Protein 4XZ7 (pdb70)

Radius of gyration: 31.75 Å; Cα contacts (8 Å, |Δi|>4): 1494; chains: 2; bounding box: 95×76×74 Å

Sequence (760 aa):
NKIEVLNWEAFSKKLKDYSSDQRQFHVLKLGFENRLGTLSTREELEEFGKNNNFLVINGKVTQNIHDFPHILVMNKGDVIAHNEEDYHNQMRELRFSGNGDLHNSMEPKRIHALFKIELDSNKRQLLNAAGLGTAENSLKNINGMTIYSHGLTVDNKYYEDYSKYTHNSVKNINVTKERFIANDDLIHKLIESSEAMKQSSERDKVKAFVQYVANHTTYDWEAANKAVQNYADINYYLGSDLFAVTERQKAMCVGFSTTAARAFNMLGLPAYVVVGKNAEGVPHATARVYYDKKWHTIDGTGFITKYSEKHFSTIGEDSYDVVEAGQEPKAERNYMIIDSNYESWAMKQKTADLLLFNKEKSLVGLDYIAYVEPTYITTNKIEVLNWEAFSKKLKDYSSDQRQFHVLKLGFENRLGTLSTREELEEFGKNNNFLVINGKVTQNIHDFPHILVMNKGDVIAHNEEDYHNQMRELRFSGNGDLHNSMEPKRIHALFKIELDSNKRQLLNAAGLGTAENSLKNINGMTIYSHGLTVDNKYYEDYSKYTHNSVKNINVTKERFIANDDLIHKLIESSEAMKQSSERDKVKAFVQYVANHTTYDWEAANKAVQNYADINYYLGSDLFAVTERQKAMCVGFSTTAARAFNMLGLPAYVVVGKNAEGVPHATARVYYDKKWHTIDGTGFITGNKHQRSAKYSEKHFSTIGEDSYDVVEAGQEPKAERNYMIIDSNYESWAMKQKTADLLLFNKEKSLVGLDYIAYVE

Secondary structure (DSSP, 8-state):
--EEEE-HHHHHHHHHHH-TT---EEEEETT-SSEEEEEE-HHHHHHHTTTEEEEEETTBS-EESSSSEEEEEEETT-EE--SHHHHHHHHSS-EEGGG---SS--SPPEEEESS-----HHHHHHHHHTTEE-PPPEEEESSS-EEEEEE-EEEETTHHHHHHHHHHHHTTSS--HHHHHHHHHHHHHHHHHHTGGGSSSHHHHHHHHHHHHHHSSEE-HHHHHHHHTT---HHHHHTTSTTIIIII-EE-HHHHHHHHHHHHHHTT--EEEEEEE-TTSSEEEEEEEEETTEEEEE----------HHHIIIIIBT-SEEEETTSPPSSSSSEEEE-HHHHHHHTTS-GGGGG-S-GGG-TT-S---TT----S--/---EEEE-HHHHHHHHHHH-TT---EEEEETT-SS-SEEEE-HHHHHHHTTTEEEEEETTBS-EEETTEEEEEEEETT-EE-SSHHHHHHHTSS-EEGGG-S-TT--SPPEEEESS-----HHHHHHHHHTTEE-PPPEEEE-SS-EEEEEE-EEEETTHHHHHHHHHHHHTTSS--HHHHHHHHHHHHHHHHHHTGGG-SSHHHHHHHHHHHHHHHSEE-HHHHHHHHTT---HHHHHHHSTTIIIIISEE-HHHHHHHHHHHHHHTT--EEEEEEE-TTS-EEEEEEEEETTEEEEE-TTTTS--S------SS-S-S--SS-TT-SEEEETTSPPSSSSSEEEE-HHHHHHHTTSBTTGGG-S-GGG-SS-SS-BS---

InterPro domains:
  IPR002931 Transglutaminase-like [PF01841] (247-348)
  IPR038765 Papain-like cysteine peptidase superfamily [SSF54001] (219-362)

Nearest PDB structures (foldseek):
  4xz7-assembly1_A  TM=1.003E+00  e=1.101E-82  Streptococcus suis
  4xz7-assembly1_B  TM=8.998E-01  e=6.182E-72  Streptococcus suis
  4pg8-assembly1_B  TM=2.009E-01  e=3.263E+00  Staphylococcus aureus M1064
  4pg5-assembly1_B  TM=2.021E-01  e=4.954E+00  Staphylococcus aureus M1064
  4xz7-assembly1_B  TM=1.003E+00  e=8.033E-81  Streptococcus suis

Solvent-accessible surface area: 36039 Å² total; per-residue (Å²): 133,61,41,96,59,16,79,25,118,39,0,26,125,75,0,141,99,149,10,62,144,69,137,77,0,27,0,19,18,2,12,82,128,125,116,70,7,87,92,3,35,49,123,71,0,101,126,40,10,76,70,7,28,0,4,4,8,86,51,105,5,26,10,86,44,154,130,53,20,7,0,5,0,6,3,74,50,13,32,30,2,140,76,113,122,36,37,83,79,51,39,157,110,27,89,4,8,16,59,37,109,44,104,89,32,50,48,26,28,26,0,1,0,50,50,133,8,80,12,67,82,35,58,46,40,7,5,35,3,5,0,3,23,21,14,122,60,11,69,19,88,12,101,76,25,25,1,49,1,0,1,7,12,6,7,1,62,21,35,109,37,0,28,127,21,32,111,41,0,58,80,7,12,44,0,42,73,94,64,3,59,53,4,1,50,56,3,19,110,32,2,124,60,10,96,0,83,155,52,107,52,54,87,40,31,0,26,9,1,2,31,52,5,0,50,112,4,46,53,6,132,71,1,19,70,13,35,83,97,142,16,82,11,4,27,61,43,6,0,1,3,6,2,0,3,10,74,77,113,83,0,13,14,10,0,4,3,2,2,7,0,9,0,0,2,0,3,0,3,0,2,3,8,6,84,10,48,20,74,136,20,42,101,26,0,0,0,17,0,7,4,87,83,121,29,8,1,2,10,7,9,0,107,50,138,108,2,50,103,160,39,1,59,86,74,0,24,64,29,24,76,74,14,65,54,82,116,149,22,199,47,75,141,42,20,0,70,10,44,47,128,6,9,50,83,1,29,97,43,105,0,1,55,3,1,36,22,16,72,151,55,13,60,31,36,108,113,79,63,15,106,100,51,121,81,210,163,140,182,58,60,39,70,64,33,73,35,121,31,0,13,123,59,0,131,110,136,21,92,140,56,168,58,0,32,0,16,22,1,10,79,139,122,129,65,9,73,88,4,43,56,144,86,0,97,95,44,10,137,102,7,25,0,3,1,2,79,46,88,7,25,4,88,42,182,126,50,30,13,0,3,0,7,13,99,31,12,38,29,5,158,72,94,124,33,17,101,73,42,37,172,104,18,87,4,3,16,64,35,111,69,84,109,37,41,53,30,25,31,0,1,1,54,46,141,9,88,13,74,84,35,42,42,40,5,3,34,2,6,2,4,24,15,12,117,60,24,89,30,104,18,51,81,29,28,2,41,2,0,0,6,10,4,5,2,63,23,33,106,44,0,31,135,25,34,108,46,0,56,86,10,11,41,2,42,81,99,62,4,70,55,4,2,51,59,4,33,115,31,2,106,58,11,82,0,93,158,57,108,44,43,67,47,36,0,48,21,1,12,78,52,7,25,102,107,14,74,15,6,134,96,0,18,78,6,27,92,82,143,16,66,11,9,35,66,45,13,0,0,1,6,2,0,4,14,75,77,110,80,0,8,14,10,0,7,4,3,4,11,0,9,0,0,2,0,2,0,2,0,0,2,8,6,82,8,54,15,33,86,26,48,95,11,1,0,2,16,0,17,2,78,189,118,24,8,2,3,21,13,3,70,91,56,57,82,108,105,66,101,102,100,88,102,67,50,95,191,131,143,30,72,15,36,42,56,65,24,92,76,19,70,50,84,103,69,44,169,52,93,120,35,10,0,61,10,27,43,119,1,10,53,79,0,31,108,44,86,0,1,45,3,2,31,21,24,80,126,48,13,46,44,35,95,114,81,70,16,88,79,139

Structure (mmCIF, N/CA/C/O backbone):
data_4XZ7
#
_entry.id   4XZ7
#
_cell.length_a   89.133
_cell.length_b   91.935
_cell.length_c   102.172
_cell.angle_alpha   90.00
_cell.angle_beta   90.00
_cell.angle_gamma   90.00
#
_symmetry.space_group_name_H-M   'P 21 21 21'
#
loop_
_entity.id
_entity.type
_entity.pdbx_description
1 polymer 'Putative uncharacterized protein'
2 water water
#
loop_
_atom_site.group_PDB
_atom_site.id
_atom_site.type_symbol
_atom_site.label_atom_id
_atom_site.label_alt_id
_atom_site.label_comp_id
_atom_site.label_asym_id
_atom_site.label_entity_id
_atom_site.label_seq_id
_atom_site.pdbx_PDB_ins_code
_atom_site.Cartn_x
_atom_site.Cartn_y
_atom_site.Cartn_z
_atom_site.occupancy
_atom_site.B_iso_or_equiv
_atom_site.auth_seq_id
_atom_site.auth_comp_id
_atom_site.auth_asym_id
_atom_site.auth_atom_id
_atom_site.pdbx_PDB_model_num
ATOM 1 N N . ASN A 1 12 ? 30.769 -24.478 61.368 1.00 76.23 50 ASN A N 1
ATOM 2 C CA . ASN A 1 12 ? 29.519 -24.063 60.736 1.00 72.66 50 ASN A CA 1
ATOM 3 C C . ASN A 1 12 ? 28.880 -25.161 59.902 1.00 70.32 50 ASN A C 1
ATOM 4 O O . ASN A 1 12 ? 29.580 -25.932 59.247 1.00 74.95 50 ASN A O 1
ATOM 9 N N . LYS A 1 13 ? 27.549 -25.215 59.910 1.00 62.63 51 LYS A N 1
ATOM 10 C CA . LYS A 1 13 ? 26.819 -26.204 59.122 1.00 60.63 51 LYS A CA 1
ATOM 11 C C . LYS A 1 13 ? 26.026 -25.542 58.000 1.00 70.14 51 LYS A C 1
ATOM 12 O O . LYS A 1 13 ? 25.282 -24.583 58.218 1.00 77.80 51 LYS A O 1
ATOM 14 N N . ILE A 1 14 ? 26.198 -26.057 56.792 1.00 65.49 52 ILE A N 1
ATOM 15 C CA . ILE A 1 14 ? 25.406 -25.615 55.661 1.00 57.21 52 ILE A CA 1
ATOM 16 C C . ILE A 1 14 ? 24.734 -26.824 55.040 1.00 57.41 52 ILE A C 1
ATOM 17 O O . ILE A 1 14 ? 25.398 -27.808 54.712 1.00 66.00 52 ILE A O 1
ATOM 22 N N . GLU A 1 15 ? 23.416 -26.750 54.894 1.00 47.53 53 GLU A N 1
ATOM 23 C CA . GLU A 1 15 ? 22.655 -27.833 54.298 1.00 52.12 53 GLU A CA 1
ATOM 24 C C . GLU A 1 15 ? 21.881 -27.330 53.085 1.00 52.85 53 GLU A C 1
ATOM 25 O O . GLU A 1 15 ? 21.310 -26.243 53.107 1.00 52.49 53 GLU A O 1
ATOM 31 N N . VAL A 1 16 ? 21.863 -28.133 52.029 1.00 50.92 54 VAL A N 1
ATOM 32 C CA . VAL A 1 16 ? 21.226 -27.752 50.782 1.00 49.76 54 VAL A CA 1
ATOM 33 C C . VAL A 1 16 ? 19.912 -28.511 50.569 1.00 53.41 54 VAL A C 1
ATOM 34 O O . VAL A 1 16 ? 19.902 -29.740 50.511 1.00 61.55 54 VAL A O 1
ATOM 38 N N . LEU A 1 17 ? 18.811 -27.775 50.439 1.00 45.74 55 LEU A N 1
ATOM 39 C CA . LEU A 1 17 ? 17.478 -28.370 50.369 1.00 41.10 55 LEU A CA 1
ATOM 40 C C . LEU A 1 17 ? 16.733 -27.922 49.128 1.00 46.78 55 LEU A C 1
ATOM 41 O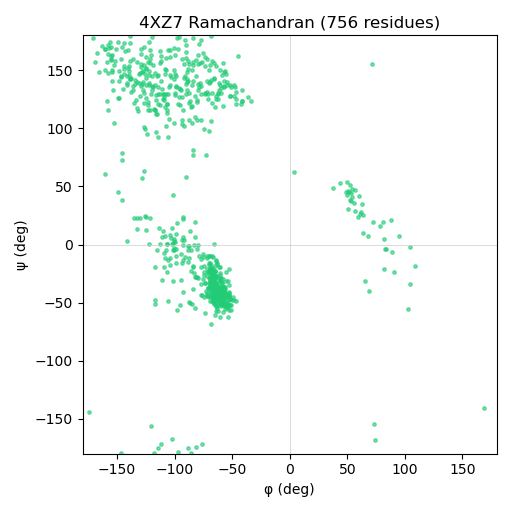 O . LEU A 1 17 ? 16.849 -26.779 48.729 1.00 50.09 55 LEU A O 1
ATOM 46 N N . ASN A 1 18 ? 15.947 -28.795 48.516 1.00 41.72 56 ASN A N 1
ATOM 47 C CA . ASN A 1 18 ? 15.077 -28.323 47.439 1.00 34.60 56 ASN A CA 1
ATOM 48 C C . ASN A 1 18 ? 13.875 -27.600 48.038 1.00 35.05 56 ASN A C 1
ATOM 49 O O . ASN A 1 18 ? 13.713 -27.566 49.254 1.00 36.37 56 ASN A O 1
ATOM 54 N N . TRP A 1 19 ? 13.030 -27.030 47.188 1.00 38.61 57 TRP A N 1
ATOM 55 C CA . TRP A 1 19 ? 11.923 -26.215 47.679 1.00 44.55 57 TRP A CA 1
ATOM 56 C C . TRP A 1 19 ? 10.969 -26.962 48.608 1.00 56.42 57 TRP A C 1
ATOM 57 O O . TRP A 1 19 ? 10.424 -26.363 49.526 1.00 67.18 57 TRP A O 1
ATOM 68 N N . GLU A 1 20 ? 10.767 -28.258 48.390 1.00 56.38 58 GLU A N 1
ATOM 69 C CA . GLU A 1 20 ? 9.803 -29.007 49.202 1.00 52.84 58 GLU A CA 1
ATOM 70 C C . GLU A 1 20 ? 10.199 -28.987 50.674 1.00 52.01 58 GLU A C 1
ATOM 71 O O . GLU A 1 20 ? 9.480 -28.444 51.539 1.00 57.96 58 GLU A O 1
ATOM 77 N N . ALA A 1 21 ? 11.365 -29.565 50.951 1.00 51.25 59 ALA A N 1
ATOM 78 C CA . ALA A 1 21 ? 11.884 -29.656 52.311 1.00 50.78 59 ALA A CA 1
ATOM 79 C C . ALA A 1 21 ? 12.039 -28.271 52.957 1.00 55.93 59 ALA A C 1
ATOM 80 O O . ALA A 1 21 ? 11.678 -28.048 54.135 1.00 54.73 59 ALA A O 1
ATOM 82 N N . PHE A 1 22 ? 12.569 -27.336 52.172 1.00 55.59 60 PHE A N 1
ATOM 83 C CA . PHE A 1 22 ? 12.797 -25.996 52.680 1.00 50.31 60 PHE A CA 1
ATOM 84 C C . PHE A 1 22 ? 11.471 -25.357 53.047 1.00 46.25 60 PHE A C 1
ATOM 85 O O . PHE A 1 22 ? 11.397 -24.647 54.034 1.00 43.26 60 PHE A O 1
ATOM 93 N N . SER A 1 23 ? 10.431 -25.609 52.254 1.00 41.27 61 SER A N 1
ATOM 94 C CA . SER A 1 23 ? 9.105 -25.076 52.551 1.00 50.33 61 SER A CA 1
ATOM 95 C C . SER A 1 23 ? 8.597 -25.652 53.865 1.00 54.11 61 SER A C 1
ATOM 96 O O . SER A 1 23 ? 7.990 -24.923 54.660 1.00 52.54 61 SER A O 1
ATOM 99 N N . LYS A 1 24 ? 8.857 -26.942 54.101 1.00 57.34 62 LYS A N 1
ATOM 100 C CA . LYS A 1 24 ? 8.544 -27.527 55.417 1.00 63.40 62 LYS A CA 1
ATOM 101 C C . LYS A 1 24 ? 9.148 -26.667 56.526 1.00 60.46 62 LYS A C 1
ATOM 102 O O . LYS A 1 24 ? 8.441 -26.175 57.426 1.00 63.56 62 LYS A O 1
ATOM 108 N N . LYS A 1 25 ? 10.461 -26.472 56.446 1.00 52.57 63 LYS A N 1
ATOM 109 C CA . LYS A 1 25 ? 11.160 -25.775 57.523 1.00 50.67 63 LYS A CA 1
ATOM 110 C C . LYS A 1 25 ? 10.793 -24.279 57.619 1.00 46.91 63 LYS A C 1
ATOM 111 O O . LYS A 1 25 ? 10.766 -23.701 58.708 1.00 47.54 63 LYS A O 1
ATOM 117 N N . LEU A 1 26 ? 10.465 -23.669 56.488 1.00 49.96 64 LEU A N 1
ATOM 118 C CA . LEU A 1 26 ? 10.033 -22.275 56.460 1.00 53.49 64 LEU A CA 1
ATOM 119 C C . LEU A 1 26 ? 8.695 -22.131 57.175 1.00 58.77 64 LEU A C 1
ATOM 120 O O . LEU A 1 26 ? 8.482 -21.181 57.936 1.00 56.40 64 LEU A O 1
ATOM 125 N N . LYS A 1 27 ? 7.794 -23.073 56.903 1.00 56.88 65 LYS A N 1
ATOM 126 C CA . LYS A 1 27 ? 6.527 -23.150 57.616 1.00 56.73 65 LYS A CA 1
ATOM 127 C C . LYS A 1 27 ? 6.783 -23.270 59.110 1.00 59.59 65 LYS A C 1
ATOM 128 O O . LYS A 1 27 ? 6.120 -22.601 59.906 1.00 66.31 65 LYS A O 1
ATOM 134 N N . ASP A 1 28 ? 7.753 -24.104 59.493 1.00 56.44 66 ASP A N 1
ATOM 135 C CA . ASP A 1 28 ? 8.082 -24.249 60.916 1.00 61.40 66 ASP A CA 1
ATOM 136 C C . ASP A 1 28 ? 8.542 -22.947 61.578 1.00 61.08 66 ASP A C 1
ATOM 137 O O . ASP A 1 28 ? 8.052 -22.594 62.651 1.00 56.54 66 ASP A O 1
ATOM 142 N N . TYR A 1 29 ? 9.488 -22.238 60.963 1.00 63.89 67 TYR A N 1
ATOM 143 C CA . TYR A 1 29 ? 10.158 -21.155 61.691 1.00 66.93 67 TYR A CA 1
ATOM 144 C C . TYR A 1 29 ? 9.796 -19.726 61.269 1.00 63.51 67 TYR A C 1
ATOM 145 O O . TYR A 1 29 ? 10.252 -18.771 61.892 1.00 67.34 67 TYR A O 1
ATOM 154 N N . SER A 1 30 ? 8.994 -19.563 60.226 1.00 57.98 68 SER A N 1
ATOM 155 C CA . SER A 1 30 ? 8.760 -18.216 59.697 1.00 65.69 68 SER A CA 1
ATOM 156 C C . SER A 1 30 ? 7.348 -18.010 59.152 1.00 61.83 68 SER A C 1
ATOM 157 O O . SER A 1 30 ? 7.168 -17.321 58.141 1.00 51.38 68 SER A O 1
ATOM 160 N N . SER A 1 31 ? 6.357 -18.591 59.828 1.00 61.97 69 SER A N 1
ATOM 161 C CA 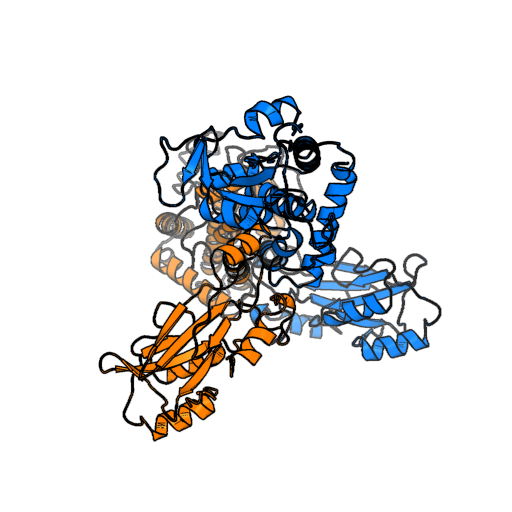. SER A 1 31 ? 4.973 -18.548 59.359 1.00 59.62 69 SER A CA 1
ATOM 162 C C . SER A 1 31 ? 4.454 -17.117 59.278 1.00 59.39 69 SER A C 1
ATOM 163 O O . SER A 1 31 ? 3.693 -16.771 58.369 1.00 54.26 69 SER A O 1
ATOM 166 N N . ASP A 1 32 ? 4.882 -16.295 60.233 1.00 66.06 70 ASP A N 1
ATOM 167 C CA . ASP A 1 32 ? 4.440 -14.910 60.327 1.00 69.33 70 ASP A CA 1
ATOM 168 C C . ASP A 1 32 ? 4.972 -14.035 59.198 1.00 74.88 70 ASP A C 1
ATOM 169 O O . ASP A 1 32 ? 4.344 -13.043 58.826 1.00 78.20 70 ASP A O 1
ATOM 174 N N . GLN A 1 33 ? 6.128 -14.406 58.655 1.00 71.50 71 GLN A N 1
ATOM 175 C CA . GLN A 1 33 ? 6.760 -13.619 57.603 1.00 69.20 71 GLN A CA 1
ATOM 176 C C . GLN A 1 33 ? 6.235 -13.977 56.212 1.00 68.13 71 GLN A C 1
ATOM 177 O O . GLN A 1 33 ? 6.381 -15.107 55.738 1.00 70.58 71 GLN A O 1
ATOM 183 N N . ARG A 1 34 ? 5.638 -12.989 55.559 1.00 62.48 72 ARG A N 1
ATOM 184 C CA . ARG A 1 34 ? 4.959 -13.202 54.290 1.00 58.84 72 ARG A CA 1
ATOM 185 C C . ARG A 1 34 ? 5.746 -12.641 53.108 1.00 55.06 72 ARG A C 1
ATOM 186 O O . ARG A 1 34 ? 5.321 -12.739 51.956 1.00 46.39 72 ARG A O 1
ATOM 194 N N . GLN A 1 35 ? 6.901 -12.061 53.407 1.00 57.45 73 GLN A N 1
ATOM 195 C CA . GLN A 1 35 ? 7.779 -11.519 52.381 1.00 53.46 73 GLN A CA 1
ATOM 196 C C . GLN A 1 35 ? 9.228 -11.726 52.772 1.00 50.50 73 GLN A C 1
ATOM 197 O O . GLN A 1 35 ? 9.611 -11.476 53.909 1.00 48.84 73 GLN A O 1
ATOM 203 N N . PHE A 1 36 ? 10.036 -12.199 51.833 1.00 53.50 74 PHE A N 1
ATOM 204 C CA . PHE A 1 36 ? 11.461 -12.328 52.096 1.00 49.58 74 PHE A CA 1
ATOM 205 C C . PHE A 1 36 ? 12.240 -11.654 50.989 1.00 48.98 74 PHE A C 1
ATOM 206 O O . PHE A 1 36 ? 11.790 -11.614 49.841 1.00 44.62 74 PHE A O 1
ATOM 214 N N . HIS A 1 37 ? 13.398 -11.104 51.331 1.00 51.62 75 HIS A N 1
ATOM 215 C CA . HIS A 1 37 ? 14.371 -10.765 50.307 1.00 56.71 75 HIS A CA 1
ATOM 216 C C . HIS A 1 37 ? 15.141 -12.040 50.043 1.00 57.76 75 HIS A C 1
ATOM 217 O O . HIS A 1 37 ? 15.206 -12.913 50.910 1.00 58.33 75 HIS A O 1
ATOM 224 N N . VAL A 1 38 ? 15.695 -12.167 48.841 1.00 51.69 76 VAL A N 1
ATOM 225 C CA . VAL A 1 38 ? 16.377 -13.395 48.463 1.00 40.80 76 VAL A CA 1
ATOM 226 C C . VAL A 1 38 ? 17.740 -13.114 47.832 1.00 40.10 76 VAL A C 1
ATOM 227 O O . VAL A 1 38 ? 17.839 -12.477 46.785 1.00 46.71 76 VAL A O 1
ATOM 231 N N . LEU A 1 39 ? 18.788 -13.591 48.487 1.00 37.57 77 LEU A N 1
ATOM 232 C CA . LEU A 1 39 ? 20.142 -13.483 47.959 1.00 38.41 77 LEU A CA 1
ATOM 233 C C . LEU A 1 39 ? 20.536 -14.794 47.303 1.00 39.92 77 LEU A C 1
ATOM 234 O O . LEU A 1 39 ? 20.289 -15.874 47.841 1.00 43.04 77 LEU A O 1
ATOM 239 N N . LYS A 1 40 ? 21.161 -14.696 46.146 1.00 40.01 78 LYS A N 1
ATOM 240 C CA . LYS A 1 40 ? 21.691 -15.859 45.468 1.00 31.66 78 LYS A CA 1
ATOM 241 C C . LYS A 1 40 ? 23.216 -15.792 45.533 1.00 38.85 78 LYS A C 1
ATOM 242 O O . LYS A 1 40 ? 23.805 -14.754 45.236 1.00 43.58 78 LYS A O 1
ATOM 248 N N . LEU A 1 41 ? 23.848 -16.878 45.969 1.00 37.82 79 LEU A N 1
ATOM 249 C CA . LEU A 1 41 ? 25.296 -16.906 46.131 1.00 31.70 79 LEU A CA 1
ATOM 250 C C . LEU A 1 41 ? 25.934 -16.678 44.788 1.00 36.67 79 LEU A C 1
ATOM 251 O O . LEU A 1 41 ? 25.458 -17.211 43.786 1.00 32.70 79 LEU A O 1
ATOM 256 N N . GLY A 1 42 ? 27.000 -15.884 44.764 1.00 37.58 80 GLY A N 1
ATOM 257 C CA . GLY A 1 42 ? 27.691 -15.585 43.522 1.00 36.18 80 GLY A CA 1
ATOM 258 C C . GLY A 1 42 ? 27.132 -14.383 42.795 1.00 40.41 80 GLY A C 1
ATOM 259 O O . GLY A 1 42 ? 27.682 -13.956 41.780 1.00 42.41 80 GLY A O 1
ATOM 260 N N . PHE A 1 43 ? 26.027 -13.846 43.302 1.00 36.53 81 PHE A N 1
ATOM 261 C CA . PHE A 1 43 ? 25.401 -12.673 42.700 1.00 38.83 81 PHE A CA 1
ATOM 262 C C . PHE A 1 43 ? 25.361 -11.530 43.696 1.00 47.44 81 PHE A C 1
ATOM 263 O O . PHE A 1 43 ? 25.028 -11.723 44.865 1.00 51.97 81 PHE A O 1
ATOM 271 N N . GLU A 1 44 ? 25.690 -10.329 43.241 1.00 49.24 82 GLU A N 1
ATOM 272 C CA . GLU A 1 44 ? 25.809 -9.226 44.178 1.00 52.95 82 GLU A CA 1
ATOM 273 C C . GLU A 1 44 ? 24.443 -8.602 44.459 1.00 51.65 82 GLU A C 1
ATOM 274 O O . GLU A 1 44 ? 24.148 -8.244 45.598 1.00 58.27 82 GLU A O 1
ATOM 280 N N . ASN A 1 45 ? 23.603 -8.501 43.436 1.00 52.43 83 ASN A N 1
ATOM 281 C CA . ASN A 1 45 ? 22.237 -8.033 43.636 1.00 58.74 83 ASN A CA 1
ATOM 282 C C . ASN A 1 45 ? 21.382 -9.098 44.307 1.00 62.13 83 ASN A C 1
ATOM 283 O O . ASN A 1 45 ? 21.729 -10.276 44.305 1.00 66.93 83 ASN A O 1
ATOM 288 N N . ARG A 1 46 ? 20.259 -8.680 44.877 1.00 59.17 84 ARG A N 1
ATOM 289 C CA . ARG A 1 46 ? 19.275 -9.629 45.369 1.00 52.46 84 ARG A CA 1
ATOM 290 C C . ARG A 1 46 ? 18.666 -10.342 44.180 1.00 54.44 84 ARG A C 1
ATOM 291 O O . ARG A 1 46 ? 18.710 -9.836 43.059 1.00 60.33 84 ARG A O 1
ATOM 299 N N . LEU A 1 47 ? 18.112 -11.523 44.420 1.00 48.59 85 LEU A N 1
ATOM 300 C CA . LEU A 1 47 ? 17.422 -12.255 43.373 1.00 44.84 85 LEU A CA 1
ATOM 301 C C . LEU A 1 47 ? 15.947 -11.897 43.416 1.00 49.46 85 LEU A C 1
ATOM 302 O O . LEU A 1 47 ? 15.302 -11.719 42.378 1.00 46.72 85 LEU A O 1
ATOM 307 N N . GLY A 1 48 ? 15.421 -11.794 44.636 1.00 49.02 86 GLY A N 1
ATOM 308 C CA . GLY A 1 48 ? 14.041 -11.404 44.848 1.00 49.27 86 GLY A CA 1
ATOM 309 C C . GLY A 1 48 ? 13.924 -10.239 45.813 1.00 54.42 86 GLY A C 1
ATOM 310 O O . GLY A 1 48 ? 14.748 -10.081 46.717 1.00 57.86 86 GLY A O 1
ATOM 311 N N . THR A 1 49 ? 12.895 -9.421 45.618 1.00 57.76 87 THR A N 1
ATOM 312 C CA . THR A 1 49 ? 12.638 -8.284 46.500 1.00 62.10 87 THR A CA 1
ATOM 313 C C . THR A 1 49 ? 11.233 -8.374 47.079 1.00 65.94 87 THR A C 1
ATOM 314 O O . THR A 1 49 ? 10.251 -8.300 46.338 1.00 71.41 87 THR A O 1
ATOM 318 N N . LEU A 1 50 ? 11.142 -8.532 48.399 1.00 65.86 88 LEU A N 1
ATOM 319 C CA . LEU A 1 50 ? 9.863 -8.767 49.069 1.00 66.66 88 LEU A CA 1
ATOM 320 C C . LEU A 1 50 ? 9.126 -9.944 48.429 1.00 68.76 88 LEU A C 1
ATOM 321 O O . LEU A 1 50 ? 7.925 -9.872 48.173 1.00 73.32 88 LEU A O 1
ATOM 326 N N . SER A 1 51 ? 9.860 -11.020 48.163 1.00 60.01 89 SER A N 1
ATOM 327 C CA . SER A 1 51 ? 9.301 -12.194 47.504 1.00 56.21 89 SER A CA 1
ATOM 328 C C . SER A 1 51 ? 8.296 -12.944 48.383 1.00 54.83 89 SER A C 1
ATOM 329 O O . SER A 1 51 ? 8.486 -13.073 49.595 1.00 47.37 89 SER A O 1
ATOM 332 N N . THR A 1 52 ? 7.231 -13.438 47.754 1.00 57.84 90 THR A N 1
ATOM 333 C CA . THR A 1 52 ? 6.255 -14.306 48.411 1.00 54.89 90 THR A CA 1
ATOM 334 C C . THR A 1 52 ? 6.663 -15.768 48.265 1.00 53.15 90 THR A C 1
ATOM 335 O O . THR A 1 52 ? 7.592 -16.086 47.524 1.00 51.89 90 THR A O 1
ATOM 339 N N . ARG A 1 53 ? 5.957 -16.656 48.962 1.00 55.51 91 ARG A N 1
ATOM 340 C CA . ARG A 1 53 ? 6.256 -18.088 48.913 1.00 53.58 91 ARG A CA 1
ATOM 341 C C . ARG A 1 53 ? 5.955 -18.653 47.526 1.00 61.46 91 ARG A C 1
ATOM 342 O O . ARG A 1 53 ? 6.561 -19.632 47.086 1.00 63.83 91 ARG A O 1
ATOM 350 N N . GLU A 1 54 ? 5.015 -18.018 46.837 1.00 64.22 92 GLU A N 1
ATOM 351 C CA . GLU A 1 54 ? 4.754 -18.308 45.435 1.00 64.80 92 GLU A CA 1
ATOM 352 C C . GLU A 1 54 ? 6.036 -18.119 44.624 1.00 61.36 92 GLU A C 1
ATOM 353 O O . GLU A 1 54 ? 6.511 -19.040 43.925 1.00 60.46 92 GLU A O 1
ATOM 359 N N . GLU A 1 55 ? 6.604 -16.922 44.753 1.00 58.06 93 GLU A N 1
ATOM 360 C CA . GLU A 1 55 ? 7.775 -16.529 43.983 1.00 55.22 93 GLU A CA 1
ATOM 361 C C . GLU A 1 55 ? 9.002 -17.315 44.430 1.00 51.38 93 GLU A C 1
ATOM 362 O O . GLU A 1 55 ? 9.907 -17.590 43.632 1.00 47.12 93 GLU A O 1
ATOM 368 N N . LEU A 1 56 ? 9.013 -17.705 45.702 1.00 52.01 94 LEU A N 1
ATOM 369 C CA . LEU A 1 56 ? 10.067 -18.571 46.221 1.00 45.29 94 LEU A CA 1
ATOM 370 C C . LEU A 1 56 ? 9.999 -19.930 45.536 1.00 51.21 94 LEU A C 1
ATOM 371 O O . LEU A 1 56 ? 11.024 -20.499 45.144 1.00 52.63 94 LEU A O 1
ATOM 376 N N . GLU A 1 57 ? 8.779 -20.440 45.388 1.00 55.46 95 GLU A N 1
ATOM 377 C CA . GLU A 1 57 ? 8.564 -21.722 44.733 1.00 59.23 95 GLU A CA 1
ATOM 378 C C . GLU A 1 57 ? 9.038 -21.676 43.289 1.00 55.87 95 GLU A C 1
ATOM 379 O O . GLU A 1 57 ? 9.648 -22.631 42.796 1.00 52.87 95 GLU A O 1
ATOM 385 N N . GLU A 1 58 ? 8.755 -20.566 42.614 1.00 48.54 96 GLU A N 1
ATOM 386 C CA . GLU A 1 58 ? 9.296 -20.374 41.272 1.00 46.68 96 GLU A CA 1
ATOM 387 C C . GLU A 1 58 ? 10.821 -20.406 41.304 1.00 45.94 96 GLU A C 1
ATOM 388 O O . GLU A 1 58 ? 11.447 -21.027 40.440 1.00 43.72 96 GLU A O 1
ATOM 394 N N . PHE A 1 59 ? 11.412 -19.751 42.308 1.00 41.98 97 PHE A N 1
ATOM 395 C CA . PHE A 1 59 ? 12.870 -19.713 42.442 1.00 38.00 97 PHE A CA 1
ATOM 396 C C . PHE A 1 59 ? 13.413 -21.126 42.583 1.00 40.38 97 PHE A C 1
ATOM 397 O O . PHE A 1 59 ? 14.528 -21.426 42.144 1.00 41.47 97 PHE A O 1
ATOM 405 N N . GLY A 1 60 ? 12.607 -21.988 43.196 1.00 40.29 98 GLY A N 1
ATOM 406 C CA . GLY A 1 60 ? 12.969 -23.377 43.430 1.00 37.93 98 GLY A CA 1
ATOM 407 C C . GLY A 1 60 ? 13.110 -24.248 42.190 1.00 31.19 98 GLY A C 1
ATOM 408 O O . GLY A 1 60 ? 13.611 -25.366 42.275 1.00 38.62 98 GLY A O 1
ATOM 409 N N . LYS A 1 61 ? 12.680 -23.742 41.040 1.00 27.36 99 LYS A N 1
ATOM 410 C CA . LYS A 1 61 ? 12.890 -24.454 39.771 1.00 42.82 99 LYS A CA 1
ATOM 411 C C . LYS A 1 61 ? 14.381 -24.577 39.434 1.00 50.16 99 LYS A C 1
ATOM 412 O O . LYS A 1 61 ? 14.841 -25.649 39.040 1.00 56.45 99 LYS A O 1
ATOM 414 N N . ASN A 1 62 ? 15.141 -23.498 39.600 1.00 48.13 100 ASN A N 1
ATOM 415 C CA . ASN A 1 62 ? 16.554 -23.532 39.241 1.00 41.09 100 ASN A CA 1
ATOM 416 C C . ASN A 1 62 ? 17.526 -23.372 40.404 1.00 37.04 100 ASN A C 1
ATOM 417 O O . ASN A 1 62 ? 18.739 -23.493 40.223 1.00 36.45 100 ASN A O 1
ATOM 422 N N . ASN A 1 63 ? 16.997 -23.131 41.600 1.00 34.45 101 ASN A N 1
ATOM 423 C CA . ASN A 1 63 ? 17.847 -22.976 42.773 1.00 36.25 101 ASN A CA 1
ATOM 424 C C . ASN A 1 63 ? 17.487 -23.912 43.909 1.00 42.54 101 ASN A C 1
ATOM 425 O O . ASN A 1 63 ? 16.336 -24.328 44.038 1.00 39.11 101 ASN A O 1
ATOM 430 N N . ASN A 1 64 ? 18.495 -24.251 44.708 1.00 35.07 102 ASN A N 1
ATOM 431 C CA . ASN A 1 64 ? 18.293 -24.909 45.982 1.00 39.85 102 ASN A CA 1
ATOM 432 C C . ASN A 1 64 ? 18.415 -23.872 47.088 1.00 40.88 102 ASN A C 1
ATOM 433 O O . ASN A 1 64 ? 18.877 -22.750 46.860 1.00 32.67 102 ASN A O 1
ATOM 438 N N . PHE A 1 65 ? 18.033 -24.263 48.293 1.00 36.17 103 PHE A N 1
ATOM 439 C CA . PHE A 1 65 ? 17.906 -23.344 49.400 1.00 35.44 103 PHE A CA 1
ATOM 440 C C . PHE A 1 65 ? 18.887 -23.732 50.490 1.00 40.74 103 PHE A C 1
ATOM 441 O O . PHE A 1 65 ? 19.054 -24.915 50.801 1.00 49.62 103 PHE A O 1
ATOM 449 N N . LEU A 1 66 ? 19.545 -22.730 51.061 1.00 41.48 104 LEU A N 1
ATOM 450 C CA . LEU A 1 66 ? 20.562 -22.966 52.072 1.00 38.45 104 LEU A CA 1
ATOM 451 C C . LEU A 1 66 ? 19.974 -22.854 53.457 1.00 40.02 104 LEU A C 1
ATOM 452 O O . LEU A 1 66 ? 19.213 -21.931 53.756 1.00 40.18 104 LEU A O 1
ATOM 457 N N . VAL A 1 67 ? 20.320 -23.823 54.289 1.00 43.75 105 VAL A N 1
ATOM 458 C CA . VAL A 1 67 ? 19.971 -23.796 55.689 1.00 42.95 105 VAL A CA 1
ATOM 459 C C . VAL A 1 67 ? 21.269 -23.752 56.465 1.00 51.19 105 VAL A C 1
ATOM 460 O O . VAL A 1 67 ? 22.082 -24.675 56.403 1.00 48.96 105 VAL A O 1
ATOM 464 N N . ILE A 1 68 ? 21.469 -22.653 57.178 1.00 51.48 106 ILE A N 1
ATOM 465 C CA . ILE A 1 68 ? 22.738 -22.396 57.821 1.00 53.29 106 ILE A CA 1
ATOM 466 C C . ILE A 1 68 ? 22.582 -22.449 59.327 1.00 58.26 106 ILE A C 1
ATOM 467 O O . ILE A 1 68 ? 21.820 -21.671 59.904 1.00 60.24 106 ILE A O 1
ATOM 472 N N . ASN A 1 69 ? 23.316 -23.367 59.948 1.00 54.36 107 ASN A N 1
ATOM 473 C CA . ASN A 1 69 ? 23.222 -23.593 61.376 1.00 55.12 107 ASN A CA 1
ATOM 474 C C . ASN A 1 69 ? 21.755 -23.731 61.786 1.00 60.28 107 ASN A C 1
ATOM 475 O O . ASN A 1 69 ? 21.305 -23.118 62.752 1.00 64.14 107 ASN A O 1
ATOM 480 N N . GLY A 1 70 ? 21.008 -24.511 61.011 1.00 58.14 108 GLY A N 1
ATOM 481 C CA . GLY A 1 70 ? 19.613 -24.783 61.312 1.00 51.74 108 GLY A CA 1
ATOM 482 C C . GLY A 1 70 ? 18.646 -23.704 60.865 1.00 53.75 108 GLY A C 1
ATOM 483 O O . GLY A 1 70 ? 17.456 -23.973 60.698 1.00 56.84 108 GLY A O 1
ATOM 484 N N . LYS A 1 71 ? 19.147 -22.486 60.658 1.00 53.19 109 LYS A N 1
ATOM 485 C CA . LYS A 1 71 ? 18.284 -21.351 60.324 1.00 48.59 109 LYS A CA 1
ATOM 486 C C . LYS A 1 71 ? 17.846 -21.346 58.859 1.00 50.35 109 LYS A C 1
ATOM 487 O O . LYS A 1 71 ? 18.639 -21.640 57.969 1.00 54.11 109 LYS A O 1
ATOM 493 N N . VAL A 1 72 ? 16.579 -21.008 58.630 1.00 50.90 110 VAL A N 1
ATOM 494 C CA . VAL A 1 72 ? 16.005 -20.974 57.296 1.00 52.13 110 VAL A CA 1
ATOM 495 C C . VAL A 1 72 ? 15.986 -19.564 56.759 1.00 60.21 110 VAL A C 1
ATOM 496 O O . VAL A 1 72 ? 15.817 -19.345 55.562 1.00 59.03 110 VAL A O 1
ATOM 500 N N . THR A 1 73 ? 16.154 -18.604 57.655 1.00 61.99 111 THR A N 1
ATOM 501 C CA . THR A 1 73 ? 16.051 -17.214 57.264 1.00 64.32 111 THR A CA 1
ATOM 502 C C . THR A 1 73 ? 17.150 -16.407 57.954 1.00 64.70 111 THR A C 1
ATOM 503 O O . THR A 1 73 ? 17.702 -16.835 58.970 1.00 65.75 111 THR A O 1
ATOM 507 N N . GLN A 1 74 ? 17.486 -15.257 57.379 1.00 59.78 112 GLN A N 1
ATOM 508 C CA . GLN A 1 74 ? 18.567 -14.424 57.900 1.00 57.90 112 GLN A CA 1
ATOM 509 C C . GLN A 1 74 ? 18.116 -12.984 58.098 1.00 58.58 112 GLN A C 1
ATOM 510 O O . GLN A 1 74 ? 17.419 -12.427 57.255 1.00 56.19 112 GLN A O 1
ATOM 516 N N . ASN A 1 75 ? 18.517 -12.378 59.210 1.00 64.17 113 ASN A N 1
ATOM 517 C CA . ASN A 1 75 ? 18.311 -10.947 59.391 1.00 63.00 113 ASN A CA 1
ATOM 518 C C . ASN A 1 75 ? 19.517 -10.165 58.897 1.00 56.26 113 ASN A C 1
ATOM 519 O O . ASN A 1 75 ? 20.526 -10.091 59.588 1.00 55.20 113 ASN A O 1
ATOM 524 N N . ILE A 1 76 ? 19.417 -9.578 57.707 1.00 56.63 114 ILE A N 1
ATOM 525 C CA . ILE A 1 76 ? 20.581 -8.946 57.091 1.00 67.28 114 ILE A CA 1
ATOM 526 C C . ILE A 1 76 ? 20.614 -7.440 57.324 1.00 72.65 114 ILE A C 1
ATOM 527 O O . ILE A 1 76 ? 21.594 -6.895 57.849 1.00 74.53 114 ILE A O 1
ATOM 532 N N . HIS A 1 77 ? 19.549 -6.762 56.918 1.00 69.60 115 HIS A N 1
ATOM 533 C CA . HIS A 1 77 ? 19.409 -5.352 57.237 1.00 67.74 115 HIS A CA 1
ATOM 534 C C . HIS A 1 77 ? 18.070 -5.155 57.902 1.00 65.15 115 HIS A C 1
ATOM 535 O O . HIS A 1 77 ? 17.190 -4.471 57.379 1.00 64.67 115 HIS A O 1
ATOM 542 N N . ASP A 1 78 ? 17.938 -5.795 59.062 1.00 65.09 116 ASP A N 1
ATOM 543 C CA . ASP A 1 78 ? 16.689 -5.871 59.810 1.00 69.57 116 ASP A CA 1
ATOM 544 C C . ASP A 1 78 ? 15.493 -6.320 58.965 1.00 67.96 116 ASP A C 1
ATOM 545 O O . ASP A 1 78 ? 14.357 -5.930 59.240 1.00 68.43 116 ASP A O 1
ATOM 550 N N . PHE A 1 79 ? 15.756 -7.140 57.948 1.00 65.64 117 PHE A N 1
ATOM 551 C CA . PHE A 1 79 ? 14.691 -7.801 57.189 1.00 64.36 117 PHE A CA 1
ATOM 552 C C . PHE A 1 79 ? 15.094 -9.232 56.832 1.00 66.74 117 PHE A C 1
ATOM 553 O O . PHE A 1 79 ? 16.249 -9.472 56.480 1.00 69.64 117 PHE A O 1
ATOM 561 N N . PRO A 1 80 ? 14.146 -10.188 56.929 1.00 65.02 118 PRO A N 1
ATOM 562 C CA . PRO A 1 80 ? 14.434 -11.605 56.652 1.00 63.14 118 PRO A CA 1
ATOM 563 C C . PRO A 1 80 ? 14.883 -11.892 55.212 1.00 55.06 118 PRO A C 1
ATOM 564 O O . PRO A 1 80 ? 14.202 -11.542 54.240 1.00 51.34 118 PRO A O 1
ATOM 568 N N . HIS A 1 81 ? 16.041 -12.533 55.092 1.00 48.43 119 HIS A N 1
ATOM 569 C CA . HIS A 1 81 ? 16.590 -12.919 53.798 1.00 47.60 119 HIS A CA 1
ATOM 570 C C . HIS A 1 81 ? 16.695 -14.440 53.677 1.00 53.02 119 HIS A C 1
ATOM 571 O O . HIS A 1 81 ? 16.932 -15.137 54.663 1.00 56.82 119 HIS A O 1
ATOM 578 N N . ILE A 1 82 ? 16.521 -14.950 52.464 1.00 48.91 120 ILE A N 1
ATOM 579 C CA . ILE A 1 82 ? 16.756 -16.362 52.189 1.00 42.90 120 ILE A CA 1
ATOM 580 C C . ILE A 1 82 ? 17.935 -16.514 51.229 1.00 36.64 120 ILE A C 1
ATOM 581 O O . ILE A 1 82 ? 18.043 -15.782 50.241 1.00 35.50 120 ILE A O 1
ATOM 586 N N . LEU A 1 83 ? 18.817 -17.456 51.543 1.00 37.03 121 LEU A N 1
ATOM 587 C CA . LEU A 1 83 ? 19.972 -17.768 50.714 1.00 36.12 121 LEU A CA 1
ATOM 588 C C . LEU A 1 83 ? 19.682 -18.897 49.749 1.00 38.26 121 LEU A C 1
ATOM 589 O O . LEU A 1 83 ? 19.245 -19.971 50.152 1.00 38.47 121 LEU A O 1
ATOM 594 N N . VAL A 1 84 ? 19.937 -18.663 48.473 1.00 33.77 122 VAL A N 1
ATOM 595 C CA . VAL A 1 84 ? 19.819 -19.726 47.487 1.00 32.85 122 VAL A CA 1
ATOM 596 C C . VAL A 1 84 ? 21.106 -19.842 46.682 1.00 41.66 122 VAL A C 1
ATOM 597 O O . VAL A 1 84 ? 22.012 -19.004 46.800 1.00 32.20 122 VAL A O 1
ATOM 601 N N . MET A 1 85 ? 21.193 -20.912 45.897 1.00 35.02 123 MET A N 1
ATOM 602 C CA . MET A 1 85 ? 22.297 -21.110 44.969 1.00 39.08 123 MET A CA 1
ATOM 603 C C . MET A 1 85 ? 21.816 -22.000 43.836 1.00 42.26 123 MET A C 1
ATOM 604 O O . MET A 1 85 ? 21.042 -22.936 44.067 1.00 32.00 123 MET A O 1
ATOM 609 N N . ASN A 1 86 ? 22.250 -21.677 42.620 1.00 28.70 124 ASN A N 1
ATOM 610 C CA . ASN A 1 86 ? 21.984 -22.493 41.436 1.00 42.00 124 ASN A CA 1
ATOM 611 C C . ASN A 1 86 ? 22.122 -23.983 41.679 1.00 28.37 124 ASN A C 1
ATOM 612 O O . ASN A 1 86 ? 23.104 -24.429 42.264 1.00 33.21 124 ASN A O 1
ATOM 617 N N . LYS A 1 87 ? 21.141 -24.749 41.216 1.00 36.43 125 LYS A N 1
ATOM 618 C CA . LYS A 1 87 ? 21.280 -26.194 41.170 1.00 36.76 125 LYS A CA 1
ATOM 619 C C . LYS A 1 87 ? 22.503 -26.519 40.338 1.00 31.97 125 LYS A C 1
ATOM 620 O O . LYS A 1 87 ? 22.725 -25.919 39.290 1.00 35.78 125 LYS A O 1
ATOM 626 N N . GLY A 1 88 ? 23.308 -27.452 40.817 1.00 33.91 126 GLY A N 1
ATOM 627 C CA . GLY A 1 88 ? 24.563 -27.752 40.162 1.00 29.94 126 GLY A CA 1
ATOM 628 C C . GLY A 1 88 ? 25.755 -27.185 40.908 1.00 35.31 126 GLY A C 1
ATOM 629 O O . GLY A 1 88 ? 26.824 -27.796 40.900 1.00 47.81 126 GLY A O 1
ATOM 630 N N . ASP A 1 89 ? 25.584 -26.025 41.547 1.00 31.75 127 ASP A N 1
ATOM 631 C CA . ASP A 1 89 ? 26.681 -25.406 42.304 1.00 32.76 127 ASP A CA 1
ATOM 632 C C . ASP A 1 89 ? 27.227 -26.383 43.335 1.00 37.32 127 ASP A C 1
ATOM 633 O O . ASP A 1 89 ? 26.475 -27.190 43.870 1.00 39.42 127 ASP A O 1
ATOM 638 N N . VAL A 1 90 ? 28.523 -26.329 43.626 1.00 38.22 128 VAL A N 1
ATOM 639 C CA . VAL A 1 90 ? 29.062 -27.268 44.601 1.00 35.03 128 VAL A CA 1
ATOM 640 C C . VAL A 1 90 ? 29.648 -26.564 45.817 1.00 41.32 128 VAL A C 1
ATOM 641 O O . VAL A 1 90 ? 30.040 -25.395 45.751 1.00 42.70 128 VAL A O 1
ATOM 645 N N . ILE A 1 91 ? 29.675 -27.281 46.938 1.00 41.29 129 ILE A N 1
ATOM 646 C CA . ILE A 1 91 ? 30.253 -26.755 48.164 1.00 39.90 129 ILE A CA 1
ATOM 647 C C . ILE A 1 91 ? 31.542 -27.475 48.486 1.00 44.98 129 ILE A C 1
ATOM 648 O O . ILE A 1 91 ? 31.567 -28.704 48.572 1.00 45.84 129 ILE A O 1
ATOM 653 N N . ALA A 1 92 ? 32.616 -26.712 48.654 1.00 38.39 130 ALA A N 1
ATOM 654 C CA . ALA A 1 92 ? 33.865 -27.267 49.141 1.00 52.48 130 ALA A CA 1
ATOM 655 C C . ALA A 1 92 ? 33.790 -27.307 50.657 1.00 57.28 130 ALA A C 1
ATOM 656 O O . ALA A 1 92 ? 33.260 -26.387 51.275 1.00 66.86 130 ALA A O 1
ATOM 658 N N . HIS A 1 93 ? 34.307 -28.370 51.261 1.00 59.60 131 HIS A N 1
ATOM 659 C CA . HIS A 1 93 ? 34.185 -28.532 52.708 1.00 57.34 131 HIS A CA 1
ATOM 660 C C . HIS A 1 93 ? 35.525 -28.270 53.384 1.00 53.36 131 HIS A C 1
ATOM 661 O O . HIS A 1 93 ? 35.583 -27.910 54.561 1.00 53.88 131 HIS A O 1
ATOM 668 N N . ASN A 1 94 ? 36.597 -28.434 52.616 1.00 44.85 132 ASN A N 1
ATOM 669 C CA . ASN A 1 94 ? 37.950 -28.172 53.093 1.00 58.80 132 ASN A CA 1
ATOM 670 C C . ASN A 1 94 ? 38.887 -27.886 51.928 1.00 56.25 132 ASN A C 1
ATOM 671 O O . ASN A 1 94 ? 38.529 -28.096 50.769 1.00 52.83 132 ASN A O 1
ATOM 676 N N . GLU A 1 95 ? 40.086 -27.413 52.253 1.00 58.36 133 GLU A N 1
ATOM 677 C CA . GLU A 1 95 ? 41.092 -27.036 51.261 1.00 63.75 133 GLU A CA 1
ATOM 678 C C . GLU A 1 95 ? 41.375 -28.140 50.244 1.00 65.55 133 GLU A C 1
ATOM 679 O O . GLU A 1 95 ? 41.480 -27.885 49.042 1.00 65.88 133 GLU A O 1
ATOM 685 N N . GLU A 1 96 ? 41.506 -29.366 50.734 1.00 63.67 134 GLU A N 1
ATOM 686 C CA . GLU A 1 96 ? 41.832 -30.486 49.869 1.00 59.46 134 GLU A CA 1
ATOM 687 C C . GLU A 1 96 ? 40.691 -30.780 48.911 1.00 49.59 134 GLU A C 1
ATOM 688 O O . GLU A 1 96 ? 40.910 -30.908 47.703 1.00 51.69 134 GLU A O 1
ATOM 694 N N . ASP A 1 97 ? 39.483 -30.881 49.464 1.00 48.40 135 ASP A N 1
ATOM 695 C CA . ASP A 1 97 ? 38.262 -31.085 48.689 1.00 46.58 135 ASP A CA 1
ATOM 696 C C . ASP A 1 97 ? 38.146 -30.032 47.588 1.00 49.57 135 ASP A C 1
ATOM 697 O O . ASP A 1 97 ? 37.796 -30.343 46.440 1.00 45.08 135 ASP A O 1
ATOM 702 N N . TYR A 1 98 ? 38.449 -28.789 47.957 1.00 43.18 136 TYR A N 1
ATOM 703 C CA . TYR A 1 98 ? 38.420 -27.671 47.034 1.00 46.05 136 TYR A CA 1
ATOM 704 C C . TYR A 1 98 ? 39.427 -27.909 45.919 1.00 52.76 136 TYR A C 1
ATOM 705 O O . TYR A 1 98 ? 39.108 -27.698 44.744 1.00 52.92 136 TYR A O 1
ATOM 714 N N . HIS A 1 99 ? 40.630 -28.360 46.282 1.00 46.26 137 HIS A N 1
ATOM 715 C CA . HIS A 1 99 ? 41.672 -28.622 45.284 1.00 49.56 137 HIS A CA 1
ATOM 716 C C . HIS A 1 99 ? 41.245 -29.695 44.291 1.00 51.44 137 HIS A C 1
ATOM 717 O O . HIS A 1 99 ? 41.568 -29.608 43.100 1.00 53.82 137 HIS A O 1
ATOM 724 N N . ASN A 1 100 ? 40.535 -30.711 44.782 1.00 45.45 138 ASN A N 1
ATOM 725 C CA . ASN A 1 100 ? 40.100 -31.808 43.918 1.00 48.22 138 ASN A CA 1
ATOM 726 C C . ASN A 1 100 ? 39.073 -31.369 42.881 1.00 46.29 138 ASN A C 1
ATOM 727 O O . ASN A 1 100 ? 39.102 -31.814 41.736 1.00 49.95 138 ASN A O 1
ATOM 732 N N . GLN A 1 101 ? 38.158 -30.507 43.305 1.00 43.82 139 GLN A N 1
ATOM 733 C CA . GLN A 1 101 ? 37.148 -29.945 42.426 1.00 42.74 139 GLN A CA 1
ATOM 734 C C . GLN A 1 101 ? 37.781 -29.094 41.333 1.00 35.11 139 GLN A C 1
ATOM 735 O O . GLN A 1 101 ? 37.332 -29.098 40.195 1.00 39.19 139 GLN A O 1
ATOM 741 N N . MET A 1 102 ? 38.838 -28.380 41.695 1.00 35.62 140 MET A N 1
ATOM 742 C CA . MET A 1 102 ? 39.494 -27.445 40.790 1.00 37.30 140 MET A CA 1
ATOM 743 C C . MET A 1 102 ? 40.627 -28.064 39.978 1.00 46.75 140 MET A C 1
ATOM 744 O O . MET A 1 102 ? 41.130 -27.429 39.050 1.00 47.37 140 MET A O 1
ATOM 749 N N . ARG A 1 103 ? 41.025 -29.289 40.333 1.00 50.71 141 ARG A N 1
ATOM 750 C CA . ARG A 1 103 ? 42.208 -29.941 39.755 1.00 48.65 141 ARG A CA 1
ATOM 751 C C . ARG A 1 103 ? 42.223 -29.980 38.221 1.00 44.50 141 ARG A C 1
ATOM 752 O O . ARG A 1 103 ? 43.277 -29.872 37.601 1.00 47.24 141 ARG A O 1
ATOM 760 N N . GLU A 1 104 ? 41.056 -30.132 37.605 1.00 43.99 142 GLU A N 1
ATOM 761 C CA . GLU A 1 104 ? 40.979 -30.169 36.152 1.00 43.67 142 GLU A CA 1
ATOM 762 C C . GLU A 1 104 ? 39.808 -29.318 35.661 1.00 37.08 142 GLU A C 1
ATOM 763 O O . GLU A 1 104 ? 38.720 -29.348 36.240 1.00 43.92 142 GLU A O 1
ATOM 769 N N . LEU A 1 105 ? 40.061 -28.543 34.610 1.00 37.61 143 LEU A N 1
ATOM 770 C CA . LEU A 1 105 ? 39.058 -27.667 34.017 1.00 38.81 143 LEU A CA 1
ATOM 771 C C . LEU A 1 105 ? 37.736 -28.416 33.835 1.00 37.49 143 LEU A C 1
ATOM 772 O O . LEU A 1 105 ? 37.711 -29.545 33.340 1.00 38.78 143 LEU A O 1
ATOM 777 N N . ARG A 1 106 ? 36.645 -27.806 34.283 1.00 37.38 144 ARG A N 1
ATOM 778 C CA . ARG A 1 106 ? 35.331 -28.394 34.075 1.00 36.16 144 ARG A CA 1
ATOM 779 C C . ARG A 1 106 ? 34.563 -27.625 33.001 1.00 33.34 144 ARG A C 1
ATOM 780 O O . ARG A 1 106 ? 34.249 -26.441 33.156 1.00 33.72 144 ARG A O 1
ATOM 788 N N . PHE A 1 107 ? 34.260 -28.280 31.895 1.00 30.21 145 PHE A N 1
ATOM 789 C CA . PHE A 1 107 ? 33.600 -27.553 30.830 1.00 25.51 145 PHE A CA 1
ATOM 790 C C . PHE A 1 107 ? 32.102 -27.606 30.995 1.00 27.19 145 PHE A C 1
ATOM 791 O O . PHE A 1 107 ? 31.553 -28.603 31.441 1.00 29.57 145 PHE A O 1
ATOM 799 N N . SER A 1 108 ? 31.468 -26.487 30.677 1.00 40.86 146 SER A N 1
ATOM 800 C CA . SER A 1 108 ? 30.028 -26.318 30.798 1.00 46.10 146 SER A CA 1
ATOM 801 C C . SER A 1 108 ? 29.253 -27.441 30.117 1.00 45.87 146 SER A C 1
ATOM 802 O O . SER A 1 108 ? 28.393 -28.071 30.729 1.00 52.02 146 SER A O 1
ATOM 805 N N . GLY A 1 109 ? 29.573 -27.700 28.856 1.00 38.60 147 GLY A N 1
ATOM 806 C CA . GLY A 1 109 ? 28.874 -28.711 28.088 1.00 41.96 147 GLY A CA 1
ATOM 807 C C . GLY A 1 109 ? 29.009 -30.169 28.511 1.00 48.21 147 GLY A C 1
ATOM 808 O O . GLY A 1 109 ? 28.421 -31.039 27.875 1.00 54.72 147 GLY A O 1
ATOM 809 N N . ASN A 1 110 ? 29.761 -30.457 29.568 1.00 48.19 148 ASN A N 1
ATOM 810 C CA . ASN A 1 110 ? 29.967 -31.853 29.965 1.00 55.07 148 ASN A CA 1
ATOM 811 C C . ASN A 1 110 ? 29.128 -32.289 31.176 1.00 64.10 148 ASN A C 1
ATOM 812 O O . ASN A 1 110 ? 29.287 -33.407 31.683 1.00 65.68 148 ASN A O 1
ATOM 817 N N . GLY A 1 111 ? 28.239 -31.411 31.638 1.00 66.57 149 GLY A N 1
ATOM 818 C CA . GLY A 1 111 ? 27.236 -31.798 32.616 1.00 66.80 149 GLY A CA 1
ATOM 819 C C . GLY A 1 111 ? 26.169 -32.573 31.873 1.00 69.72 149 GLY A C 1
ATOM 820 O O . GLY A 1 111 ? 26.044 -32.422 30.658 1.00 70.29 149 GLY A O 1
ATOM 821 N N . ASP A 1 112 ? 25.409 -33.411 32.575 1.00 78.42 150 ASP A N 1
ATOM 822 C CA . ASP A 1 112 ? 24.389 -34.223 31.902 1.00 79.01 150 ASP A CA 1
ATOM 823 C C . ASP A 1 112 ? 23.312 -33.375 31.186 1.00 83.70 150 ASP A C 1
ATOM 824 O O . ASP A 1 112 ? 23.058 -33.616 30.005 1.00 85.42 150 ASP A O 1
ATOM 826 N N . LEU A 1 113 ? 22.670 -32.394 31.827 1.00 80.95 151 LEU A N 1
ATOM 827 C CA . LEU A 1 113 ? 22.748 -32.060 33.247 1.00 80.72 151 LEU A CA 1
ATOM 828 C C . LEU A 1 113 ? 21.568 -32.552 34.128 1.00 85.18 151 LEU A C 1
ATOM 829 O O . LEU A 1 113 ? 21.800 -32.841 35.299 1.00 82.07 151 LEU A O 1
ATOM 831 N N . HIS A 1 114 ? 20.319 -32.662 33.642 1.00 88.60 152 HIS A N 1
ATOM 832 C CA . HIS A 1 114 ? 19.855 -32.433 32.257 1.00 88.70 152 HIS A CA 1
ATOM 833 C C . HIS A 1 114 ? 19.633 -30.946 31.962 1.00 92.61 152 HIS A C 1
ATOM 834 O O . HIS A 1 114 ? 19.752 -30.509 30.820 1.00 94.02 152 HIS A O 1
ATOM 836 N N . ASN A 1 115 ? 19.313 -30.187 33.011 1.00 94.73 153 ASN A N 1
ATOM 837 C CA . ASN A 1 115 ? 19.165 -28.730 32.950 1.00 91.64 153 ASN A CA 1
ATOM 838 C C . ASN A 1 115 ? 19.696 -28.148 34.264 1.00 89.19 153 ASN A C 1
ATOM 839 O O . ASN A 1 115 ? 19.542 -28.789 35.297 1.00 91.69 153 ASN A O 1
ATOM 841 N N . SER A 1 116 ? 20.297 -26.953 34.262 1.00 83.10 154 SER A N 1
ATOM 842 C CA . SER A 1 116 ? 20.542 -26.118 33.096 1.00 73.74 154 SER A CA 1
ATOM 843 C C . SER A 1 116 ? 22.006 -26.246 32.701 1.00 72.32 154 SER A C 1
ATOM 844 O O . SER A 1 116 ? 22.702 -27.138 33.187 1.00 75.33 154 SER A O 1
ATOM 846 N N . MET A 1 117 ? 22.476 -25.360 31.828 1.00 67.34 155 MET A N 1
ATOM 847 C CA . MET A 1 117 ? 23.872 -25.396 31.382 1.00 66.80 155 MET A CA 1
ATOM 848 C C . MET A 1 117 ? 24.549 -24.036 31.622 1.00 61.18 155 MET A C 1
ATOM 849 O O . MET A 1 117 ? 25.640 -23.756 31.119 1.00 60.90 155 MET A O 1
ATOM 854 N N . GLU A 1 118 ? 23.872 -23.199 32.400 1.00 53.36 156 GLU A N 1
ATOM 855 C CA . GLU A 1 118 ? 24.418 -21.940 32.899 1.00 50.82 156 GLU A CA 1
ATOM 856 C C . GLU A 1 118 ? 25.691 -22.178 33.710 1.00 43.72 156 GLU A C 1
ATOM 857 O O . GLU A 1 118 ? 25.887 -23.277 34.243 1.00 40.20 156 GLU A O 1
ATOM 863 N N . PRO A 1 119 ? 26.561 -21.157 33.810 1.00 38.97 157 PRO A N 1
ATOM 864 C CA . PRO A 1 119 ? 27.790 -21.318 34.587 1.00 38.93 157 PRO A CA 1
ATOM 865 C C . PRO A 1 119 ? 27.517 -21.838 36.006 1.00 39.00 157 PRO A C 1
ATOM 866 O O . PRO A 1 119 ? 26.672 -21.293 36.718 1.00 44.79 157 PRO A O 1
ATOM 870 N N . LYS A 1 120 ? 28.200 -22.912 36.386 1.00 38.04 158 LYS A N 1
ATOM 871 C CA . LYS A 1 120 ? 28.148 -23.399 37.759 1.00 41.12 158 LYS A CA 1
ATOM 872 C C . LYS A 1 120 ? 29.223 -22.721 38.586 1.00 34.57 158 LYS A C 1
ATOM 873 O O . LYS A 1 120 ? 30.270 -22.332 38.057 1.00 30.36 158 LYS A O 1
ATOM 879 N N . ARG A 1 121 ? 28.950 -22.573 39.879 1.00 28.01 159 ARG A N 1
ATOM 880 C CA . ARG A 1 121 ? 29.873 -21.960 40.821 1.00 31.12 159 ARG A CA 1
ATOM 881 C C . ARG A 1 121 ? 30.226 -22.915 41.970 1.00 43.99 159 ARG A C 1
ATOM 882 O O . ARG A 1 121 ? 29.466 -23.835 42.299 1.00 35.75 159 ARG A O 1
ATOM 890 N N . ILE A 1 122 ? 31.378 -22.674 42.583 1.00 31.01 160 ILE A N 1
ATOM 891 C CA . ILE A 1 122 ? 31.797 -23.399 43.765 1.00 32.38 160 ILE A CA 1
ATOM 892 C C . ILE A 1 122 ? 31.859 -22.408 44.923 1.00 40.98 160 ILE A C 1
ATOM 893 O O . ILE A 1 122 ? 32.198 -21.220 44.747 1.00 32.80 160 ILE A O 1
ATOM 898 N N . HIS A 1 123 ? 31.502 -22.900 46.103 1.00 35.53 161 HIS A N 1
ATOM 899 C CA . HIS A 1 123 ? 31.361 -22.068 47.277 1.00 35.12 161 HIS A CA 1
ATOM 900 C C . HIS A 1 123 ? 32.154 -22.672 48.429 1.00 43.24 161 HIS A C 1
ATOM 901 O O . HIS A 1 123 ? 32.548 -23.833 48.370 1.00 45.46 161 HIS A O 1
ATOM 908 N N . ALA A 1 124 ? 32.398 -21.879 49.464 1.00 41.27 162 ALA A N 1
ATOM 909 C CA . ALA A 1 124 ? 33.112 -22.356 50.638 1.00 40.94 162 ALA A CA 1
ATOM 910 C C . ALA A 1 124 ? 32.962 -21.349 51.754 1.00 48.87 162 ALA A C 1
ATOM 911 O O . ALA A 1 124 ? 32.567 -20.206 51.519 1.00 47.87 162 ALA A O 1
ATOM 913 N N . LEU A 1 125 ? 33.276 -21.773 52.972 1.00 48.79 163 LEU A N 1
ATOM 914 C CA . LEU A 1 125 ? 33.136 -20.897 54.123 1.00 52.47 163 LEU A CA 1
ATOM 915 C C . LEU A 1 125 ? 34.495 -20.352 54.486 1.00 61.31 163 LEU A C 1
ATOM 916 O O . LEU A 1 125 ? 34.641 -19.554 55.413 1.00 67.15 163 LEU A O 1
ATOM 921 N N . PHE A 1 126 ? 35.497 -20.818 53.754 1.00 62.03 164 PHE A N 1
ATOM 922 C CA . PHE A 1 126 ? 36.833 -20.251 53.822 1.00 54.91 164 PHE A CA 1
ATOM 923 C C . PHE A 1 126 ? 37.149 -19.574 52.502 1.00 50.97 164 PHE A C 1
ATOM 924 O O . PHE A 1 126 ? 36.457 -19.774 51.502 1.00 51.23 164 PHE A O 1
ATOM 932 N N . LYS A 1 127 ? 38.209 -18.782 52.503 1.00 47.10 165 LYS A N 1
ATOM 933 C CA . LYS A 1 127 ? 38.572 -17.987 51.346 1.00 51.04 165 LYS A CA 1
ATOM 934 C C . LYS A 1 127 ? 38.962 -18.866 50.164 1.00 55.05 165 LYS A C 1
ATOM 935 O O . LYS A 1 127 ? 39.911 -19.652 50.233 1.00 60.57 165 LYS A O 1
ATOM 941 N N . ILE A 1 128 ? 38.193 -18.745 49.090 1.00 49.34 166 ILE A N 1
ATOM 942 C CA . ILE A 1 128 ? 38.543 -19.351 47.816 1.00 49.14 166 ILE A CA 1
ATOM 943 C C . ILE A 1 128 ? 38.412 -18.297 46.740 1.00 41.79 166 ILE A C 1
ATOM 944 O O . ILE A 1 128 ? 37.482 -17.492 46.751 1.00 46.47 166 ILE A O 1
ATOM 949 N N . GLU A 1 129 ? 39.356 -18.286 45.812 1.00 39.44 167 GLU A N 1
ATOM 950 C CA . GLU A 1 129 ? 39.272 -17.347 44.709 1.00 41.71 167 GLU A CA 1
ATOM 951 C C . GLU A 1 129 ? 40.013 -17.872 43.503 1.00 42.01 167 GLU A C 1
ATOM 952 O O . GLU A 1 129 ? 40.978 -18.628 43.629 1.00 52.20 167 GLU A O 1
ATOM 958 N N . LEU A 1 130 ? 39.531 -17.478 42.334 1.00 38.74 168 LEU A N 1
ATOM 959 C CA . LEU A 1 130 ? 40.285 -17.609 41.110 1.00 40.65 168 LEU A CA 1
ATOM 960 C C . LEU A 1 130 ? 41.028 -16.292 40.898 1.00 41.76 168 LEU A C 1
ATOM 961 O O . LEU A 1 130 ? 40.415 -15.301 40.504 1.00 47.03 168 LEU A O 1
ATOM 966 N N . ASP A 1 131 ? 42.333 -16.262 41.170 1.00 41.23 169 ASP A N 1
ATOM 967 C CA . ASP A 1 131 ? 43.077 -14.996 41.131 1.00 37.59 169 ASP A CA 1
ATOM 968 C C . ASP A 1 131 ? 43.224 -14.429 39.713 1.00 39.48 169 ASP A C 1
ATOM 969 O O . ASP A 1 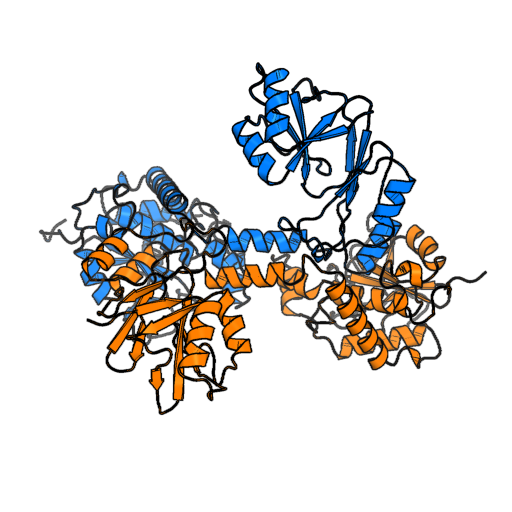131 ? 42.757 -15.023 38.737 1.00 37.15 169 ASP A O 1
ATOM 974 N N . SER A 1 132 ? 43.884 -13.279 39.614 1.00 40.58 170 SER A N 1
ATOM 975 C CA . SER A 1 132 ? 43.961 -12.565 38.353 1.00 39.81 170 SER A CA 1
ATOM 976 C C . SER A 1 132 ? 44.829 -13.323 37.357 1.00 38.01 170 SER A C 1
ATOM 977 O O . SER A 1 132 ? 44.577 -13.278 36.160 1.00 38.58 170 SER A O 1
ATOM 980 N N . ASN A 1 133 ? 45.846 -14.029 37.850 1.00 42.22 171 ASN A N 1
ATOM 981 C CA . ASN A 1 133 ? 46.684 -14.834 36.962 1.00 40.04 171 ASN A CA 1
ATOM 982 C C . ASN A 1 133 ? 45.867 -15.883 36.243 1.00 31.70 171 ASN A C 1
ATOM 983 O O . ASN A 1 133 ? 45.903 -15.981 35.013 1.00 38.38 171 ASN A O 1
ATOM 988 N N . LYS A 1 134 ? 45.123 -16.661 37.015 1.00 31.89 172 LYS A N 1
ATOM 989 C CA . LYS A 1 134 ? 44.334 -17.741 36.452 1.00 39.59 172 LYS A CA 1
ATOM 990 C C . LYS A 1 134 ? 43.284 -17.242 35.434 1.00 33.89 172 LYS A C 1
ATOM 991 O O . LYS A 1 134 ? 43.019 -17.890 34.412 1.00 29.31 172 LYS A O 1
ATOM 997 N N . ARG A 1 135 ? 42.695 -16.086 35.714 1.00 29.51 173 ARG A N 1
ATOM 998 C CA . ARG A 1 135 ? 41.680 -15.538 34.828 1.00 30.78 173 ARG A CA 1
ATOM 999 C C . ARG A 1 135 ? 42.334 -14.951 33.576 1.00 31.03 173 ARG A C 1
ATOM 1000 O O . ARG A 1 135 ? 41.747 -14.952 32.496 1.00 26.92 173 ARG A O 1
ATOM 1008 N N . GLN A 1 136 ? 43.568 -14.477 33.724 1.00 29.34 174 GLN A N 1
ATOM 1009 C CA . GLN A 1 136 ? 44.332 -14.060 32.557 1.00 31.60 174 GLN A CA 1
ATOM 1010 C C . GLN A 1 136 ? 44.597 -15.283 31.648 1.00 30.33 174 GLN A C 1
ATOM 1011 O O . GLN A 1 136 ? 44.421 -15.198 30.427 1.00 27.49 174 GLN A O 1
ATOM 1017 N N . LEU A 1 137 ? 44.967 -16.428 32.226 1.00 28.97 175 LEU A N 1
ATOM 1018 C CA . LEU A 1 137 ? 45.200 -17.625 31.395 1.00 28.98 175 LEU A CA 1
ATOM 1019 C C . LEU A 1 137 ? 43.919 -18.157 30.728 1.00 31.55 175 LEU A C 1
ATOM 1020 O O . LEU A 1 137 ? 43.909 -18.537 29.530 1.00 36.38 175 LEU A O 1
ATOM 1025 N N . LEU A 1 138 ? 42.831 -18.170 31.492 1.00 29.74 176 LEU A N 1
ATOM 1026 C CA . LEU A 1 138 ? 41.523 -18.517 30.915 1.00 28.99 176 LEU A CA 1
ATOM 1027 C C . LEU A 1 138 ? 41.223 -17.590 29.733 1.00 25.75 176 LEU A C 1
ATOM 1028 O O . LEU A 1 138 ? 40.878 -18.043 28.638 1.00 32.10 176 LEU A O 1
ATOM 1033 N N . ASN A 1 139 ? 41.384 -16.293 29.952 1.00 27.72 177 ASN A N 1
ATOM 1034 C CA . ASN A 1 139 ? 41.180 -15.321 28.875 1.00 32.27 177 ASN A CA 1
ATOM 1035 C C . ASN A 1 139 ? 42.065 -15.598 27.663 1.00 28.50 177 ASN A C 1
ATOM 1036 O O . ASN A 1 139 ? 41.621 -15.444 26.532 1.00 24.20 177 ASN A O 1
ATOM 1041 N N . ALA A 1 140 ? 43.295 -16.052 27.906 1.00 28.66 178 ALA A N 1
ATOM 1042 C CA . ALA A 1 140 ? 44.242 -16.375 26.832 1.00 29.29 178 ALA A CA 1
ATOM 1043 C C . ALA A 1 140 ? 43.820 -17.646 26.104 1.00 31.28 178 ALA A C 1
ATOM 1044 O O . ALA A 1 140 ? 44.356 -17.977 25.038 1.00 26.59 178 ALA A O 1
ATOM 1046 N N . ALA A 1 141 ? 42.855 -18.360 26.674 1.00 25.62 179 ALA A N 1
ATOM 1047 C CA . ALA A 1 141 ? 42.275 -19.503 25.962 1.00 26.13 179 ALA A CA 1
ATOM 1048 C C . ALA A 1 141 ? 40.921 -19.194 25.299 1.00 24.16 179 ALA A C 1
ATOM 1049 O O . ALA A 1 141 ? 40.264 -20.091 24.766 1.00 27.80 179 ALA A O 1
ATOM 1051 N N . GLY A 1 142 ? 40.486 -17.943 25.354 1.00 23.62 180 GLY A N 1
ATOM 1052 C CA . GLY A 1 142 ? 39.137 -17.583 24.908 1.00 22.63 180 GLY A CA 1
ATOM 1053 C C . GLY A 1 142 ? 38.053 -18.062 25.873 1.00 36.74 180 GLY A C 1
ATOM 1054 O O . GLY A 1 142 ? 36.876 -18.169 25.505 1.00 21.79 180 GLY A O 1
ATOM 1055 N N . LEU A 1 143 ? 38.449 -18.347 27.115 1.00 23.26 181 LEU A N 1
ATOM 1056 C CA . LEU A 1 143 ? 37.534 -18.914 28.119 1.00 26.15 181 LEU A CA 1
ATOM 1057 C C . LEU A 1 143 ? 37.220 -17.938 29.250 1.00 23.48 181 LEU A C 1
ATOM 1058 O O . LEU A 1 143 ? 37.979 -17.002 29.509 1.00 24.31 181 LEU A O 1
ATOM 1063 N N . GLY A 1 144 ? 36.095 -18.167 29.923 1.00 23.31 182 GLY A N 1
ATOM 1064 C CA . GLY A 1 144 ? 35.713 -17.372 31.078 1.00 30.58 182 GLY A CA 1
ATOM 1065 C C . GLY A 1 144 ? 35.044 -18.228 32.141 1.00 32.66 182 GLY A C 1
ATOM 1066 O O . GLY A 1 144 ? 34.659 -19.363 31.872 1.00 32.73 182 GLY A O 1
ATOM 1067 N N . THR A 1 145 ? 34.907 -17.679 33.345 1.00 28.13 183 THR A N 1
ATOM 1068 C CA . THR A 1 145 ? 34.233 -18.362 34.446 1.00 32.06 183 THR A CA 1
ATOM 1069 C C . THR A 1 145 ? 33.698 -17.308 35.427 1.00 40.36 183 THR A C 1
ATOM 1070 O O . THR A 1 145 ? 34.161 -16.163 35.410 1.00 39.71 183 THR A O 1
ATOM 1074 N N . ALA A 1 146 ? 32.722 -17.670 36.261 1.00 34.68 184 ALA A N 1
ATOM 1075 C CA . ALA A 1 146 ? 32.038 -16.674 37.087 1.00 30.71 184 ALA A CA 1
ATOM 1076 C C . ALA A 1 146 ? 33.001 -15.966 38.036 1.00 34.67 184 ALA A C 1
ATOM 1077 O O . ALA A 1 146 ? 34.005 -16.533 38.475 1.00 27.38 184 ALA A O 1
ATOM 1079 N N . GLU A 1 147 ? 32.680 -14.718 38.355 1.00 34.21 185 GLU A N 1
ATOM 1080 C CA . GLU A 1 147 ? 33.573 -13.866 39.131 1.00 34.48 185 GLU A CA 1
ATOM 1081 C C . GLU A 1 147 ? 33.642 -14.296 40.579 1.00 36.47 185 GLU A C 1
ATOM 1082 O O . GLU A 1 147 ? 32.748 -14.988 41.076 1.00 33.38 185 GLU A O 1
ATOM 1088 N N . ASN A 1 148 ? 34.712 -13.882 41.249 1.00 29.46 186 ASN A N 1
ATOM 1089 C CA . ASN A 1 148 ? 34.824 -14.080 42.668 1.00 30.68 186 ASN A CA 1
ATOM 1090 C C . ASN A 1 148 ? 33.751 -13.250 43.346 1.00 43.61 186 ASN A C 1
ATOM 1091 O O . ASN A 1 148 ? 33.408 -12.160 42.899 1.00 42.22 186 ASN A O 1
ATOM 1096 N N . SER A 1 149 ? 33.195 -13.784 44.416 1.00 43.36 187 SER A N 1
ATOM 1097 C CA . SER A 1 149 ? 32.056 -13.154 45.034 1.00 41.32 187 SER A CA 1
ATOM 1098 C C . SER A 1 149 ? 32.023 -13.541 46.481 1.00 46.39 187 SER A C 1
ATOM 1099 O O . SER A 1 149 ? 32.659 -14.510 46.903 1.00 48.58 187 SER A O 1
ATOM 1102 N N . LEU A 1 150 ? 31.252 -12.782 47.239 1.00 48.39 188 LEU A N 1
ATOM 1103 C CA . LEU A 1 150 ? 31.413 -12.776 48.665 1.00 48.49 188 LEU A CA 1
ATOM 1104 C C . LEU A 1 150 ? 30.119 -12.401 49.338 1.00 56.18 188 LEU A C 1
ATOM 1105 O O . LEU A 1 150 ? 29.463 -11.432 48.945 1.00 64.26 188 LEU A O 1
ATOM 1110 N N . LYS A 1 151 ? 29.750 -13.168 50.354 1.00 51.82 189 LYS A N 1
ATOM 1111 C CA . LYS A 1 151 ? 28.593 -12.799 51.157 1.00 53.38 189 LYS A CA 1
ATOM 1112 C C . LYS A 1 151 ? 28.929 -12.979 52.619 1.00 54.98 189 LYS A C 1
ATOM 1113 O O . LYS A 1 151 ? 29.312 -14.066 53.044 1.00 55.64 189 LYS A O 1
ATOM 1119 N N . ASN A 1 152 ? 28.816 -11.901 53.386 1.00 60.48 190 ASN A N 1
ATOM 1120 C CA . ASN A 1 152 ? 29.004 -11.979 54.830 1.00 60.71 190 ASN A CA 1
ATOM 1121 C C . ASN A 1 152 ? 27.669 -12.002 55.536 1.00 62.77 190 ASN A C 1
ATOM 1122 O O . ASN A 1 152 ? 27.013 -10.971 55.655 1.00 64.22 190 ASN A O 1
ATOM 1127 N N . ILE A 1 153 ? 27.276 -13.174 56.016 1.00 66.09 191 ILE A N 1
ATOM 1128 C CA . ILE A 1 153 ? 25.900 -13.381 56.449 1.00 70.14 191 ILE A CA 1
ATOM 1129 C C . ILE A 1 153 ? 25.658 -12.982 57.904 1.00 77.95 191 ILE A C 1
ATOM 1130 O O . ILE A 1 153 ? 24.721 -12.241 58.193 1.00 85.69 191 ILE A O 1
ATOM 1135 N N . ASN A 1 154 ? 26.499 -13.468 58.810 1.00 75.23 192 ASN A N 1
ATOM 1136 C CA . ASN A 1 154 ? 26.412 -13.112 60.224 1.00 75.41 192 ASN A CA 1
ATOM 1137 C C . ASN A 1 154 ? 27.732 -13.406 60.922 1.00 75.37 192 ASN A C 1
ATOM 1138 O O . ASN A 1 154 ? 27.789 -14.222 61.840 1.00 79.54 192 ASN A O 1
ATOM 1143 N N . GLY A 1 155 ? 28.801 -12.754 60.477 1.00 70.69 193 GLY A N 1
ATOM 1144 C CA . GLY A 1 155 ? 30.119 -13.022 61.027 1.00 65.26 193 GLY A CA 1
ATOM 1145 C C . GLY A 1 155 ? 30.840 -14.118 60.263 1.00 70.13 193 GLY A C 1
ATOM 1146 O O . GLY A 1 155 ? 32.068 -14.192 60.284 1.00 70.44 193 GLY A O 1
ATOM 1147 N N . MET A 1 156 ? 30.068 -14.968 59.586 1.00 76.38 194 MET A N 1
ATOM 1148 C CA . MET A 1 156 ? 30.610 -16.046 58.760 1.00 72.81 194 MET A CA 1
ATOM 1149 C C . MET A 1 156 ? 30.584 -15.658 57.286 1.00 65.69 194 MET A C 1
ATOM 1150 O O . MET A 1 156 ? 29.643 -15.014 56.801 1.00 56.67 194 MET A O 1
ATOM 1155 N N . THR A 1 157 ? 31.624 -16.055 56.568 1.00 64.69 195 THR A N 1
ATOM 1156 C CA . THR A 1 157 ? 31.769 -15.580 55.209 1.00 67.15 195 THR A CA 1
ATOM 1157 C C . THR A 1 157 ? 31.691 -16.691 54.171 1.00 61.02 195 THR A C 1
ATOM 1158 O O . THR A 1 157 ? 32.385 -17.710 54.269 1.00 57.87 195 THR A O 1
ATOM 1162 N N . ILE A 1 158 ? 30.832 -16.476 53.179 1.00 52.47 196 ILE A N 1
ATOM 1163 C CA . ILE A 1 158 ? 30.666 -17.414 52.091 1.00 39.02 196 ILE A CA 1
ATOM 1164 C C . ILE A 1 158 ? 31.333 -16.891 50.834 1.00 37.74 196 ILE A C 1
ATOM 1165 O O . ILE A 1 158 ? 30.855 -15.937 50.198 1.00 42.39 196 ILE A O 1
ATOM 1170 N N . TYR A 1 159 ? 32.447 -17.529 50.495 1.00 37.78 197 TYR A N 1
ATOM 1171 C CA . TYR A 1 159 ? 33.197 -17.247 49.276 1.00 42.59 197 TYR A CA 1
ATOM 1172 C C . TYR A 1 159 ? 32.690 -18.069 48.107 1.00 36.75 197 TYR A C 1
ATOM 1173 O O . TYR A 1 159 ? 32.392 -19.244 48.275 1.00 42.99 197 TYR A O 1
ATOM 1182 N N . SER A 1 160 ? 32.626 -17.459 46.928 1.00 34.21 198 SER A N 1
ATOM 1183 C CA . SER A 1 160 ? 32.192 -18.163 45.729 1.00 33.06 198 SER A CA 1
ATOM 1184 C C . SER A 1 160 ? 33.030 -17.769 44.513 1.00 42.35 198 SER A C 1
ATOM 1185 O O . SER A 1 160 ? 33.508 -16.639 44.422 1.00 47.14 198 SER A O 1
ATOM 1188 N N . HIS A 1 161 ? 33.211 -18.689 43.575 1.00 36.93 199 HIS A N 1
ATOM 1189 C CA . HIS A 1 161 ? 33.683 -18.292 42.252 1.00 35.02 199 HIS A CA 1
ATOM 1190 C C . HIS A 1 161 ? 33.264 -19.315 41.216 1.00 36.29 199 HIS A C 1
ATOM 1191 O O . HIS A 1 161 ? 32.685 -20.344 41.556 1.00 33.70 199 HIS A O 1
ATOM 1198 N N . GLY A 1 162 ? 33.521 -19.011 39.948 1.00 37.73 200 GLY A N 1
ATOM 1199 C CA . GLY A 1 162 ? 33.133 -19.889 38.854 1.00 27.96 200 GLY A CA 1
ATOM 1200 C C . GLY A 1 162 ? 33.729 -21.272 39.007 1.00 29.26 200 GLY A C 1
ATOM 1201 O O . GLY A 1 162 ? 34.808 -21.431 39.589 1.00 29.54 200 GLY A O 1
ATOM 1202 N N . LEU A 1 163 ? 33.005 -22.277 38.530 1.00 28.27 201 LEU A N 1
ATOM 1203 C CA . LEU A 1 163 ? 33.471 -23.655 38.585 1.00 28.90 201 LEU A CA 1
ATOM 1204 C C . LEU A 1 163 ? 33.640 -24.206 37.181 1.00 33.45 201 LEU A C 1
ATOM 1205 O O . LEU A 1 163 ? 34.675 -24.791 36.854 1.00 35.94 201 LEU A O 1
ATOM 1210 N N . THR A 1 164 ? 32.602 -24.052 36.369 1.00 27.12 202 THR A N 1
ATOM 1211 C CA . THR A 1 164 ? 32.682 -24.419 34.973 1.00 35.86 202 THR A CA 1
ATOM 1212 C C . THR A 1 164 ? 33.273 -23.280 34.152 1.00 31.10 202 THR A C 1
ATOM 1213 O O . THR A 1 164 ? 33.126 -22.104 34.487 1.00 25.52 202 THR A O 1
ATOM 1217 N N . VAL A 1 165 ? 33.946 -23.651 33.082 1.00 25.48 203 VAL A N 1
ATOM 1218 C CA . VAL A 1 165 ? 34.485 -22.689 32.147 1.00 24.89 203 VAL A CA 1
ATOM 1219 C C . VAL A 1 165 ? 33.702 -22.863 30.862 1.00 29.93 203 VAL A C 1
ATOM 1220 O O . VAL A 1 165 ? 33.129 -23.929 30.628 1.00 28.36 203 VAL A O 1
ATOM 1224 N N . ASP A 1 166 ? 33.670 -21.807 30.052 1.00 26.40 204 ASP A N 1
ATOM 1225 C CA . ASP A 1 166 ? 32.926 -21.775 28.813 1.00 24.03 204 ASP A CA 1
ATOM 1226 C C . ASP A 1 166 ? 33.509 -20.642 27.968 1.00 26.16 204 ASP A C 1
ATOM 1227 O O . ASP A 1 166 ? 34.324 -19.862 28.465 1.00 27.99 204 ASP A O 1
ATOM 1232 N N . ASN A 1 167 ? 33.128 -20.591 26.697 1.00 21.07 205 ASN A N 1
ATOM 1233 C CA . ASN A 1 167 ? 33.313 -19.416 25.853 1.00 20.54 205 ASN A CA 1
ATOM 1234 C C . ASN A 1 167 ? 33.185 -18.139 26.692 1.00 24.25 205 ASN A C 1
ATOM 1235 O O . ASN A 1 167 ? 32.175 -17.949 27.380 1.00 20.43 205 ASN A O 1
ATOM 1240 N N . LYS A 1 168 ? 34.208 -17.283 26.677 1.00 20.84 206 LYS A N 1
ATOM 1241 C CA . LYS A 1 168 ? 34.204 -16.096 27.532 1.00 21.02 206 LYS A CA 1
ATOM 1242 C C . LYS A 1 168 ? 33.061 -15.109 27.189 1.00 21.29 206 LYS A C 1
ATOM 1243 O O . LYS A 1 168 ? 32.713 -14.237 27.984 1.00 20.41 206 LYS A O 1
ATOM 1249 N N . TYR A 1 169 ? 32.468 -15.272 26.017 1.00 19.58 207 TYR A N 1
ATOM 1250 C CA . TYR A 1 169 ? 31.314 -14.466 25.630 1.00 18.92 207 TYR A CA 1
ATOM 1251 C C . TYR A 1 169 ? 29.968 -15.110 25.964 1.00 22.73 207 TYR A C 1
ATOM 1252 O O . TYR A 1 169 ? 28.945 -14.783 25.363 1.00 20.92 207 TYR A O 1
ATOM 1261 N N . TYR A 1 170 ? 29.967 -16.032 26.916 1.00 21.64 208 TYR A N 1
ATOM 1262 C CA . TYR A 1 170 ? 28.740 -16.742 27.281 1.00 19.02 208 TYR A CA 1
ATOM 1263 C C . TYR A 1 170 ? 27.571 -15.798 27.539 1.00 29.80 208 TYR A C 1
ATOM 1264 O O . TYR A 1 170 ? 26.459 -16.024 27.047 1.00 26.31 208 TYR A O 1
ATOM 1273 N N . GLU A 1 171 ? 27.812 -14.756 28.337 1.00 27.65 209 GLU A N 1
ATOM 1274 C CA . GLU A 1 171 ? 26.734 -13.859 28.750 1.00 29.69 209 GLU A CA 1
ATOM 1275 C C . GLU A 1 171 ? 26.210 -13.073 27.554 1.00 28.44 209 GLU A C 1
ATOM 1276 O O . GLU A 1 171 ? 24.989 -12.922 27.377 1.00 21.57 209 GLU A O 1
ATOM 1282 N N . ASP A 1 172 ? 27.148 -12.612 26.724 1.00 18.05 210 ASP A N 1
ATOM 1283 C CA . ASP A 1 172 ? 26.819 -11.850 25.530 1.00 22.97 210 ASP A CA 1
ATOM 1284 C C . ASP A 1 172 ? 25.993 -12.677 24.551 1.00 23.80 210 ASP A C 1
ATOM 1285 O O . ASP A 1 172 ? 25.019 -12.188 23.996 1.00 21.50 210 ASP A O 1
ATOM 1290 N N . TYR A 1 173 ? 26.383 -13.928 24.334 1.00 21.13 211 TYR A N 1
ATOM 1291 C CA . TYR A 1 173 ? 25.605 -14.781 23.446 1.00 23.73 211 TYR A CA 1
ATOM 1292 C C . TYR A 1 173 ? 24.224 -15.035 24.049 1.00 21.95 211 TYR A C 1
ATOM 1293 O O . TYR A 1 173 ? 23.220 -15.043 23.330 1.00 20.17 211 TYR A O 1
ATOM 1302 N N . SER A 1 174 ? 24.182 -15.235 25.371 1.00 16.89 212 SER A N 1
ATOM 1303 C CA . SER A 1 174 ? 22.938 -15.645 26.010 1.00 21.02 212 SER A CA 1
ATOM 1304 C C . SER A 1 174 ? 21.900 -14.538 25.992 1.00 19.69 212 SER A C 1
ATOM 1305 O O . SER A 1 174 ? 20.702 -14.813 26.047 1.00 20.35 212 SER A O 1
ATOM 1308 N N . LYS A 1 175 ? 22.341 -13.289 25.890 1.00 20.87 213 LYS A N 1
ATOM 1309 C CA . LYS A 1 175 ? 21.373 -12.217 25.665 1.00 20.20 213 LYS A CA 1
ATOM 1310 C C . LYS A 1 175 ? 20.675 -12.377 24.302 1.00 25.78 213 LYS A C 1
ATOM 1311 O O . LYS A 1 175 ? 19.488 -12.042 24.143 1.00 22.07 213 LYS A O 1
ATOM 1317 N N . TYR A 1 176 ? 21.411 -12.888 23.321 1.00 15.75 214 TYR A N 1
ATOM 1318 C CA . TYR A 1 176 ? 20.835 -13.166 22.022 1.00 15.54 214 TYR A CA 1
ATOM 1319 C C . TYR A 1 176 ? 19.908 -14.360 22.108 1.00 15.82 214 TYR A C 1
ATOM 1320 O O . TYR A 1 176 ? 18.840 -14.330 21.522 1.00 25.86 214 TYR A O 1
ATOM 1329 N N . THR A 1 177 ? 20.300 -15.402 22.835 1.00 15.24 215 THR A N 1
ATOM 1330 C CA . THR A 1 177 ? 19.392 -16.537 23.028 1.00 17.97 215 THR A CA 1
ATOM 1331 C C . THR A 1 177 ? 18.042 -16.049 23.583 1.00 23.02 215 THR A C 1
ATOM 1332 O O . THR A 1 177 ? 16.958 -16.310 23.008 1.00 17.73 215 THR A O 1
ATOM 1336 N N . HIS A 1 178 ? 18.121 -15.297 24.677 1.00 21.04 216 HIS A N 1
ATOM 1337 C CA . HIS A 1 178 ? 16.924 -14.745 25.305 1.00 19.06 216 HIS A CA 1
ATOM 1338 C C . HIS A 1 178 ? 16.097 -13.867 24.369 1.00 18.71 216 HIS A C 1
ATOM 1339 O O . HIS A 1 178 ? 14.874 -14.028 24.289 1.00 16.65 216 HIS A O 1
ATOM 1346 N N . ASN A 1 179 ? 16.737 -12.921 23.691 1.00 16.22 217 ASN A N 1
ATOM 1347 C CA . ASN A 1 179 ? 15.992 -12.054 22.777 1.00 24.44 217 ASN A CA 1
ATOM 1348 C C . ASN A 1 179 ? 15.406 -12.819 21.598 1.00 25.77 217 ASN A C 1
ATOM 1349 O O . ASN A 1 179 ? 14.428 -12.375 21.003 1.00 23.97 217 ASN A O 1
ATOM 1354 N N . SER A 1 180 ? 15.990 -13.971 21.274 1.00 20.82 218 SER A N 1
ATOM 1355 C CA . SER A 1 180 ? 15.529 -14.765 20.137 1.00 19.39 218 SER A CA 1
ATOM 1356 C C . SER A 1 180 ? 14.320 -15.623 20.509 1.00 24.36 218 SER A C 1
ATOM 1357 O O . SER A 1 180 ? 13.533 -15.966 19.633 1.00 20.72 218 SER A O 1
ATOM 1360 N N . VAL A 1 181 ? 14.189 -16.011 21.783 1.00 14.45 219 VAL A N 1
ATOM 1361 C CA . VAL A 1 181 ? 13.067 -16.865 22.158 1.00 14.62 219 VAL A CA 1
ATOM 1362 C C . VAL A 1 181 ? 11.920 -16.145 22.900 1.00 23.81 219 VAL A C 1
ATOM 1363 O O . VAL A 1 181 ? 10.813 -16.668 22.992 1.00 19.09 219 VAL A O 1
ATOM 1367 N N . LYS A 1 182 ? 12.174 -14.962 23.440 1.00 15.15 220 LYS A N 1
ATOM 1368 C CA . LYS A 1 182 ? 11.185 -14.340 24.321 1.00 25.11 220 LYS A CA 1
ATOM 1369 C C . LYS A 1 182 ? 9.914 -13.920 23.595 1.00 20.63 220 LYS A C 1
ATOM 1370 O O . LYS A 1 182 ? 8.885 -13.767 24.233 1.00 15.86 220 LYS A O 1
ATOM 1376 N N . ASN A 1 183 ? 9.992 -13.734 22.270 1.00 17.92 221 ASN A N 1
ATOM 1377 C CA . ASN A 1 183 ? 8.837 -13.265 21.493 1.00 14.76 221 ASN A CA 1
ATOM 1378 C C . ASN A 1 183 ? 8.228 -14.337 20.596 1.00 20.96 221 ASN A C 1
ATOM 1379 O O . ASN A 1 183 ? 7.353 -14.027 19.786 1.00 14.28 221 ASN A O 1
ATOM 1384 N N . ILE A 1 184 ? 8.700 -15.582 20.719 1.00 20.74 222 ILE A N 1
ATOM 1385 C CA . ILE A 1 184 ? 8.124 -16.700 19.962 1.00 19.27 222 ILE A CA 1
ATOM 1386 C C . ILE A 1 184 ? 7.573 -17.752 20.911 1.00 17.14 222 ILE A C 1
ATOM 1387 O O . ILE A 1 184 ? 7.655 -17.604 22.138 1.00 15.42 222 ILE A O 1
ATOM 1392 N N . ASN A 1 185 ? 6.999 -18.811 20.350 1.00 14.43 223 ASN A N 1
ATOM 1393 C CA . ASN A 1 185 ? 6.160 -19.716 21.141 1.00 14.88 223 ASN A CA 1
ATOM 1394 C C . ASN A 1 185 ? 5.137 -18.899 21.904 1.00 20.27 223 ASN A C 1
ATOM 1395 O O . ASN A 1 185 ? 4.924 -19.083 23.096 1.00 16.41 223 ASN A O 1
ATOM 1400 N N . VAL A 1 186 ? 4.506 -17.967 21.206 1.00 17.09 224 VAL A N 1
ATOM 1401 C CA . VAL A 1 186 ? 3.549 -17.089 21.860 1.00 17.38 224 VAL A CA 1
ATOM 1402 C C . VAL A 1 186 ? 2.391 -17.905 22.431 1.00 18.47 224 VAL A C 1
ATOM 1403 O O . VAL A 1 186 ? 1.865 -18.804 21.753 1.00 16.75 224 VAL A O 1
ATOM 1407 N N . THR A 1 187 ? 2.028 -17.616 23.690 1.00 16.76 225 THR A N 1
ATOM 1408 C CA . THR A 1 187 ? 0.863 -18.225 24.328 1.00 17.37 225 THR A CA 1
ATOM 1409 C C . THR A 1 187 ? -0.394 -17.381 24.089 1.00 19.00 225 THR A C 1
ATOM 1410 O O . THR A 1 187 ? -0.297 -16.193 23.801 1.00 21.88 225 THR A O 1
ATOM 1414 N N . LYS A 1 188 ? -1.578 -17.961 24.253 1.00 27.76 226 LYS A N 1
ATOM 1415 C CA . LYS A 1 188 ? -2.793 -17.166 24.069 1.00 25.76 226 LYS A CA 1
ATOM 1416 C C . LYS A 1 188 ? -2.871 -16.075 25.147 1.00 27.99 226 LYS A C 1
ATOM 1417 O O . LYS A 1 188 ? -3.366 -14.972 24.913 1.00 19.32 226 LYS A O 1
ATOM 1423 N N . GLU A 1 189 ? -2.351 -16.373 26.327 1.00 23.80 227 GLU A N 1
ATOM 1424 C CA . GLU A 1 189 ? -2.311 -15.375 27.390 1.00 24.55 227 GLU A CA 1
ATOM 1425 C C . GLU A 1 189 ? -1.447 -14.159 27.007 1.00 23.64 227 GLU A C 1
ATOM 1426 O O . GLU A 1 189 ? -1.832 -13.004 27.224 1.00 23.89 227 GLU A O 1
ATOM 1432 N N . ARG A 1 190 ? -0.269 -14.423 26.449 1.00 20.99 228 ARG A N 1
ATOM 1433 C CA . ARG A 1 190 ? 0.604 -13.356 25.960 1.00 19.95 228 ARG A CA 1
ATOM 1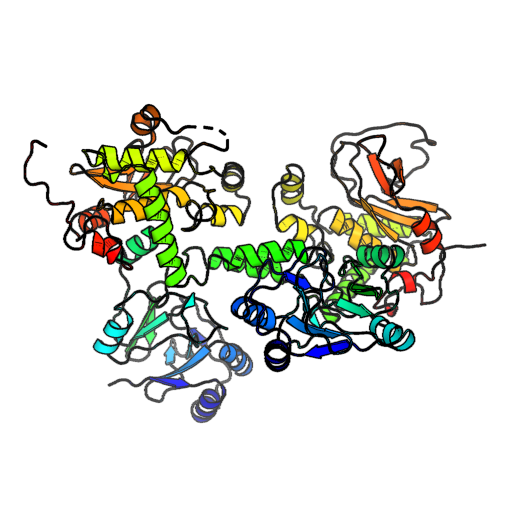434 C C . ARG A 1 190 ? -0.086 -12.533 24.877 1.00 21.03 228 ARG A C 1
ATOM 1435 O O . ARG A 1 190 ? 0.041 -11.296 24.829 1.00 18.59 228 ARG A O 1
ATOM 1443 N N . PHE A 1 191 ? -0.809 -13.219 24.000 1.00 19.65 229 PHE A N 1
ATOM 1444 C CA . PHE A 1 191 ? -1.440 -12.521 22.883 1.00 20.61 229 PHE A CA 1
ATOM 1445 C C . PHE A 1 191 ? -2.536 -11.612 23.440 1.00 19.26 229 PHE A C 1
ATOM 1446 O O . PHE A 1 191 ? -2.641 -10.438 23.069 1.00 20.75 229 PHE A O 1
ATOM 1454 N N . ILE A 1 192 ? -3.326 -12.147 24.363 1.00 20.25 230 ILE A N 1
ATOM 1455 C CA . ILE A 1 192 ? -4.412 -11.373 24.960 1.00 24.61 230 ILE A CA 1
ATOM 1456 C C . ILE A 1 192 ? -3.862 -10.173 25.737 1.00 26.55 230 ILE A C 1
ATOM 1457 O O . ILE A 1 192 ? -4.420 -9.055 25.673 1.00 24.85 230 ILE A O 1
ATOM 1462 N N . ALA A 1 193 ? -2.745 -10.379 26.445 1.00 23.87 231 ALA A N 1
ATOM 1463 C CA . ALA A 1 193 ? -2.141 -9.268 27.180 1.00 24.11 231 ALA A CA 1
ATOM 1464 C C . ALA A 1 193 ? -1.616 -8.216 26.183 1.00 24.48 231 ALA A C 1
ATOM 1465 O O . ALA A 1 193 ? -1.627 -7.004 26.451 1.00 31.28 231 ALA A O 1
ATOM 1467 N N . ASN A 1 194 ? -1.191 -8.667 25.010 1.00 19.91 232 ASN A N 1
ATOM 1468 C CA . ASN A 1 194 ? -0.747 -7.703 24.023 1.00 19.31 232 ASN A CA 1
ATOM 1469 C C . ASN A 1 194 ? -1.916 -6.875 23.504 1.00 23.21 232 ASN A C 1
ATOM 1470 O O . ASN A 1 194 ? -1.790 -5.650 23.341 1.00 26.54 232 ASN A O 1
ATOM 1475 N N . ASP A 1 195 ? -3.054 -7.531 23.274 1.00 19.93 233 ASP A N 1
ATOM 1476 C CA . ASP A 1 195 ? -4.276 -6.810 22.931 1.00 20.53 233 ASP A CA 1
ATOM 1477 C C . ASP A 1 195 ? -4.622 -5.766 24.006 1.00 29.68 233 ASP A C 1
ATOM 1478 O O . ASP A 1 195 ? -5.049 -4.648 23.681 1.00 28.89 233 ASP A O 1
ATOM 1483 N N . ASP A 1 196 ? -4.405 -6.108 25.277 1.00 30.64 234 ASP A N 1
ATOM 1484 C CA . ASP A 1 196 ? -4.648 -5.137 26.357 1.00 33.52 234 ASP A CA 1
ATOM 1485 C C . ASP A 1 196 ? -3.730 -3.914 26.255 1.00 30.02 234 ASP A C 1
ATOM 1486 O O . ASP A 1 196 ? -4.184 -2.770 26.413 1.00 27.04 234 ASP A O 1
ATOM 1491 N N . LEU A 1 197 ? -2.443 -4.156 25.999 1.00 22.60 235 LEU A N 1
ATOM 1492 C CA . LEU A 1 197 ? -1.505 -3.072 25.704 1.00 30.68 235 LEU A CA 1
ATOM 1493 C C . LEU A 1 197 ? -1.995 -2.153 24.570 1.00 35.25 235 LEU A C 1
ATOM 1494 O O . LEU A 1 197 ? -1.856 -0.910 24.627 1.00 32.80 235 LEU A O 1
ATOM 1499 N N . ILE A 1 198 ? -2.559 -2.766 23.533 1.00 21.53 236 ILE A N 1
ATOM 1500 C CA . ILE A 1 198 ? -3.063 -1.980 22.415 1.00 21.55 236 ILE A CA 1
ATOM 1501 C C . ILE A 1 198 ? -4.257 -1.132 22.870 1.00 25.26 236 ILE A C 1
ATOM 1502 O O . ILE A 1 198 ? -4.360 0.056 22.530 1.00 27.99 236 ILE A O 1
ATOM 1507 N N . HIS A 1 199 ? -5.133 -1.723 23.672 1.00 23.29 237 HIS A N 1
ATOM 1508 C CA . HIS A 1 199 ? -6.246 -0.971 24.242 1.00 25.67 237 HIS A CA 1
ATOM 1509 C C . HIS A 1 199 ? -5.797 0.243 25.010 1.00 37.17 237 HIS A C 1
ATOM 1510 O O . HIS A 1 199 ? -6.403 1.301 24.903 1.00 41.40 237 HIS A O 1
ATOM 1517 N N . LYS A 1 200 ? -4.738 0.081 25.798 1.00 35.09 238 LYS A N 1
ATOM 1518 C CA . LYS A 1 200 ? -4.197 1.204 26.544 1.00 33.62 238 LYS A CA 1
ATOM 1519 C C . LYS A 1 200 ? -3.716 2.286 25.594 1.00 39.25 238 LYS A C 1
ATOM 1520 O O . LYS A 1 200 ? -3.917 3.483 25.847 1.00 42.41 238 LYS A O 1
ATOM 1526 N N . LEU A 1 201 ? -3.079 1.875 24.496 1.00 34.07 239 LEU A N 1
ATOM 1527 C CA . LEU A 1 201 ? -2.633 2.875 23.524 1.00 24.26 239 LEU A CA 1
ATOM 1528 C C . LEU A 1 201 ? -3.838 3.613 22.935 1.00 30.23 239 LEU A C 1
ATOM 1529 O O . LEU A 1 201 ? -3.801 4.829 22.718 1.00 33.70 239 LEU A O 1
ATOM 1534 N N . ILE A 1 202 ? -4.919 2.878 22.696 1.00 28.06 240 ILE A N 1
ATOM 1535 C CA . ILE A 1 202 ? -6.112 3.489 22.119 1.00 31.11 240 ILE A CA 1
ATOM 1536 C C . ILE A 1 202 ? -6.725 4.494 23.108 1.00 37.30 240 ILE A C 1
ATOM 1537 O O . ILE A 1 202 ? -6.964 5.648 22.749 1.00 34.84 240 ILE A O 1
ATOM 1542 N N . GLU A 1 203 ? -6.948 4.062 24.351 1.00 44.50 241 GLU A N 1
ATOM 1543 C CA . GLU A 1 203 ? -7.490 4.946 25.396 1.00 46.69 241 GLU A CA 1
ATOM 1544 C C . GLU A 1 203 ? -6.666 6.208 25.489 1.00 36.10 241 GLU A C 1
ATOM 1545 O O . GLU A 1 203 ? -7.183 7.310 25.312 1.00 38.64 241 GLU A O 1
ATOM 1551 N N . SER A 1 204 ? -5.370 6.037 25.718 1.00 34.70 242 SER A N 1
ATOM 1552 C CA . SER A 1 204 ? -4.461 7.175 25.804 1.00 43.15 242 SER A CA 1
ATOM 1553 C C . SER A 1 204 ? -4.487 8.084 24.566 1.00 53.15 242 SER A C 1
ATOM 1554 O O . SER A 1 204 ? -4.276 9.289 24.685 1.00 55.27 242 SER A O 1
ATOM 1557 N N . SER A 1 205 ? -4.740 7.518 23.384 1.00 50.08 243 SER A N 1
ATOM 1558 C CA . SER A 1 205 ? -4.754 8.323 22.160 1.00 40.12 243 SER A CA 1
ATOM 1559 C C . SER A 1 205 ? -6.023 9.172 22.021 1.00 41.28 243 SER A C 1
ATOM 1560 O O . SER A 1 205 ? -6.092 10.044 21.147 1.00 47.71 243 SER A O 1
ATOM 1563 N N . GLU A 1 206 ? -7.013 8.913 22.877 1.00 38.10 244 GLU A N 1
ATOM 1564 C CA . GLU A 1 206 ? -8.323 9.580 22.832 1.00 47.45 244 GLU A CA 1
ATOM 1565 C C . GLU A 1 206 ? -9.047 9.373 21.496 1.00 46.39 244 GLU A C 1
ATOM 1566 O O . GLU A 1 206 ? -9.906 10.173 21.121 1.00 48.48 244 GLU A O 1
ATOM 1572 N N . ALA A 1 207 ? -8.696 8.300 20.792 1.00 43.82 245 ALA A N 1
ATOM 1573 C CA . ALA A 1 207 ? -9.201 8.061 19.440 1.00 37.99 245 ALA A CA 1
ATOM 1574 C C . ALA A 1 207 ? -10.689 7.795 19.425 1.00 42.18 245 ALA A C 1
ATOM 1575 O O . ALA A 1 207 ? -11.384 8.145 18.469 1.00 43.50 245 ALA A O 1
ATOM 1577 N N . MET A 1 208 ? -11.181 7.164 20.482 1.00 36.80 246 MET A N 1
ATOM 1578 C CA . MET A 1 208 ? -12.592 6.842 20.560 1.00 40.18 246 MET A CA 1
ATOM 1579 C C . MET A 1 208 ? -13.438 8.094 20.764 1.00 43.52 246 MET A C 1
ATOM 1580 O O . MET A 1 208 ? -14.613 8.110 20.418 1.00 39.91 246 MET A O 1
ATOM 1585 N N . LYS A 1 209 ? -12.837 9.145 21.313 1.00 44.22 247 LYS A N 1
ATOM 1586 C CA . LYS A 1 209 ? -13.586 10.356 21.613 1.00 46.70 247 LYS A CA 1
ATOM 1587 C C . LYS A 1 209 ? -13.645 11.329 20.426 1.00 55.20 247 LYS A C 1
ATOM 1588 O O . LYS A 1 209 ? -14.279 12.384 20.513 1.00 60.64 247 LYS A O 1
ATOM 1594 N N . GLN A 1 210 ? -13.003 10.968 19.319 1.00 56.44 248 GLN A N 1
ATOM 1595 C CA . GLN A 1 210 ? -13.086 11.758 18.090 1.00 55.19 248 GLN A CA 1
ATOM 1596 C C . GLN A 1 210 ? -14.407 11.506 17.373 1.00 55.34 248 GLN A C 1
ATOM 1597 O O . GLN A 1 210 ? -15.025 10.453 17.540 1.00 56.36 248 GLN A O 1
ATOM 1603 N N . SER A 1 211 ? -14.826 12.468 16.559 1.00 54.32 249 SER A N 1
ATOM 1604 C CA . SER A 1 211 ? -16.093 12.364 15.842 1.00 52.72 249 SER A CA 1
ATOM 1605 C C . SER A 1 211 ? -16.025 11.360 14.688 1.00 55.38 249 SER A C 1
ATOM 1606 O O . SER A 1 211 ? -16.774 10.379 14.657 1.00 63.61 249 SER A O 1
ATOM 1609 N N . SER A 1 212 ? -15.109 11.601 13.757 1.00 43.77 250 SER A N 1
ATOM 1610 C CA . SER A 1 212 ? -15.071 10.864 12.505 1.00 38.78 250 SER A CA 1
ATOM 1611 C C . SER A 1 212 ? -14.028 9.746 12.494 1.00 35.65 250 SER A C 1
ATOM 1612 O O . SER A 1 212 ? -13.112 9.726 13.306 1.00 38.51 250 SER A O 1
ATOM 1615 N N . GLU A 1 213 ? -14.189 8.831 11.546 1.00 32.37 251 GLU A N 1
ATOM 1616 C CA . GLU A 1 213 ? -13.261 7.736 11.322 1.00 37.43 251 GLU A CA 1
ATOM 1617 C C . GLU A 1 213 ? -11.862 8.249 11.055 1.00 37.19 251 GLU A C 1
ATOM 1618 O O . GLU A 1 213 ? -10.889 7.754 11.629 1.00 38.54 251 GLU A O 1
ATOM 1624 N N . ARG A 1 214 ? -11.770 9.239 10.170 1.00 37.67 252 ARG A N 1
ATOM 1625 C CA . ARG A 1 214 ? -10.478 9.785 9.796 1.00 31.91 252 ARG A CA 1
ATOM 1626 C C . ARG A 1 214 ? -9.780 10.295 11.038 1.00 34.69 252 ARG A C 1
ATOM 1627 O O . ARG A 1 214 ? -8.579 10.073 11.215 1.00 28.83 252 ARG A O 1
ATOM 1635 N N . ASP A 1 215 ? -10.545 10.951 11.913 1.00 38.58 253 ASP A N 1
ATOM 1636 C CA . ASP A 1 215 ? -9.985 11.525 13.135 1.00 42.85 253 ASP A CA 1
ATOM 1637 C C . ASP A 1 215 ? -9.574 10.448 14.135 1.00 38.12 253 ASP A C 1
ATOM 1638 O O . ASP A 1 215 ? -8.613 10.623 14.867 1.00 37.82 253 ASP A O 1
ATOM 1643 N N . LYS A 1 216 ? -10.300 9.338 14.170 1.00 38.69 254 LYS A N 1
ATOM 1644 C CA . LYS A 1 216 ? -9.881 8.214 14.998 1.00 35.43 254 LYS A CA 1
ATOM 1645 C C . LYS A 1 216 ? -8.528 7.699 14.512 1.00 28.14 254 LYS A C 1
ATOM 1646 O O . LYS A 1 216 ? -7.595 7.530 15.301 1.00 29.91 254 LYS A O 1
ATOM 1652 N N . VAL A 1 217 ? -8.425 7.483 13.203 1.00 28.43 255 VAL A N 1
ATOM 1653 C CA . VAL A 1 217 ? -7.169 7.025 12.603 1.00 25.25 255 VAL A CA 1
ATOM 1654 C C . VAL A 1 217 ? -6.025 7.992 12.929 1.00 25.35 255 VAL A C 1
ATOM 1655 O O . VAL A 1 217 ? -4.977 7.583 13.430 1.00 30.37 255 VAL A O 1
ATOM 1659 N N . LYS A 1 218 ? -6.239 9.273 12.646 1.00 29.26 256 LYS A N 1
ATOM 1660 C CA . LYS A 1 218 ? -5.226 10.299 12.894 1.00 30.94 256 LYS A CA 1
ATOM 1661 C C . LYS A 1 218 ? -4.801 10.319 14.360 1.00 33.55 256 LYS A C 1
ATOM 1662 O O . LYS A 1 218 ? -3.609 10.269 14.655 1.00 36.44 256 LYS A O 1
ATOM 1668 N N . ALA A 1 219 ? -5.773 10.379 15.272 1.00 27.83 257 ALA A N 1
ATOM 1669 C CA . ALA A 1 219 ? -5.478 10.389 16.707 1.00 32.73 257 ALA A CA 1
ATOM 1670 C C . ALA A 1 219 ? -4.600 9.215 17.121 1.00 35.98 257 ALA A C 1
ATOM 1671 O O . ALA A 1 219 ? -3.573 9.404 17.790 1.00 31.33 257 ALA A O 1
ATOM 1673 N N . PHE A 1 220 ? -4.987 8.005 16.719 1.00 35.93 258 PHE A N 1
ATOM 1674 C CA . PHE A 1 220 ? -4.231 6.835 17.157 1.00 27.81 258 PHE A CA 1
ATOM 1675 C C . PHE A 1 220 ? -2.826 6.829 16.593 1.00 30.79 258 PHE A C 1
ATOM 1676 O O . PHE A 1 220 ? -1.848 6.631 17.334 1.00 36.56 258 PHE A O 1
ATOM 1684 N N . VAL A 1 221 ? -2.728 7.013 15.278 1.00 27.14 259 VAL A N 1
ATOM 1685 C CA . VAL A 1 221 ? -1.435 7.003 14.607 1.00 31.99 259 VAL A CA 1
ATOM 1686 C C . VAL A 1 221 ? -0.495 8.047 15.215 1.00 37.79 259 VAL A C 1
ATOM 1687 O O . VAL A 1 221 ? 0.671 7.773 15.511 1.00 37.08 259 VAL A O 1
ATOM 1691 N N . GLN A 1 222 ? -1.031 9.242 15.405 1.00 37.86 260 GLN A N 1
ATOM 1692 C CA . GLN A 1 222 ? -0.288 10.365 15.969 1.00 37.13 260 GLN A CA 1
ATOM 1693 C C . GLN A 1 222 ? 0.231 10.049 17.355 1.00 36.12 260 GLN A C 1
ATOM 1694 O O . GLN A 1 222 ? 1.419 10.227 17.643 1.00 29.93 260 GLN A O 1
ATOM 1700 N N . TYR A 1 223 ? -0.662 9.569 18.213 1.00 34.44 261 TYR A N 1
ATOM 1701 C CA . TYR A 1 223 ? -0.273 9.292 19.581 1.00 33.62 261 TYR A CA 1
ATOM 1702 C C . TYR A 1 223 ? 0.830 8.245 19.593 1.00 40.31 261 TYR A C 1
ATOM 1703 O O . TYR A 1 223 ? 1.845 8.406 20.281 1.00 43.95 261 TYR A O 1
ATOM 1712 N N . VAL A 1 224 ? 0.641 7.179 18.823 1.00 37.52 262 VAL A N 1
ATOM 1713 C CA . VAL A 1 224 ? 1.597 6.077 18.852 1.00 30.44 262 VAL A CA 1
ATOM 1714 C C . VAL A 1 224 ? 2.948 6.502 18.305 1.00 32.24 262 VAL A C 1
ATOM 1715 O O . VAL A 1 224 ? 3.995 6.115 18.825 1.00 32.25 262 VAL A O 1
ATOM 1719 N N . ALA A 1 225 ? 2.927 7.329 17.269 1.00 35.12 263 ALA A N 1
ATOM 1720 C CA . ALA A 1 225 ? 4.163 7.787 16.667 1.00 38.51 263 ALA A CA 1
ATOM 1721 C C . ALA A 1 225 ? 4.865 8.777 17.583 1.00 45.36 263 ALA A C 1
ATOM 1722 O O . ALA A 1 225 ? 6.071 8.996 17.461 1.00 50.60 263 ALA A O 1
ATOM 1724 N N . ASN A 1 226 ? 4.108 9.383 18.493 1.00 42.79 264 ASN A N 1
ATOM 1725 C CA . ASN A 1 226 ? 4.695 10.365 19.405 1.00 44.65 264 ASN A CA 1
ATOM 1726 C C . ASN A 1 226 ? 5.132 9.754 20.731 1.00 47.21 264 ASN A C 1
ATOM 1727 O O . ASN A 1 226 ? 5.902 10.359 21.479 1.00 47.66 264 ASN A O 1
ATOM 1732 N N . HIS A 1 227 ? 4.653 8.548 21.010 1.00 40.98 265 HIS A N 1
ATOM 1733 C CA . HIS A 1 227 ? 4.963 7.888 22.267 1.00 39.84 265 HIS A CA 1
ATOM 1734 C C . HIS A 1 227 ? 5.658 6.558 22.059 1.00 36.91 265 HIS A C 1
ATOM 1735 O O . HIS A 1 227 ? 5.625 5.689 22.927 1.00 33.91 265 HIS A O 1
ATOM 1742 N N . THR A 1 228 ? 6.289 6.410 20.903 1.00 35.36 266 THR A N 1
ATOM 1743 C CA . THR A 1 228 ? 7.063 5.217 20.599 1.00 35.66 266 THR A CA 1
ATOM 1744 C C . THR A 1 228 ? 8.361 5.631 19.952 1.00 37.75 266 THR A C 1
ATOM 1745 O O . THR A 1 228 ? 8.371 6.459 19.039 1.00 46.05 266 THR A O 1
ATOM 1749 N N . THR A 1 229 ? 9.458 5.055 20.424 1.00 33.19 267 THR A N 1
ATOM 1750 C CA . THR A 1 229 ? 10.761 5.325 19.841 1.00 33.18 267 THR A CA 1
ATOM 1751 C C . THR A 1 229 ? 10.896 4.696 18.457 1.00 33.07 267 THR A C 1
ATOM 1752 O O . THR A 1 229 ? 10.701 3.492 18.289 1.00 36.55 267 THR A O 1
ATOM 1756 N N . TYR A 1 230 ? 11.232 5.509 17.463 1.00 31.88 268 TYR A N 1
ATOM 1757 C CA . TYR A 1 230 ? 11.565 4.978 16.154 1.00 28.24 268 TYR A CA 1
ATOM 1758 C C . TYR A 1 230 ? 12.999 4.467 16.120 1.00 37.45 268 TYR A C 1
ATOM 1759 O O . TYR A 1 230 ? 13.936 5.212 16.402 1.00 46.76 268 TYR A O 1
ATOM 1768 N N . ASP A 1 231 ? 13.173 3.204 15.749 1.00 34.41 269 ASP A N 1
ATOM 1769 C CA . ASP A 1 231 ? 14.479 2.561 15.790 1.00 32.37 269 ASP A CA 1
ATOM 1770 C C . ASP A 1 231 ? 15.272 2.873 14.529 1.00 36.13 269 ASP A C 1
ATOM 1771 O O . ASP A 1 231 ? 15.385 2.026 13.651 1.00 29.34 269 ASP A O 1
ATOM 1776 N N . TRP A 1 232 ? 15.831 4.082 14.450 1.00 41.47 270 TRP A N 1
ATOM 1777 C CA . TRP A 1 232 ? 16.563 4.522 13.259 1.00 44.52 270 TRP A CA 1
ATOM 1778 C C . TRP A 1 232 ? 17.837 3.703 12.991 1.00 44.15 270 TRP A C 1
ATOM 1779 O O . TRP A 1 232 ? 18.246 3.549 11.840 1.00 43.91 270 TRP A O 1
ATOM 1790 N N . GLU A 1 233 ? 18.463 3.186 14.044 1.00 44.13 271 GLU A N 1
ATOM 1791 C CA . GLU A 1 233 ? 19.647 2.334 13.881 1.00 44.55 271 GLU A CA 1
ATOM 1792 C C . GLU A 1 233 ? 19.325 1.044 13.139 1.00 38.15 271 GLU A C 1
ATOM 1793 O O . GLU A 1 233 ? 19.984 0.676 12.162 1.00 39.36 271 GLU A O 1
ATOM 1799 N N . ALA A 1 234 ? 18.316 0.343 13.638 1.00 38.47 272 ALA A N 1
ATOM 1800 C CA . ALA A 1 234 ? 17.875 -0.887 13.013 1.00 36.95 272 ALA A CA 1
ATOM 1801 C C . ALA A 1 234 ? 17.460 -0.607 11.568 1.00 37.80 272 ALA A C 1
ATOM 1802 O O . ALA A 1 234 ? 17.762 -1.387 10.670 1.00 37.56 272 ALA A O 1
ATOM 1804 N N . ALA A 1 235 ? 16.791 0.520 11.344 1.00 35.90 273 ALA A N 1
ATOM 1805 C CA . ALA A 1 235 ? 16.307 0.848 10.004 1.00 40.14 273 ALA A CA 1
ATOM 1806 C C . ALA A 1 235 ? 17.471 1.111 9.048 1.00 43.14 273 ALA A C 1
ATOM 1807 O O . ALA A 1 235 ? 17.506 0.607 7.911 1.00 34.00 273 ALA A O 1
ATOM 1809 N N . ASN A 1 236 ? 18.425 1.898 9.532 1.00 45.64 274 ASN A N 1
ATOM 1810 C CA . ASN A 1 236 ? 19.618 2.240 8.774 1.00 47.15 274 ASN A CA 1
ATOM 1811 C C . ASN A 1 236 ? 20.419 0.998 8.425 1.00 46.17 274 ASN A C 1
ATOM 1812 O O . ASN A 1 236 ? 20.984 0.904 7.344 1.00 46.38 274 ASN A O 1
ATOM 1817 N N . LYS A 1 237 ? 20.464 0.033 9.337 1.00 48.72 275 LYS A N 1
ATOM 1818 C CA . LYS A 1 237 ? 21.231 -1.179 9.070 1.00 51.33 275 LYS A CA 1
ATOM 1819 C C . LYS A 1 237 ? 20.460 -2.138 8.165 1.00 45.42 275 LYS A C 1
ATOM 1820 O O . LYS A 1 237 ? 21.052 -2.907 7.405 1.00 37.13 275 LYS A O 1
ATOM 1826 N N . ALA A 1 238 ? 19.135 -2.080 8.249 1.00 44.62 276 ALA A N 1
ATOM 1827 C CA . ALA A 1 238 ? 18.268 -2.851 7.367 1.00 39.28 276 ALA A CA 1
ATOM 1828 C C . ALA A 1 238 ? 18.416 -2.385 5.919 1.00 40.07 276 ALA A C 1
ATOM 1829 O O . ALA A 1 238 ? 18.449 -3.202 4.994 1.00 40.11 276 ALA A O 1
ATOM 1831 N N . VAL A 1 239 ? 18.504 -1.075 5.712 1.00 49.14 277 VAL A N 1
ATOM 1832 C CA . VAL A 1 239 ? 18.715 -0.581 4.353 1.00 63.18 277 VAL A CA 1
ATOM 1833 C C . VAL A 1 239 ? 20.169 -0.829 3.929 1.00 69.41 277 VAL A C 1
ATOM 1834 O O . VAL A 1 239 ? 20.485 -0.832 2.739 1.00 69.93 277 VAL A O 1
ATOM 1838 N N . GLN A 1 240 ? 21.042 -1.065 4.907 1.00 70.06 278 GLN A N 1
ATOM 1839 C CA . GLN A 1 240 ? 22.408 -1.502 4.628 1.00 68.19 278 GLN A CA 1
ATOM 1840 C C . GLN A 1 240 ? 22.484 -3.028 4.490 1.00 67.03 278 GLN A C 1
ATOM 1841 O O . GLN A 1 240 ? 23.578 -3.592 4.468 1.00 64.99 278 GLN A O 1
ATOM 1847 N N . ASN A 1 241 ? 21.320 -3.675 4.391 1.00 66.68 279 ASN A N 1
ATOM 1848 C CA . ASN A 1 241 ? 21.197 -5.137 4.319 1.00 64.67 279 ASN A CA 1
ATOM 1849 C C . ASN A 1 241 ? 22.199 -5.864 5.211 1.00 62.78 279 ASN A C 1
ATOM 1850 O O . ASN A 1 241 ? 22.895 -6.787 4.788 1.00 59.39 279 ASN A O 1
ATOM 1855 N N . TYR A 1 242 ? 22.268 -5.407 6.452 1.00 62.33 280 TYR A N 1
ATOM 1856 C CA . TYR A 1 242 ? 23.111 -6.012 7.461 1.00 60.46 280 TYR A CA 1
ATOM 1857 C C . TYR A 1 242 ? 22.201 -6.739 8.447 1.00 58.12 280 TYR A C 1
ATOM 1858 O O . TYR A 1 242 ? 21.576 -6.088 9.283 1.00 44.53 280 TYR A O 1
ATOM 1867 N N . ALA A 1 243 ? 22.113 -8.069 8.325 1.00 61.35 281 ALA A N 1
ATOM 1868 C CA . ALA A 1 243 ? 21.195 -8.884 9.136 1.00 58.49 281 ALA A CA 1
ATOM 1869 C C . ALA A 1 243 ? 21.272 -8.516 10.617 1.00 58.91 281 ALA A C 1
ATOM 1870 O O . ALA A 1 243 ? 22.365 -8.330 11.159 1.00 68.45 281 ALA A O 1
ATOM 1872 N N . ASP A 1 244 ? 20.112 -8.400 11.262 1.00 34.90 282 ASP A N 1
ATOM 1873 C CA . ASP A 1 244 ? 20.055 -7.823 12.594 1.00 29.26 282 ASP A CA 1
ATOM 1874 C C . ASP A 1 244 ? 18.787 -8.259 13.330 1.00 30.78 282 ASP A C 1
ATOM 1875 O O . ASP A 1 244 ? 17.680 -8.050 12.857 1.00 30.33 282 ASP A O 1
ATOM 1880 N N . ILE A 1 245 ? 18.953 -8.859 14.499 1.00 25.38 283 ILE A N 1
ATOM 1881 C CA . ILE A 1 245 ? 17.816 -9.317 15.285 1.00 21.42 283 ILE A CA 1
ATOM 1882 C C . ILE A 1 245 ? 16.926 -8.137 15.647 1.00 18.57 283 ILE A C 1
ATOM 1883 O O . ILE A 1 245 ? 15.718 -8.278 15.844 1.00 21.67 283 ILE A O 1
ATOM 1888 N N . ASN A 1 246 ? 17.512 -6.950 15.707 1.00 16.01 284 ASN A N 1
ATOM 1889 C CA . ASN A 1 246 ? 16.746 -5.774 16.077 1.00 23.59 284 ASN A CA 1
ATOM 1890 C C . ASN A 1 246 ? 15.698 -5.399 15.034 1.00 23.21 284 ASN A C 1
ATOM 1891 O O . ASN A 1 246 ? 14.723 -4.733 15.353 1.00 21.31 284 ASN A O 1
ATOM 1896 N N . TYR A 1 247 ? 15.919 -5.813 13.793 1.00 17.94 285 TYR A N 1
ATOM 1897 C CA . TYR A 1 247 ? 14.908 -5.654 12.764 1.00 18.79 285 TYR A CA 1
ATOM 1898 C C . TYR A 1 247 ? 13.656 -6.389 13.219 1.00 26.02 285 TYR A C 1
ATOM 1899 O O . TYR A 1 247 ? 12.570 -5.827 13.217 1.00 25.44 285 TYR A O 1
ATOM 1908 N N . TYR A 1 248 ? 13.817 -7.648 13.629 1.00 22.19 286 TYR A N 1
ATOM 1909 C CA . TYR A 1 248 ? 12.665 -8.430 14.043 1.00 21.14 286 TYR A CA 1
ATOM 1910 C C . TYR A 1 248 ? 12.071 -7.892 15.336 1.00 20.44 286 TYR A C 1
ATOM 1911 O O . TYR A 1 248 ? 10.845 -7.850 15.480 1.00 14.85 286 TYR A O 1
ATOM 1920 N N . LEU A 1 249 ? 12.925 -7.445 16.257 1.00 19.82 287 LEU A N 1
ATOM 1921 C CA . LEU A 1 249 ? 12.433 -6.865 17.504 1.00 22.32 287 LEU A CA 1
ATOM 1922 C C . LEU A 1 249 ? 11.689 -5.543 17.255 1.00 14.37 287 LEU A C 1
ATOM 1923 O O . LEU A 1 249 ? 10.910 -5.090 18.080 1.00 15.66 287 LEU A O 1
ATOM 1928 N N . GLY A 1 250 ? 11.948 -4.911 16.126 1.00 14.23 288 GLY A N 1
ATOM 1929 C CA . GLY A 1 250 ? 11.284 -3.661 15.851 1.00 17.94 288 GLY A CA 1
ATOM 1930 C C . GLY A 1 250 ? 10.137 -3.870 14.884 1.00 20.56 288 GLY A C 1
ATOM 1931 O O . GLY A 1 250 ? 9.466 -2.926 14.505 1.00 16.30 288 GLY A O 1
ATOM 1932 N N . SER A 1 251 ? 9.911 -5.110 14.480 1.00 22.85 289 SER A N 1
ATOM 1933 C CA . SER A 1 251 ? 8.938 -5.367 13.430 1.00 21.46 289 SER A CA 1
ATOM 1934 C C . SER A 1 251 ? 7.762 -6.221 13.883 1.00 20.93 289 SER A C 1
ATOM 1935 O O . SER A 1 251 ? 6.716 -6.218 13.229 1.00 18.40 289 SER A O 1
ATOM 1938 N N . ASP A 1 252 ? 7.915 -6.955 14.984 1.00 17.49 290 ASP A N 1
ATOM 1939 C CA . ASP A 1 252 ? 6.883 -7.929 15.339 1.00 18.05 290 ASP A CA 1
ATOM 1940 C C . ASP A 1 252 ? 5.776 -7.312 16.198 1.00 15.14 290 ASP A C 1
ATOM 1941 O O . ASP A 1 252 ? 5.754 -6.104 16.436 1.00 17.88 290 ASP A O 1
ATOM 1946 N N . LEU A 1 253 ? 4.843 -8.131 16.660 1.00 16.16 291 LEU A N 1
ATOM 1947 C CA . LEU A 1 253 ? 3.648 -7.584 17.314 1.00 17.03 291 LEU A CA 1
ATOM 1948 C C . LEU A 1 253 ? 3.945 -7.014 18.688 1.00 20.26 291 LEU A C 1
ATOM 1949 O O . LEU A 1 253 ? 3.077 -6.364 19.286 1.00 16.41 291 LEU A O 1
ATOM 1954 N N . PHE A 1 254 ? 5.154 -7.256 19.193 1.00 17.56 292 PHE A N 1
ATOM 1955 C CA . PHE A 1 254 ? 5.518 -6.773 20.533 1.00 21.09 292 PHE A CA 1
ATOM 1956 C C . PHE A 1 254 ? 6.395 -5.518 20.482 1.00 25.49 292 PHE A C 1
ATOM 1957 O O . PHE A 1 254 ? 6.783 -4.959 21.517 1.00 23.98 292 PHE A O 1
ATOM 1965 N N . ALA A 1 255 ? 6.685 -5.066 19.270 1.00 19.32 293 ALA A N 1
ATOM 1966 C CA . ALA A 1 255 ? 7.592 -3.943 19.054 1.00 22.15 293 ALA A CA 1
ATOM 1967 C C . ALA A 1 255 ? 7.096 -2.632 19.633 1.00 31.60 293 ALA A C 1
ATOM 1968 O O . ALA A 1 255 ? 7.820 -2.019 20.425 1.00 27.46 293 ALA A O 1
ATOM 1970 N N . VAL A 1 256 ? 5.904 -2.161 19.242 1.00 21.56 294 VAL A N 1
ATOM 1971 C CA . VAL A 1 256 ? 5.476 -0.871 19.783 1.00 17.81 294 VAL A CA 1
ATOM 1972 C C . VAL A 1 256 ? 4.844 -1.065 21.157 1.00 18.43 294 VAL A C 1
ATOM 1973 O O . VAL A 1 256 ? 4.872 -0.152 21.979 1.00 25.52 294 VAL A O 1
ATOM 1977 N N . THR A 1 257 ? 4.327 -2.258 21.439 1.00 18.86 295 THR A N 1
ATOM 1978 C CA . THR A 1 257 ? 3.558 -2.446 22.665 1.00 18.91 295 THR A CA 1
ATOM 1979 C C . THR A 1 257 ? 4.421 -2.755 23.891 1.00 26.51 295 THR A C 1
ATOM 1980 O O . THR A 1 257 ? 4.254 -2.114 24.938 1.00 29.63 295 THR A O 1
ATOM 1984 N N . GLU A 1 258 ? 5.316 -3.738 23.777 1.00 26.00 296 GLU A N 1
ATOM 1985 C CA . GLU A 1 258 ? 6.160 -4.134 24.902 1.00 29.46 296 GLU A CA 1
ATOM 1986 C C . GLU A 1 258 ? 7.511 -3.420 24.833 1.00 30.70 296 GLU A C 1
ATOM 1987 O O . GLU A 1 258 ? 7.943 -2.790 25.788 1.00 29.42 296 GLU A O 1
ATOM 1993 N N . ARG A 1 259 ? 8.169 -3.514 23.686 1.00 27.19 297 ARG A N 1
ATOM 1994 C CA . ARG A 1 259 ? 9.489 -2.921 23.485 1.00 23.20 297 ARG A CA 1
ATOM 1995 C C . ARG A 1 259 ? 9.464 -1.381 23.439 1.00 33.35 297 ARG A C 1
ATOM 1996 O O . ARG A 1 259 ? 10.449 -0.723 23.784 1.00 31.47 297 ARG A O 1
ATOM 2004 N N . GLN A 1 260 ? 8.337 -0.821 22.997 1.00 26.11 298 GLN A N 1
ATOM 2005 C CA . GLN A 1 260 ? 8.169 0.626 22.842 1.00 27.37 298 GLN A CA 1
ATOM 2006 C C . GLN A 1 260 ? 9.239 1.209 21.934 1.00 25.06 298 GLN A C 1
ATOM 2007 O O . GLN A 1 260 ? 9.609 2.376 22.040 1.00 29.34 298 GLN A O 1
ATOM 2013 N N . LYS A 1 261 ? 9.717 0.383 21.014 1.00 20.99 299 LYS A N 1
ATOM 2014 C CA . LYS A 1 261 ? 10.726 0.785 20.052 1.00 25.12 299 LYS A CA 1
ATOM 2015 C C . LYS A 1 261 ? 10.478 -0.003 18.767 1.00 23.82 299 LYS A C 1
ATOM 2016 O O . LYS A 1 261 ? 10.428 -1.229 18.824 1.00 26.06 299 LYS A O 1
ATOM 2022 N N . ALA A 1 262 ? 10.336 0.661 17.619 1.00 22.78 300 ALA A N 1
ATOM 2023 C CA . ALA A 1 262 ? 9.850 -0.063 16.430 1.00 24.33 300 ALA A CA 1
ATOM 2024 C C . ALA A 1 262 ? 10.254 0.541 15.088 1.00 25.73 300 ALA A C 1
ATOM 2025 O O . ALA A 1 262 ? 10.648 1.705 15.018 1.00 26.69 300 ALA A O 1
ATOM 2027 N N . MET A 1 263 ? 10.222 -0.266 14.052 1.00 17.97 301 MET A N 1
ATOM 2028 C CA . MET A 1 263 ? 10.221 0.228 12.723 1.00 17.66 301 MET A CA 1
ATOM 2029 C C . MET A 1 263 ? 8.889 -0.033 11.996 1.00 23.85 301 MET A C 1
ATOM 2030 O O . MET A 1 263 ? 7.949 -0.465 12.595 1.00 20.20 301 MET A O 1
ATOM 2035 N N . CYS A 1 264 ? 8.865 0.246 10.707 1.00 21.15 302 CYS A N 1
ATOM 2036 C CA . CYS A 1 264 ? 7.653 0.335 9.929 1.00 20.37 302 CYS A CA 1
ATOM 2037 C C . CYS A 1 264 ? 6.682 -0.822 10.094 1.00 21.33 302 CYS A C 1
ATOM 2038 O O . CYS A 1 264 ? 5.537 -0.593 10.266 1.00 15.74 302 CYS A O 1
ATOM 2041 N N . VAL A 1 265 ? 7.163 -2.050 10.020 1.00 16.41 303 VAL A N 1
ATOM 2042 C CA . VAL A 1 265 ? 6.286 -3.183 10.111 1.00 15.56 303 VAL A CA 1
ATOM 2043 C C . VAL A 1 265 ? 5.661 -3.229 11.492 1.00 20.44 303 VAL A C 1
ATOM 2044 O O . VAL A 1 265 ? 4.530 -3.514 11.611 1.00 21.12 303 VAL A O 1
ATOM 2048 N N . GLY A 1 266 ? 6.420 -2.854 12.504 1.00 18.65 304 GLY A N 1
ATOM 2049 C CA . GLY A 1 266 ? 5.891 -2.852 13.865 1.00 15.33 304 GLY A CA 1
ATOM 2050 C C . GLY A 1 266 ? 4.744 -1.873 14.029 1.00 20.91 304 GLY A C 1
ATOM 2051 O O . GLY A 1 266 ? 3.635 -2.248 14.459 1.00 19.28 304 GLY A O 1
ATOM 2052 N N . PHE A 1 267 ? 5.004 -0.613 13.665 1.00 17.78 305 PHE A N 1
ATOM 2053 C CA . PHE A 1 267 ? 3.995 0.427 13.699 1.00 24.08 305 PHE A CA 1
ATOM 2054 C C . PHE A 1 267 ? 2.759 0.000 12.914 1.00 17.10 305 PHE A C 1
ATOM 2055 O O . PHE A 1 267 ? 1.636 0.213 13.362 1.00 25.38 305 PHE A O 1
ATOM 2063 N N . SER A 1 268 ? 2.977 -0.578 11.735 1.00 16.59 306 SER A N 1
ATOM 2064 C CA . SER A 1 268 ? 1.855 -0.925 10.868 1.00 20.91 306 SER A CA 1
ATOM 2065 C C . SER A 1 268 ? 1.026 -2.080 11.423 1.00 16.52 306 SER A C 1
ATOM 2066 O O . SER A 1 268 ? -0.180 -2.084 11.275 1.00 18.94 306 SER A O 1
ATOM 2069 N N . THR A 1 269 ? 1.679 -3.050 12.045 1.00 16.04 307 THR A N 1
ATOM 2070 C CA . THR A 1 269 ? 1.031 -4.238 12.578 1.00 15.91 307 THR A CA 1
ATOM 2071 C C . THR A 1 269 ? 0.202 -3.885 13.818 1.00 17.35 307 THR A C 1
ATOM 2072 O O . THR A 1 269 ? -0.960 -4.305 13.956 1.00 16.99 307 THR A O 1
ATOM 2076 N N . THR A 1 270 ? 0.782 -3.075 14.699 1.00 16.86 308 THR A N 1
ATOM 2077 C CA . THR A 1 270 ? 0.036 -2.592 15.861 1.00 17.60 308 THR A CA 1
ATOM 2078 C C . THR A 1 270 ? -1.157 -1.758 15.397 1.00 19.97 308 THR A C 1
ATOM 2079 O O . THR A 1 270 ? -2.286 -1.954 15.860 1.00 18.77 308 THR A O 1
ATOM 2083 N N . ALA A 1 271 ? -0.910 -0.846 14.459 1.00 18.33 309 ALA A N 1
ATOM 2084 C CA . ALA A 1 271 ? -1.999 -0.009 13.976 1.00 19.03 309 ALA A CA 1
ATOM 2085 C C . ALA A 1 271 ? -3.099 -0.866 13.341 1.00 18.95 309 ALA A C 1
ATOM 2086 O O . ALA A 1 271 ? -4.275 -0.671 13.623 1.00 19.63 309 ALA A O 1
ATOM 2088 N N . ALA A 1 272 ? -2.720 -1.824 12.498 1.00 18.19 310 ALA A N 1
ATOM 2089 C CA . ALA A 1 272 ? -3.727 -2.670 11.850 1.00 28.42 310 ALA A CA 1
ATOM 2090 C C . ALA A 1 272 ? -4.573 -3.378 12.904 1.00 25.54 310 ALA A C 1
ATOM 2091 O O . ALA A 1 272 ? -5.795 -3.392 12.804 1.00 18.95 310 ALA A O 1
ATOM 2093 N N . ARG A 1 273 ? -3.920 -3.931 13.927 1.00 18.15 311 ARG A N 1
ATOM 2094 C CA . ARG A 1 273 ? -4.649 -4.614 14.997 1.00 18.48 311 ARG A CA 1
ATOM 2095 C C . ARG A 1 273 ? -5.624 -3.663 15.718 1.00 19.84 311 ARG A C 1
ATOM 2096 O O . ARG A 1 273 ? -6.791 -3.995 15.942 1.00 22.78 311 ARG A O 1
ATOM 2104 N N . ALA A 1 274 ? -5.145 -2.469 16.045 1.00 24.04 312 ALA A N 1
ATOM 2105 C CA . ALA A 1 274 ? -5.952 -1.488 16.738 1.00 20.92 312 ALA A CA 1
ATOM 2106 C C . ALA A 1 274 ? -7.137 -1.069 15.897 1.00 21.46 312 ALA A C 1
ATOM 2107 O O . ALA A 1 274 ? -8.242 -0.888 16.413 1.00 25.75 312 ALA A O 1
ATOM 2109 N N . PHE A 1 275 ? -6.922 -0.912 14.596 1.00 21.85 313 PHE A N 1
ATOM 2110 C CA . PHE A 1 275 ? -7.990 -0.424 13.737 1.00 21.63 313 PHE A CA 1
ATOM 2111 C C . PHE A 1 275 ? -9.076 -1.478 13.621 1.00 21.68 313 PHE A C 1
ATOM 2112 O O . PHE A 1 275 ? -10.257 -1.157 13.656 1.00 22.52 313 PHE A O 1
ATOM 2120 N N . ASN A 1 276 ? -8.688 -2.738 13.515 1.00 20.85 314 ASN A N 1
ATOM 2121 C CA . ASN A 1 276 ? -9.686 -3.790 13.479 1.00 23.21 314 ASN A CA 1
ATOM 2122 C C . ASN A 1 276 ? -10.465 -3.801 14.800 1.00 29.37 314 ASN A C 1
ATOM 2123 O O . ASN A 1 276 ? -11.683 -3.971 14.796 1.00 22.86 314 ASN A O 1
ATOM 2128 N N . MET A 1 277 ? -9.776 -3.568 15.916 1.00 21.77 315 MET A N 1
ATOM 2129 C CA . MET A 1 277 ? -10.478 -3.443 17.186 1.00 22.66 315 MET A CA 1
ATOM 2130 C C . MET A 1 277 ? -11.458 -2.289 17.183 1.00 23.78 315 MET A C 1
ATOM 2131 O O . MET A 1 277 ? -12.563 -2.404 17.720 1.00 26.08 315 MET A O 1
ATOM 2136 N N . LEU A 1 278 ? -11.042 -1.177 16.587 1.00 23.86 316 LEU A N 1
ATOM 2137 C CA . LEU A 1 278 ? -11.838 0.040 16.581 1.00 24.99 316 LEU A CA 1
ATOM 2138 C C . LEU A 1 278 ? -12.941 0.000 15.537 1.00 30.24 316 LEU A C 1
ATOM 2139 O O . LEU A 1 278 ? -13.696 0.947 15.412 1.00 26.32 316 LEU A O 1
ATOM 2144 N N . GLY A 1 279 ? -13.023 -1.095 14.791 1.00 35.32 317 GLY A N 1
ATOM 2145 C CA . GLY A 1 279 ? -14.057 -1.267 13.787 1.00 24.87 317 GLY A CA 1
ATOM 2146 C C . GLY A 1 279 ? -13.701 -0.706 12.427 1.00 27.95 317 GLY A C 1
ATOM 2147 O O . GLY A 1 279 ? -14.580 -0.442 11.607 1.00 25.11 317 GLY A O 1
ATOM 2148 N N . LEU A 1 280 ? -12.401 -0.535 12.192 1.00 25.16 318 LEU A N 1
ATOM 2149 C CA . LEU A 1 280 ? -11.874 0.015 10.951 1.00 26.48 318 LEU A CA 1
ATOM 2150 C C . LEU A 1 280 ? -11.039 -1.057 10.265 1.00 22.29 318 LEU A C 1
ATOM 2151 O O . LEU A 1 280 ? -9.888 -1.263 10.630 1.00 21.59 318 LEU A O 1
ATOM 2156 N N . PRO A 1 281 ? -11.639 -1.771 9.304 1.00 22.13 319 PRO A N 1
ATOM 2157 C CA . PRO A 1 281 ? -10.990 -2.895 8.631 1.00 23.41 319 PRO A CA 1
ATOM 2158 C C . PRO A 1 281 ? -9.589 -2.538 8.176 1.00 21.23 319 PRO A C 1
ATOM 2159 O O . PRO A 1 281 ? -9.414 -1.507 7.514 1.00 20.79 319 PRO A O 1
ATOM 2163 N N . ALA A 1 282 ? -8.612 -3.361 8.547 1.00 19.64 320 ALA A N 1
ATOM 2164 C CA . ALA A 1 282 ? -7.213 -3.038 8.288 1.00 19.05 320 ALA A CA 1
ATOM 2165 C C . ALA A 1 282 ? -6.336 -4.262 8.054 1.00 18.11 320 ALA A C 1
ATOM 2166 O O . ALA A 1 282 ? -6.574 -5.340 8.606 1.00 17.87 320 ALA A O 1
ATOM 2168 N N . TYR A 1 283 ? -5.304 -4.084 7.235 1.00 17.66 321 TYR A N 1
ATOM 2169 C CA . TYR A 1 283 ? -4.288 -5.128 7.108 1.00 16.84 321 TYR A CA 1
ATOM 2170 C C . TYR A 1 283 ? -2.949 -4.485 6.798 1.00 16.54 321 TYR A C 1
ATOM 2171 O O . TYR A 1 283 ? -2.878 -3.276 6.644 1.00 20.23 321 TYR A O 1
ATOM 2180 N N . VAL A 1 284 ? -1.888 -5.283 6.758 1.00 15.87 322 VAL A N 1
ATOM 2181 C CA . VAL A 1 284 ? -0.534 -4.757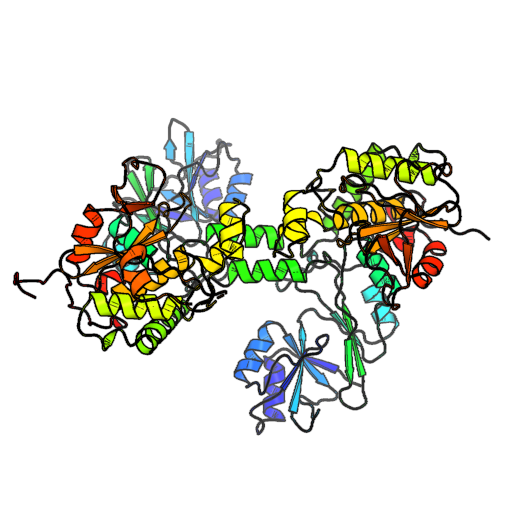 6.623 1.00 15.60 322 VAL A CA 1
ATOM 2182 C C . VAL A 1 284 ? 0.009 -5.041 5.229 1.00 15.32 322 VAL A C 1
ATOM 2183 O O . VAL A 1 284 ? -0.062 -6.180 4.753 1.00 14.99 322 VAL A O 1
ATOM 2187 N N . VAL A 1 285 ? 0.530 -3.998 4.581 1.00 15.54 323 VAL A N 1
ATOM 2188 C CA . VAL A 1 285 ? 1.079 -4.106 3.228 1.00 18.76 323 VAL A CA 1
ATOM 2189 C C . VAL A 1 285 ? 2.507 -3.570 3.133 1.00 20.05 323 VAL A C 1
ATOM 2190 O O . VAL A 1 285 ? 2.899 -2.706 3.919 1.00 16.87 323 VAL A O 1
ATOM 2194 N N . VAL A 1 286 ? 3.271 -4.065 2.159 1.00 18.43 324 VAL A N 1
ATOM 2195 C CA . VAL A 1 286 ? 4.659 -3.631 1.995 1.00 17.68 324 VAL A CA 1
ATOM 2196 C C . VAL A 1 286 ? 4.888 -3.028 0.601 1.00 26.92 324 VAL A C 1
ATOM 2197 O O . VAL A 1 286 ? 4.026 -3.113 -0.284 1.00 22.68 324 VAL A O 1
ATOM 2201 N N . GLY A 1 287 ? 6.035 -2.372 0.436 1.00 27.08 325 GLY A N 1
ATOM 2202 C CA . GLY A 1 287 ? 6.377 -1.683 -0.801 1.00 24.41 325 GLY A CA 1
ATOM 2203 C C . GLY A 1 287 ? 7.604 -0.808 -0.571 1.00 28.41 325 GLY A C 1
ATOM 2204 O O . GLY A 1 287 ? 8.522 -1.222 0.139 1.00 26.62 325 GLY A O 1
ATOM 2205 N N . LYS A 1 288 ? 7.622 0.393 -1.149 1.00 34.10 326 LYS A N 1
ATOM 2206 C CA . LYS A 1 288 ? 8.757 1.317 -0.998 1.00 32.73 326 LYS A CA 1
ATOM 2207 C C . LYS A 1 288 ? 8.298 2.726 -0.691 1.00 28.88 326 LYS A C 1
ATOM 2208 O O . LYS A 1 288 ? 7.358 3.224 -1.313 1.00 35.66 326 LYS A O 1
ATOM 2214 N N . ASN A 1 289 ? 8.970 3.401 0.232 1.00 27.27 327 ASN A N 1
ATOM 2215 C CA . ASN A 1 289 ? 8.576 4.769 0.529 1.00 25.80 327 ASN A CA 1
ATOM 2216 C C . ASN A 1 289 ? 9.050 5.745 -0.545 1.00 37.85 327 ASN A C 1
ATOM 2217 O O . ASN A 1 289 ? 9.562 5.342 -1.601 1.00 32.13 327 ASN A O 1
ATOM 2222 N N . ALA A 1 290 ? 8.880 7.030 -0.255 1.00 43.09 328 ALA A N 1
ATOM 2223 C CA . ALA A 1 290 ? 9.186 8.082 -1.214 1.00 54.71 328 ALA A CA 1
ATOM 2224 C C . ALA A 1 290 ? 10.680 8.140 -1.581 1.00 61.10 328 ALA A C 1
ATOM 2225 O O . ALA A 1 290 ? 11.057 8.783 -2.559 1.00 62.82 328 ALA A O 1
ATOM 2227 N N . GLU A 1 291 ? 11.522 7.456 -0.808 1.00 63.79 329 GLU A N 1
ATOM 2228 C CA . GLU A 1 291 ? 12.962 7.424 -1.071 1.00 61.62 329 GLU A CA 1
ATOM 2229 C C . GLU A 1 291 ? 13.365 6.237 -1.943 1.00 57.73 329 GLU A C 1
ATOM 2230 O O . GLU A 1 291 ? 14.491 6.179 -2.442 1.00 55.73 329 GLU A O 1
ATOM 2236 N N . GLY A 1 292 ? 12.460 5.277 -2.103 1.00 50.80 330 GLY A N 1
ATOM 2237 C CA . GLY A 1 292 ? 12.765 4.081 -2.867 1.00 44.09 330 GLY A CA 1
ATOM 2238 C C . GLY A 1 292 ? 13.247 2.909 -2.027 1.00 44.29 330 GLY A C 1
ATOM 2239 O O . GLY A 1 292 ? 13.661 1.878 -2.571 1.00 48.49 330 GLY A O 1
ATOM 2240 N N . VAL A 1 293 ? 13.190 3.055 -0.703 1.00 39.57 331 VAL A N 1
ATOM 2241 C CA . VAL A 1 293 ? 13.573 1.967 0.198 1.00 38.46 331 VAL A CA 1
ATOM 2242 C C . VAL A 1 293 ? 12.364 1.197 0.756 1.00 36.12 331 VAL A C 1
ATOM 2243 O O . VAL A 1 293 ? 11.296 1.780 0.981 1.00 36.07 331 VAL A O 1
ATOM 2247 N N . PRO A 1 294 ? 12.538 -0.122 0.973 1.00 32.34 332 PRO A N 1
ATOM 2248 C CA . PRO A 1 294 ? 11.538 -1.009 1.575 1.00 27.98 332 PRO A CA 1
ATOM 2249 C C . PRO A 1 294 ? 10.823 -0.381 2.757 1.00 27.05 332 PRO A C 1
ATOM 2250 O O . PRO A 1 294 ? 11.457 0.072 3.709 1.00 28.02 332 PRO A O 1
ATOM 2254 N N . HIS A 1 295 ? 9.498 -0.333 2.670 1.00 26.58 333 HIS A N 1
ATOM 2255 C CA . HIS A 1 295 ? 8.663 0.266 3.693 1.00 23.68 333 HIS A CA 1
ATOM 2256 C C . HIS A 1 295 ? 7.398 -0.602 3.881 1.00 15.28 333 HIS A C 1
ATOM 2257 O O . HIS A 1 295 ? 7.098 -1.483 3.059 1.00 18.49 333 HIS A O 1
ATOM 2264 N N . ALA A 1 296 ? 6.659 -0.340 4.949 1.00 25.27 334 ALA A N 1
ATOM 2265 C CA . ALA A 1 296 ? 5.412 -1.038 5.200 1.00 23.73 334 ALA A CA 1
ATOM 2266 C C . ALA A 1 296 ? 4.431 -0.037 5.725 1.00 16.13 334 ALA A C 1
ATOM 2267 O O . ALA A 1 296 ? 4.813 0.914 6.408 1.00 22.95 334 ALA A O 1
ATOM 2269 N N . THR A 1 297 ? 3.160 -0.223 5.383 1.00 18.56 335 THR A N 1
ATOM 2270 C CA . THR A 1 297 ? 2.110 0.619 5.902 1.00 16.92 335 THR A CA 1
ATOM 2271 C C . THR A 1 297 ? 0.907 -0.255 6.238 1.00 19.84 335 THR A C 1
ATOM 2272 O O . THR A 1 297 ? 0.932 -1.478 6.028 1.00 18.38 335 THR A O 1
ATOM 2276 N N . ALA A 1 298 ? -0.153 0.369 6.739 1.00 17.54 336 ALA A N 1
ATOM 2277 C CA . ALA A 1 298 ? -1.402 -0.345 6.920 1.00 17.66 336 ALA A CA 1
ATOM 2278 C C . ALA A 1 298 ? -2.458 0.155 5.936 1.00 24.34 336 ALA A C 1
ATOM 2279 O O . ALA A 1 298 ? -2.622 1.348 5.749 1.00 22.38 336 ALA A O 1
ATOM 2281 N N . ARG A 1 299 ? -3.168 -0.753 5.289 1.00 18.12 337 ARG A N 1
ATOM 2282 C CA . ARG A 1 299 ? -4.341 -0.332 4.536 1.00 21.01 337 ARG A CA 1
ATOM 2283 C C . ARG A 1 299 ? -5.526 -0.381 5.471 1.00 20.25 337 ARG A C 1
ATOM 2284 O O . ARG A 1 299 ? -5.700 -1.370 6.185 1.00 20.78 337 ARG A O 1
ATOM 2292 N N . VAL A 1 300 ? -6.325 0.683 5.475 1.00 20.19 338 VAL A N 1
ATOM 2293 C CA . VAL A 1 300 ? -7.383 0.842 6.457 1.00 20.83 338 VAL A CA 1
ATOM 2294 C C . VAL A 1 300 ? -8.644 1.363 5.794 1.00 26.24 338 VAL A C 1
ATOM 2295 O O . VAL A 1 300 ? -8.593 2.357 5.069 1.00 22.93 338 VAL A O 1
ATOM 2299 N N . TYR A 1 301 ? -9.780 0.729 6.064 1.00 22.01 339 TYR A N 1
ATOM 2300 C CA . TYR A 1 301 ? -11.044 1.173 5.469 1.00 22.94 339 TYR A CA 1
ATOM 2301 C C . TYR A 1 301 ? -11.791 2.217 6.324 1.00 24.03 339 TYR A C 1
ATOM 2302 O O . TYR A 1 301 ? -11.997 2.027 7.529 1.00 24.15 339 TYR A O 1
ATOM 2311 N N . TYR A 1 302 ? -12.191 3.315 5.682 1.00 24.89 340 TYR A N 1
ATOM 2312 C CA . TYR A 1 302 ? -13.110 4.278 6.287 1.00 26.11 340 TYR A CA 1
ATOM 2313 C C . TYR A 1 302 ? -13.603 5.291 5.259 1.00 29.82 340 TYR A C 1
ATOM 2314 O O . TYR A 1 302 ? -12.977 5.495 4.205 1.00 33.42 340 TYR A O 1
ATOM 2323 N N . ASP A 1 303 ? -14.753 5.888 5.560 1.00 34.54 341 ASP A N 1
ATOM 2324 C CA . ASP A 1 303 ? -15.338 6.923 4.724 1.00 32.37 341 ASP A CA 1
ATOM 2325 C C . ASP A 1 303 ? -15.476 6.420 3.286 1.00 32.91 341 ASP A C 1
ATOM 2326 O O . ASP A 1 303 ? -15.073 7.098 2.342 1.00 35.73 341 ASP A O 1
ATOM 2331 N N . LYS A 1 304 ? -16.029 5.213 3.141 1.00 31.73 342 LYS A N 1
ATOM 2332 C CA . LYS A 1 304 ? -16.323 4.603 1.842 1.00 28.39 342 LYS A CA 1
ATOM 2333 C C . LYS A 1 304 ? -15.094 4.224 1.015 1.00 33.80 342 LYS A C 1
ATOM 2334 O O . LYS A 1 304 ? -15.236 3.814 -0.138 1.00 31.12 342 LYS A O 1
ATOM 2340 N N . LYS A 1 305 ? -13.900 4.341 1.588 1.00 38.20 343 LYS A N 1
ATOM 2341 C CA . LYS A 1 305 ? -12.681 4.086 0.807 1.00 37.54 343 LYS A CA 1
ATOM 2342 C C . LYS A 1 305 ? -11.633 3.317 1.592 1.00 28.34 343 LYS A C 1
ATOM 2343 O O . LYS A 1 305 ? -11.572 3.413 2.815 1.00 26.10 343 LYS A O 1
ATOM 2349 N N . TRP A 1 306 ? -10.787 2.583 0.877 1.00 23.67 344 TRP A N 1
ATOM 2350 C CA . TRP A 1 306 ? -9.571 2.047 1.448 1.00 22.65 344 TRP A CA 1
ATOM 2351 C C . TRP A 1 306 ? -8.468 3.093 1.386 1.00 32.99 344 TRP A C 1
ATOM 2352 O O . TRP A 1 306 ? -8.333 3.798 0.394 1.00 31.44 344 TRP A O 1
ATOM 2363 N N . HIS A 1 307 ? -7.704 3.214 2.467 1.00 22.28 345 HIS A N 1
ATOM 2364 C CA . HIS A 1 307 ? -6.660 4.233 2.567 1.00 22.35 345 HIS A CA 1
ATOM 2365 C C . HIS A 1 307 ? -5.307 3.614 2.884 1.00 30.56 345 HIS A C 1
ATOM 2366 O O . HIS A 1 307 ? -5.254 2.560 3.517 1.00 25.86 345 HIS A O 1
ATOM 2373 N N . THR A 1 308 ? -4.224 4.268 2.450 1.00 23.98 346 THR A N 1
ATOM 2374 C CA . THR A 1 308 ? -2.884 3.882 2.878 1.00 20.43 346 THR A CA 1
ATOM 2375 C C . THR A 1 308 ? -2.484 4.745 4.054 1.00 22.56 346 THR A C 1
ATOM 2376 O O . THR A 1 308 ? -2.423 5.970 3.939 1.00 22.84 346 THR A O 1
ATOM 2380 N N . ILE A 1 309 ? -2.216 4.100 5.187 1.00 27.79 347 ILE A N 1
ATOM 2381 C CA . ILE A 1 309 ? -1.855 4.789 6.414 1.00 26.24 347 ILE A CA 1
ATOM 2382 C C . ILE A 1 309 ? -0.448 4.435 6.863 1.00 26.03 347 ILE A C 1
ATOM 2383 O O . ILE A 1 309 ? -0.159 3.280 7.221 1.00 24.34 347 ILE A O 1
ATOM 2388 N N . ASP A 1 310 ? 0.407 5.454 6.860 1.00 25.73 348 ASP A N 1
ATOM 2389 C CA . ASP A 1 310 ? 1.821 5.331 7.217 1.00 24.40 348 ASP A CA 1
ATOM 2390 C C . ASP A 1 310 ? 2.044 5.940 8.589 1.00 27.08 348 ASP A C 1
ATOM 2391 O O . ASP A 1 310 ? 2.262 7.145 8.707 1.00 34.01 348 ASP A O 1
ATOM 2396 N N . GLY A 1 311 ? 1.972 5.119 9.633 1.00 22.85 349 GLY A N 1
ATOM 2397 C CA . GLY A 1 311 ? 2.018 5.641 10.986 1.00 26.85 349 GLY A CA 1
ATOM 2398 C C . GLY A 1 311 ? 3.388 5.552 11.624 1.00 28.41 349 GLY A C 1
ATOM 2399 O O . GLY A 1 311 ? 3.528 5.632 12.839 1.00 33.84 349 GLY A O 1
ATOM 2400 N N . THR A 1 312 ? 4.409 5.384 10.800 1.00 30.01 350 THR A N 1
ATOM 2401 C CA . THR A 1 312 ? 5.754 5.236 11.325 1.00 29.17 350 THR A CA 1
ATOM 2402 C C . THR A 1 312 ? 6.210 6.550 11.960 1.00 29.14 350 THR A C 1
ATOM 2403 O O . THR A 1 312 ? 6.073 7.620 11.368 1.00 34.07 350 THR A O 1
ATOM 2407 N N . GLY A 1 313 ? 6.720 6.457 13.187 1.00 30.47 351 GLY A N 1
ATOM 2408 C CA . GLY A 1 313 ? 7.100 7.632 13.955 1.00 35.94 351 GLY A CA 1
ATOM 2409 C C . GLY A 1 313 ? 8.468 8.188 13.603 1.00 41.44 351 GLY A C 1
ATOM 2410 O O . GLY A 1 313 ? 9.116 7.712 12.669 1.00 40.69 351 GLY A O 1
ATOM 2411 N N . PHE A 1 314 ? 8.917 9.191 14.360 1.00 49.60 352 PHE A N 1
ATOM 2412 C CA . PHE A 1 314 ? 10.190 9.851 14.075 1.00 48.94 352 PHE A CA 1
ATOM 2413 C C . PHE A 1 314 ? 10.996 10.216 15.316 1.00 49.34 352 PHE A C 1
ATOM 2414 O O . PHE A 1 314 ? 12.057 10.826 15.195 1.00 53.70 352 PHE A O 1
ATOM 2422 N N . ILE A 1 315 ? 10.515 9.855 16.503 1.00 44.38 353 ILE A N 1
ATOM 2423 C CA . ILE A 1 315 ? 11.200 10.291 17.712 1.00 47.62 353 ILE A CA 1
ATOM 2424 C C . ILE A 1 315 ? 12.445 9.434 18.016 1.00 51.37 353 ILE A C 1
ATOM 2425 O O . ILE A 1 315 ? 12.419 8.203 17.940 1.00 46.03 353 ILE A O 1
ATOM 2430 N N . THR A 1 316 ? 13.547 10.117 18.319 1.00 56.14 354 THR A N 1
ATOM 2431 C CA . THR A 1 316 ? 14.814 9.470 18.646 1.00 58.73 354 THR A CA 1
ATOM 2432 C C . THR A 1 316 ? 14.908 9.138 20.130 1.00 62.04 354 THR A C 1
ATOM 2433 O O . THR A 1 316 ? 14.895 10.036 20.975 1.00 66.81 354 THR A O 1
ATOM 2437 N N . LYS A 1 325 ? 8.237 14.660 16.312 1.00 52.42 363 LYS A N 1
ATOM 2438 C CA . LYS A 1 325 ? 6.792 14.735 16.530 1.00 51.75 363 LYS A CA 1
ATOM 2439 C C . LYS A 1 325 ? 5.990 14.541 15.232 1.00 55.82 363 LYS A C 1
ATOM 2440 O O . LYS A 1 325 ? 6.125 15.304 14.275 1.00 60.60 363 LYS A O 1
ATOM 2442 N N . TYR A 1 326 ? 5.154 13.510 15.215 1.00 51.69 364 TYR A N 1
ATOM 2443 C CA . TYR A 1 326 ? 4.265 13.225 14.093 1.00 47.94 364 TYR A CA 1
ATOM 2444 C C . TYR A 1 326 ? 3.079 14.187 14.126 1.00 47.85 364 TYR A C 1
ATOM 2445 O O . TYR A 1 326 ? 2.201 14.041 14.969 1.00 50.92 364 TYR A O 1
ATOM 2454 N N . SER A 1 327 ? 3.050 15.159 13.212 1.00 51.05 365 SER A N 1
ATOM 2455 C CA . SER A 1 327 ? 2.078 16.260 13.280 1.00 54.25 365 SER A CA 1
ATOM 2456 C C . SER A 1 327 ? 0.860 16.047 12.389 1.00 55.38 365 SER A C 1
ATOM 2457 O O . SER A 1 327 ? 0.780 15.062 11.656 1.00 58.06 365 SER A O 1
ATOM 2460 N N . GLU A 1 328 ? -0.084 16.981 12.447 1.00 54.24 366 GLU A N 1
ATOM 2461 C CA . GLU A 1 328 ? -1.313 16.870 11.661 1.00 57.30 366 GLU A CA 1
ATOM 2462 C C . GLU A 1 328 ? -1.025 17.090 10.171 1.00 55.29 366 GLU A C 1
ATOM 2463 O O . GLU A 1 328 ? -1.600 16.418 9.281 1.00 50.95 366 GLU A O 1
ATOM 2469 N N . LYS A 1 329 ? -0.115 18.025 9.910 1.00 51.50 367 LYS A N 1
ATOM 2470 C CA . LYS A 1 329 ? 0.335 18.297 8.555 1.00 49.05 367 LYS A CA 1
ATOM 2471 C C . LYS A 1 329 ? 0.964 17.051 7.952 1.00 45.00 367 LYS A C 1
ATOM 2472 O O . LYS A 1 329 ? 0.645 16.656 6.815 1.00 49.96 367 LYS A O 1
ATOM 2478 N N . HIS A 1 330 ? 1.850 16.425 8.722 1.00 41.07 368 HIS A N 1
ATOM 2479 C CA . HIS A 1 330 ? 2.482 15.182 8.283 1.00 41.98 368 HIS A CA 1
ATOM 2480 C C . HIS A 1 330 ? 1.443 14.103 7.959 1.00 40.42 368 HIS A C 1
ATOM 2481 O O . HIS A 1 330 ? 1.591 13.370 6.978 1.00 46.45 368 HIS A O 1
ATOM 2488 N N . PHE A 1 331 ? 0.388 14.013 8.766 1.00 37.48 369 PHE A N 1
ATOM 2489 C CA . PHE A 1 331 ? -0.634 13.003 8.518 1.00 39.10 369 PHE A CA 1
ATOM 2490 C C . PHE A 1 331 ? -1.309 13.242 7.191 1.00 36.98 369 PHE A C 1
ATOM 2491 O O . PHE A 1 331 ? -1.523 12.308 6.409 1.00 35.31 369 PHE A O 1
ATOM 2499 N N . SER A 1 332 ? -1.663 14.499 6.950 1.00 31.54 370 SER A N 1
ATOM 2500 C CA . SER A 1 332 ? -2.369 14.834 5.727 1.00 31.41 370 SER A CA 1
ATOM 2501 C C . SER A 1 332 ? -1.525 14.631 4.471 1.00 30.61 370 SER A C 1
ATOM 2502 O O . SER A 1 332 ? -2.032 14.155 3.453 1.00 37.35 370 SER A O 1
ATOM 2505 N N . THR A 1 333 ? -0.243 14.972 4.532 1.00 34.89 371 THR A N 1
ATOM 2506 C CA . THR A 1 333 ? 0.576 14.949 3.318 1.00 39.51 371 THR A CA 1
ATOM 2507 C C . THR A 1 333 ? 1.348 13.648 3.116 1.00 41.56 371 THR A C 1
ATOM 2508 O O . THR A 1 333 ? 1.589 13.240 1.983 1.00 39.96 371 THR A O 1
ATOM 2512 N N . ILE A 1 334 ? 1.717 12.994 4.213 1.00 47.03 372 ILE A N 1
ATOM 2513 C CA . ILE A 1 334 ? 2.472 11.747 4.140 1.00 44.64 372 ILE A CA 1
ATOM 2514 C C . ILE A 1 334 ? 1.708 10.555 4.725 1.00 38.41 372 ILE A C 1
ATOM 2515 O O . ILE A 1 334 ? 1.651 9.495 4.112 1.00 39.13 372 ILE A O 1
ATOM 2520 N N . GLY A 1 335 ? 1.132 10.730 5.913 1.00 36.88 373 GLY A N 1
ATOM 2521 C CA . GLY A 1 335 ? 0.516 9.628 6.636 1.00 29.77 373 GLY A CA 1
ATOM 2522 C C . GLY A 1 335 ? -0.640 8.973 5.895 1.00 30.70 373 GLY A C 1
ATOM 2523 O O . GLY A 1 335 ? -0.788 7.743 5.906 1.00 30.33 373 GLY A O 1
ATOM 2524 N N . GLU A 1 336 ? -1.446 9.794 5.229 1.00 32.42 374 GLU A N 1
ATOM 2525 C CA . GLU A 1 336 ? -2.677 9.319 4.598 1.00 33.02 374 GLU A CA 1
ATOM 2526 C C . GLU A 1 336 ? -2.652 9.410 3.081 1.00 35.97 374 GLU A C 1
ATOM 2527 O O . GLU A 1 336 ? -2.502 10.495 2.534 1.00 39.31 374 GLU A O 1
ATOM 2533 N N . ASP A 1 337 ? -2.817 8.262 2.419 1.00 33.23 375 ASP A N 1
ATOM 2534 C CA . ASP A 1 337 ? -2.966 8.194 0.971 1.00 30.38 375 ASP A CA 1
ATOM 2535 C C . ASP A 1 337 ? -1.868 8.951 0.227 1.00 35.35 375 ASP A C 1
ATOM 2536 O O . ASP A 1 337 ? -2.152 9.696 -0.703 1.00 29.81 375 ASP A O 1
ATOM 2541 N N . SER A 1 338 ? -0.615 8.783 0.637 1.00 40.19 376 SER A N 1
ATOM 2542 C CA . SER A 1 338 ? 0.469 9.432 -0.099 1.00 40.47 376 SER A CA 1
ATOM 2543 C C . SER A 1 338 ? 1.177 8.478 -1.064 1.00 30.80 376 SER A C 1
ATOM 2544 O O . SER A 1 338 ? 2.119 8.870 -1.737 1.00 35.73 376 SER A O 1
ATOM 2547 N N . TYR A 1 339 ? 0.715 7.234 -1.145 1.00 30.37 377 TYR A N 1
ATOM 2548 C CA . TYR A 1 339 ? 1.385 6.229 -1.966 1.00 33.66 377 TYR A CA 1
ATOM 2549 C C . TYR A 1 339 ? 0.589 5.878 -3.207 1.00 37.12 377 TYR A C 1
ATOM 2550 O O . TYR A 1 339 ? -0.642 5.883 -3.172 1.00 33.28 377 TYR A O 1
ATOM 2559 N N . ASP A 1 340 ? 1.291 5.568 -4.298 1.00 37.60 378 ASP A N 1
ATOM 2560 C CA . ASP A 1 340 ? 0.664 4.907 -5.437 1.00 34.18 378 ASP A CA 1
ATOM 2561 C C . ASP A 1 340 ? 0.387 3.481 -5.007 1.00 34.29 378 ASP A C 1
ATOM 2562 O O . ASP A 1 340 ? 1.201 2.871 -4.317 1.00 32.87 378 ASP A O 1
ATOM 2567 N N . VAL A 1 341 ? -0.747 2.927 -5.400 1.00 31.90 379 VAL A N 1
ATOM 2568 C CA . VAL A 1 341 ? -0.972 1.536 -5.079 1.00 26.23 379 VAL A CA 1
ATOM 2569 C C . VAL A 1 341 ? -0.734 0.688 -6.306 1.00 33.75 379 VAL A C 1
ATOM 2570 O O . VAL A 1 341 ? -1.024 1.099 -7.427 1.00 32.56 379 VAL A O 1
ATOM 2574 N N . VAL A 1 342 ? -0.179 -0.496 -6.090 1.00 33.55 380 VAL A N 1
ATOM 2575 C CA . VAL A 1 342 ? -0.000 -1.434 -7.176 1.00 32.30 380 VAL A CA 1
ATOM 2576 C C . VAL A 1 342 ? -0.575 -2.747 -6.744 1.00 27.97 380 VAL A C 1
ATOM 2577 O O . VAL A 1 342 ? -0.393 -3.193 -5.596 1.00 24.99 380 VAL A O 1
ATOM 2581 N N . GLU A 1 343 ? -1.304 -3.348 -7.673 1.00 31.54 381 GLU A N 1
ATOM 2582 C CA . GLU A 1 343 ? -2.014 -4.570 -7.419 1.00 28.43 381 GLU A CA 1
ATOM 2583 C C . GLU A 1 343 ? -1.023 -5.686 -7.242 1.00 37.59 381 GLU A C 1
ATOM 2584 O O . GLU A 1 343 ? 0.004 -5.739 -7.934 1.00 38.17 381 GLU A O 1
ATOM 2590 N N . ALA A 1 344 ? -1.320 -6.551 -6.281 1.00 40.91 382 ALA A N 1
ATOM 2591 C CA . ALA A 1 344 ? -0.599 -7.794 -6.111 1.00 41.09 382 ALA A CA 1
ATOM 2592 C C . ALA A 1 344 ? -0.450 -8.467 -7.468 1.00 46.83 382 ALA A C 1
ATOM 2593 O O . ALA A 1 344 ? -1.449 -8.737 -8.138 1.00 49.41 382 ALA A O 1
ATOM 2595 N N . GLY A 1 345 ? 0.792 -8.699 -7.884 1.00 46.97 383 GLY A N 1
ATOM 2596 C CA . GLY A 1 345 ? 1.063 -9.348 -9.154 1.00 47.12 383 GLY A CA 1
ATOM 2597 C C . GLY A 1 345 ? 1.632 -8.430 -10.223 1.00 48.42 383 GLY A C 1
ATOM 2598 O O . GLY A 1 345 ? 2.224 -8.894 -11.193 1.00 45.55 383 GLY A O 1
ATOM 2599 N N . GLN A 1 346 ? 1.467 -7.126 -10.037 1.00 46.35 384 GLN A N 1
ATOM 2600 C CA . GLN A 1 346 ? 1.814 -6.155 -11.063 1.00 43.22 384 GLN A CA 1
ATOM 2601 C C . GLN A 1 346 ? 3.112 -5.433 -10.757 1.00 48.01 384 GLN A C 1
ATOM 2602 O O . GLN A 1 346 ? 3.572 -5.422 -9.621 1.00 49.81 384 GLN A O 1
ATOM 2608 N N . GLU A 1 347 ? 3.698 -4.823 -11.782 1.00 52.26 385 GLU A N 1
ATOM 2609 C CA . GLU A 1 347 ? 4.939 -4.084 -11.606 1.00 61.03 385 GLU A CA 1
ATOM 2610 C C . GLU A 1 347 ? 4.663 -2.623 -11.269 1.00 56.22 385 GLU A C 1
ATOM 2611 O O . GLU A 1 347 ? 3.764 -2.002 -11.834 1.00 57.07 385 GLU A O 1
ATOM 2617 N N . PRO A 1 348 ? 5.425 -2.081 -10.313 1.00 49.16 386 PRO A N 1
ATOM 2618 C CA . PRO A 1 348 ? 5.317 -0.665 -9.960 1.00 50.09 386 PRO A CA 1
ATOM 2619 C C . PRO A 1 348 ? 5.859 0.233 -11.067 1.00 58.47 386 PRO A C 1
ATOM 2620 O O . PRO A 1 348 ? 6.763 -0.185 -11.794 1.00 60.21 386 PRO A O 1
ATOM 2624 N N . LYS A 1 349 ? 5.308 1.441 -11.185 1.00 61.39 387 LYS A N 1
ATOM 2625 C CA . LYS A 1 349 ? 5.756 2.427 -12.172 1.00 66.51 387 LYS A CA 1
ATOM 2626 C C . LYS A 1 349 ? 7.261 2.678 -12.057 1.00 72.66 387 LYS A C 1
ATOM 2627 O O . LYS A 1 349 ? 8.022 2.427 -12.994 1.00 75.99 387 LYS A O 1
ATOM 2633 N N . ALA A 1 350 ? 7.676 3.186 -10.901 1.00 68.86 388 ALA A N 1
ATOM 2634 C CA . ALA A 1 350 ? 9.088 3.258 -10.549 1.00 66.63 388 ALA A CA 1
ATOM 2635 C C . ALA A 1 350 ? 9.282 2.503 -9.242 1.00 60.45 388 ALA A C 1
ATOM 2636 O O . ALA A 1 350 ? 8.307 2.051 -8.635 1.00 58.47 388 ALA A O 1
ATOM 2638 N N . GLU A 1 351 ? 10.525 2.357 -8.802 1.00 51.73 389 GLU A N 1
ATOM 2639 C CA . GLU A 1 351 ? 10.762 1.748 -7.501 1.00 51.30 389 GLU A CA 1
ATOM 2640 C C . GLU A 1 351 ? 10.770 2.838 -6.437 1.00 48.80 389 GLU A C 1
ATOM 2641 O O . GLU A 1 351 ? 11.743 3.018 -5.706 1.00 49.22 389 GLU A O 1
ATOM 2647 N N . ARG A 1 352 ? 9.655 3.561 -6.375 1.00 45.06 390 ARG A N 1
ATOM 2648 C CA . ARG A 1 352 ? 9.467 4.679 -5.462 1.00 44.66 390 ARG A CA 1
ATOM 2649 C C . ARG A 1 352 ? 7.999 4.780 -5.056 1.00 38.51 390 ARG A C 1
ATOM 2650 O O . ARG A 1 352 ? 7.112 4.561 -5.888 1.00 35.95 390 ARG A O 1
ATOM 2658 N N . ASN A 1 353 ? 7.754 5.093 -3.785 1.00 30.97 391 ASN A N 1
ATOM 2659 C CA . ASN A 1 353 ? 6.442 5.565 -3.327 1.00 36.96 391 ASN A CA 1
ATOM 2660 C C . ASN A 1 353 ? 5.262 4.671 -3.723 1.00 35.21 391 ASN A C 1
ATOM 2661 O O . ASN A 1 353 ? 4.286 5.147 -4.299 1.00 37.93 391 ASN A O 1
ATOM 2666 N N . TYR A 1 354 ? 5.357 3.377 -3.442 1.00 34.36 392 TYR A N 1
ATOM 2667 C CA . TYR A 1 354 ? 4.252 2.475 -3.752 1.00 32.42 392 TYR A CA 1
ATOM 2668 C C . TYR A 1 354 ? 3.992 1.416 -2.680 1.00 32.48 392 TYR A C 1
ATOM 2669 O O . TYR A 1 354 ? 4.895 0.991 -1.960 1.00 31.02 392 TYR A O 1
ATOM 2678 N N . MET A 1 355 ? 2.741 0.987 -2.598 1.00 28.83 393 MET A N 1
ATOM 2679 C CA . MET A 1 355 ? 2.361 -0.095 -1.707 1.00 25.78 393 MET A CA 1
ATOM 2680 C C . MET A 1 355 ? 1.655 -1.184 -2.502 1.00 28.83 393 MET A C 1
ATOM 2681 O O . MET A 1 355 ? 0.843 -0.892 -3.381 1.00 28.84 393 MET A O 1
ATOM 2686 N N . ILE A 1 356 ? 1.997 -2.437 -2.211 1.00 29.99 394 ILE A N 1
ATOM 2687 C CA . ILE A 1 356 ? 1.386 -3.587 -2.864 1.00 24.42 394 ILE A CA 1
ATOM 2688 C C . ILE A 1 356 ? 0.110 -4.028 -2.144 1.00 27.88 394 ILE A C 1
ATOM 2689 O O . ILE A 1 356 ? 0.162 -4.615 -1.049 1.00 23.08 394 ILE A O 1
ATOM 2694 N N . ILE A 1 357 ? -1.031 -3.760 -2.768 1.00 22.05 395 ILE A N 1
ATOM 2695 C CA . ILE A 1 357 ? -2.311 -4.039 -2.145 1.00 23.02 395 ILE A CA 1
ATOM 2696 C C . ILE A 1 357 ? -3.012 -5.246 -2.732 1.00 25.35 395 ILE A C 1
ATOM 2697 O O . ILE A 1 357 ? -2.633 -5.766 -3.802 1.00 23.93 395 ILE A O 1
ATOM 2702 N N . ASP A 1 358 ? -4.043 -5.692 -2.025 1.00 19.61 396 ASP A N 1
ATOM 2703 C CA . ASP A 1 358 ? -4.876 -6.777 -2.517 1.00 19.96 396 ASP A CA 1
ATOM 2704 C C . ASP A 1 358 ? -6.321 -6.312 -2.549 1.00 26.68 396 ASP A C 1
ATOM 2705 O O . ASP A 1 358 ? -7.033 -6.392 -1.548 1.00 28.55 396 ASP A O 1
ATOM 2710 N N . SER A 1 359 ? -6.737 -5.840 -3.719 1.00 24.34 397 SER A N 1
ATOM 2711 C CA . SER A 1 359 ? -8.055 -5.250 -3.940 1.00 27.77 397 SER A CA 1
ATOM 2712 C C . SER A 1 359 ? -9.197 -6.213 -3.674 1.00 29.77 397 SER A C 1
ATOM 2713 O O . SER A 1 359 ? -10.247 -5.822 -3.152 1.00 28.20 397 SER A O 1
ATOM 2716 N N . ASN A 1 360 ? -9.001 -7.472 -4.044 1.00 31.50 398 ASN A N 1
ATOM 2717 C CA . ASN A 1 360 ? -10.014 -8.482 -3.787 1.00 30.13 398 ASN A CA 1
ATOM 2718 C C . ASN A 1 360 ? -10.138 -8.687 -2.276 1.00 28.09 398 ASN A C 1
ATOM 2719 O O . ASN A 1 360 ? -11.249 -8.843 -1.731 1.00 29.18 398 ASN A O 1
ATOM 2724 N N . TYR A 1 361 ? -9.000 -8.661 -1.587 1.00 27.04 399 TYR A N 1
ATOM 2725 C CA . TYR A 1 361 ? -9.035 -8.810 -0.133 1.00 27.39 399 TYR A CA 1
ATOM 2726 C C . TYR A 1 361 ? -9.761 -7.610 0.486 1.00 18.52 399 TYR A C 1
ATOM 2727 O O . TYR A 1 361 ? -10.601 -7.772 1.369 1.00 18.80 399 TYR A O 1
ATOM 2736 N N . GLU A 1 362 ? -9.423 -6.411 0.031 1.00 18.82 400 GLU A N 1
ATOM 2737 C CA . GLU A 1 362 ? -10.090 -5.205 0.513 1.00 26.70 400 GLU A CA 1
ATOM 2738 C C . GLU A 1 362 ? -11.594 -5.272 0.330 1.00 29.12 400 GLU A C 1
ATOM 2739 O O . GLU A 1 362 ? -12.347 -4.929 1.246 1.00 22.25 400 GLU A O 1
ATOM 2745 N N . SER A 1 363 ? -12.040 -5.753 -0.826 1.00 29.51 401 SER A N 1
ATOM 2746 C CA . SER A 1 363 ? -13.480 -5.866 -1.054 1.00 27.90 401 SER A CA 1
ATOM 2747 C C . SER A 1 363 ? -14.126 -6.840 -0.093 1.00 22.39 401 SER A C 1
ATOM 2748 O O . SER A 1 363 ? -15.252 -6.600 0.370 1.00 22.46 401 SER A O 1
ATOM 2751 N N . TRP A 1 364 ? -13.446 -7.960 0.164 1.00 20.41 402 TRP A N 1
ATOM 2752 C CA . TRP A 1 364 ? -13.971 -8.944 1.112 1.00 20.22 402 TRP A CA 1
ATOM 2753 C C . TRP A 1 364 ? -13.998 -8.439 2.562 1.00 29.52 402 TRP A C 1
ATOM 2754 O O . TRP A 1 364 ? -15.019 -8.568 3.254 1.00 21.53 402 TRP A O 1
ATOM 2765 N N . ALA A 1 365 ? -12.885 -7.873 3.025 1.00 19.89 403 ALA A N 1
ATOM 2766 C CA . ALA A 1 365 ? -12.754 -7.514 4.445 1.00 19.95 403 ALA A CA 1
ATOM 2767 C C . ALA A 1 365 ? -13.699 -6.400 4.892 1.00 20.92 403 ALA A C 1
ATOM 2768 O O . ALA A 1 365 ? -14.208 -6.423 6.024 1.00 21.27 403 ALA A O 1
ATOM 2770 N N . MET A 1 366 ? -13.938 -5.431 4.012 1.00 21.42 404 MET A N 1
ATOM 2771 C CA . MET A 1 366 ? -14.794 -4.290 4.347 1.00 22.44 404 MET A CA 1
ATOM 2772 C C . MET A 1 366 ? -16.248 -4.681 4.610 1.00 23.20 404 MET A C 1
ATOM 2773 O O . MET A 1 366 ? -16.976 -3.920 5.235 1.00 24.06 404 MET A O 1
ATOM 2778 N N . LYS A 1 367 ? -16.655 -5.869 4.158 1.00 22.94 405 LYS A N 1
ATOM 2779 C CA . LYS A 1 367 ? -18.040 -6.333 4.346 1.00 28.56 405 LYS A CA 1
ATOM 2780 C C . LYS A 1 367 ? -18.193 -7.287 5.539 1.00 25.50 405 LYS A C 1
ATOM 2781 O O . LYS A 1 367 ? -19.301 -7.716 5.859 1.00 28.48 405 LYS A O 1
ATOM 2787 N N . GLN A 1 368 ? -17.083 -7.624 6.185 1.00 23.71 406 GLN A N 1
ATOM 2788 C CA . GLN A 1 368 ? -17.094 -8.550 7.327 1.00 22.42 406 GLN A CA 1
ATOM 2789 C C . GLN A 1 368 ? -17.527 -7.880 8.632 1.00 25.48 406 GLN A C 1
ATOM 2790 O O . GLN A 1 368 ? -17.380 -6.664 8.801 1.00 23.54 406 GLN A O 1
ATOM 2796 N N . LYS A 1 369 ? -18.052 -8.663 9.569 1.00 26.37 407 LYS A N 1
ATOM 2797 C CA . LYS A 1 369 ? -18.207 -8.151 10.918 1.00 24.11 407 LYS A CA 1
ATOM 2798 C C . LYS A 1 369 ? -16.784 -7.899 11.409 1.00 23.16 407 LYS A C 1
ATOM 2799 O O . LYS A 1 369 ? -15.929 -8.779 11.308 1.00 22.25 407 LYS A O 1
ATOM 2805 N N . THR A 1 370 ? -16.501 -6.699 11.899 1.00 23.54 408 THR A N 1
ATOM 2806 C CA . THR A 1 370 ? -15.094 -6.355 12.126 1.00 24.61 408 THR A CA 1
ATOM 2807 C C . THR A 1 370 ? -14.484 -7.204 13.238 1.00 28.15 408 THR A C 1
ATOM 2808 O O . THR A 1 370 ? -13.273 -7.448 13.241 1.00 22.10 408 THR A O 1
ATOM 2812 N N . ALA A 1 371 ? -15.316 -7.689 14.156 1.00 22.97 409 ALA A N 1
ATOM 2813 C CA . ALA A 1 371 ? -14.826 -8.584 15.207 1.00 30.94 409 ALA A CA 1
ATOM 2814 C C . ALA A 1 371 ? -14.235 -9.852 14.605 1.00 21.68 409 ALA A C 1
ATOM 2815 O O . ALA A 1 371 ? -13.241 -10.379 15.103 1.00 25.38 409 ALA A O 1
ATOM 2817 N N . ASP A 1 372 ? -14.843 -10.332 13.519 1.00 24.76 410 ASP A N 1
ATOM 2818 C CA . ASP A 1 372 ? -14.340 -11.509 12.820 1.00 20.77 410 ASP A CA 1
ATOM 2819 C C . ASP A 1 372 ? -12.969 -11.252 12.199 1.00 23.18 410 ASP A C 1
ATOM 2820 O O . ASP A 1 372 ? -12.229 -12.193 11.928 1.00 24.33 410 ASP A O 1
ATOM 2825 N N . LEU A 1 373 ? -12.638 -9.990 11.957 1.00 20.00 411 LEU A N 1
ATOM 2826 C CA . LEU A 1 373 ? -11.334 -9.670 11.391 1.00 19.24 411 LEU A CA 1
ATOM 2827 C C . LEU A 1 373 ? -10.241 -9.929 12.435 1.00 18.81 411 LEU A C 1
ATOM 2828 O O . LEU A 1 373 ? -9.073 -10.051 12.081 1.00 18.10 411 LEU A O 1
ATOM 2833 N N . LEU A 1 374 ? -10.624 -10.020 13.711 1.00 19.29 412 LEU A N 1
ATOM 2834 C CA . LEU A 1 374 ? -9.646 -10.183 14.796 1.00 19.03 412 LEU A CA 1
ATOM 2835 C C . LEU A 1 374 ? -9.255 -11.649 14.985 1.00 22.62 412 LEU A C 1
ATOM 2836 O O . LEU A 1 374 ? -8.236 -11.949 15.622 1.00 23.70 412 LEU A O 1
ATOM 2841 N N . LEU A 1 375 ? -10.087 -12.551 14.467 1.00 18.58 413 LEU A N 1
ATOM 2842 C CA . LEU A 1 375 ? -9.864 -14.003 14.513 1.00 18.19 413 LEU A CA 1
ATOM 2843 C C . LEU A 1 375 ? -9.891 -14.603 15.927 1.00 21.30 413 LEU A C 1
ATOM 2844 O O . LEU A 1 375 ? -10.275 -15.747 16.108 1.00 25.32 413 LEU A O 1
ATOM 2849 N N . PHE A 1 376 ? -9.476 -13.831 16.918 1.00 23.89 414 PHE A N 1
ATOM 2850 C CA . PHE A 1 376 ? -9.298 -14.353 18.265 1.00 30.52 414 PHE A CA 1
ATOM 2851 C C . PHE A 1 376 ? -9.370 -13.177 19.221 1.00 25.65 414 PHE A C 1
ATOM 2852 O O . PHE A 1 376 ? -8.974 -12.074 18.859 1.00 22.98 414 PHE A O 1
ATOM 2860 N N . ASN A 1 377 ? -9.877 -13.417 20.427 1.00 26.31 415 ASN A N 1
ATOM 2861 C CA . ASN A 1 377 ? -10.056 -12.374 21.451 1.00 25.32 415 ASN A CA 1
ATOM 2862 C C . ASN A 1 377 ? -11.044 -11.290 20.993 1.00 32.08 415 ASN A C 1
ATOM 2863 O O . ASN A 1 377 ? -10.904 -10.104 21.317 1.00 27.98 415 ASN A O 1
ATOM 2868 N N . LYS A 1 378 ? -12.049 -11.733 20.241 1.00 27.78 416 LYS A N 1
ATOM 2869 C CA . LYS A 1 378 ? -13.083 -10.873 19.677 1.00 30.57 416 LYS A CA 1
ATOM 2870 C C . LYS A 1 378 ? -13.821 -10.021 20.707 1.00 33.44 416 LYS A C 1
ATOM 2871 O O . LYS A 1 378 ? -14.362 -8.973 20.367 1.00 35.32 416 LYS A O 1
ATOM 2877 N N . GLU A 1 379 ? -13.835 -10.447 21.964 1.00 35.38 417 GLU A N 1
ATOM 2878 C CA . GLU A 1 379 ? -14.506 -9.668 23.006 1.00 41.41 417 GLU A CA 1
ATOM 2879 C C . GLU A 1 379 ? -13.748 -8.370 23.295 1.00 41.81 417 GLU A C 1
ATOM 2880 O O . GLU A 1 379 ? -14.244 -7.503 24.023 1.00 40.82 417 GLU A O 1
ATOM 2886 N N . LYS A 1 380 ? -12.546 -8.237 22.738 1.00 31.01 418 LYS A N 1
ATOM 2887 C CA . LYS A 1 380 ? -11.785 -7.001 22.892 1.00 35.44 418 LYS A CA 1
ATOM 2888 C C . LYS A 1 380 ? -12.075 -6.035 21.741 1.00 39.51 418 LYS A C 1
ATOM 2889 O O . LYS A 1 380 ? -11.470 -4.958 21.646 1.00 31.54 418 LYS A O 1
ATOM 2895 N N . SER A 1 381 ? -12.998 -6.423 20.862 1.00 36.40 419 SER A N 1
ATOM 2896 C CA . SER A 1 381 ? -13.526 -5.486 19.882 1.00 34.33 419 SER A CA 1
ATOM 2897 C C . SER A 1 381 ? -14.117 -4.276 20.609 1.00 37.76 419 SER A C 1
ATOM 2898 O O . SER A 1 381 ? -14.796 -4.426 21.623 1.00 36.34 419 SER A O 1
ATOM 2901 N N . LEU A 1 382 ? -13.848 -3.076 20.115 1.00 36.58 420 LEU A N 1
ATOM 2902 C CA . LEU A 1 382 ? -14.377 -1.898 20.777 1.00 35.58 420 LEU A CA 1
ATOM 2903 C C . LEU A 1 382 ? -15.703 -1.473 20.146 1.00 37.04 420 LEU A C 1
ATOM 2904 O O . LEU A 1 382 ? -16.282 -0.459 20.527 1.00 34.57 420 LEU A O 1
ATOM 2909 N N . VAL A 1 383 ? -16.186 -2.265 19.191 1.00 36.10 421 VAL A N 1
ATOM 2910 C CA . VAL A 1 383 ? -17.475 -1.987 18.556 1.00 36.70 421 VAL A CA 1
ATOM 2911 C C . VAL A 1 383 ? -18.347 -3.225 18.556 1.00 35.41 421 VAL A C 1
ATOM 2912 O O . VAL A 1 383 ? -19.260 -3.353 17.741 1.00 30.41 421 VAL A O 1
ATOM 2916 N N . GLY A 1 384 ? -18.053 -4.140 19.473 1.00 36.86 422 GLY A N 1
ATOM 2917 C CA . GLY A 1 384 ? -18.834 -5.352 19.616 1.00 33.76 422 GLY A CA 1
ATOM 2918 C C . GLY A 1 384 ? -18.618 -6.366 18.507 1.00 36.88 422 GLY A C 1
ATOM 2919 O O . GLY A 1 384 ? -17.580 -6.377 17.848 1.00 39.46 422 GLY A O 1
ATOM 2920 N N . LEU A 1 385 ? -19.628 -7.201 18.288 1.00 37.23 423 LEU A N 1
ATOM 2921 C CA . LEU A 1 385 ? -19.531 -8.325 17.369 1.00 39.55 423 LEU A CA 1
ATOM 2922 C C . LEU A 1 385 ? -20.237 -8.136 16.020 1.00 34.13 423 LEU A C 1
ATOM 2923 O O . LEU A 1 385 ? -20.041 -8.940 15.123 1.00 31.16 423 LEU A O 1
ATOM 2928 N N . ASP A 1 386 ? -21.052 -7.095 15.889 1.00 33.22 424 ASP A N 1
ATOM 2929 C CA . ASP A 1 386 ? -21.964 -6.961 14.745 1.00 40.16 424 ASP A CA 1
ATOM 2930 C C . ASP A 1 386 ? -21.625 -5.789 13.834 1.00 35.41 424 ASP A C 1
ATOM 2931 O O . ASP A 1 386 ? -22.449 -5.362 13.031 1.00 41.54 424 ASP A O 1
ATOM 2936 N N . TYR A 1 387 ? -20.437 -5.236 13.988 1.00 27.64 425 TYR A N 1
ATOM 2937 C CA . TYR A 1 387 ? -20.130 -3.959 13.356 1.00 30.39 425 TYR A CA 1
ATOM 2938 C C . TYR A 1 387 ? -19.633 -4.191 11.941 1.00 27.61 425 TYR A C 1
ATOM 2939 O O . TYR A 1 387 ? -18.672 -4.927 11.736 1.00 29.46 425 TYR A O 1
ATOM 2948 N N . ILE A 1 388 ? -20.298 -3.579 10.969 1.00 30.16 426 ILE A N 1
ATOM 2949 C CA . ILE A 1 388 ? -19.877 -3.690 9.577 1.00 27.67 426 ILE A CA 1
ATOM 2950 C C . ILE A 1 388 ? -19.583 -2.299 9.013 1.00 27.19 426 ILE A C 1
ATOM 2951 O O . ILE A 1 388 ? -20.483 -1.454 8.917 1.00 28.32 426 ILE A O 1
ATOM 2956 N N . ALA A 1 389 ? -18.321 -2.068 8.654 1.00 26.31 427 ALA A N 1
ATOM 2957 C CA . ALA A 1 389 ? -17.863 -0.751 8.174 1.00 36.76 427 ALA A CA 1
ATOM 2958 C C . ALA A 1 389 ? -18.484 -0.353 6.834 1.00 27.11 427 ALA A C 1
ATOM 2959 O O . ALA A 1 389 ? -18.594 0.836 6.513 1.00 27.84 427 ALA A O 1
ATOM 2961 N N . TYR A 1 390 ? -18.868 -1.367 6.061 1.00 26.75 428 TYR A N 1
ATOM 2962 C CA . TYR A 1 390 ? -19.420 -1.206 4.721 1.00 27.15 428 TYR A CA 1
ATOM 2963 C C . TYR A 1 390 ? -20.796 -0.567 4.742 1.00 28.55 428 TYR A C 1
ATOM 2964 O O . TYR A 1 390 ? -21.281 -0.092 3.709 1.00 29.15 428 TYR A O 1
ATOM 2973 N N . VAL A 1 391 ? -21.438 -0.580 5.908 1.00 29.15 429 VAL A N 1
ATOM 2974 C CA . VAL A 1 391 ? -22.754 0.042 6.051 1.00 30.60 429 VAL A CA 1
ATOM 2975 C C . VAL A 1 391 ? -22.626 1.559 5.963 1.00 31.42 429 VAL A C 1
ATOM 2976 O O . VAL A 1 391 ? -22.288 2.212 6.942 1.00 33.62 429 VAL A O 1
ATOM 2980 N N . GLU A 1 392 ? -22.880 2.115 4.784 1.00 31.88 430 GLU A N 1
ATOM 2981 C CA . GLU A 1 392 ? -22.688 3.542 4.538 1.00 32.65 430 GLU A CA 1
ATOM 2982 C C . GLU A 1 392 ? -23.768 3.954 3.562 1.00 43.42 430 GLU A C 1
ATOM 2983 O O . GLU A 1 392 ? -23.499 4.188 2.384 1.00 39.32 430 GLU A O 1
ATOM 2989 N N . PRO A 1 393 ? -25.012 4.030 4.058 1.00 44.48 431 PRO A N 1
ATOM 2990 C CA . PRO A 1 393 ? -26.189 3.964 3.185 1.00 38.07 431 PRO A CA 1
ATOM 2991 C C . PRO A 1 393 ? -26.643 5.295 2.565 1.00 45.62 431 PRO A C 1
ATOM 2992 O O . PRO A 1 393 ? -27.563 5.264 1.745 1.00 38.14 431 PRO A O 1
ATOM 2996 N N . THR A 1 394 ? -26.023 6.419 2.925 1.00 42.61 432 THR A N 1
ATOM 2997 C CA . THR A 1 394 ? -26.348 7.700 2.281 1.00 44.26 432 THR A CA 1
ATOM 2998 C C . THR A 1 394 ? -25.112 8.354 1.652 1.00 44.09 432 THR A C 1
ATOM 2999 O O . THR A 1 394 ? -23.982 8.069 2.047 1.00 41.80 432 THR A O 1
ATOM 3003 N N . TYR A 1 395 ? -25.328 9.233 0.676 1.00 48.81 433 TYR A N 1
ATOM 3004 C CA . TYR A 1 395 ? -24.210 9.895 -0.003 1.00 51.11 433 TYR A CA 1
ATOM 3005 C C . TYR A 1 395 ? -23.568 10.974 0.874 1.00 53.83 433 TYR A C 1
ATOM 3006 O O . TYR A 1 395 ? -22.342 11.063 0.968 1.00 52.37 433 TYR A O 1
ATOM 3015 N N . ILE A 1 396 ? -24.412 11.783 1.511 1.00 57.49 434 ILE A N 1
ATOM 3016 C CA . ILE A 1 396 ? -23.962 12.860 2.383 1.00 63.46 434 ILE A CA 1
ATOM 3017 C C . ILE A 1 396 ? -23.681 12.352 3.797 1.00 71.22 434 ILE A C 1
ATOM 3018 O O . ILE A 1 396 ? -24.578 11.840 4.468 1.00 76.46 434 ILE A O 1
ATOM 3023 N N . THR A 1 397 ? -22.438 12.498 4.245 1.00 71.40 435 THR A N 1
ATOM 3024 C CA . THR A 1 397 ? -22.066 12.124 5.609 1.00 71.93 435 THR A CA 1
ATOM 3025 C C . THR A 1 397 ? -21.030 13.081 6.194 1.00 70.09 435 THR A C 1
ATOM 3026 O O . THR A 1 397 ? -21.368 13.973 6.973 1.00 73.79 435 THR A O 1
ATOM 3030 N N . THR B 1 11 ? -13.579 -46.565 5.206 1.00 51.06 49 THR B N 1
ATOM 3031 C CA . THR B 1 11 ? -12.740 -45.899 4.221 1.00 56.50 49 THR B CA 1
ATOM 3032 C C . THR B 1 11 ? -11.263 -46.002 4.641 1.00 59.43 49 THR B C 1
ATOM 3033 O O . THR B 1 11 ? -10.910 -46.873 5.443 1.00 62.05 49 THR B O 1
ATOM 3037 N N . ASN B 1 12 ? -10.409 -45.128 4.106 1.00 55.21 50 ASN B N 1
ATOM 3038 C CA . ASN B 1 12 ? -8.953 -45.212 4.319 1.00 48.76 50 ASN B CA 1
ATOM 3039 C C . ASN B 1 12 ? -8.488 -45.056 5.779 1.00 50.80 50 ASN B C 1
ATOM 3040 O O . ASN B 1 12 ? -8.873 -44.111 6.471 1.00 52.64 50 ASN B O 1
ATOM 3045 N N . LYS B 1 13 ? -7.640 -45.981 6.231 1.00 46.65 51 LYS B N 1
ATOM 3046 C CA . LYS B 1 13 ? -7.074 -45.926 7.580 1.00 40.77 51 LYS B CA 1
ATOM 3047 C C . LYS B 1 13 ? -5.614 -45.445 7.574 1.00 40.53 51 LYS B C 1
ATOM 3048 O O . LYS B 1 13 ? -4.855 -45.716 6.644 1.00 42.00 51 LYS B O 1
ATOM 3050 N N . ILE B 1 14 ? -5.237 -44.720 8.619 1.00 36.67 52 ILE B N 1
ATOM 3051 C CA . ILE B 1 14 ? -3.864 -44.263 8.799 1.00 38.75 52 ILE B CA 1
ATOM 3052 C C . ILE B 1 14 ? -3.365 -44.554 10.214 1.00 41.28 52 ILE B C 1
ATOM 3053 O O . ILE B 1 14 ? -3.881 -44.003 11.190 1.00 42.23 52 ILE B O 1
ATOM 3058 N N . GLU B 1 15 ? -2.370 -45.429 10.324 1.00 33.66 53 GLU B N 1
ATOM 3059 C CA . GLU B 1 15 ? -1.715 -45.675 11.600 1.00 32.55 53 GLU B CA 1
ATOM 3060 C C . GLU B 1 15 ? -0.523 -44.768 11.733 1.00 30.56 53 GLU B C 1
ATOM 3061 O O . GLU B 1 15 ? 0.188 -44.501 10.755 1.00 33.55 53 GLU B O 1
ATOM 3067 N N . VAL B 1 16 ? -0.294 -44.305 12.957 1.00 23.96 54 VAL B N 1
ATOM 3068 C CA . VAL B 1 16 ? 0.854 -43.480 13.272 1.00 28.15 54 VAL B CA 1
ATOM 3069 C C . VAL B 1 16 ? 1.741 -44.260 14.237 1.00 34.71 54 VAL B C 1
ATOM 3070 O O . VAL B 1 16 ? 1.343 -44.519 15.370 1.00 30.66 54 VAL B O 1
ATOM 3074 N N . LEU B 1 17 ? 2.926 -44.660 13.775 1.00 39.41 55 LEU B N 1
ATOM 3075 C CA . LEU B 1 17 ? 3.822 -45.503 14.574 1.00 34.10 55 LEU B CA 1
ATOM 3076 C C . LEU B 1 17 ? 5.153 -44.817 14.816 1.00 33.89 55 LEU B C 1
ATOM 3077 O O . LEU B 1 17 ? 5.498 -43.871 14.124 1.00 39.38 55 LEU B O 1
ATOM 3082 N N . ASN B 1 18 ? 5.918 -45.288 15.796 1.00 32.13 56 ASN B N 1
ATOM 3083 C CA . ASN B 1 18 ? 7.264 -44.754 15.973 1.00 32.74 56 ASN B CA 1
ATOM 3084 C C . ASN B 1 18 ? 8.255 -45.664 15.285 1.00 27.37 56 ASN B C 1
ATOM 3085 O O . ASN B 1 18 ? 7.868 -46.695 14.729 1.00 23.40 56 ASN B O 1
ATOM 3090 N N . TRP B 1 19 ? 9.530 -45.298 15.339 1.00 32.03 57 TRP B N 1
ATOM 3091 C CA . TRP B 1 19 ? 10.533 -46.027 14.584 1.00 34.31 57 TRP B CA 1
ATOM 3092 C C . TRP B 1 19 ? 10.589 -47.510 14.933 1.00 43.21 57 TRP B C 1
ATOM 3093 O O . TRP B 1 19 ? 10.802 -48.333 14.058 1.00 47.82 57 TRP B O 1
ATOM 3104 N N . GLU B 1 20 ? 10.392 -47.859 16.198 1.00 43.62 58 GLU B N 1
ATOM 3105 C CA . GLU B 1 20 ? 10.501 -49.256 16.627 1.00 37.20 58 GLU B CA 1
ATOM 3106 C C . GLU B 1 20 ? 9.453 -50.151 15.943 1.00 37.93 58 GLU B C 1
ATOM 3107 O O . GLU B 1 20 ? 9.779 -51.145 15.242 1.00 43.62 58 GLU B O 1
ATOM 3113 N N . ALA B 1 21 ? 8.190 -49.777 16.134 1.00 34.54 59 ALA B N 1
ATOM 3114 C CA . ALA B 1 21 ? 7.063 -50.478 15.524 1.00 37.81 59 ALA B CA 1
ATOM 3115 C C . ALA B 1 21 ? 7.138 -50.452 13.988 1.00 33.17 59 ALA B C 1
ATOM 3116 O O . ALA B 1 21 ? 6.992 -51.498 13.304 1.00 41.90 59 ALA B O 1
ATOM 3118 N N . PHE B 1 22 ? 7.381 -49.262 13.450 1.00 30.89 60 PHE B N 1
ATOM 3119 C CA . PHE B 1 22 ? 7.451 -49.108 11.999 1.00 28.23 60 PHE B CA 1
ATOM 3120 C C . PHE B 1 22 ? 8.531 -50.007 11.413 1.00 29.02 60 PHE B C 1
ATOM 3121 O O . PHE B 1 22 ? 8.292 -50.709 10.434 1.00 30.89 60 PHE B O 1
ATOM 3129 N N . SER B 1 23 ? 9.708 -49.979 12.032 1.00 30.90 61 SER B N 1
ATOM 3130 C CA . SER B 1 23 ? 10.837 -50.817 11.639 1.00 39.01 61 SER B CA 1
ATOM 3131 C C . SER B 1 23 ? 10.430 -52.279 11.587 1.00 39.20 61 SER B C 1
ATOM 3132 O O . SER B 1 23 ? 10.768 -52.976 10.619 1.00 36.51 61 SER B O 1
ATOM 3135 N N . LYS B 1 24 ? 9.697 -52.742 12.605 1.00 37.49 62 LYS B N 1
ATOM 3136 C CA . LYS B 1 24 ? 9.161 -54.111 12.549 1.00 40.96 62 LYS B CA 1
ATOM 3137 C C . LYS B 1 24 ? 8.368 -54.362 11.262 1.00 40.43 62 LYS B C 1
ATOM 3138 O O . LYS B 1 24 ? 8.601 -55.352 10.526 1.00 44.54 62 LYS B O 1
ATOM 3144 N N . LYS B 1 25 ? 7.421 -53.470 10.989 1.00 37.58 63 LYS B N 1
ATOM 3145 C CA . LYS B 1 25 ? 6.593 -53.642 9.793 1.00 35.16 63 LYS B CA 1
ATOM 3146 C C . LYS B 1 25 ? 7.433 -53.575 8.501 1.00 40.56 63 LYS B C 1
ATOM 3147 O O . LYS B 1 25 ? 7.145 -54.247 7.502 1.00 38.44 63 LYS B O 1
ATOM 3153 N N . LEU B 1 26 ? 8.484 -52.768 8.538 1.00 32.23 64 LEU B N 1
ATOM 3154 C CA . LEU B 1 26 ? 9.329 -52.552 7.385 1.00 35.40 64 LEU B CA 1
ATOM 3155 C C . LEU B 1 26 ? 10.040 -53.846 7.071 1.00 41.03 64 LEU B C 1
ATOM 3156 O O . LEU B 1 26 ? 10.126 -54.263 5.916 1.00 42.49 64 LEU B O 1
ATOM 3161 N N . LYS B 1 27 ? 10.527 -54.494 8.122 1.00 40.38 65 LYS B N 1
ATOM 3162 C CA . LYS B 1 27 ? 11.230 -55.759 7.970 1.00 38.39 65 LYS B CA 1
ATOM 3163 C C . LYS B 1 27 ? 10.281 -56.848 7.505 1.00 45.41 65 LYS B C 1
ATOM 3164 O O . LYS B 1 27 ? 10.699 -57.807 6.854 1.00 47.16 65 LYS B O 1
ATOM 3170 N N . ASP B 1 28 ? 9.000 -56.721 7.824 1.00 47.59 66 ASP B N 1
ATOM 3171 C CA . ASP B 1 28 ? 8.080 -57.721 7.295 1.00 46.72 66 ASP B CA 1
ATOM 3172 C C . ASP B 1 28 ? 7.739 -57.503 5.824 1.00 44.59 66 ASP B C 1
ATOM 3173 O O . ASP B 1 28 ? 7.731 -58.456 5.044 1.00 47.50 66 ASP B O 1
ATOM 3178 N N . TYR B 1 29 ? 7.471 -56.263 5.432 1.00 32.77 67 TYR B N 1
ATOM 3179 C CA . TYR B 1 29 ? 6.902 -56.025 4.115 1.00 39.47 67 TYR B CA 1
ATOM 3180 C C . TYR B 1 29 ? 7.932 -55.597 3.071 1.00 43.84 67 TYR B C 1
ATOM 3181 O O . TYR B 1 29 ? 7.639 -55.540 1.877 1.00 49.13 67 TYR B O 1
ATOM 3190 N N . SER B 1 30 ? 9.145 -55.307 3.521 1.00 43.78 68 SER B N 1
ATOM 3191 C CA . SER B 1 30 ? 10.161 -54.757 2.636 1.00 42.16 68 SER B CA 1
ATOM 3192 C C . SER B 1 30 ? 11.562 -55.180 3.063 1.00 39.31 68 SER B C 1
ATOM 3193 O O . SER B 1 30 ? 12.471 -54.353 3.105 1.00 37.28 68 SER B O 1
ATOM 3196 N N . SER B 1 31 ? 11.734 -56.461 3.374 1.00 32.10 69 SER B N 1
ATOM 3197 C CA . SER B 1 31 ? 12.984 -56.942 3.962 1.00 42.51 69 SER B CA 1
ATOM 3198 C C . SER B 1 31 ? 14.196 -56.773 3.056 1.00 40.11 69 SER B C 1
ATOM 3199 O O . SER B 1 31 ? 15.316 -56.673 3.540 1.00 36.40 69 SER B O 1
ATOM 3202 N N . ASP B 1 32 ? 13.968 -56.762 1.747 1.00 38.64 70 ASP B N 1
ATOM 3203 C CA . ASP B 1 32 ? 15.066 -56.691 0.794 1.00 41.80 70 ASP B CA 1
ATOM 3204 C C . ASP B 1 32 ? 15.434 -55.257 0.494 1.00 40.69 70 ASP B C 1
ATOM 3205 O O . ASP B 1 32 ? 16.502 -54.991 -0.061 1.00 40.01 70 ASP B O 1
ATOM 3210 N N . GLN B 1 33 ? 14.550 -54.334 0.866 1.00 31.38 71 GLN B N 1
ATOM 3211 C CA . GLN B 1 33 ? 14.715 -52.932 0.506 1.00 36.57 71 GLN B CA 1
ATOM 3212 C C . GLN B 1 33 ? 15.657 -52.191 1.445 1.00 41.48 71 GLN B C 1
ATOM 3213 O O . GLN B 1 33 ? 15.468 -52.178 2.666 1.00 29.36 71 GLN B O 1
ATOM 3219 N N . ARG B 1 34 ? 16.642 -51.531 0.840 1.00 29.55 72 ARG B N 1
ATOM 3220 C CA . ARG B 1 34 ? 17.789 -50.980 1.547 1.00 29.35 72 ARG B CA 1
ATOM 3221 C C . ARG B 1 34 ? 17.763 -49.464 1.555 1.00 28.02 72 ARG B C 1
ATOM 3222 O O . ARG B 1 34 ? 18.271 -48.813 2.474 1.00 27.49 72 ARG B O 1
ATOM 3230 N N . GLN B 1 35 ? 17.193 -48.894 0.504 1.00 27.55 73 GLN B N 1
ATOM 3231 C CA . GLN B 1 35 ? 17.072 -47.449 0.428 1.00 26.34 73 GLN B CA 1
ATOM 3232 C C . GLN B 1 35 ? 15.623 -47.035 0.181 1.00 25.58 73 GLN B C 1
ATOM 3233 O O . GLN B 1 35 ? 14.871 -47.731 -0.510 1.00 26.05 73 GLN B O 1
ATOM 3239 N N . PHE B 1 36 ? 15.256 -45.890 0.753 1.00 24.45 74 PHE B N 1
ATOM 3240 C CA . PHE B 1 36 ? 13.884 -45.401 0.735 1.00 23.69 74 PHE B CA 1
ATOM 3241 C C . PHE B 1 36 ? 13.876 -43.900 0.485 1.00 28.80 74 PHE B C 1
ATOM 3242 O O . PHE B 1 36 ? 14.740 -43.195 1.007 1.00 22.32 74 PHE B O 1
ATOM 3250 N N . HIS B 1 37 ? 12.919 -43.380 -0.285 1.00 22.24 75 HIS B N 1
ATOM 3251 C CA . HIS B 1 37 ? 12.742 -41.930 -0.252 1.00 21.24 75 HIS B CA 1
ATOM 3252 C C . HIS B 1 37 ? 11.863 -41.628 0.941 1.00 20.60 75 HIS B C 1
ATOM 3253 O O . HIS B 1 37 ? 11.127 -42.501 1.406 1.00 20.92 75 HIS B O 1
ATOM 3260 N N . VAL B 1 38 ? 11.935 -40.407 1.451 1.00 19.77 76 VAL B N 1
ATOM 3261 C CA . VAL B 1 38 ? 11.123 -40.055 2.607 1.00 20.35 76 VAL B CA 1
ATOM 3262 C C . VAL B 1 38 ? 10.438 -38.715 2.413 1.00 22.79 76 VAL B C 1
ATOM 3263 O O . VAL B 1 38 ? 11.096 -37.708 2.152 1.00 17.99 76 VAL B O 1
ATOM 3267 N N . LEU B 1 39 ? 9.112 -38.725 2.536 1.00 18.19 77 LEU B N 1
ATOM 3268 C CA . LEU B 1 39 ? 8.296 -37.523 2.440 1.00 17.49 77 LEU B CA 1
ATOM 3269 C C . LEU B 1 39 ? 7.841 -37.122 3.818 1.00 17.09 77 LEU B C 1
ATOM 3270 O O . LEU B 1 39 ? 7.420 -37.959 4.599 1.00 22.38 77 LEU B O 1
ATOM 3275 N N . LYS B 1 40 ? 7.923 -35.833 4.113 1.00 19.81 78 LYS B N 1
ATOM 3276 C CA . LYS B 1 40 ? 7.399 -35.316 5.362 1.00 18.58 78 LYS B CA 1
ATOM 3277 C C . LYS B 1 40 ? 6.166 -34.489 5.053 1.00 19.62 78 LYS B C 1
ATOM 3278 O O . LYS B 1 40 ? 6.211 -33.576 4.223 1.00 16.38 78 LYS B O 1
ATOM 3284 N N . LEU B 1 41 ? 5.070 -34.796 5.725 1.00 19.09 79 LEU B N 1
ATOM 3285 C CA . LEU B 1 41 ? 3.811 -34.123 5.438 1.00 16.30 79 LEU B CA 1
ATOM 3286 C C . LEU B 1 41 ? 3.921 -32.653 5.773 1.00 20.61 79 LEU B C 1
ATOM 3287 O O . LEU B 1 41 ? 4.287 -32.289 6.892 1.00 20.65 79 LEU B O 1
ATOM 3292 N N . GLY B 1 42 ? 3.614 -31.816 4.791 1.00 20.64 80 GLY B N 1
ATOM 3293 C CA . GLY B 1 42 ? 3.618 -30.378 4.974 1.00 15.28 80 GLY B CA 1
ATOM 3294 C C . GLY B 1 42 ? 4.829 -29.722 4.349 1.00 22.14 80 GLY B C 1
ATOM 3295 O O . GLY B 1 42 ? 4.947 -28.494 4.364 1.00 20.56 80 GLY B O 1
ATOM 3296 N N . PHE B 1 43 ? 5.717 -30.530 3.777 1.00 21.73 81 PHE B N 1
ATOM 3297 C CA . PHE B 1 43 ? 6.965 -30.021 3.207 1.00 23.65 81 PHE B CA 1
ATOM 3298 C C . PHE B 1 43 ? 7.102 -30.367 1.731 1.00 25.75 81 PHE B C 1
ATOM 3299 O O . PHE B 1 43 ? 6.819 -31.488 1.328 1.00 28.05 81 PHE B O 1
ATOM 3307 N N . GLU B 1 44 ? 7.552 -29.397 0.933 1.00 19.93 82 GLU B N 1
ATOM 3308 C CA . GLU B 1 44 ? 7.659 -29.547 -0.514 1.00 19.22 82 GLU B CA 1
ATOM 3309 C C . GLU B 1 44 ? 8.651 -30.614 -0.969 1.00 22.79 82 GLU B C 1
ATOM 3310 O O . GLU B 1 44 ? 8.336 -31.427 -1.835 1.00 25.95 82 GLU B O 1
ATOM 3316 N N . ASN B 1 45 ? 9.857 -30.575 -0.411 1.00 19.54 83 ASN B N 1
ATOM 3317 C CA . ASN B 1 45 ? 10.943 -31.459 -0.817 1.00 18.50 83 ASN B CA 1
ATOM 3318 C C . ASN B 1 45 ? 10.980 -32.733 0.012 1.00 20.26 83 ASN B C 1
ATOM 3319 O O . ASN B 1 45 ? 10.492 -32.748 1.130 1.00 19.19 83 ASN B O 1
ATOM 3324 N N . ARG B 1 46 ? 11.547 -33.800 -0.544 1.00 23.60 84 ARG B N 1
ATOM 3325 C CA . ARG B 1 46 ? 11.770 -35.025 0.228 1.00 26.80 84 ARG B CA 1
ATOM 3326 C C . ARG B 1 46 ? 12.557 -34.685 1.491 1.00 25.20 84 ARG B C 1
ATOM 3327 O O . ARG B 1 46 ? 13.489 -33.891 1.444 1.00 26.80 84 ARG B O 1
ATOM 3335 N N . LEU B 1 47 ? 12.164 -35.264 2.614 1.00 19.74 85 LEU B N 1
ATOM 3336 C CA . LEU B 1 47 ? 12.986 -35.215 3.818 1.00 26.39 85 LEU B CA 1
ATOM 3337 C C . LEU B 1 47 ? 14.269 -36.030 3.630 1.00 26.61 85 LEU B C 1
ATOM 3338 O O . LEU B 1 47 ? 15.312 -35.667 4.152 1.00 27.54 85 LEU B O 1
ATOM 3343 N N . GLY B 1 48 ? 14.188 -37.122 2.866 1.00 19.01 86 GLY B N 1
ATOM 3344 C CA . GLY B 1 48 ? 15.350 -37.949 2.585 1.00 18.93 86 GLY B CA 1
ATOM 3345 C C . GLY B 1 48 ? 15.282 -38.555 1.200 1.00 24.21 86 GLY B C 1
ATOM 3346 O O . GLY B 1 48 ? 14.200 -38.896 0.715 1.00 23.06 86 GLY B O 1
ATOM 3347 N N . THR B 1 49 ? 16.435 -38.672 0.545 1.00 21.51 87 THR B N 1
ATOM 3348 C CA . THR B 1 49 ? 16.497 -39.342 -0.740 1.00 30.92 87 THR B CA 1
ATOM 3349 C C . THR B 1 49 ? 17.454 -40.512 -0.610 1.00 32.70 87 THR B C 1
ATOM 3350 O O . THR B 1 49 ? 18.576 -40.350 -0.107 1.00 23.48 87 THR B O 1
ATOM 3354 N N . LEU B 1 50 ? 17.006 -41.689 -1.046 1.00 22.48 88 LEU B N 1
ATOM 3355 C CA . LEU B 1 50 ? 17.806 -42.906 -0.934 1.00 26.29 88 LEU B CA 1
ATOM 3356 C C . LEU B 1 50 ? 18.285 -43.139 0.513 1.00 23.93 88 LEU B C 1
ATOM 3357 O O . LEU B 1 50 ? 19.413 -43.570 0.747 1.00 26.32 88 LEU B O 1
ATOM 3362 N N . SER B 1 51 ? 17.426 -42.823 1.474 1.00 24.64 89 SER B N 1
ATOM 3363 C CA . SER B 1 51 ? 17.745 -42.994 2.893 1.00 22.76 89 SER B CA 1
ATOM 3364 C C . SER B 1 51 ? 17.909 -44.451 3.292 1.00 32.83 89 SER B C 1
ATOM 3365 O O . SER B 1 51 ? 17.183 -45.324 2.808 1.00 29.52 89 SER B O 1
ATOM 3368 N N . THR B 1 52 ? 18.865 -44.700 4.190 1.00 33.02 90 THR B N 1
ATOM 3369 C CA . THR B 1 52 ? 19.076 -46.019 4.786 1.00 29.25 90 THR B CA 1
ATOM 3370 C C . THR B 1 52 ? 18.258 -46.174 6.058 1.00 25.26 90 THR B C 1
ATOM 3371 O O . THR B 1 52 ? 17.785 -45.186 6.622 1.00 25.80 90 THR B O 1
ATOM 3375 N N . ARG B 1 53 ? 18.117 -47.407 6.536 1.00 34.37 91 ARG B N 1
ATOM 3376 C CA . ARG B 1 53 ? 17.373 -47.651 7.777 1.00 35.28 91 ARG B CA 1
ATOM 3377 C C . ARG B 1 53 ? 17.970 -46.912 8.986 1.00 34.95 91 ARG B C 1
ATOM 3378 O O . ARG B 1 53 ? 17.236 -46.512 9.893 1.00 30.07 91 ARG B O 1
ATOM 3386 N N . GLU B 1 54 ? 19.281 -46.665 8.964 1.00 35.08 92 GLU B N 1
ATOM 3387 C CA . GLU B 1 54 ? 19.921 -45.893 10.033 1.00 32.25 92 GLU B CA 1
ATOM 3388 C C . GLU B 1 54 ? 19.456 -44.445 10.003 1.00 31.27 92 GLU B C 1
ATOM 3389 O O . GLU B 1 54 ? 19.133 -43.849 11.042 1.00 39.35 92 GLU B O 1
ATOM 3395 N N . GLU B 1 55 ? 19.405 -43.886 8.800 1.00 27.03 93 GLU B N 1
ATOM 3396 C CA . GLU B 1 55 ? 18.905 -42.533 8.612 1.00 26.14 93 GLU B CA 1
ATOM 3397 C C . GLU B 1 55 ? 17.400 -42.441 8.891 1.00 24.93 93 GLU B C 1
ATOM 3398 O O . GLU B 1 55 ? 16.908 -41.421 9.364 1.00 34.13 93 GLU B O 1
ATOM 3404 N N . LEU B 1 56 ? 16.665 -43.505 8.586 1.00 25.42 94 LEU B N 1
ATOM 3405 C CA . LEU B 1 56 ? 15.255 -43.579 8.974 1.00 25.84 94 LEU B CA 1
ATOM 3406 C C . LEU B 1 56 ? 15.141 -43.438 10.484 1.00 28.93 94 LEU B C 1
ATOM 3407 O O . LEU B 1 56 ? 14.401 -42.578 10.992 1.00 29.08 94 LEU B O 1
ATOM 3412 N N . GLU B 1 57 ? 15.911 -44.266 11.190 1.00 25.47 95 GLU B N 1
ATOM 3413 C CA . GLU B 1 57 ? 15.931 -44.242 12.657 1.00 35.21 95 GLU B CA 1
ATOM 3414 C C . GLU B 1 57 ? 16.207 -42.831 13.164 1.00 28.01 95 GLU B C 1
ATOM 3415 O O . GLU B 1 57 ? 15.525 -42.346 14.070 1.00 25.70 95 GLU B O 1
ATOM 3421 N N . GLU B 1 58 ? 17.177 -42.159 12.546 1.00 27.21 96 GLU B N 1
ATOM 3422 C CA . GLU B 1 58 ? 17.468 -40.782 12.922 1.00 33.38 96 GLU B CA 1
ATOM 3423 C C . GLU B 1 58 ? 16.268 -39.860 12.662 1.00 35.40 96 GLU B C 1
ATOM 3424 O O . GLU B 1 58 ? 15.992 -38.953 13.451 1.00 35.91 96 GLU B O 1
ATOM 3430 N N . PHE B 1 59 ? 15.541 -40.094 11.572 1.00 34.10 97 PHE B N 1
ATOM 3431 C CA . PHE B 1 59 ? 14.337 -39.295 11.319 1.00 29.92 97 PHE B CA 1
ATOM 3432 C C . PHE B 1 59 ? 13.297 -39.542 12.416 1.00 29.27 97 PHE B C 1
ATOM 3433 O O . PHE B 1 59 ? 12.479 -38.669 12.718 1.00 31.50 97 PHE B O 1
ATOM 3441 N N . GLY B 1 60 ? 13.350 -40.730 13.017 1.00 28.78 98 GLY B N 1
ATOM 3442 C CA . GLY B 1 60 ? 12.407 -41.127 14.056 1.00 27.36 98 GLY B CA 1
ATOM 3443 C C . GLY B 1 60 ? 12.430 -40.326 15.355 1.00 34.11 98 GLY B C 1
ATOM 3444 O O . GLY B 1 60 ? 11.507 -40.431 16.170 1.00 31.00 98 GLY B O 1
ATOM 3445 N N . LYS B 1 61 ? 13.474 -39.529 15.555 1.00 31.59 99 LYS B N 1
ATOM 3446 C CA . LYS B 1 61 ? 13.599 -38.720 16.762 1.00 35.38 99 LYS B CA 1
ATOM 3447 C C . LYS B 1 61 ? 12.544 -37.632 16.816 1.00 35.25 99 LYS B C 1
ATOM 3448 O O . LYS B 1 61 ? 11.950 -37.383 17.860 1.00 42.14 99 LYS B O 1
ATOM 3454 N N . ASN B 1 62 ? 12.317 -36.988 15.680 1.00 37.47 100 ASN B N 1
ATOM 3455 C CA . ASN B 1 62 ? 11.395 -35.859 15.604 1.00 43.14 100 ASN B CA 1
ATOM 3456 C C . ASN B 1 62 ? 10.102 -36.159 14.844 1.00 42.13 100 ASN B C 1
ATOM 3457 O O . ASN B 1 62 ? 9.190 -35.327 14.827 1.00 40.74 100 ASN B O 1
ATOM 3462 N N . ASN B 1 63 ? 10.022 -37.338 14.221 1.00 38.53 101 ASN B N 1
ATOM 3463 C CA . ASN B 1 63 ? 8.866 -37.692 13.396 1.00 32.11 101 ASN B CA 1
ATOM 3464 C C . ASN B 1 63 ? 8.275 -39.048 13.728 1.00 29.28 101 ASN B C 1
ATOM 3465 O O . ASN B 1 63 ? 8.995 -39.979 14.093 1.00 32.62 101 ASN B O 1
ATOM 3470 N N . ASN B 1 64 ? 6.964 -39.179 13.564 1.00 23.01 102 ASN B N 1
ATOM 3471 C CA . ASN B 1 64 ? 6.361 -40.498 13.512 1.00 25.96 102 ASN B CA 1
ATOM 3472 C C . ASN B 1 64 ? 6.163 -40.942 12.069 1.00 23.40 102 ASN B C 1
ATOM 3473 O O . ASN B 1 64 ? 6.298 -40.151 11.150 1.00 24.13 102 ASN B O 1
ATOM 3478 N N . PHE B 1 65 ? 5.845 -42.213 11.883 1.00 23.96 103 PHE B N 1
ATOM 3479 C CA . PHE B 1 65 ? 5.809 -42.816 10.568 1.00 23.54 103 PHE B CA 1
ATOM 3480 C C . PHE B 1 65 ? 4.370 -43.178 10.293 1.00 32.84 103 PHE B C 1
ATOM 3481 O O . PHE B 1 65 ? 3.645 -43.530 11.220 1.00 27.41 103 PHE B O 1
ATOM 3489 N N . LEU B 1 66 ? 3.951 -43.088 9.035 1.00 23.58 104 LEU B N 1
ATOM 3490 C CA . LEU B 1 66 ? 2.577 -43.432 8.682 1.00 22.42 104 LEU B CA 1
ATOM 3491 C C . LEU B 1 66 ? 2.490 -44.777 8.000 1.00 27.96 104 LEU B C 1
ATOM 3492 O O . LEU B 1 66 ? 3.307 -45.097 7.132 1.00 28.96 104 LEU B O 1
ATOM 3497 N N . VAL B 1 67 ? 1.493 -45.562 8.385 1.00 21.63 105 VAL B N 1
ATOM 3498 C CA . VAL B 1 67 ? 1.148 -46.752 7.636 1.00 23.33 105 VAL B CA 1
ATOM 3499 C C . VAL B 1 67 ? -0.262 -46.538 7.100 1.00 30.99 105 VAL B C 1
ATOM 3500 O O . VAL B 1 67 ? -1.177 -46.254 7.857 1.00 32.23 105 VAL B O 1
ATOM 3504 N N . ILE B 1 68 ? -0.436 -46.647 5.791 1.00 34.34 106 ILE B N 1
ATOM 3505 C CA . ILE B 1 68 ? -1.728 -46.328 5.190 1.00 34.11 106 ILE B CA 1
ATOM 3506 C C . ILE B 1 68 ? -2.345 -47.540 4.513 1.00 34.87 106 ILE B C 1
ATOM 3507 O O . ILE B 1 68 ? -1.786 -48.081 3.547 1.00 33.98 106 ILE B O 1
ATOM 3512 N N . ASN B 1 69 ? -3.500 -47.963 5.027 1.00 23.50 107 ASN B N 1
ATOM 3513 C CA . ASN B 1 69 ? -4.181 -49.164 4.529 1.00 24.41 107 ASN B CA 1
ATOM 3514 C C . ASN B 1 69 ? -3.247 -50.377 4.548 1.00 32.18 107 ASN B C 1
ATOM 3515 O O . ASN B 1 69 ? -3.225 -51.186 3.613 1.00 35.77 107 ASN B O 1
ATOM 3520 N N . GLY B 1 70 ? -2.467 -50.484 5.621 1.00 29.09 108 GLY B N 1
ATOM 3521 C CA . GLY B 1 70 ? -1.571 -51.611 5.800 1.00 29.37 108 GLY B CA 1
ATOM 3522 C C . GLY B 1 70 ? -0.233 -51.465 5.094 1.00 29.29 108 GLY B C 1
ATOM 3523 O O . GLY B 1 70 ? 0.636 -52.323 5.228 1.00 35.55 108 GLY B O 1
ATOM 3524 N N . LYS B 1 71 ? -0.052 -50.388 4.343 1.00 25.07 109 LYS B N 1
ATOM 3525 C CA . LYS B 1 71 ? 1.179 -50.233 3.569 1.00 33.31 109 LYS B CA 1
ATOM 3526 C C . LYS B 1 71 ? 2.212 -49.325 4.228 1.00 25.01 109 LYS B C 1
ATOM 3527 O O . LYS B 1 71 ? 1.915 -48.201 4.625 1.00 26.53 109 LYS B O 1
ATOM 3533 N N . VAL B 1 72 ? 3.444 -49.818 4.309 1.00 24.73 110 VAL B N 1
ATOM 3534 C CA . VAL B 1 72 ? 4.532 -49.064 4.919 1.00 24.20 110 VAL B CA 1
ATOM 3535 C C . VAL B 1 72 ? 5.179 -48.077 3.934 1.00 23.58 110 VAL B C 1
ATOM 3536 O O . VAL B 1 72 ? 5.857 -47.141 4.343 1.00 22.93 110 VAL B O 1
ATOM 3540 N N . THR B 1 73 ? 4.971 -48.293 2.638 1.00 23.86 111 THR B N 1
ATOM 3541 C CA . THR B 1 73 ? 5.486 -47.374 1.631 1.00 23.37 111 THR B CA 1
ATOM 3542 C C . THR B 1 73 ? 4.470 -47.075 0.538 1.00 23.24 111 THR B C 1
ATOM 3543 O O . THR B 1 73 ? 3.533 -47.837 0.318 1.00 23.84 111 THR B O 1
ATOM 3547 N N . GLN B 1 74 ? 4.699 -45.957 -0.142 1.00 22.60 112 GLN B N 1
ATOM 3548 C CA . GLN B 1 74 ? 3.960 -45.521 -1.323 1.00 26.34 112 GLN B CA 1
ATOM 3549 C C . GLN B 1 74 ? 4.849 -45.643 -2.563 1.00 24.29 112 GLN B C 1
ATOM 3550 O O . GLN B 1 74 ? 5.982 -45.159 -2.578 1.00 27.01 112 GLN B O 1
ATOM 3556 N N . ASN B 1 75 ? 4.339 -46.289 -3.599 1.00 23.62 113 ASN B N 1
ATOM 3557 C CA . ASN B 1 75 ? 5.112 -46.504 -4.804 1.00 25.04 113 ASN B CA 1
ATOM 3558 C C . ASN B 1 75 ? 5.033 -45.220 -5.603 1.00 27.90 113 ASN B C 1
ATOM 3559 O O . ASN B 1 75 ? 3.979 -44.882 -6.125 1.00 23.94 113 ASN B O 1
ATOM 3564 N N . ILE B 1 76 ? 6.116 -44.456 -5.653 1.00 24.30 114 ILE B N 1
ATOM 3565 C CA . ILE B 1 76 ? 6.053 -43.227 -6.428 1.00 22.70 114 ILE B CA 1
ATOM 3566 C C . ILE B 1 76 ? 7.213 -43.222 -7.413 1.00 29.79 114 ILE B C 1
ATOM 3567 O O . ILE B 1 76 ? 8.369 -43.336 -7.013 1.00 23.34 114 ILE B O 1
ATOM 3572 N N . HIS B 1 77 ? 6.876 -43.129 -8.698 1.00 25.01 115 HIS B N 1
ATOM 3573 C CA . HIS B 1 77 ? 7.822 -43.323 -9.804 1.00 28.12 115 HIS B CA 1
ATOM 3574 C C . HIS B 1 77 ? 8.702 -44.520 -9.536 1.00 28.91 115 HIS B C 1
ATOM 3575 O O . HIS B 1 77 ? 9.927 -44.431 -9.571 1.00 26.63 115 HIS B O 1
ATOM 3582 N N . ASP B 1 78 ? 8.035 -45.631 -9.260 1.00 32.17 116 ASP B N 1
ATOM 3583 C CA . ASP B 1 78 ? 8.653 -46.922 -9.026 1.00 34.47 116 ASP B CA 1
ATOM 3584 C C . ASP B 1 78 ? 9.750 -46.856 -7.968 1.00 30.34 116 ASP B C 1
ATOM 3585 O O . ASP B 1 78 ? 10.773 -47.516 -8.087 1.00 36.39 116 ASP B O 1
ATOM 3590 N N . PHE B 1 79 ? 9.533 -46.055 -6.931 1.00 28.02 117 PHE B N 1
ATOM 3591 C CA . PHE B 1 79 ? 10.433 -46.112 -5.793 1.00 25.21 117 PHE B CA 1
ATOM 3592 C C . PHE B 1 79 ? 9.661 -45.971 -4.480 1.00 24.48 117 PHE B C 1
ATOM 3593 O O . PHE B 1 79 ? 8.732 -45.163 -4.370 1.00 23.69 117 PHE B O 1
ATOM 3601 N N . PRO B 1 80 ? 10.023 -46.794 -3.491 1.00 24.84 118 PRO B N 1
ATOM 3602 C CA . PRO B 1 80 ? 9.247 -46.770 -2.250 1.00 24.31 118 PRO B CA 1
ATOM 3603 C C . PRO B 1 80 ? 9.484 -45.488 -1.455 1.00 27.09 118 PRO B C 1
ATOM 3604 O O . PRO B 1 80 ? 10.630 -45.049 -1.217 1.00 23.09 118 PRO B O 1
ATOM 3608 N N . HIS B 1 81 ? 8.373 -44.869 -1.077 1.00 22.51 119 HIS B N 1
ATOM 3609 C CA . HIS B 1 81 ? 8.399 -43.646 -0.298 1.00 21.52 119 HIS B CA 1
ATOM 3610 C C . HIS B 1 81 ? 7.802 -43.895 1.083 1.00 23.19 119 HIS B C 1
ATOM 3611 O O . HIS B 1 81 ? 6.706 -44.441 1.205 1.00 21.54 119 HIS B O 1
ATOM 3618 N N . ILE B 1 82 ? 8.524 -43.488 2.119 1.00 21.00 120 ILE B N 1
ATOM 3619 C CA . ILE B 1 82 ? 8.002 -43.532 3.474 1.00 20.79 120 ILE B CA 1
ATOM 3620 C C . ILE B 1 82 ? 7.428 -42.170 3.834 1.00 22.25 120 ILE B C 1
ATOM 3621 O O . ILE B 1 82 ? 8.035 -41.152 3.536 1.00 19.31 120 ILE B O 1
ATOM 3626 N N . LEU B 1 83 ? 6.240 -42.150 4.431 1.00 19.66 121 LEU B N 1
ATOM 3627 C CA . LEU B 1 83 ? 5.616 -40.902 4.854 1.00 18.86 121 LEU B CA 1
ATOM 3628 C C . LEU B 1 83 ? 5.828 -40.683 6.336 1.00 18.69 121 LEU B C 1
ATOM 3629 O O . LEU B 1 83 ? 5.513 -41.559 7.134 1.00 19.17 121 LEU B O 1
ATOM 3634 N N . VAL B 1 84 ? 6.321 -39.508 6.712 1.00 19.36 122 VAL B N 1
ATOM 3635 C CA . VAL B 1 84 ? 6.457 -39.175 8.125 1.00 24.04 122 VAL B CA 1
ATOM 3636 C C . VAL B 1 84 ? 5.820 -37.825 8.422 1.00 27.45 122 VAL B C 1
ATOM 3637 O O . VAL B 1 84 ? 5.503 -37.075 7.509 1.00 17.59 122 VAL B O 1
ATOM 3641 N N . MET B 1 85 ? 5.659 -37.496 9.701 1.00 28.05 123 MET B N 1
ATOM 3642 C CA . MET B 1 85 ? 5.184 -36.163 10.059 1.00 32.08 123 MET B CA 1
ATOM 3643 C C . MET B 1 85 ? 5.706 -35.791 11.436 1.00 34.66 123 MET B C 1
ATOM 3644 O O . MET B 1 85 ? 6.014 -36.679 12.230 1.00 30.09 123 MET B O 1
ATOM 3649 N N . ASN B 1 86 ? 5.830 -34.486 11.696 1.00 36.24 124 ASN B N 1
ATOM 3650 C CA . ASN B 1 86 ? 6.279 -33.984 12.997 1.00 30.46 124 ASN B CA 1
ATOM 3651 C C . ASN B 1 86 ? 5.482 -34.599 14.129 1.00 24.60 124 ASN B C 1
ATOM 3652 O O . ASN B 1 86 ? 4.256 -34.723 14.040 1.00 24.82 124 ASN B O 1
ATOM 3657 N N . LYS B 1 87 ? 6.182 -35.012 15.185 1.00 28.92 125 LYS B N 1
ATOM 3658 C CA . LYS B 1 87 ? 5.552 -35.708 16.306 1.00 33.03 125 LYS B CA 1
ATOM 3659 C C . LYS B 1 87 ? 4.346 -34.977 16.933 1.00 36.45 125 LYS B C 1
ATOM 3660 O O . LYS B 1 87 ? 3.412 -35.626 17.411 1.00 41.27 125 LYS B O 1
ATOM 3666 N N . GLY B 1 88 ? 4.330 -33.649 16.931 1.00 28.17 126 GLY B N 1
ATOM 3667 C CA . GLY B 1 88 ? 3.174 -32.966 17.519 1.00 26.04 126 GLY B CA 1
ATOM 3668 C C . GLY B 1 88 ? 1.996 -32.695 16.580 1.00 32.34 126 GLY B C 1
ATOM 3669 O O . GLY B 1 88 ? 0.979 -32.138 16.994 1.00 29.54 126 GLY B O 1
ATOM 3670 N N . ASP B 1 89 ? 2.128 -33.078 15.309 1.00 25.17 127 ASP B N 1
ATOM 3671 C CA . ASP B 1 89 ? 1.066 -32.855 14.320 1.00 24.03 127 ASP B CA 1
ATOM 3672 C C . ASP B 1 89 ? -0.168 -33.668 14.636 1.00 27.22 127 ASP B C 1
ATOM 3673 O O . ASP B 1 89 ? -0.080 -34.693 15.296 1.00 27.78 127 ASP B O 1
ATOM 3678 N N . VAL B 1 90 ? -1.325 -33.232 14.152 1.00 25.94 128 VAL B N 1
ATOM 3679 C CA . VAL B 1 90 ? -2.500 -34.075 14.294 1.00 29.57 128 VAL B CA 1
ATOM 3680 C C . VAL B 1 90 ? -3.151 -34.418 12.947 1.00 32.24 128 VAL B C 1
ATOM 3681 O O . VAL B 1 90 ? -3.078 -33.671 11.962 1.00 31.49 128 VAL B O 1
ATOM 3685 N N . ILE B 1 91 ? -3.754 -35.597 12.905 1.00 29.39 129 ILE B N 1
ATOM 3686 C CA . ILE B 1 91 ? -4.501 -36.018 11.738 1.00 30.49 129 ILE B CA 1
ATOM 3687 C C . ILE B 1 91 ? -5.996 -36.000 12.044 1.00 32.84 129 ILE B C 1
ATOM 3688 O O . ILE B 1 91 ? -6.446 -36.710 12.930 1.00 35.74 129 ILE B O 1
ATOM 3693 N N . ALA B 1 92 ? -6.754 -35.181 11.320 1.00 31.20 130 ALA B N 1
ATOM 3694 C CA . ALA B 1 92 ? -8.195 -35.114 11.534 1.00 34.86 130 ALA B CA 1
ATOM 3695 C C . ALA B 1 92 ? -8.857 -36.370 11.004 1.00 42.39 130 ALA B C 1
ATOM 3696 O O . ALA B 1 92 ? -8.619 -36.778 9.868 1.00 44.72 130 ALA B O 1
ATOM 3698 N N . HIS B 1 93 ? -9.707 -36.969 11.829 1.00 37.74 131 HIS B N 1
ATOM 3699 C CA . HIS B 1 93 ? -10.324 -38.243 11.498 1.00 43.61 131 HIS B CA 1
ATOM 3700 C C . HIS B 1 93 ? -11.439 -38.058 10.490 1.00 42.54 131 HIS B C 1
ATOM 3701 O O . HIS B 1 93 ? -11.551 -38.825 9.540 1.00 47.89 131 HIS B O 1
ATOM 3708 N N . ASN B 1 94 ? -12.251 -37.026 10.707 1.00 36.58 132 ASN B N 1
ATOM 3709 C CA . ASN B 1 94 ? -13.330 -36.662 9.802 1.00 31.56 132 ASN B CA 1
ATOM 3710 C C . ASN B 1 94 ? -13.511 -35.143 9.795 1.00 26.93 132 ASN B C 1
ATOM 3711 O O . ASN B 1 94 ? -12.780 -34.427 10.478 1.00 31.83 132 ASN B O 1
ATOM 3716 N N . GLU B 1 95 ? -14.473 -34.656 9.021 1.00 25.91 133 GLU B N 1
ATOM 3717 C CA . GLU B 1 95 ? -14.715 -33.218 8.921 1.00 32.27 133 GLU B CA 1
ATOM 3718 C C . GLU B 1 95 ? -15.057 -32.596 10.276 1.00 33.73 133 GLU B C 1
ATOM 3719 O O . GLU B 1 95 ? -14.540 -31.543 10.634 1.00 41.94 133 GLU B O 1
ATOM 3725 N N . GLU B 1 96 ? -15.938 -33.251 11.019 1.00 34.02 134 GLU B N 1
ATOM 3726 C CA . GLU B 1 96 ? -16.396 -32.722 12.291 1.00 33.88 134 GLU B CA 1
ATOM 3727 C C . GLU B 1 96 ? -15.219 -32.485 13.224 1.00 35.58 134 GLU B C 1
ATOM 3728 O O . GLU B 1 96 ? -15.125 -31.438 13.865 1.00 42.55 134 GLU B O 1
ATOM 3734 N N . ASP B 1 97 ? -14.325 -33.469 13.286 1.00 38.26 135 ASP B N 1
ATOM 3735 C CA . ASP B 1 97 ? -13.109 -33.382 14.085 1.00 37.75 135 ASP B CA 1
ATOM 3736 C C . ASP B 1 97 ? -12.251 -32.196 13.631 1.00 38.31 135 ASP B C 1
ATOM 3737 O O . ASP B 1 97 ? -11.739 -31.422 14.450 1.00 35.25 135 ASP B O 1
ATOM 3742 N N . TYR B 1 98 ? -12.095 -32.053 12.321 1.00 31.55 136 TYR B N 1
ATOM 3743 C CA . TYR B 1 98 ? -11.269 -30.980 11.786 1.00 32.52 136 TYR B CA 1
ATOM 3744 C C . TYR B 1 98 ? -11.825 -29.633 12.221 1.00 36.14 136 TYR B C 1
ATOM 3745 O O . TYR B 1 98 ? -11.081 -28.751 12.659 1.00 35.66 136 TYR B O 1
ATOM 3754 N N . HIS B 1 99 ? -13.143 -29.488 12.137 1.00 33.09 137 HIS B N 1
ATOM 3755 C CA . HIS B 1 99 ? -13.740 -28.195 12.441 1.00 40.56 137 HIS B CA 1
ATOM 3756 C C . HIS B 1 99 ? -13.719 -27.930 13.942 1.00 34.77 137 HIS B C 1
ATOM 3757 O O . HIS B 1 99 ? -13.537 -26.791 14.369 1.00 39.94 137 HIS B O 1
ATOM 3764 N N . ASN B 1 100 ? -13.844 -28.974 14.747 1.00 29.10 138 ASN B N 1
ATOM 3765 C CA . ASN B 1 100 ? -13.584 -28.812 16.167 1.00 35.33 138 ASN B CA 1
ATOM 3766 C C . ASN B 1 100 ? -12.193 -28.230 16.385 1.00 40.04 138 ASN B C 1
ATOM 3767 O O . ASN B 1 100 ? -12.001 -27.309 17.177 1.00 48.94 138 ASN B O 1
ATOM 3772 N N . GLN B 1 101 ? -11.228 -28.765 15.653 1.00 35.65 139 GLN B N 1
ATOM 3773 C CA . GLN B 1 101 ? -9.829 -28.429 15.854 1.00 35.49 139 GLN B CA 1
ATOM 3774 C C . GLN B 1 101 ? -9.476 -26.984 15.448 1.00 34.35 139 GLN B C 1
ATOM 3775 O O . GLN B 1 101 ? -8.589 -26.365 16.035 1.00 36.36 139 GLN B O 1
ATOM 3781 N N . MET B 1 102 ? -10.170 -26.461 14.442 1.00 33.16 140 MET B N 1
ATOM 3782 C CA . MET B 1 102 ? -9.906 -25.125 13.913 1.00 24.31 140 MET B CA 1
ATOM 3783 C C . MET B 1 102 ? -10.861 -24.046 14.455 1.00 34.14 140 MET B C 1
ATOM 3784 O O . MET B 1 102 ? -10.864 -22.909 13.964 1.00 32.60 140 MET B O 1
ATOM 3789 N N . ARG B 1 103 ? -11.672 -24.389 15.453 1.00 31.63 141 ARG B N 1
ATOM 3790 C CA . ARG B 1 103 ? -12.674 -23.445 15.959 1.00 33.66 141 ARG B CA 1
ATOM 3791 C C . ARG B 1 103 ? -12.043 -22.191 16.565 1.00 30.86 141 ARG B C 1
ATOM 3792 O O . ARG B 1 103 ? -12.522 -21.072 16.390 1.00 33.53 141 ARG B O 1
ATOM 3800 N N . GLU B 1 104 ? -10.955 -22.402 17.283 1.00 29.09 142 GLU B N 1
ATOM 3801 C CA . GLU B 1 104 ? -10.276 -21.333 17.983 1.00 31.98 142 GLU B CA 1
ATOM 3802 C C . GLU B 1 104 ? -8.821 -21.401 17.562 1.00 27.98 142 GLU B C 1
ATOM 3803 O O . GLU B 1 104 ? -8.280 -22.491 17.404 1.00 29.16 142 GLU B O 1
ATOM 3809 N N . LEU B 1 105 ? -8.201 -20.250 17.339 1.00 29.33 143 LEU B N 1
ATOM 3810 C CA . LEU B 1 105 ? -6.769 -20.223 17.070 1.00 27.92 143 LEU B CA 1
ATOM 3811 C C . LEU B 1 105 ? -6.042 -20.998 18.161 1.00 25.52 143 LEU B C 1
ATOM 3812 O O . LEU B 1 105 ? -6.356 -20.856 19.341 1.00 26.74 143 LEU B O 1
ATOM 3817 N N . ARG B 1 106 ? -5.073 -21.802 17.750 1.00 24.43 144 ARG B N 1
ATOM 3818 C CA . ARG B 1 106 ? -4.238 -22.594 18.654 1.00 26.97 144 ARG B CA 1
ATOM 3819 C C . ARG B 1 106 ? -2.843 -21.986 18.729 1.00 23.88 144 ARG B C 1
ATOM 3820 O O . ARG B 1 106 ? -2.127 -21.970 17.733 1.00 21.48 144 ARG B O 1
ATOM 3828 N N . PHE B 1 107 ? -2.464 -21.458 19.887 1.00 16.44 145 PHE B N 1
ATOM 3829 C CA . PHE B 1 107 ? -1.193 -20.752 20.012 1.00 20.32 145 PHE B CA 1
ATOM 3830 C C . PHE B 1 107 ? -0.067 -21.707 20.392 1.00 26.84 145 PHE B C 1
ATOM 3831 O O . PHE B 1 107 ? -0.255 -22.592 21.225 1.00 24.48 145 PHE B O 1
ATOM 3839 N N . SER B 1 108 ? 1.098 -21.501 19.780 1.00 38.08 146 SER B N 1
ATOM 3840 C CA . SER B 1 108 ? 2.255 -22.380 19.930 1.00 34.70 146 SER B CA 1
ATOM 3841 C C . SER B 1 108 ? 2.632 -22.650 21.389 1.00 29.28 146 SER B C 1
ATOM 3842 O O . SER B 1 108 ? 2.865 -23.790 21.775 1.00 36.18 146 SER B O 1
ATOM 3845 N N . GLY B 1 109 ? 2.694 -21.596 22.190 1.00 28.35 147 GLY B N 1
ATOM 3846 C CA . GLY B 1 109 ? 3.072 -21.726 23.589 1.00 41.53 147 GLY B CA 1
ATOM 3847 C C . GLY B 1 109 ? 2.145 -22.548 24.483 1.00 39.11 147 GLY B C 1
ATOM 3848 O O . GLY B 1 109 ? 2.540 -22.949 25.588 1.00 30.62 147 GLY B O 1
ATOM 3849 N N . ASN B 1 110 ? 0.918 -22.802 24.035 1.00 32.63 148 ASN B N 1
ATOM 3850 C CA . ASN B 1 110 ? -0.009 -23.590 24.859 1.00 38.53 148 ASN B CA 1
ATOM 3851 C C . ASN B 1 110 ? 0.016 -25.098 24.546 1.00 43.25 148 ASN B C 1
ATOM 3852 O O . ASN B 1 110 ? -0.798 -25.859 25.074 1.00 42.35 148 ASN B O 1
ATOM 3857 N N . GLY B 1 111 ? 0.933 -25.530 23.685 1.00 40.87 149 GLY B N 1
ATOM 3858 C CA . GLY B 1 111 ? 1.116 -26.953 23.438 1.00 46.95 149 GLY B CA 1
ATOM 3859 C C . GLY B 1 111 ? 1.465 -27.691 24.724 1.00 56.08 149 GLY B C 1
ATOM 3860 O O . GLY B 1 111 ? 2.136 -27.135 25.602 1.00 59.77 149 GLY B O 1
ATOM 3861 N N . ASP B 1 112 ? 1.004 -28.933 24.848 1.00 57.46 150 ASP B N 1
ATOM 3862 C CA . ASP B 1 112 ? 1.240 -29.717 26.066 1.00 61.26 150 ASP B CA 1
ATOM 3863 C C . ASP B 1 112 ? 2.727 -30.008 26.249 1.00 68.75 150 ASP B C 1
ATOM 3864 O O . ASP B 1 112 ? 3.335 -29.604 27.245 1.00 70.15 150 ASP B O 1
ATOM 3866 N N . LEU B 1 113 ? 3.300 -30.709 25.272 1.00 70.97 151 LEU B N 1
ATOM 3867 C CA . LEU B 1 113 ? 4.703 -31.102 25.307 1.00 70.91 151 LEU B CA 1
ATOM 3868 C C . LEU B 1 113 ? 5.609 -29.881 25.171 1.00 74.68 151 LEU B C 1
ATOM 3869 O O . LEU B 1 113 ? 5.743 -29.305 24.087 1.00 73.04 151 LEU B O 1
ATOM 3871 N N . HIS B 1 114 ? 6.226 -29.497 26.286 1.00 76.57 152 HIS B N 1
ATOM 3872 C CA . HIS B 1 114 ? 7.042 -28.290 26.362 1.00 72.57 152 HIS B CA 1
ATOM 3873 C C . HIS B 1 114 ? 8.234 -28.304 25.400 1.00 72.57 152 HIS B C 1
ATOM 3874 O O . HIS B 1 114 ? 8.654 -27.253 24.912 1.00 74.16 152 HIS B O 1
ATOM 3876 N N . ASN B 1 115 ? 8.765 -29.490 25.116 1.00 74.74 153 ASN B N 1
ATOM 3877 C CA . ASN B 1 115 ? 10.031 -29.613 24.385 1.00 74.47 153 ASN B CA 1
ATOM 3878 C C . ASN B 1 115 ? 9.948 -29.253 22.896 1.00 71.48 153 ASN B C 1
ATOM 3879 O O . ASN B 1 115 ? 10.949 -28.837 22.303 1.00 71.05 153 ASN B O 1
ATOM 3881 N N . SER B 1 116 ? 8.775 -29.414 22.289 1.00 67.83 154 SER B N 1
ATOM 3882 C CA . SER B 1 116 ? 8.640 -29.163 20.854 1.00 63.22 154 SER B CA 1
ATOM 3883 C C . SER B 1 116 ? 7.508 -28.187 20.557 1.00 57.06 154 SER B C 1
ATOM 3884 O O . SER B 1 116 ? 6.328 -28.561 20.544 1.00 51.39 154 SER B O 1
ATOM 3886 N N . MET B 1 117 ? 7.879 -26.934 20.314 1.00 49.60 155 MET B N 1
ATOM 3887 C CA . MET B 1 117 ? 6.898 -25.898 20.026 1.00 51.93 155 MET B CA 1
ATOM 3888 C C . MET B 1 117 ? 7.195 -25.189 18.701 1.00 51.07 155 MET B C 1
ATOM 3889 O O . MET B 1 117 ? 6.788 -24.041 18.494 1.00 52.85 155 MET B O 1
ATOM 3894 N N . GLU B 1 118 ? 7.913 -25.880 17.815 1.00 42.83 156 GLU B N 1
ATOM 3895 C CA . GLU B 1 118 ? 7.980 -25.492 16.406 1.00 41.76 156 GLU B CA 1
ATOM 3896 C C . GLU B 1 118 ? 6.574 -25.634 15.835 1.00 37.09 156 GLU B C 1
ATOM 3897 O O . GLU B 1 118 ? 5.792 -26.431 16.344 1.00 38.85 156 GLU B O 1
ATOM 3903 N N . PRO B 1 119 ? 6.244 -24.870 14.783 1.00 35.23 157 PRO B N 1
ATOM 3904 C CA . PRO B 1 119 ? 4.881 -24.935 14.233 1.00 35.37 157 PRO B CA 1
ATOM 3905 C C . PRO B 1 119 ? 4.342 -26.367 14.026 1.00 33.10 157 PRO B C 1
ATOM 3906 O O . PRO B 1 119 ? 4.995 -27.202 13.409 1.00 33.99 157 PRO B O 1
ATOM 3910 N N . LYS B 1 120 ? 3.180 -26.654 14.605 1.00 23.93 158 LYS B N 1
ATOM 3911 C CA . LYS B 1 120 ? 2.488 -27.911 14.341 1.00 20.57 158 LYS B CA 1
ATOM 3912 C C . LYS B 1 120 ? 1.585 -27.800 13.109 1.00 19.68 158 LYS B C 1
ATOM 3913 O O . LYS B 1 120 ? 1.130 -26.705 12.740 1.00 19.44 158 LYS B O 1
ATOM 3919 N N . ARG B 1 121 ? 1.318 -28.939 12.480 1.00 24.28 159 ARG B N 1
ATOM 3920 C CA . ARG B 1 121 ? 0.428 -28.975 11.326 1.00 20.52 159 ARG B CA 1
ATOM 3921 C C . ARG B 1 121 ? -0.756 -29.912 11.578 1.00 21.56 159 ARG B C 1
ATOM 3922 O O . ARG B 1 121 ? -0.710 -30.766 12.464 1.00 20.45 159 ARG B O 1
ATOM 3930 N N . ILE B 1 122 ? -1.832 -29.720 10.821 1.00 15.38 160 ILE B N 1
ATOM 3931 C CA . ILE B 1 122 ? -2.962 -30.643 10.851 1.00 16.38 160 ILE B CA 1
ATOM 3932 C C . ILE B 1 122 ? -3.103 -31.199 9.438 1.00 17.89 160 ILE B C 1
ATOM 3933 O O . ILE B 1 122 ? -2.823 -30.491 8.454 1.00 15.26 160 ILE B O 1
ATOM 3938 N N . HIS B 1 123 ? -3.497 -32.466 9.339 1.00 18.87 161 HIS B N 1
ATOM 3939 C CA . HIS B 1 123 ? -3.585 -33.146 8.052 1.00 22.81 161 HIS B CA 1
ATOM 3940 C C . HIS B 1 123 ? -4.910 -33.887 7.914 1.00 27.38 161 HIS B C 1
ATOM 3941 O O . HIS B 1 123 ? -5.548 -34.238 8.904 1.00 21.93 161 HIS B O 1
ATOM 3948 N N . ALA B 1 124 ? -5.321 -34.146 6.685 1.00 25.63 162 ALA B N 1
ATOM 3949 C CA . ALA B 1 124 ? -6.594 -34.818 6.487 1.00 24.83 162 ALA B CA 1
ATOM 3950 C C . ALA B 1 124 ? -6.655 -35.429 5.101 1.00 24.91 162 ALA B C 1
ATOM 3951 O O . ALA B 1 124 ? -6.025 -34.924 4.168 1.00 20.08 162 ALA B O 1
ATOM 3953 N N . LEU B 1 125 ? -7.402 -36.525 4.972 1.00 25.52 163 LEU B N 1
ATOM 3954 C CA . LEU B 1 125 ? -7.585 -37.172 3.674 1.00 30.55 163 LEU B CA 1
ATOM 3955 C C . LEU B 1 125 ? -8.651 -36.481 2.830 1.00 29.46 163 LEU B C 1
ATOM 3956 O O . LEU B 1 125 ? -8.886 -36.853 1.675 1.00 25.28 163 LEU B O 1
ATOM 3961 N N . PHE B 1 126 ? -9.299 -35.479 3.409 1.00 34.24 164 PHE B N 1
ATOM 3962 C CA . PHE B 1 126 ? -10.214 -34.627 2.657 1.00 23.43 164 PHE B CA 1
ATOM 3963 C C . PHE B 1 126 ? -9.585 -33.249 2.568 1.00 23.78 164 PHE B C 1
ATOM 3964 O O . PHE B 1 126 ? -8.688 -32.919 3.337 1.00 26.55 164 PHE B O 1
ATOM 3972 N N . LYS B 1 127 ? -10.062 -32.444 1.636 1.00 20.49 165 LYS B N 1
ATOM 3973 C CA . LYS B 1 127 ? -9.422 -31.172 1.340 1.00 25.52 165 LYS B CA 1
ATOM 3974 C C . LYS B 1 127 ? -9.566 -30.203 2.489 1.00 29.16 165 LYS B C 1
ATOM 3975 O O . LYS B 1 127 ? -10.675 -29.883 2.923 1.00 26.43 165 LYS B O 1
ATOM 3981 N N . ILE B 1 128 ? -8.426 -29.747 2.985 1.00 21.37 166 ILE B N 1
ATOM 3982 C CA . ILE B 1 128 ? -8.398 -28.699 3.979 1.00 17.87 166 ILE B CA 1
ATOM 3983 C C . ILE B 1 128 ? -7.345 -27.704 3.551 1.00 21.46 166 ILE B C 1
ATOM 3984 O O . ILE B 1 128 ? -6.291 -28.091 3.017 1.00 18.07 166 ILE B O 1
ATOM 3989 N N . GLU B 1 129 ? -7.643 -26.427 3.764 1.00 15.64 167 GLU B N 1
ATOM 3990 C CA . GLU B 1 129 ? -6.659 -25.363 3.584 1.00 24.13 167 GLU B CA 1
ATOM 3991 C C . GLU B 1 129 ? -7.034 -24.150 4.432 1.00 23.02 167 GLU B C 1
ATOM 3992 O O . GLU B 1 129 ? -8.170 -24.023 4.893 1.00 20.66 167 GLU B O 1
ATOM 3998 N N . LEU B 1 130 ? -6.070 -23.270 4.661 1.00 18.10 168 LEU B N 1
ATOM 3999 C CA . LEU B 1 130 ? -6.376 -21.948 5.214 1.00 21.07 168 LEU B CA 1
ATOM 4000 C C . LEU B 1 130 ? -6.229 -20.928 4.091 1.00 18.34 168 LEU B C 1
ATOM 4001 O O . LEU B 1 130 ? -5.151 -20.826 3.487 1.00 19.12 168 LEU B O 1
ATOM 4006 N N . ASP B 1 131 ? -7.295 -20.192 3.774 1.00 22.58 169 ASP B N 1
ATOM 4007 C CA . ASP B 1 131 ? -7.259 -19.370 2.568 1.00 23.16 169 ASP B CA 1
ATOM 4008 C C . ASP B 1 131 ? -6.486 -18.061 2.769 1.00 20.98 169 ASP B C 1
ATOM 4009 O O . ASP B 1 131 ? -6.055 -17.728 3.877 1.00 19.90 169 ASP B O 1
ATOM 4014 N N . SER B 1 132 ? -6.278 -17.341 1.674 1.00 17.07 170 SER B N 1
ATOM 4015 C CA . SER B 1 132 ? -5.469 -16.133 1.694 1.00 21.22 170 SER B CA 1
ATOM 4016 C C . SER B 1 132 ? -6.092 -15.041 2.574 1.00 24.09 170 SER B C 1
ATOM 4017 O O . SER B 1 132 ? -5.375 -14.213 3.128 1.00 24.92 170 SER B O 1
ATOM 4020 N N . ASN B 1 133 ? -7.419 -15.035 2.718 1.00 17.53 171 ASN B N 1
ATOM 4021 C CA . ASN B 1 133 ? -8.076 -14.028 3.570 1.00 16.72 171 ASN B CA 1
ATOM 4022 C C . ASN B 1 133 ? -7.705 -14.235 5.041 1.00 20.66 171 ASN B C 1
ATOM 4023 O O . ASN B 1 133 ? -7.370 -13.275 5.768 1.00 17.54 171 ASN B O 1
ATOM 4028 N N . LYS B 1 134 ? -7.781 -15.487 5.483 1.00 15.65 172 LYS B N 1
ATOM 4029 C CA . LYS B 1 134 ? -7.468 -15.802 6.868 1.00 24.22 172 LYS B CA 1
ATOM 4030 C C . LYS B 1 134 ? -5.985 -15.548 7.130 1.00 16.15 172 LYS B C 1
ATOM 4031 O O . LYS B 1 134 ? -5.616 -15.044 8.187 1.00 18.36 172 LYS B O 1
ATOM 4037 N N . ARG B 1 135 ? -5.135 -15.904 6.179 1.00 14.63 173 ARG B N 1
ATOM 4038 C CA . ARG B 1 135 ? -3.701 -15.670 6.352 1.00 16.97 173 ARG B CA 1
ATOM 4039 C C . ARG B 1 135 ? -3.382 -14.165 6.372 1.00 17.46 173 ARG B C 1
ATOM 4040 O O . ARG B 1 135 ? -2.483 -13.718 7.073 1.00 16.91 173 ARG B O 1
ATOM 4048 N N . GLN B 1 136 ? -4.139 -13.384 5.609 1.00 14.60 174 GLN B N 1
ATOM 4049 C CA . GLN B 1 136 ? -3.966 -11.946 5.620 1.00 17.61 174 GLN B CA 1
ATOM 4050 C C . GLN B 1 136 ? -4.336 -11.394 7.008 1.00 15.95 174 GLN B C 1
ATOM 4051 O O . GLN B 1 136 ? -3.637 -10.521 7.536 1.00 15.05 174 GLN B O 1
ATOM 4057 N N . LEU B 1 137 ? -5.411 -11.912 7.600 1.00 15.42 175 LEU B N 1
ATOM 4058 C CA . LEU B 1 137 ? -5.796 -11.462 8.931 1.00 17.89 175 LEU B CA 1
ATOM 4059 C C . LEU B 1 137 ? -4.772 -11.893 10.008 1.00 19.79 175 LEU B C 1
ATOM 4060 O O . LEU B 1 137 ? -4.495 -11.147 10.971 1.00 15.61 175 LEU B O 1
ATOM 4065 N N . LEU B 1 138 ? -4.211 -13.090 9.841 1.00 14.97 176 LEU B N 1
ATOM 4066 C CA . LEU B 1 138 ? -3.177 -13.548 10.769 1.00 19.39 176 LEU B CA 1
ATOM 4067 C C . LEU B 1 138 ? -2.002 -12.581 10.701 1.00 17.36 176 LEU B C 1
ATOM 4068 O O . LEU B 1 138 ? -1.523 -12.094 11.740 1.00 14.51 176 LEU B O 1
ATOM 4073 N N . ASN B 1 139 ? -1.573 -12.284 9.474 1.00 14.19 177 ASN B N 1
ATOM 4074 C CA . ASN B 1 139 ? -0.497 -11.314 9.246 1.00 14.02 177 ASN B CA 1
ATOM 4075 C C . ASN B 1 139 ? -0.819 -9.957 9.870 1.00 17.12 177 ASN B C 1
ATOM 4076 O O . ASN B 1 139 ? 0.069 -9.261 10.374 1.00 14.40 177 ASN B O 1
ATOM 4081 N N . ALA B 1 140 ? -2.097 -9.589 9.816 1.00 17.13 178 ALA B N 1
ATOM 4082 C CA . ALA B 1 140 ? -2.568 -8.340 10.388 1.00 16.18 178 ALA B CA 1
ATOM 4083 C C . ALA B 1 140 ? -2.529 -8.378 11.909 1.00 15.71 178 ALA B C 1
ATOM 4084 O O . ALA B 1 140 ? -2.659 -7.344 12.549 1.00 23.63 178 ALA B O 1
ATOM 4086 N N . ALA B 1 141 ? -2.406 -9.568 12.494 1.00 17.90 179 ALA B N 1
ATOM 4087 C CA . ALA B 1 141 ? -2.172 -9.650 13.943 1.00 21.21 179 ALA B CA 1
ATOM 4088 C C . ALA B 1 141 ? -0.718 -9.989 14.257 1.00 23.09 179 ALA B C 1
ATOM 4089 O O . ALA B 1 141 ? -0.368 -10.261 15.404 1.00 15.29 179 ALA B O 1
ATOM 4091 N N . GLY B 1 142 ? 0.126 -9.992 13.228 1.00 19.88 180 GLY B N 1
ATOM 4092 C CA . GLY B 1 142 ? 1.536 -10.315 13.406 1.00 22.86 180 GLY B CA 1
ATOM 4093 C C . GLY B 1 142 ? 1.856 -11.793 13.542 1.00 21.72 180 GLY B C 1
ATOM 4094 O O . GLY B 1 142 ? 2.959 -12.166 13.959 1.00 13.70 180 GLY B O 1
ATOM 4095 N N . LEU B 1 143 ? 0.897 -12.637 13.168 1.00 15.68 181 LEU B N 1
ATOM 4096 C CA . LEU B 1 143 ? 1.036 -14.082 13.319 1.00 13.79 181 LEU B CA 1
ATOM 4097 C C . LEU B 1 143 ? 1.256 -14.765 11.977 1.00 17.05 181 LEU B C 1
ATOM 4098 O O . LEU B 1 143 ? 0.931 -14.205 10.925 1.00 15.46 181 LEU B O 1
ATOM 4103 N N . GLY B 1 144 ? 1.794 -15.981 12.028 1.00 16.15 182 GLY B N 1
ATOM 4104 C CA . GLY B 1 144 ? 1.903 -16.851 10.866 1.00 16.45 182 GLY B CA 1
ATOM 4105 C C . GLY B 1 144 ? 1.554 -18.274 11.252 1.00 17.02 182 GLY B C 1
ATOM 4106 O O . GLY B 1 144 ? 1.360 -18.587 12.431 1.00 17.06 182 GLY B O 1
ATOM 4107 N N . THR B 1 145 ? 1.477 -19.153 10.257 1.00 14.41 183 THR B N 1
ATOM 4108 C CA . THR B 1 145 ? 1.058 -20.539 10.476 1.00 13.12 183 THR B CA 1
ATOM 4109 C C . THR B 1 145 ? 1.451 -21.274 9.215 1.00 20.25 183 THR B C 1
ATOM 4110 O O . THR B 1 145 ? 1.506 -20.671 8.142 1.00 17.93 183 THR B O 1
ATOM 4114 N N . ALA B 1 146 ? 1.784 -22.554 9.339 1.00 19.25 184 ALA B N 1
ATOM 4115 C CA . ALA B 1 146 ? 2.362 -23.265 8.208 1.00 20.03 184 ALA B CA 1
ATOM 4116 C C . ALA B 1 146 ? 1.441 -23.185 6.989 1.00 19.09 184 ALA B C 1
ATOM 4117 O O . ALA B 1 146 ? 0.209 -23.127 7.108 1.00 13.23 184 ALA B O 1
ATOM 4119 N N . GLU B 1 147 ? 2.063 -23.210 5.825 1.00 16.44 185 GLU B N 1
ATOM 4120 C CA . GLU B 1 147 ? 1.372 -23.014 4.562 1.00 21.21 185 GLU B CA 1
ATOM 4121 C C . GLU B 1 147 ? 0.579 -24.237 4.152 1.00 20.82 185 GLU B C 1
ATOM 4122 O O . GLU B 1 147 ? 0.782 -25.331 4.695 1.00 13.43 185 GLU B O 1
ATOM 4128 N N . ASN B 1 148 ? -0.318 -24.040 3.188 1.00 15.79 186 ASN B N 1
ATOM 4129 C CA . ASN B 1 148 ? -1.104 -25.131 2.629 1.00 18.57 186 ASN B CA 1
ATOM 4130 C C . ASN B 1 148 ? -0.230 -26.040 1.798 1.00 20.91 186 ASN B C 1
ATOM 4131 O O . ASN B 1 148 ? 0.611 -25.565 1.054 1.00 15.69 186 ASN B O 1
ATOM 4136 N N . SER B 1 149 ? -0.425 -27.344 1.890 1.00 18.02 187 SER B N 1
ATOM 4137 C CA . SER B 1 149 ? 0.232 -28.214 0.915 1.00 21.20 187 SER B CA 1
ATOM 4138 C C . SER B 1 149 ? -0.443 -29.554 0.871 1.00 20.39 187 SER B C 1
ATOM 4139 O O . SER B 1 149 ? -1.255 -29.870 1.730 1.00 21.03 187 SER B O 1
ATOM 4142 N N . LEU B 1 150 ? -0.103 -30.354 -0.129 1.00 15.15 188 LEU B N 1
ATOM 4143 C CA . LEU B 1 150 ? -0.730 -31.654 -0.270 1.00 22.18 188 LEU B CA 1
ATOM 4144 C C . LEU B 1 150 ? 0.284 -32.626 -0.857 1.00 20.39 188 LEU B C 1
ATOM 4145 O O . LEU B 1 150 ? 1.287 -32.213 -1.446 1.00 15.98 188 LEU B O 1
ATOM 4150 N N . LYS B 1 151 ? 0.033 -33.914 -0.674 1.00 16.38 189 LYS B N 1
ATOM 4151 C CA . LYS B 1 151 ? 0.768 -34.934 -1.398 1.00 18.72 189 LYS B CA 1
ATOM 4152 C C . LYS B 1 151 ? -0.240 -35.886 -1.996 1.00 21.53 189 LYS B C 1
ATOM 4153 O O . LYS B 1 151 ? -1.109 -36.409 -1.272 1.00 18.13 189 LYS B O 1
ATOM 4159 N N . ASN B 1 152 ? -0.116 -36.119 -3.301 1.00 19.36 190 ASN B N 1
ATOM 4160 C CA . ASN B 1 152 ? -0.832 -37.209 -3.961 1.00 27.89 190 ASN B CA 1
ATOM 4161 C C . ASN B 1 152 ? -0.086 -38.509 -3.726 1.00 21.64 190 ASN B C 1
ATOM 4162 O O . ASN B 1 152 ? 1.097 -38.598 -4.038 1.00 20.56 190 ASN B O 1
ATOM 4167 N N . ILE B 1 153 ? -0.750 -39.505 -3.146 1.00 19.38 191 ILE B N 1
ATOM 4168 C CA . ILE B 1 153 ? -0.114 -40.802 -2.994 1.00 19.98 191 ILE B CA 1
ATOM 4169 C C . ILE B 1 153 ? -0.895 -41.916 -3.712 1.00 28.06 191 ILE B C 1
ATOM 4170 O O . ILE B 1 153 ? -1.591 -41.652 -4.694 1.00 23.44 191 ILE B O 1
ATOM 4175 N N . ASN B 1 154 ? -0.731 -43.163 -3.289 1.00 21.40 192 ASN B N 1
ATOM 4176 C CA . ASN B 1 154 ? -1.384 -44.255 -4.000 1.00 26.00 192 ASN B CA 1
ATOM 4177 C C . ASN B 1 154 ? -2.878 -44.285 -3.694 1.00 22.29 192 ASN B C 1
ATOM 4178 O O . ASN B 1 154 ? -3.292 -44.789 -2.652 1.00 31.30 192 ASN B O 1
ATOM 4183 N N . GLY B 1 155 ? -3.681 -43.738 -4.598 1.00 22.27 193 GLY B N 1
ATOM 4184 C CA . GLY B 1 155 ? -5.124 -43.827 -4.487 1.00 22.45 193 GLY B CA 1
ATOM 4185 C C . GLY B 1 155 ? -5.775 -42.813 -3.567 1.00 28.61 193 GLY B C 1
ATOM 4186 O O . GLY B 1 155 ? -6.984 -42.863 -3.371 1.00 27.15 193 GLY B O 1
ATOM 4187 N N . MET B 1 156 ? -4.996 -41.882 -3.021 1.00 26.52 194 MET B N 1
ATOM 4188 C CA . MET B 1 156 ? -5.565 -40.829 -2.195 1.00 20.37 194 MET B CA 1
ATOM 4189 C C . MET B 1 156 ? -4.651 -39.599 -2.119 1.00 23.39 194 MET B C 1
ATOM 4190 O O . MET B 1 156 ? -3.519 -39.633 -2.581 1.00 19.57 194 MET B O 1
ATOM 4195 N N . THR B 1 157 ? -5.172 -38.520 -1.533 1.00 19.09 195 THR B N 1
ATOM 4196 C CA . THR B 1 157 ? -4.457 -37.256 -1.387 1.00 18.87 195 THR B CA 1
ATOM 4197 C C . THR B 1 157 ? -4.483 -36.815 0.068 1.00 19.60 195 THR B C 1
ATOM 4198 O O . THR B 1 157 ? -5.533 -36.854 0.708 1.00 18.95 195 THR B O 1
ATOM 4202 N N . ILE B 1 158 ? -3.329 -36.414 0.590 1.00 21.50 196 ILE B N 1
ATOM 4203 C CA . ILE B 1 158 ? -3.228 -35.943 1.967 1.00 21.33 196 ILE B CA 1
ATOM 4204 C C . ILE B 1 158 ? -2.992 -34.449 1.960 1.00 19.64 196 ILE B C 1
ATOM 4205 O O . ILE B 1 158 ? -2.049 -33.985 1.332 1.00 20.10 196 ILE B O 1
ATOM 4210 N N . TYR B 1 159 ? -3.856 -33.709 2.653 1.00 16.43 197 TYR B N 1
ATOM 4211 C CA . TYR B 1 159 ? -3.804 -32.247 2.682 1.00 21.04 197 TYR B CA 1
ATOM 4212 C C . TYR B 1 159 ? -3.312 -31.794 4.033 1.00 19.11 197 TYR B C 1
ATOM 4213 O O . TYR B 1 159 ? -3.594 -32.440 5.032 1.00 18.71 197 TYR B O 1
ATOM 4222 N N . SER B 1 160 ? -2.633 -30.655 4.069 1.00 19.16 198 SER B N 1
ATOM 4223 C CA . SER B 1 160 ? -1.908 -30.220 5.268 1.00 23.04 198 SER B CA 1
ATOM 4224 C C . SER B 1 160 ? -1.933 -28.715 5.391 1.00 23.23 198 SER B C 1
ATOM 4225 O O . SER B 1 160 ? -1.856 -28.019 4.385 1.00 18.17 198 SER B O 1
ATOM 4228 N N . HIS B 1 161 ? -1.999 -28.203 6.614 1.00 16.22 199 HIS B N 1
ATOM 4229 C CA . HIS B 1 161 ? -1.708 -26.778 6.807 1.00 14.51 199 HIS B CA 1
ATOM 4230 C C . HIS B 1 161 ? -1.425 -26.520 8.282 1.00 14.09 199 HIS B C 1
ATOM 4231 O O . HIS B 1 161 ? -1.605 -27.401 9.115 1.00 16.28 199 HIS B O 1
ATOM 4238 N N . GLY B 1 162 ? -0.968 -25.312 8.590 1.00 19.56 200 GLY B N 1
ATOM 4239 C CA . GLY B 1 162 ? -0.626 -24.951 9.947 1.00 17.53 200 GLY B CA 1
ATOM 4240 C C . GLY B 1 162 ? -1.759 -25.196 10.912 1.00 19.66 200 GLY B C 1
ATOM 4241 O O . GLY B 1 162 ? -2.923 -24.966 10.582 1.00 15.49 200 GLY B O 1
ATOM 4242 N N . LEU B 1 163 ? -1.412 -25.699 12.092 1.00 15.97 201 LEU B N 1
ATOM 4243 C CA . LEU B 1 163 ? -2.365 -25.847 13.175 1.00 22.18 201 LEU B CA 1
ATOM 4244 C C . LEU B 1 163 ? -2.111 -24.773 14.230 1.00 22.01 201 LEU B C 1
ATOM 4245 O O . LEU B 1 163 ? -3.037 -24.099 14.650 1.00 26.51 201 LEU B O 1
ATOM 4250 N N . THR B 1 164 ? -0.856 -24.612 14.650 1.00 21.30 202 THR B N 1
ATOM 4251 C CA . THR B 1 164 ? -0.530 -23.578 15.632 1.00 24.79 202 THR B CA 1
ATOM 4252 C C . THR B 1 164 ? -0.199 -22.254 14.950 1.00 22.18 202 THR B C 1
ATOM 4253 O O . THR B 1 164 ? 0.337 -22.222 13.836 1.00 15.63 202 THR B O 1
ATOM 4257 N N . VAL B 1 165 ? -0.527 -21.167 15.634 1.00 17.30 203 VAL B N 1
ATOM 4258 C CA . VAL B 1 165 ? -0.141 -19.842 15.193 1.00 20.14 203 VAL B CA 1
ATOM 4259 C C . VAL B 1 165 ? 0.949 -19.328 16.130 1.00 18.03 203 VAL B C 1
ATOM 4260 O O . VAL B 1 165 ? 1.021 -19.727 17.298 1.00 14.54 203 VAL B O 1
ATOM 4264 N N . ASP B 1 166 ? 1.818 -18.479 15.601 1.00 21.00 204 ASP B N 1
ATOM 4265 C CA . ASP B 1 166 ? 2.911 -17.929 16.383 1.00 15.44 204 ASP B CA 1
ATOM 4266 C C . ASP B 1 166 ? 3.300 -16.612 15.743 1.00 20.58 204 ASP B C 1
ATOM 4267 O O . ASP B 1 166 ? 2.813 -16.267 14.656 1.00 15.10 204 ASP B O 1
ATOM 4272 N N . ASN B 1 167 ? 4.146 -15.870 16.445 1.00 14.72 205 ASN B N 1
ATOM 4273 C CA . ASN B 1 167 ? 4.906 -14.761 15.877 1.00 13.46 205 ASN B CA 1
ATOM 4274 C C . ASN B 1 167 ? 5.310 -15.086 14.453 1.00 15.98 205 ASN B C 1
ATOM 4275 O O . ASN B 1 167 ? 5.875 -16.151 14.209 1.00 13.23 205 ASN B O 1
ATOM 4280 N N . LYS B 1 168 ? 5.010 -14.216 13.489 1.00 12.96 206 LYS B N 1
ATOM 4281 C CA . LYS B 1 168 ? 5.286 -14.584 12.110 1.00 12.66 206 LYS B CA 1
ATOM 4282 C C . LYS B 1 168 ? 6.803 -14.632 11.828 1.00 15.77 206 LYS B C 1
ATOM 4283 O O . LYS B 1 168 ? 7.239 -15.215 10.836 1.00 14.70 206 LYS B O 1
ATOM 4289 N N . TYR B 1 169 ? 7.611 -14.042 12.706 1.00 12.48 207 TYR B N 1
ATOM 4290 C CA . TYR B 1 169 ? 9.054 -14.095 12.498 1.00 14.18 207 TYR B CA 1
ATOM 4291 C C . TYR B 1 169 ? 9.734 -15.270 13.201 1.00 14.74 207 TYR B C 1
ATOM 4292 O O . TYR B 1 169 ? 10.942 -15.229 13.435 1.00 21.08 207 TYR B O 1
ATOM 4301 N N . TYR B 1 170 ? 8.981 -16.330 13.491 1.00 14.64 208 TYR B N 1
ATOM 4302 C CA . TYR B 1 170 ? 9.513 -17.514 14.203 1.00 12.50 208 TYR B CA 1
ATOM 4303 C C . TYR B 1 170 ? 10.818 -18.070 13.623 1.00 21.73 208 TYR B C 1
ATOM 4304 O O . TYR B 1 170 ? 11.758 -18.407 14.362 1.00 15.36 208 TYR B O 1
ATOM 4313 N N . GLU B 1 171 ? 10.884 -18.197 12.304 1.00 19.03 209 GLU B N 1
ATOM 4314 C CA . GLU B 1 171 ? 12.072 -18.813 11.693 1.00 20.96 209 GLU B CA 1
ATOM 4315 C C . GLU B 1 171 ? 13.293 -17.898 11.733 1.00 19.04 209 GLU B C 1
ATOM 4316 O O . GLU B 1 171 ? 14.437 -18.344 11.979 1.00 22.68 209 GLU B O 1
ATOM 4322 N N . ASP B 1 172 ? 13.033 -16.616 11.491 1.00 12.06 210 ASP B N 1
ATOM 4323 C CA . ASP B 1 172 ? 14.051 -15.588 11.562 1.00 25.95 210 ASP B CA 1
ATOM 4324 C C . ASP B 1 172 ? 14.663 -15.565 12.971 1.00 25.42 210 ASP B C 1
ATOM 4325 O O . ASP B 1 172 ? 15.891 -15.638 13.140 1.00 17.44 210 ASP B O 1
ATOM 4330 N N . TYR B 1 173 ? 13.805 -15.536 13.983 1.00 14.23 211 TYR B N 1
ATOM 4331 C CA . TYR B 1 173 ? 14.271 -15.576 15.367 1.00 17.64 211 TYR B CA 1
ATOM 4332 C C . TYR B 1 173 ? 15.054 -16.849 15.698 1.00 18.79 211 TYR B C 1
ATOM 4333 O O . TYR B 1 173 ? 16.108 -16.801 16.368 1.00 18.29 211 TYR B O 1
ATOM 4342 N N . SER B 1 174 ? 14.547 -17.981 15.219 1.00 19.00 212 SER B N 1
ATOM 4343 C CA . SER B 1 174 ? 15.131 -19.268 15.565 1.00 21.07 212 SER B CA 1
ATOM 4344 C C . SER B 1 174 ? 16.529 -19.458 14.978 1.00 22.81 212 SER B C 1
ATOM 4345 O O . SER B 1 174 ? 17.356 -20.189 15.538 1.00 22.79 212 SER B O 1
ATOM 4348 N N . LYS B 1 175 ? 16.811 -18.780 13.870 1.00 19.83 213 LYS B N 1
ATOM 4349 C CA . LYS B 1 175 ? 18.198 -18.734 13.391 1.00 22.21 213 LYS B CA 1
ATOM 4350 C C . LYS B 1 175 ? 19.126 -18.035 14.392 1.00 24.84 213 LYS B C 1
ATOM 4351 O O . LYS B 1 175 ? 20.282 -18.442 14.592 1.00 26.33 213 LYS B O 1
ATOM 4357 N N . TYR B 1 176 ? 18.631 -16.974 15.014 1.00 19.84 214 TYR B N 1
ATOM 4358 C CA . TYR B 1 176 ? 19.403 -16.343 16.070 1.00 21.40 214 TYR B CA 1
ATOM 4359 C C . TYR B 1 176 ? 19.544 -17.258 17.274 1.00 18.71 214 TYR B C 1
ATOM 4360 O O . TYR B 1 176 ? 20.599 -17.279 17.876 1.00 18.53 214 TYR B O 1
ATOM 4369 N N . THR B 1 177 ? 18.505 -18.017 17.620 1.00 23.25 215 THR B N 1
ATOM 4370 C CA . THR B 1 177 ? 18.641 -18.971 18.729 1.00 23.94 215 THR B CA 1
ATOM 4371 C C . THR B 1 177 ? 19.829 -19.909 18.455 1.00 26.86 215 THR B C 1
ATOM 4372 O O . THR B 1 177 ? 20.764 -20.058 19.289 1.00 22.34 215 THR B O 1
ATOM 4376 N N . HIS B 1 178 ? 19.803 -20.516 17.269 1.00 25.96 216 HIS B N 1
ATOM 4377 C CA . HIS B 1 178 ? 20.884 -21.420 16.883 1.00 26.54 216 HIS B CA 1
ATOM 4378 C C . HIS B 1 178 ? 22.271 -20.774 16.935 1.00 25.20 216 HIS B C 1
ATOM 4379 O O . HIS B 1 178 ? 23.193 -21.326 17.557 1.00 23.74 216 HIS B O 1
ATOM 4386 N N . ASN B 1 179 ? 22.427 -19.619 16.293 1.00 16.59 217 ASN B N 1
ATOM 4387 C CA . ASN B 1 179 ? 23.756 -18.996 16.263 1.00 26.33 217 ASN B CA 1
ATOM 4388 C C . ASN B 1 179 ? 24.195 -18.553 17.659 1.00 24.83 217 ASN B C 1
ATOM 4389 O O . ASN B 1 179 ? 25.385 -18.538 17.974 1.00 24.94 217 ASN B O 1
ATOM 4394 N N . SER B 1 180 ? 23.233 -18.213 18.513 1.00 16.41 218 SER B N 1
ATOM 4395 C CA . SER B 1 180 ? 23.579 -17.790 19.862 1.00 17.02 218 SER B CA 1
ATOM 4396 C C . SER B 1 180 ? 24.011 -18.957 20.752 1.00 17.81 218 SER B C 1
ATOM 4397 O O . SER B 1 180 ? 24.721 -18.736 21.742 1.00 20.32 218 SER B O 1
ATOM 4400 N N . VAL B 1 181 ? 23.596 -20.192 20.43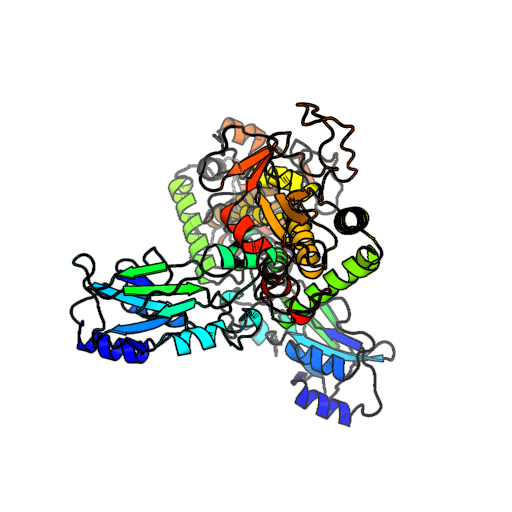5 1.00 16.59 219 VAL B N 1
ATOM 4401 C CA . VAL B 1 181 ? 23.993 -21.312 21.313 1.00 17.89 219 VAL B CA 1
ATOM 4402 C C . VAL B 1 181 ? 25.090 -22.230 20.754 1.00 16.50 219 VAL B C 1
ATOM 4403 O O . VAL B 1 181 ? 25.668 -23.006 21.499 1.00 20.52 219 VAL B O 1
ATOM 4407 N N . LYS B 1 182 ? 25.403 -22.139 19.470 1.00 19.65 220 LYS B N 1
ATOM 4408 C CA . LYS B 1 182 ? 26.295 -23.134 18.862 1.00 22.65 220 LYS B CA 1
ATOM 4409 C C . LYS B 1 182 ? 27.746 -23.040 19.366 1.00 24.90 220 LYS B C 1
ATOM 4410 O O . LYS B 1 182 ? 28.498 -24.015 19.301 1.00 23.06 220 LYS B O 1
ATOM 4416 N N . ASN B 1 183 ? 28.124 -21.886 19.905 1.00 22.32 221 ASN B N 1
ATOM 4417 C CA . ASN B 1 183 ? 29.485 -21.698 20.421 1.00 22.52 221 ASN B CA 1
ATOM 4418 C C . ASN B 1 183 ? 29.593 -21.577 21.941 1.00 22.49 221 ASN B C 1
ATOM 4419 O O . ASN B 1 183 ? 30.668 -21.278 22.478 1.00 18.69 221 ASN B O 1
ATOM 4424 N N . ILE B 1 184 ? 28.486 -21.790 22.647 1.00 18.06 222 ILE B N 1
ATOM 4425 C CA . ILE B 1 184 ? 28.557 -21.792 24.102 1.00 18.59 222 ILE B CA 1
ATOM 4426 C C . ILE B 1 184 ? 28.163 -23.156 24.647 1.00 24.14 222 ILE B C 1
ATOM 4427 O O . ILE B 1 184 ? 27.866 -24.070 23.874 1.00 25.41 222 ILE B O 1
ATOM 4432 N N . ASN B 1 185 ? 28.164 -23.294 25.973 1.00 23.54 223 ASN B N 1
ATOM 4433 C CA . ASN B 1 185 ? 28.104 -24.620 26.592 1.00 27.97 223 ASN B CA 1
ATOM 4434 C C . ASN B 1 185 ? 29.158 -25.505 25.947 1.00 22.44 223 ASN B C 1
ATOM 4435 O O . ASN B 1 185 ? 28.897 -26.647 25.612 1.00 23.29 223 ASN B O 1
ATOM 4440 N N . VAL B 1 186 ? 30.345 -24.943 25.733 1.00 25.10 224 VAL B N 1
ATOM 4441 C CA . VAL B 1 186 ? 31.416 -25.668 25.080 1.00 22.81 224 VAL B CA 1
ATOM 4442 C C . VAL B 1 186 ? 31.790 -26.937 25.870 1.00 22.16 224 VAL B C 1
ATOM 4443 O O . VAL B 1 186 ? 31.897 -26.907 27.099 1.00 31.86 224 VAL B O 1
ATOM 4447 N N . THR B 1 187 ? 31.948 -28.052 25.164 1.00 22.41 225 THR B N 1
ATOM 4448 C CA . THR B 1 187 ? 32.361 -29.310 25.791 1.00 34.29 225 THR B CA 1
ATOM 4449 C C . THR B 1 187 ? 33.891 -29.418 25.820 1.00 34.22 225 THR B C 1
ATOM 4450 O O . THR B 1 187 ? 34.580 -28.764 25.023 1.00 31.27 225 THR B O 1
ATOM 4454 N N . LYS B 1 188 ? 34.432 -30.237 26.718 1.00 31.53 226 LYS B N 1
ATOM 4455 C CA . LYS B 1 188 ? 35.882 -30.459 26.694 1.00 29.51 226 LYS B CA 1
ATOM 4456 C C . LYS B 1 188 ? 36.301 -31.017 25.331 1.00 34.94 226 LYS B C 1
ATOM 4457 O O . LYS B 1 188 ? 37.392 -30.714 24.836 1.00 36.93 226 LYS B O 1
ATOM 4463 N N . GLU B 1 189 ? 35.423 -31.805 24.716 1.00 25.78 227 GLU B N 1
ATOM 4464 C CA . GLU B 1 189 ? 35.709 -32.370 23.406 1.00 30.60 227 GLU B CA 1
ATOM 4465 C C . GLU B 1 189 ? 35.817 -31.264 22.361 1.00 35.70 227 GLU B C 1
ATOM 4466 O O . GLU B 1 189 ? 36.725 -31.269 21.528 1.00 29.86 227 GLU B O 1
ATOM 4472 N N . ARG B 1 190 ? 34.884 -30.320 22.409 1.00 23.99 228 ARG B N 1
ATOM 4473 C CA . ARG B 1 190 ? 34.908 -29.198 21.485 1.00 28.03 228 ARG B CA 1
ATOM 4474 C C . ARG B 1 190 ? 36.211 -28.426 21.638 1.00 34.05 228 ARG B C 1
ATOM 4475 O O . ARG B 1 190 ? 36.834 -28.043 20.635 1.00 33.97 228 ARG B O 1
ATOM 4483 N N . PHE B 1 191 ? 36.627 -28.222 22.888 1.00 24.11 229 PHE B N 1
ATOM 4484 C CA . PHE B 1 191 ? 37.812 -27.420 23.176 1.00 24.52 229 PHE B CA 1
ATOM 4485 C C . PHE B 1 191 ? 39.081 -28.115 22.680 1.00 36.91 229 PHE B C 1
ATOM 4486 O O . PHE B 1 191 ? 39.959 -27.482 22.070 1.00 34.36 229 PHE B O 1
ATOM 4494 N N . ILE B 1 192 ? 39.177 -29.415 22.936 1.00 39.11 230 ILE B N 1
ATOM 4495 C CA . ILE B 1 192 ? 40.292 -30.205 22.434 1.00 35.57 230 ILE B CA 1
ATOM 4496 C C . ILE B 1 192 ? 40.320 -30.220 20.896 1.00 35.43 230 ILE B C 1
ATOM 4497 O O . ILE B 1 192 ? 41.392 -30.114 20.295 1.00 33.67 230 ILE B O 1
ATOM 4502 N N . ALA B 1 193 ? 39.158 -30.315 20.249 1.00 26.26 231 ALA B N 1
ATOM 4503 C CA . ALA B 1 193 ? 39.161 -30.316 18.780 1.00 31.75 231 ALA B CA 1
ATOM 4504 C C . ALA B 1 193 ? 39.625 -28.956 18.234 1.00 37.73 231 ALA B C 1
ATOM 4505 O O . ALA B 1 193 ? 40.360 -28.878 17.243 1.00 42.87 231 ALA B O 1
ATOM 4507 N N . ASN B 1 194 ? 39.217 -27.883 18.901 1.00 34.10 232 ASN B N 1
ATOM 4508 C CA . ASN B 1 194 ? 39.740 -26.567 18.558 1.00 30.19 232 ASN B CA 1
ATOM 4509 C C . ASN B 1 194 ? 41.263 -26.464 18.733 1.00 30.37 232 ASN B C 1
ATOM 4510 O O . ASN B 1 194 ? 41.955 -25.880 17.888 1.00 34.61 232 ASN B O 1
ATOM 4515 N N . ASP B 1 195 ? 41.784 -27.030 19.824 1.00 33.58 233 ASP B N 1
ATOM 4516 C CA . ASP B 1 195 ? 43.226 -27.071 20.050 1.00 31.37 233 ASP B CA 1
ATOM 4517 C C . ASP B 1 195 ? 43.911 -27.833 18.928 1.00 36.90 233 ASP B C 1
ATOM 4518 O O . ASP B 1 195 ? 45.074 -27.555 18.573 1.00 38.08 233 ASP B O 1
ATOM 4523 N N . ASP B 1 196 ? 43.190 -28.793 18.357 1.00 36.29 234 ASP B N 1
ATOM 4524 C CA . ASP B 1 196 ? 43.741 -29.511 17.216 1.00 41.94 234 ASP B CA 1
ATOM 4525 C C . ASP B 1 196 ? 43.796 -28.611 15.991 1.00 35.46 234 ASP B C 1
ATOM 4526 O O . ASP B 1 196 ? 44.805 -28.583 15.288 1.00 36.93 234 ASP B O 1
ATOM 4531 N N . LEU B 1 197 ? 42.711 -27.884 15.736 1.00 31.86 235 LEU B N 1
ATOM 4532 C CA . LEU B 1 197 ? 42.690 -26.887 14.660 1.00 31.21 235 LEU B CA 1
ATOM 4533 C C . LEU B 1 197 ? 43.848 -25.880 14.759 1.00 30.87 235 LEU B C 1
ATOM 4534 O O . LEU B 1 197 ? 44.463 -25.514 13.747 1.00 37.57 235 LEU B O 1
ATOM 4539 N N . ILE B 1 198 ? 44.155 -25.449 15.980 1.00 26.52 236 ILE B N 1
ATOM 4540 C CA . ILE B 1 198 ? 45.262 -24.525 16.206 1.00 26.98 236 ILE B CA 1
ATOM 4541 C C . ILE B 1 198 ? 46.592 -25.185 15.893 1.00 47.68 236 ILE B C 1
ATOM 4542 O O . ILE B 1 198 ? 47.447 -24.585 15.233 1.00 45.17 236 ILE B O 1
ATOM 4547 N N . HIS B 1 199 ? 46.757 -26.419 16.374 1.00 44.89 237 HIS B N 1
ATOM 4548 C CA . HIS B 1 199 ? 47.946 -27.218 16.086 1.00 38.79 237 HIS B CA 1
ATOM 4549 C C . HIS B 1 199 ? 48.175 -27.294 14.578 1.00 34.57 237 HIS B C 1
ATOM 4550 O O . HIS B 1 199 ? 49.295 -27.100 14.094 1.00 33.45 237 HIS B O 1
ATOM 4557 N N . LYS B 1 200 ? 47.109 -27.556 13.833 1.00 38.63 238 LYS B N 1
ATOM 4558 C CA . LYS B 1 200 ? 47.215 -27.616 12.382 1.00 40.49 238 LYS B CA 1
ATOM 4559 C C . LYS B 1 200 ? 47.598 -26.264 11.785 1.00 45.23 238 LYS B C 1
ATOM 4560 O O . LYS B 1 200 ? 48.364 -26.215 10.816 1.00 35.39 238 LYS B O 1
ATOM 4566 N N . LEU B 1 201 ? 47.081 -25.166 12.344 1.00 42.80 239 LEU B N 1
ATOM 4567 C CA . LEU B 1 201 ? 47.533 -23.851 11.863 1.00 40.76 239 LEU B CA 1
ATOM 4568 C C . LEU B 1 201 ? 49.038 -23.698 12.107 1.00 37.98 239 LEU B C 1
ATOM 4569 O O . LEU B 1 201 ? 49.750 -23.140 11.277 1.00 39.80 239 LEU B O 1
ATOM 4574 N N . ILE B 1 202 ? 49.512 -24.209 13.242 1.00 36.00 240 ILE B N 1
ATOM 4575 C CA . ILE B 1 202 ? 50.917 -24.113 13.607 1.00 42.29 240 ILE B CA 1
ATOM 4576 C C . ILE B 1 202 ? 51.774 -24.900 12.625 1.00 44.79 240 ILE B C 1
ATOM 4577 O O . ILE B 1 202 ? 52.811 -24.414 12.163 1.00 43.48 240 ILE B O 1
ATOM 4582 N N . GLU B 1 203 ? 51.324 -26.111 12.313 1.00 45.40 241 GLU B N 1
ATOM 4583 C CA . GLU B 1 203 ? 51.975 -26.953 11.319 1.00 52.64 241 GLU B CA 1
ATOM 4584 C C . GLU B 1 203 ? 52.031 -26.224 9.983 1.00 49.43 241 GLU B C 1
ATOM 4585 O O . GLU B 1 203 ? 53.093 -26.103 9.373 1.00 45.96 241 GLU B O 1
ATOM 4591 N N . SER B 1 204 ? 50.886 -25.726 9.536 1.00 40.64 242 SER B N 1
ATOM 4592 C CA . SER B 1 204 ? 50.804 -25.124 8.210 1.00 34.88 242 SER B CA 1
ATOM 4593 C C . SER B 1 204 ? 51.675 -23.874 8.120 1.00 40.06 242 SER B C 1
ATOM 4594 O O . SER B 1 204 ? 52.291 -23.611 7.087 1.00 46.53 242 SER B O 1
ATOM 4597 N N . SER B 1 205 ? 51.766 -23.135 9.220 1.00 37.59 243 SER B N 1
ATOM 4598 C CA . SER B 1 205 ? 52.589 -21.934 9.266 1.00 35.22 243 SER B CA 1
ATOM 4599 C C . SER B 1 205 ? 54.089 -22.231 9.158 1.00 33.87 243 SER B C 1
ATOM 4600 O O . SER B 1 205 ? 54.868 -21.336 8.845 1.00 40.34 243 SER B O 1
ATOM 4603 N N . GLU B 1 206 ? 54.477 -23.471 9.460 1.00 35.54 244 GLU B N 1
ATOM 4604 C CA . GLU B 1 206 ? 55.877 -23.901 9.515 1.00 44.37 244 GLU B CA 1
ATOM 4605 C C . GLU B 1 206 ? 56.677 -23.145 10.579 1.00 48.90 244 GLU B C 1
ATOM 4606 O O . GLU B 1 206 ? 57.892 -22.990 10.464 1.00 47.89 244 GLU B O 1
ATOM 4612 N N . ALA B 1 207 ? 55.994 -22.693 11.626 1.00 48.80 245 ALA B N 1
ATOM 4613 C CA . ALA B 1 207 ? 56.648 -21.938 12.691 1.00 44.57 245 ALA B CA 1
ATOM 4614 C C . ALA B 1 207 ? 57.753 -22.744 13.371 1.00 45.84 245 ALA B C 1
ATOM 4615 O O . ALA B 1 207 ? 58.780 -22.193 13.753 1.00 44.05 245 ALA B O 1
ATOM 4617 N N . MET B 1 208 ? 57.544 -24.049 13.520 1.00 49.61 246 MET B N 1
ATOM 4618 C CA . MET B 1 208 ? 58.519 -24.889 14.211 1.00 46.44 246 MET B CA 1
ATOM 4619 C C . MET B 1 208 ? 59.796 -25.031 13.393 1.00 49.95 246 MET B C 1
ATOM 4620 O O . MET B 1 208 ? 60.846 -25.345 13.936 1.00 57.57 246 MET B O 1
ATOM 4625 N N . LYS B 1 209 ? 59.705 -24.779 12.089 1.00 51.83 247 LYS B N 1
ATOM 4626 C CA . LYS B 1 209 ? 60.864 -24.857 11.197 1.00 52.56 247 LYS B CA 1
ATOM 4627 C C . LYS B 1 209 ? 61.758 -23.622 11.294 1.00 51.22 247 LYS B C 1
ATOM 4628 O O . LYS B 1 209 ? 62.854 -23.602 10.741 1.00 50.18 247 LYS B O 1
ATOM 4634 N N . GLN B 1 210 ? 61.285 -22.592 11.987 1.00 49.28 248 GLN B N 1
ATOM 4635 C CA . GLN B 1 210 ? 62.053 -21.358 12.138 1.00 53.09 248 GLN B CA 1
ATOM 4636 C C . GLN B 1 210 ? 63.098 -21.471 13.254 1.00 57.90 248 GLN B C 1
ATOM 4637 O O . GLN B 1 210 ? 62.857 -22.118 14.275 1.00 61.69 248 GLN B O 1
ATOM 4643 N N . SER B 1 211 ? 64.251 -20.834 13.071 1.00 54.46 249 SER B N 1
ATOM 4644 C CA . SER B 1 211 ? 65.314 -20.954 14.064 1.00 60.44 249 SER B CA 1
ATOM 4645 C C . SER B 1 211 ? 64.920 -20.257 15.359 1.00 64.07 249 SER B C 1
ATOM 4646 O O . SER B 1 211 ? 64.680 -20.910 16.385 1.00 66.62 249 SER B O 1
ATOM 4649 N N . SER B 1 212 ? 64.832 -18.933 15.293 1.00 57.15 250 SER B N 1
ATOM 4650 C CA . SER B 1 212 ? 64.577 -18.110 16.465 1.00 52.66 250 SER B CA 1
ATOM 4651 C C . SER B 1 212 ? 63.096 -18.087 16.845 1.00 53.44 250 SER B C 1
ATOM 4652 O O . SER B 1 212 ? 62.228 -18.448 16.048 1.00 52.08 250 SER B O 1
ATOM 4655 N N . GLU B 1 213 ? 62.826 -17.664 18.075 1.00 48.82 251 GLU B N 1
ATOM 4656 C CA . GLU B 1 213 ? 61.467 -17.487 18.553 1.00 52.69 251 GLU B CA 1
ATOM 4657 C C . GLU B 1 213 ? 60.760 -16.400 17.740 1.00 50.47 251 GLU B C 1
ATOM 4658 O O . GLU B 1 213 ? 59.587 -16.541 17.354 1.00 52.16 251 GLU B O 1
ATOM 4664 N N . ARG B 1 214 ? 61.496 -15.325 17.472 1.00 38.44 252 ARG B N 1
ATOM 4665 C CA . ARG B 1 214 ? 60.970 -14.207 16.701 1.00 47.85 252 ARG B CA 1
ATOM 4666 C C . ARG B 1 214 ? 60.424 -14.662 15.350 1.00 44.22 252 ARG B C 1
ATOM 4667 O O . ARG B 1 214 ? 59.351 -14.230 14.921 1.00 40.25 252 ARG B O 1
ATOM 4675 N N . ASP B 1 215 ? 61.157 -15.546 14.684 1.00 41.65 253 ASP B N 1
ATOM 4676 C CA . ASP B 1 215 ? 60.729 -15.998 13.370 1.00 43.97 253 ASP B CA 1
ATOM 4677 C C . ASP B 1 215 ? 59.556 -16.963 13.477 1.00 41.45 253 ASP B C 1
ATOM 4678 O O . ASP B 1 215 ? 58.754 -17.069 12.548 1.00 46.21 253 ASP B O 1
ATOM 4683 N N . LYS B 1 216 ? 59.447 -17.654 14.607 1.00 37.02 254 LYS B N 1
ATOM 4684 C CA . LYS B 1 216 ? 58.275 -18.494 14.858 1.00 37.12 254 LYS B CA 1
ATOM 4685 C C . LYS B 1 216 ? 57.041 -17.615 14.894 1.00 36.51 254 LYS B C 1
ATOM 4686 O O . LYS B 1 216 ? 56.066 -17.869 14.170 1.00 36.15 254 LYS B O 1
ATOM 4692 N N . VAL B 1 217 ? 57.099 -16.566 15.720 1.00 36.96 255 VAL B N 1
ATOM 4693 C CA . VAL B 1 217 ? 56.002 -15.593 15.803 1.00 36.44 255 VAL B CA 1
ATOM 4694 C C . VAL B 1 217 ? 55.643 -15.036 14.425 1.00 38.37 255 VAL B C 1
ATOM 4695 O O . VAL B 1 217 ? 54.473 -15.077 14.001 1.00 31.43 255 VAL B O 1
ATOM 4699 N N . LYS B 1 218 ? 56.662 -14.528 13.733 1.00 34.70 256 LYS B N 1
ATOM 4700 C CA . LYS B 1 218 ? 56.494 -13.924 12.414 1.00 40.33 256 LYS B CA 1
ATOM 4701 C C . LYS B 1 218 ? 55.745 -14.889 11.492 1.00 32.69 256 LYS B C 1
ATOM 4702 O O . LYS B 1 218 ? 54.710 -14.547 10.902 1.00 31.69 256 LYS B O 1
ATOM 4708 N N . ALA B 1 219 ? 56.250 -16.114 11.422 1.00 35.34 257 ALA B N 1
ATOM 4709 C CA . ALA B 1 219 ? 55.677 -17.142 10.563 1.00 35.97 257 ALA B CA 1
ATOM 4710 C C . ALA B 1 219 ? 54.211 -17.442 10.894 1.00 32.02 257 ALA B C 1
ATOM 4711 O O . ALA B 1 219 ? 53.359 -17.490 9.994 1.00 35.01 257 ALA B O 1
ATOM 4713 N N . PHE B 1 220 ? 53.907 -17.654 12.174 1.00 31.70 258 PHE B N 1
ATOM 4714 C CA . PHE B 1 220 ? 52.522 -17.990 12.524 1.00 30.53 258 PHE B CA 1
ATOM 4715 C C . PHE B 1 220 ? 51.547 -16.830 12.234 1.00 29.35 258 PHE B C 1
ATOM 4716 O O . PHE B 1 220 ? 50.492 -17.015 11.613 1.00 30.16 258 PHE B O 1
ATOM 4724 N N . VAL B 1 221 ? 51.920 -15.646 12.704 1.00 35.39 259 VAL B N 1
ATOM 4725 C CA . VAL B 1 221 ? 51.140 -14.431 12.531 1.00 31.11 259 VAL B CA 1
ATOM 4726 C C . VAL B 1 221 ? 50.830 -14.186 11.057 1.00 31.49 259 VAL B C 1
ATOM 4727 O O . VAL B 1 221 ? 49.673 -13.950 10.683 1.00 27.20 259 VAL B O 1
ATOM 4731 N N . GLN B 1 222 ? 51.863 -14.277 10.220 1.00 33.70 260 GLN B N 1
ATOM 4732 C CA . GLN B 1 222 ? 51.694 -14.027 8.794 1.00 33.31 260 GLN B CA 1
ATOM 4733 C C . GLN B 1 222 ? 50.813 -15.090 8.153 1.00 30.47 260 GLN B C 1
ATOM 4734 O O . GLN B 1 222 ? 49.946 -14.780 7.323 1.00 32.10 260 GLN B O 1
ATOM 4740 N N . TYR B 1 223 ? 51.014 -16.346 8.539 1.00 32.48 261 TYR B N 1
ATOM 4741 C CA . TYR B 1 223 ? 50.163 -17.401 7.985 1.00 35.22 261 TYR B CA 1
ATOM 4742 C C . TYR B 1 223 ? 48.674 -17.197 8.287 1.00 27.41 261 TYR B C 1
ATOM 4743 O O . TYR B 1 223 ? 47.807 -17.270 7.388 1.00 36.31 261 TYR B O 1
ATOM 4752 N N . VAL B 1 224 ? 48.371 -16.976 9.561 1.00 33.05 262 VAL B N 1
ATOM 4753 C CA . VAL B 1 224 ? 46.978 -16.804 9.950 1.00 26.98 262 VAL B CA 1
ATOM 4754 C C . VAL B 1 224 ? 46.395 -15.598 9.231 1.00 30.16 262 VAL B C 1
ATOM 4755 O O . VAL B 1 224 ? 45.304 -15.685 8.677 1.00 26.97 262 VAL B O 1
ATOM 4759 N N . ALA B 1 225 ? 47.140 -14.491 9.198 1.00 36.18 263 ALA B N 1
ATOM 4760 C CA . ALA B 1 225 ? 46.686 -13.300 8.469 1.00 36.00 263 ALA B CA 1
ATOM 4761 C C . ALA B 1 225 ? 46.425 -13.592 6.993 1.00 32.90 263 ALA B C 1
ATOM 4762 O O . ALA B 1 225 ? 45.580 -12.947 6.372 1.00 25.90 263 ALA B O 1
ATOM 4764 N N . ASN B 1 226 ? 47.160 -14.554 6.430 1.00 31.82 264 ASN B N 1
ATOM 4765 C CA . ASN B 1 226 ? 46.993 -14.920 5.020 1.00 26.12 264 ASN B CA 1
ATOM 4766 C C . ASN B 1 226 ? 45.943 -15.991 4.741 1.00 29.44 264 ASN B C 1
ATOM 4767 O O . ASN B 1 226 ? 45.677 -16.298 3.578 1.00 30.70 264 ASN B O 1
ATOM 4772 N N . HIS B 1 227 ? 45.341 -16.566 5.782 1.00 31.43 265 HIS B N 1
ATOM 4773 C CA . HIS B 1 227 ? 44.316 -17.586 5.533 1.00 32.95 265 HIS B CA 1
ATOM 4774 C C . HIS B 1 227 ? 43.026 -17.411 6.333 1.00 40.62 265 HIS B C 1
ATOM 4775 O O . HIS B 1 227 ? 42.179 -18.310 6.383 1.00 40.18 265 HIS B O 1
ATOM 4782 N N . THR B 1 228 ? 42.877 -16.241 6.936 1.00 36.45 266 THR B N 1
ATOM 4783 C CA . THR B 1 228 ? 41.683 -15.904 7.680 1.00 26.94 266 THR B CA 1
ATOM 4784 C C . THR B 1 228 ? 41.113 -14.591 7.172 1.00 21.46 266 THR B C 1
ATOM 4785 O O . THR B 1 228 ? 41.834 -13.624 7.053 1.00 21.80 266 THR B O 1
ATOM 4789 N N . THR B 1 229 ? 39.820 -14.554 6.875 1.00 20.67 267 THR B N 1
ATOM 4790 C CA . THR B 1 229 ? 39.189 -13.306 6.452 1.00 24.58 267 THR B CA 1
ATOM 4791 C C . THR B 1 229 ? 39.005 -12.350 7.638 1.00 23.98 267 THR B C 1
ATOM 4792 O O . THR B 1 229 ? 38.508 -12.754 8.686 1.00 19.70 267 THR B O 1
ATOM 4796 N N . TYR B 1 230 ? 39.437 -11.101 7.492 1.00 23.97 268 TYR B N 1
ATOM 4797 C CA . TYR B 1 230 ? 39.058 -10.072 8.459 1.00 19.62 268 TYR B CA 1
ATOM 4798 C C . TYR B 1 230 ? 37.606 -9.618 8.213 1.00 18.83 268 TYR B C 1
ATOM 4799 O O . TYR B 1 230 ? 37.230 -9.266 7.092 1.00 19.80 268 TYR B O 1
ATOM 4808 N N . ASP B 1 231 ? 36.796 -9.602 9.257 1.00 18.33 269 ASP B N 1
ATOM 4809 C CA . ASP B 1 231 ? 35.380 -9.316 9.072 1.00 17.63 269 ASP B CA 1
ATOM 4810 C C . ASP B 1 231 ? 35.142 -7.819 9.028 1.00 24.49 269 ASP B C 1
ATOM 4811 O O . ASP B 1 231 ? 34.748 -7.220 10.030 1.00 17.37 269 ASP B O 1
ATOM 4816 N N . TRP B 1 232 ? 35.375 -7.220 7.859 1.00 18.72 270 TRP B N 1
ATOM 4817 C CA . TRP B 1 232 ? 35.215 -5.786 7.684 1.00 19.75 270 TRP B CA 1
ATOM 4818 C C . TRP B 1 232 ? 33.832 -5.248 8.136 1.00 24.39 270 TRP B C 1
ATOM 4819 O O . TRP B 1 232 ? 33.756 -4.220 8.820 1.00 22.21 270 TRP B O 1
ATOM 4830 N N . GLU B 1 233 ? 32.756 -5.944 7.777 1.00 27.99 271 GLU B N 1
ATOM 4831 C CA . GLU B 1 233 ? 31.391 -5.523 8.136 1.00 31.79 271 GLU B CA 1
ATOM 4832 C C . GLU B 1 233 ? 31.160 -5.453 9.644 1.00 28.69 271 GLU B C 1
ATOM 4833 O O . GLU B 1 233 ? 30.646 -4.461 10.178 1.00 34.10 271 GLU B O 1
ATOM 4839 N N . ALA B 1 234 ? 31.536 -6.517 10.335 1.00 24.57 272 ALA B N 1
ATOM 4840 C CA . ALA B 1 234 ? 31.355 -6.556 11.779 1.00 22.00 272 ALA B CA 1
ATOM 4841 C C . ALA B 1 234 ? 32.226 -5.508 12.468 1.00 25.20 272 ALA B C 1
ATOM 4842 O O . ALA B 1 234 ? 31.798 -4.908 13.445 1.00 29.71 272 ALA B O 1
ATOM 4844 N N . ALA B 1 235 ? 33.444 -5.283 11.968 1.00 24.00 273 ALA B N 1
ATOM 4845 C CA . ALA B 1 235 ? 34.326 -4.293 12.592 1.00 17.48 273 ALA B CA 1
ATOM 4846 C C . ALA B 1 235 ? 33.717 -2.895 12.418 1.00 24.36 273 ALA B C 1
ATOM 4847 O O . ALA B 1 235 ? 33.733 -2.059 13.331 1.00 27.53 273 ALA B O 1
ATOM 4849 N N . ASN B 1 236 ? 33.184 -2.673 11.224 1.00 20.25 274 ASN B N 1
ATOM 4850 C CA . ASN B 1 236 ? 32.467 -1.459 10.883 1.00 24.96 274 ASN B CA 1
ATOM 4851 C C . ASN B 1 236 ? 31.334 -1.186 11.876 1.00 34.91 274 ASN B C 1
ATOM 4852 O O . ASN B 1 236 ? 31.268 -0.118 12.487 1.00 38.69 274 ASN B O 1
ATOM 4857 N N . LYS B 1 237 ? 30.453 -2.162 12.055 1.00 31.29 275 LYS B N 1
ATOM 4858 C CA . LYS B 1 237 ? 29.349 -1.985 12.997 1.00 33.36 275 LYS B CA 1
ATOM 4859 C C . LYS B 1 237 ? 29.830 -1.854 14.443 1.00 30.91 275 LYS B C 1
ATOM 4860 O O . LYS B 1 237 ? 29.199 -1.187 15.260 1.00 34.24 275 LYS B O 1
ATOM 4866 N N . ALA B 1 238 ? 30.953 -2.472 14.775 1.00 26.62 276 ALA B N 1
ATOM 4867 C CA . ALA B 1 238 ? 31.431 -2.379 16.153 1.00 34.03 276 ALA B CA 1
ATOM 4868 C C . ALA B 1 238 ? 32.010 -0.995 16.467 1.00 36.33 276 ALA B C 1
ATOM 4869 O O . ALA B 1 238 ? 31.895 -0.537 17.602 1.00 28.91 276 ALA B O 1
ATOM 4871 N N . VAL B 1 239 ? 32.632 -0.325 15.492 1.00 39.82 277 VAL B N 1
ATOM 4872 C CA . VAL B 1 239 ? 33.178 1.011 15.787 1.00 48.63 277 VAL B CA 1
ATOM 4873 C C . VAL B 1 239 ? 32.062 2.023 16.021 1.00 57.01 277 VAL B C 1
ATOM 4874 O O . VAL B 1 239 ? 32.265 3.034 16.691 1.00 62.69 277 VAL B O 1
ATOM 4878 N N . GLN B 1 240 ? 30.885 1.752 15.468 1.00 53.93 278 GLN B N 1
ATOM 4879 C CA . GLN B 1 240 ? 29.733 2.613 15.689 1.00 54.79 278 GLN B CA 1
ATOM 4880 C C . GLN B 1 240 ? 28.839 1.974 16.734 1.00 53.93 278 GLN B C 1
ATOM 4881 O O . GLN B 1 240 ? 27.616 1.988 16.607 1.00 56.62 278 GLN B O 1
ATOM 4887 N N . ASN B 1 241 ? 29.492 1.454 17.775 1.00 51.81 279 ASN B N 1
ATOM 4888 C CA . ASN B 1 241 ? 28.936 0.527 18.766 1.00 53.88 279 ASN B CA 1
ATOM 4889 C C . ASN B 1 241 ? 27.503 0.061 18.528 1.00 54.36 279 ASN B C 1
ATOM 4890 O O . ASN B 1 241 ? 26.595 0.303 19.325 1.00 56.57 279 ASN B O 1
ATOM 4895 N N . TYR B 1 242 ? 27.326 -0.623 17.406 1.00 51.26 280 TYR B N 1
ATOM 4896 C CA . TYR B 1 242 ? 26.049 -1.183 17.009 1.00 49.92 280 TYR B CA 1
ATOM 4897 C C . TYR B 1 242 ? 26.008 -2.641 17.440 1.00 45.91 280 TYR B C 1
ATOM 4898 O O . TYR B 1 242 ? 26.923 -3.395 17.125 1.00 49.52 280 TYR B O 1
ATOM 4907 N N . ALA B 1 243 ? 24.969 -3.030 18.176 1.00 41.24 281 ALA B N 1
ATOM 4908 C CA . ALA B 1 243 ? 24.876 -4.392 18.711 1.00 39.13 281 ALA B CA 1
ATOM 4909 C C . ALA B 1 243 ? 24.874 -5.407 17.577 1.00 39.93 281 ALA B C 1
ATOM 4910 O O . ALA B 1 243 ? 24.102 -5.273 16.619 1.00 37.71 281 ALA B O 1
ATOM 4912 N N . ASP B 1 244 ? 25.737 -6.419 17.693 1.00 38.19 282 ASP B N 1
ATOM 4913 C CA . ASP B 1 244 ? 25.951 -7.369 16.607 1.00 31.61 282 ASP B CA 1
ATOM 4914 C C . ASP B 1 244 ? 26.521 -8.699 17.117 1.00 34.32 282 ASP B C 1
ATOM 4915 O O . ASP B 1 244 ? 27.634 -8.750 17.642 1.00 29.10 282 ASP B O 1
ATOM 4920 N N . ILE B 1 245 ? 25.749 -9.773 16.963 1.00 24.57 283 ILE B N 1
ATOM 4921 C CA . ILE B 1 245 ? 26.182 -11.104 17.364 1.00 19.91 283 ILE B CA 1
ATOM 4922 C C . ILE B 1 245 ? 27.451 -11.498 16.573 1.00 18.99 283 ILE B C 1
ATOM 4923 O O . ILE B 1 245 ? 28.322 -12.234 17.073 1.00 20.62 283 ILE B O 1
ATOM 4928 N N . ASN B 1 246 ? 27.579 -10.960 15.363 1.00 20.20 284 ASN B N 1
ATOM 4929 C CA . ASN B 1 246 ? 28.767 -11.214 14.529 1.00 15.10 284 ASN B CA 1
ATOM 4930 C C . ASN B 1 246 ? 30.074 -10.733 15.178 1.00 15.62 284 ASN B C 1
ATOM 4931 O O . ASN B 1 246 ? 31.152 -11.240 14.866 1.00 15.97 284 ASN B O 1
ATOM 4936 N N . TYR B 1 247 ? 29.984 -9.755 16.076 1.00 18.96 285 TYR B N 1
ATOM 4937 C CA . TYR B 1 247 ? 31.168 -9.339 16.824 1.00 18.03 285 TYR B CA 1
ATOM 4938 C C . TYR B 1 247 ? 31.702 -10.508 17.658 1.00 16.59 285 TYR B C 1
ATOM 4939 O O . TYR B 1 247 ? 32.911 -10.815 17.668 1.00 17.05 285 TYR B O 1
ATOM 4948 N N . TYR B 1 248 ? 30.787 -11.181 18.330 1.00 16.39 286 TYR B N 1
ATOM 4949 C CA . TYR B 1 248 ? 31.158 -12.297 19.178 1.00 20.09 286 TYR B CA 1
ATOM 4950 C C . TYR B 1 248 ? 31.602 -13.483 18.324 1.00 18.31 286 TYR B C 1
ATOM 4951 O O . TYR B 1 248 ? 32.568 -14.174 18.670 1.00 19.64 286 TYR B O 1
ATOM 4960 N N . LEU B 1 249 ? 30.939 -13.689 17.187 1.00 16.32 287 LEU B N 1
ATOM 4961 C CA . LEU B 1 249 ? 31.339 -14.775 16.285 1.00 16.42 287 LEU B CA 1
ATOM 4962 C C . LEU B 1 249 ? 32.719 -14.544 15.659 1.00 18.49 287 LEU B C 1
ATOM 4963 O O . LEU B 1 249 ? 33.390 -15.498 15.222 1.00 17.23 287 LEU B O 1
ATOM 4968 N N . GLY B 1 250 ? 33.139 -13.284 15.585 1.00 16.94 288 GLY B N 1
ATOM 4969 C CA . GLY B 1 250 ? 34.461 -12.987 15.057 1.00 17.44 288 GLY B CA 1
ATOM 4970 C C . GLY B 1 250 ? 35.531 -12.861 16.127 1.00 20.83 288 GLY B C 1
ATOM 4971 O O . GLY B 1 250 ? 36.732 -12.744 15.803 1.00 18.59 288 GLY B O 1
ATOM 4972 N N . SER B 1 251 ? 35.101 -12.860 17.396 1.00 18.03 289 SER B N 1
ATOM 4973 C CA . SER B 1 251 ? 36.013 -12.605 18.515 1.00 18.64 289 SER B CA 1
ATOM 4974 C C . SER B 1 251 ? 36.328 -13.813 19.401 1.00 22.74 289 SER B C 1
ATOM 4975 O O . SER B 1 251 ? 37.322 -13.794 20.139 1.00 19.72 289 SER B O 1
ATOM 4978 N N . ASP B 1 252 ? 35.483 -14.850 19.359 1.00 21.70 290 ASP B N 1
ATOM 4979 C CA . ASP B 1 252 ? 35.675 -15.966 20.276 1.00 19.22 290 ASP B CA 1
ATOM 4980 C C . ASP B 1 252 ? 36.653 -17.005 19.736 1.00 20.29 290 ASP B C 1
ATOM 4981 O O . ASP B 1 252 ? 37.169 -16.884 18.623 1.00 19.91 290 ASP B O 1
ATOM 4986 N N . LEU B 1 253 ? 36.860 -18.047 20.524 1.00 20.25 291 LEU B N 1
ATOM 4987 C CA . LEU B 1 253 ? 37.940 -18.989 20.279 1.00 20.98 291 LEU B CA 1
ATOM 4988 C C . LEU B 1 253 ? 37.755 -19.806 19.008 1.00 21.78 291 LEU B C 1
ATOM 4989 O O . LEU B 1 253 ? 38.677 -20.497 18.587 1.00 21.45 291 LEU B O 1
ATOM 4994 N N . PHE B 1 254 ? 36.576 -19.715 18.395 1.00 22.97 292 PHE B N 1
ATOM 4995 C CA . PHE B 1 254 ? 36.282 -20.507 17.200 1.00 19.89 292 PHE B CA 1
ATOM 4996 C C . PHE B 1 254 ? 36.390 -19.707 15.908 1.00 23.01 292 PHE B C 1
ATOM 4997 O O . PHE B 1 254 ? 36.255 -20.254 14.812 1.00 22.85 292 PHE B O 1
ATOM 5005 N N . ALA B 1 255 ? 36.627 -18.411 16.044 1.00 19.59 293 ALA B N 1
ATOM 5006 C CA . ALA B 1 255 ? 36.533 -17.507 14.916 1.00 19.07 293 ALA B CA 1
ATOM 5007 C C . ALA B 1 255 ? 37.577 -17.794 13.817 1.00 19.62 293 ALA B C 1
ATOM 5008 O O . ALA B 1 255 ? 37.219 -17.923 12.648 1.00 19.40 293 ALA B O 1
ATOM 5010 N N . VAL B 1 256 ? 38.858 -17.871 14.144 1.00 20.39 294 VAL B N 1
ATOM 5011 C CA . VAL B 1 256 ? 39.784 -18.086 13.030 1.00 31.19 294 VAL B CA 1
ATOM 5012 C C . VAL B 1 256 ? 39.913 -19.574 12.713 1.00 31.04 294 VAL B C 1
ATOM 5013 O O . VAL B 1 256 ? 40.207 -19.946 11.580 1.00 31.69 294 VAL B O 1
ATOM 5017 N N . THR B 1 257 ? 39.614 -20.425 13.687 1.00 29.06 295 THR B N 1
ATOM 5018 C CA . THR B 1 257 ? 39.824 -21.856 13.520 1.00 28.94 295 THR B CA 1
ATOM 5019 C C . THR B 1 257 ? 38.687 -22.548 12.765 1.00 28.18 295 THR B C 1
ATOM 5020 O O . THR B 1 257 ? 38.931 -23.231 11.783 1.00 27.38 295 THR B O 1
ATOM 5024 N N . GLU B 1 258 ? 37.455 -22.380 13.241 1.00 24.67 296 GLU B N 1
ATOM 5025 C CA . GLU B 1 258 ? 36.274 -22.961 12.605 1.00 25.31 296 GLU B CA 1
ATOM 5026 C C . GLU B 1 258 ? 35.674 -22.077 11.523 1.00 31.48 296 GLU B C 1
ATOM 5027 O O . GLU B 1 258 ? 35.376 -22.521 10.410 1.00 30.57 296 GLU B O 1
ATOM 5033 N N . ARG B 1 259 ? 35.472 -20.815 11.867 1.00 32.07 297 ARG B N 1
ATOM 5034 C CA . ARG B 1 259 ? 34.760 -19.903 10.984 1.00 28.97 297 ARG B CA 1
ATOM 5035 C C . ARG B 1 259 ? 35.663 -19.362 9.877 1.00 26.06 297 ARG B C 1
ATOM 5036 O O . ARG B 1 259 ? 35.186 -19.010 8.797 1.00 21.72 297 ARG B O 1
ATOM 5044 N N . GLN B 1 260 ? 36.960 -19.280 10.167 1.00 20.89 298 GLN B N 1
ATOM 5045 C CA . GLN B 1 260 ? 37.966 -18.732 9.254 1.00 26.44 298 GLN B CA 1
ATOM 5046 C C . GLN B 1 260 ? 37.686 -17.270 8.903 1.00 26.07 298 GLN B C 1
ATOM 5047 O O . GLN B 1 260 ? 38.095 -16.763 7.857 1.00 27.16 298 GLN B O 1
ATOM 5053 N N . LYS B 1 261 ? 36.994 -16.594 9.808 1.00 25.21 299 LYS B N 1
ATOM 5054 C CA . LYS B 1 261 ? 36.617 -15.212 9.616 1.00 20.29 299 LYS B CA 1
ATOM 5055 C C . LYS B 1 261 ? 36.573 -14.614 11.003 1.00 26.97 299 LYS B C 1
ATOM 5056 O O . LYS B 1 261 ? 35.894 -15.140 11.896 1.00 18.19 299 LYS B O 1
ATOM 5062 N N . ALA B 1 262 ? 37.297 -13.521 11.197 1.00 18.74 300 ALA B N 1
ATOM 5063 C CA . ALA B 1 262 ? 37.540 -13.064 12.556 1.00 23.82 300 ALA B CA 1
ATOM 5064 C C . ALA B 1 262 ? 37.882 -11.583 12.625 1.00 18.89 300 ALA B C 1
ATOM 5065 O O . ALA B 1 262 ? 38.184 -10.948 11.604 1.00 19.01 300 ALA B O 1
ATOM 5067 N N . MET B 1 263 ? 37.787 -11.053 13.812 1.00 18.87 301 MET B N 1
ATOM 5068 C CA . MET B 1 263 ? 38.257 -9.750 14.147 1.00 19.08 301 MET B CA 1
ATOM 5069 C C . MET B 1 263 ? 39.397 -9.833 15.124 1.00 19.76 301 MET B C 1
ATOM 5070 O O . MET B 1 263 ? 39.807 -10.891 15.441 1.00 23.18 301 MET B O 1
ATOM 5075 N N . CYS B 1 264 ? 39.859 -8.692 15.585 1.00 20.04 302 CYS B N 1
ATOM 5076 C CA . CYS B 1 264 ? 41.073 -8.586 16.370 1.00 20.82 302 CYS B CA 1
ATOM 5077 C C . CYS B 1 264 ? 41.184 -9.509 17.591 1.00 21.02 302 CYS B C 1
ATOM 5078 O O . CYS B 1 264 ? 42.182 -10.122 17.771 1.00 21.69 302 CYS B O 1
ATOM 5081 N N . VAL B 1 265 ? 40.145 -9.586 18.394 1.00 20.53 303 VAL B N 1
ATOM 5082 C CA . VAL B 1 265 ? 40.157 -10.439 19.536 1.00 20.81 303 VAL B CA 1
ATOM 5083 C C . VAL B 1 265 ? 40.282 -11.879 19.096 1.00 24.81 303 VAL B C 1
ATOM 5084 O O . VAL B 1 265 ? 41.031 -12.593 19.661 1.00 21.49 303 VAL B O 1
ATOM 5088 N N . GLY B 1 266 ? 39.578 -12.265 18.049 1.00 20.36 304 GLY B N 1
ATOM 5089 C CA . GLY B 1 266 ? 39.733 -13.617 17.534 1.00 20.50 304 GLY B CA 1
ATOM 5090 C C . GLY B 1 266 ? 41.159 -13.946 17.132 1.00 21.32 304 GLY B C 1
ATOM 5091 O O . GLY B 1 266 ? 41.764 -14.889 17.647 1.00 21.90 304 GLY B O 1
ATOM 5092 N N . PHE B 1 267 ? 41.703 -13.161 16.204 1.00 21.45 305 PHE B N 1
ATOM 5093 C CA . PHE B 1 267 ? 43.115 -13.288 15.834 1.00 22.31 305 PHE B CA 1
ATOM 5094 C C . PHE B 1 267 ? 44.049 -13.380 17.042 1.00 23.05 305 PHE B C 1
ATOM 5095 O O . PHE B 1 267 ? 44.903 -14.251 17.099 1.00 25.48 305 PHE B O 1
ATOM 5103 N N . SER B 1 268 ? 43.887 -12.475 18.000 1.00 23.72 306 SER B N 1
ATOM 5104 C CA . SER B 1 268 ? 44.787 -12.396 19.152 1.00 24.49 306 SER B CA 1
ATOM 5105 C C . SER B 1 268 ? 44.627 -13.593 20.095 1.00 30.06 306 SER B C 1
ATOM 5106 O O . SER B 1 268 ? 45.602 -14.051 20.703 1.00 24.78 306 SER B O 1
ATOM 5109 N N . THR B 1 269 ? 43.405 -14.101 20.225 1.00 23.24 307 THR B N 1
ATOM 5110 C CA . THR B 1 269 ? 43.163 -15.251 21.106 1.00 23.47 307 THR B CA 1
ATOM 5111 C C . THR B 1 269 ? 43.734 -16.542 20.515 1.00 23.97 307 THR B C 1
ATOM 5112 O O . THR B 1 269 ? 44.376 -17.335 21.214 1.00 24.73 307 THR B O 1
ATOM 5116 N N . THR B 1 270 ? 43.521 -16.739 19.218 1.00 25.55 308 THR B N 1
ATOM 5117 C CA . THR B 1 270 ? 44.108 -17.888 18.543 1.00 27.24 308 THR B CA 1
ATOM 5118 C C . THR B 1 270 ? 45.638 -17.802 18.576 1.00 28.41 308 THR B C 1
ATOM 5119 O O . THR B 1 270 ? 46.320 -18.804 18.790 1.00 33.44 308 THR B O 1
ATOM 5123 N N . ALA B 1 271 ? 46.167 -16.601 18.378 1.00 25.29 309 ALA B N 1
ATOM 5124 C CA . ALA B 1 271 ? 47.613 -16.420 18.403 1.00 28.84 309 ALA B CA 1
ATOM 5125 C C . ALA B 1 271 ? 48.183 -16.680 19.795 1.00 28.65 309 ALA B C 1
ATOM 5126 O O . ALA B 1 271 ? 49.213 -17.321 19.927 1.00 29.04 309 ALA B O 1
ATOM 5128 N N . ALA B 1 272 ? 47.515 -16.184 20.834 1.00 29.57 310 ALA B N 1
ATOM 5129 C CA . ALA B 1 272 ? 48.023 -16.354 22.190 1.00 27.30 310 ALA B CA 1
ATOM 5130 C C . ALA B 1 272 ? 48.044 -17.831 22.529 1.00 35.02 310 ALA B C 1
ATOM 5131 O O . ALA B 1 272 ? 49.047 -18.337 23.070 1.00 30.23 310 ALA B O 1
ATOM 5133 N N . ARG B 1 273 ? 46.950 -18.524 22.192 1.00 27.07 311 ARG B N 1
ATOM 5134 C CA . ARG B 1 273 ? 46.883 -19.967 22.436 1.00 34.64 311 ARG B CA 1
ATOM 5135 C C . ARG B 1 273 ? 48.027 -20.674 21.713 1.00 34.81 311 ARG B C 1
ATOM 5136 O O . ARG B 1 273 ? 48.773 -21.438 22.328 1.00 34.41 311 ARG B O 1
ATOM 5144 N N . ALA B 1 274 ? 48.174 -20.399 20.419 1.00 28.23 312 ALA B N 1
ATOM 5145 C CA . ALA B 1 274 ? 49.257 -20.982 19.615 1.00 29.14 312 ALA B CA 1
ATOM 5146 C C . ALA B 1 274 ? 50.670 -20.714 20.165 1.00 36.30 312 ALA B C 1
ATOM 5147 O O . ALA B 1 274 ? 51.528 -21.591 20.140 1.00 35.28 312 ALA B O 1
ATOM 5149 N N . PHE B 1 275 ? 50.913 -19.499 20.644 1.00 30.16 313 PHE B N 1
ATOM 5150 C CA . PHE B 1 275 ? 52.225 -19.128 21.155 1.00 36.01 313 PHE B CA 1
ATOM 5151 C C . PHE B 1 275 ? 52.546 -19.843 22.462 1.00 42.30 313 PHE B C 1
ATOM 5152 O O . PHE B 1 275 ? 53.701 -20.181 22.726 1.00 41.55 313 PHE B O 1
ATOM 5160 N N . ASN B 1 276 ? 51.525 -20.048 23.290 1.00 38.80 314 ASN B N 1
ATOM 5161 C CA . ASN B 1 276 ? 51.726 -20.777 24.533 1.00 32.79 314 ASN B CA 1
ATOM 5162 C C . ASN B 1 276 ? 52.076 -22.222 24.202 1.00 40.43 314 ASN B C 1
ATOM 5163 O O . ASN B 1 276 ? 52.965 -22.799 24.826 1.00 47.27 314 ASN B O 1
ATOM 5168 N N . MET B 1 277 ? 51.400 -22.799 23.211 1.00 32.34 315 MET B N 1
ATOM 5169 C CA . MET B 1 277 ? 51.760 -24.131 22.745 1.00 35.97 315 MET B CA 1
ATOM 5170 C C . MET B 1 277 ? 53.227 -24.186 22.301 1.00 48.96 315 MET B C 1
ATOM 5171 O O . MET B 1 277 ? 53.926 -25.166 22.558 1.00 52.02 315 MET B O 1
ATOM 5176 N N . LEU B 1 278 ? 53.688 -23.123 21.647 1.00 45.42 316 LEU B N 1
ATOM 5177 C CA . LEU B 1 278 ? 55.034 -23.075 21.086 1.00 40.17 316 LEU B CA 1
ATOM 5178 C C . LEU B 1 278 ? 56.097 -22.711 22.117 1.00 40.10 316 LEU B C 1
ATOM 5179 O O . LEU B 1 278 ? 57.255 -22.503 21.774 1.00 50.71 316 LEU B O 1
ATOM 5184 N N . GLY B 1 279 ? 55.706 -22.618 23.380 1.00 41.03 317 GLY B N 1
ATOM 5185 C CA . GLY B 1 279 ? 56.647 -22.264 24.426 1.00 43.75 317 GLY B CA 1
ATOM 5186 C C . GLY B 1 279 ? 56.895 -20.770 24.507 1.00 47.71 317 GLY B C 1
ATOM 5187 O O . GLY B 1 279 ? 57.890 -20.334 25.072 1.00 47.14 317 GLY B O 1
ATOM 5188 N N . LEU B 1 280 ? 55.989 -19.976 23.947 1.00 35.50 318 LEU B N 1
ATOM 5189 C CA . LEU B 1 280 ? 56.160 -18.535 23.961 1.00 35.15 318 LEU B CA 1
ATOM 5190 C C . LEU B 1 280 ? 55.068 -17.882 24.817 1.00 38.84 318 LEU B C 1
ATOM 5191 O O . LEU B 1 280 ? 53.973 -17.600 24.314 1.00 32.97 318 LEU B O 1
ATOM 5196 N N . PRO B 1 281 ? 55.352 -17.662 26.118 1.00 40.59 319 PRO B N 1
ATOM 5197 C CA . PRO B 1 281 ? 54.371 -17.090 27.057 1.00 39.01 319 PRO B CA 1
ATOM 5198 C C . PRO B 1 281 ? 53.577 -15.941 26.451 1.00 43.09 319 PRO B C 1
ATOM 5199 O O . PRO B 1 281 ? 54.176 -14.947 26.023 1.00 38.40 319 PRO B O 1
ATOM 5203 N N . ALA B 1 282 ? 52.252 -16.090 26.398 1.00 43.45 320 ALA B N 1
ATOM 5204 C CA . ALA B 1 282 ? 51.409 -15.119 25.715 1.00 38.78 320 ALA B CA 1
ATOM 5205 C C . ALA B 1 282 ? 50.064 -14.895 26.409 1.00 44.09 320 ALA B C 1
ATOM 5206 O O . ALA B 1 282 ? 49.535 -15.778 27.085 1.00 29.74 320 ALA B O 1
ATOM 5208 N N . TYR B 1 283 ? 49.520 -13.697 26.254 1.00 29.01 321 TYR B N 1
ATOM 5209 C CA . TYR B 1 283 ? 48.148 -13.453 26.686 1.00 36.99 321 TYR B CA 1
ATOM 5210 C C . TYR B 1 283 ? 47.559 -12.369 25.802 1.00 35.23 321 TYR B C 1
ATOM 5211 O O . TYR B 1 283 ? 48.279 -11.717 25.032 1.00 28.04 321 TYR B O 1
ATOM 5220 N N . VAL B 1 284 ? 46.248 -12.194 25.901 1.00 28.73 322 VAL B N 1
ATOM 5221 C CA . VAL B 1 284 ? 45.536 -11.235 25.069 1.00 30.70 322 VAL B CA 1
ATOM 5222 C C . VAL B 1 284 ? 45.375 -9.896 25.785 1.00 27.23 322 VAL B C 1
ATOM 5223 O O . VAL B 1 284 ? 44.962 -9.839 26.943 1.00 26.29 322 VAL B O 1
ATOM 5227 N N . VAL B 1 285 ? 45.672 -8.813 25.086 1.00 28.59 323 VAL B N 1
ATOM 5228 C CA . VAL B 1 285 ? 45.471 -7.488 25.650 1.00 25.47 323 VAL B CA 1
ATOM 5229 C C . VAL B 1 285 ? 44.596 -6.611 24.766 1.00 24.65 323 VAL B C 1
ATOM 5230 O O . VAL B 1 285 ? 44.435 -6.871 23.566 1.00 27.65 323 VAL B O 1
ATOM 5234 N N . VAL B 1 286 ? 44.050 -5.556 25.366 1.00 24.57 324 VAL B N 1
ATOM 5235 C CA . VAL B 1 286 ? 43.235 -4.593 24.652 1.00 23.93 324 VAL B CA 1
ATOM 5236 C C . VAL B 1 286 ? 43.711 -3.176 24.920 1.00 27.44 324 VAL B C 1
ATOM 5237 O O . VAL B 1 286 ? 44.311 -2.890 25.958 1.00 30.71 324 VAL B O 1
ATOM 5241 N N . GLY B 1 287 ? 43.408 -2.283 23.987 1.00 24.05 325 GLY B N 1
ATOM 5242 C CA . GLY B 1 287 ? 43.824 -0.905 24.083 1.00 24.51 325 GLY B CA 1
ATOM 5243 C C . GLY B 1 287 ? 43.182 -0.160 22.940 1.00 33.43 325 GLY B C 1
ATOM 5244 O O . GLY B 1 287 ? 42.045 -0.454 22.548 1.00 33.05 325 GLY B O 1
ATOM 5245 N N . LYS B 1 288 ? 43.901 0.799 22.384 1.00 26.71 326 LYS B N 1
ATOM 5246 C CA . LYS B 1 288 ? 43.353 1.536 21.260 1.00 32.04 326 LYS B CA 1
ATOM 5247 C C . LYS B 1 288 ? 44.317 1.640 20.089 1.00 30.25 326 LYS B C 1
ATOM 5248 O O . LYS B 1 288 ? 45.539 1.697 20.275 1.00 32.18 326 LYS B O 1
ATOM 5254 N N . ASN B 1 289 ? 43.726 1.635 18.893 1.00 30.98 327 ASN B N 1
ATOM 5255 C CA . ASN B 1 289 ? 44.396 1.914 17.627 1.00 41.09 327 ASN B CA 1
ATOM 5256 C C . ASN B 1 289 ? 45.300 3.109 17.685 1.00 36.61 327 ASN B C 1
ATOM 5257 O O . ASN B 1 289 ? 45.141 3.964 18.550 1.00 29.13 327 ASN B O 1
ATOM 5262 N N . ALA B 1 290 ? 46.200 3.199 16.709 1.00 41.40 328 ALA B N 1
ATOM 5263 C CA . ALA B 1 290 ? 46.934 4.429 16.477 1.00 46.12 328 ALA B CA 1
ATOM 5264 C C . ALA B 1 290 ? 45.981 5.486 15.904 1.00 47.64 328 ALA B C 1
ATOM 5265 O O . ALA B 1 290 ? 46.335 6.659 15.820 1.00 51.58 328 ALA B O 1
ATOM 5267 N N . GLU B 1 291 ? 44.772 5.065 15.530 1.00 43.86 329 GLU B N 1
ATOM 5268 C CA . GLU B 1 291 ? 43.702 5.989 15.131 1.00 41.43 329 GLU B CA 1
ATOM 5269 C C . GLU B 1 291 ? 42.650 6.194 16.229 1.00 39.34 329 GLU B C 1
ATOM 5270 O O . GLU B 1 291 ? 41.566 6.700 15.965 1.00 43.77 329 GLU B O 1
ATOM 5276 N N . GLY B 1 292 ? 42.948 5.780 17.453 1.00 37.79 330 GLY B N 1
ATOM 5277 C CA . GLY B 1 292 ? 42.005 5.959 18.540 1.00 32.35 330 GLY B CA 1
ATOM 5278 C C . GLY B 1 292 ? 40.895 4.928 18.691 1.00 34.76 330 GLY B C 1
ATOM 5279 O O . GLY B 1 292 ? 40.122 4.992 19.658 1.00 31.78 330 GLY B O 1
ATOM 5280 N N . VAL B 1 293 ? 40.800 3.965 17.776 1.00 34.95 331 VAL B N 1
ATOM 5281 C CA . VAL B 1 293 ? 39.702 2.999 17.881 1.00 37.90 331 VAL B CA 1
ATOM 5282 C C . VAL B 1 293 ? 40.114 1.775 18.713 1.00 33.31 331 VAL B C 1
ATOM 5283 O O . VAL B 1 293 ? 41.274 1.355 18.697 1.00 35.20 331 VAL B O 1
ATOM 5287 N N . PRO B 1 294 ? 39.161 1.213 19.472 1.00 30.38 332 PRO B N 1
ATOM 5288 C CA . PRO B 1 294 ? 39.488 0.109 20.374 1.00 30.92 332 PRO B CA 1
ATOM 5289 C C . PRO B 1 294 ? 40.040 -1.105 19.611 1.00 33.63 332 PRO B C 1
ATOM 5290 O O . PRO B 1 294 ? 39.523 -1.466 18.554 1.00 20.87 332 PRO B O 1
ATOM 5294 N N . HIS B 1 295 ? 41.091 -1.722 20.139 1.00 29.42 333 HIS B N 1
ATOM 5295 C CA . HIS B 1 295 ? 41.767 -2.780 19.421 1.00 21.97 333 HIS B CA 1
ATOM 5296 C C . HIS B 1 295 ? 42.281 -3.828 20.398 1.00 28.24 333 HIS B C 1
ATOM 5297 O O . HIS B 1 295 ? 42.261 -3.627 21.626 1.00 31.09 333 HIS B O 1
ATOM 5304 N N . ALA B 1 296 ? 42.741 -4.949 19.852 1.00 25.97 334 ALA B N 1
ATOM 5305 C CA . ALA B 1 296 ? 43.280 -6.041 20.663 1.00 22.79 334 ALA B CA 1
ATOM 5306 C C . ALA B 1 296 ? 44.484 -6.673 19.993 1.00 23.36 334 ALA B C 1
ATOM 5307 O O . ALA B 1 296 ? 44.548 -6.759 18.763 1.00 23.18 334 ALA B O 1
ATOM 5309 N N . THR B 1 297 ? 45.448 -7.096 20.806 1.00 24.12 335 THR B N 1
ATOM 5310 C CA . THR B 1 297 ? 46.688 -7.679 20.307 1.00 24.83 335 THR B CA 1
ATOM 5311 C C . THR B 1 297 ? 47.127 -8.791 21.261 1.00 32.84 335 THR B C 1
ATOM 5312 O O . THR B 1 297 ? 46.530 -8.952 22.324 1.00 26.56 335 THR B O 1
ATOM 5316 N N . ALA B 1 298 ? 48.169 -9.544 20.907 1.00 26.06 336 ALA B N 1
ATOM 5317 C CA . ALA B 1 298 ? 48.762 -10.451 21.886 1.00 26.77 336 ALA B CA 1
ATOM 5318 C C . ALA B 1 298 ? 50.025 -9.838 22.467 1.00 35.05 336 ALA B C 1
ATOM 5319 O O . ALA B 1 298 ? 50.704 -9.051 21.809 1.00 32.83 336 ALA B O 1
ATOM 5321 N N . ARG B 1 299 ? 50.313 -10.189 23.713 1.00 32.25 337 ARG B N 1
ATOM 5322 C CA . ARG B 1 299 ? 51.620 -9.970 24.301 1.00 29.46 337 ARG B CA 1
ATOM 5323 C C . ARG B 1 299 ? 52.288 -11.317 24.365 1.00 30.17 337 ARG B C 1
ATOM 5324 O O . ARG B 1 299 ? 51.663 -12.286 24.809 1.00 29.95 337 ARG B O 1
ATOM 5332 N N . VAL B 1 300 ? 53.525 -11.386 23.869 1.00 31.05 338 VAL B N 1
ATOM 5333 C CA . VAL B 1 300 ? 54.264 -12.642 23.748 1.00 31.85 338 VAL B CA 1
ATOM 5334 C C . VAL B 1 300 ? 55.666 -12.471 24.296 1.00 35.37 338 VAL B C 1
ATOM 5335 O O . VAL B 1 300 ? 56.297 -11.442 24.069 1.00 34.42 338 VAL B O 1
ATOM 5339 N N . TYR B 1 301 ? 56.165 -13.475 24.999 1.00 34.00 339 TYR B N 1
ATOM 5340 C CA . TYR B 1 301 ? 57.518 -13.392 25.530 1.00 39.76 339 TYR B CA 1
ATOM 5341 C C . TYR B 1 301 ? 58.506 -14.098 24.614 1.00 36.19 339 TYR B C 1
ATOM 5342 O O . TYR B 1 301 ? 58.376 -15.285 24.358 1.00 40.03 339 TYR B O 1
ATOM 5351 N N . TYR B 1 302 ? 59.489 -13.366 24.115 1.00 37.50 340 TYR B N 1
ATOM 5352 C CA . TYR B 1 302 ? 60.594 -14.002 23.403 1.00 40.71 340 TYR B CA 1
ATOM 5353 C C . TYR B 1 302 ? 61.799 -13.087 23.393 1.00 44.94 340 TYR B C 1
ATOM 5354 O O . TYR B 1 302 ? 61.673 -11.863 23.580 1.00 46.52 340 TYR B O 1
ATOM 5363 N N . ASP B 1 303 ? 62.970 -13.694 23.212 1.00 50.40 341 ASP B N 1
ATOM 5364 C CA . ASP B 1 303 ? 64.219 -12.954 23.195 1.00 54.93 341 ASP B CA 1
ATOM 5365 C C . ASP B 1 303 ? 64.317 -12.034 24.400 1.00 50.64 341 ASP B C 1
ATOM 5366 O O . ASP B 1 303 ? 64.492 -10.825 24.248 1.00 41.35 341 ASP B O 1
ATOM 5371 N N . LYS B 1 304 ? 64.145 -12.607 25.590 1.00 49.68 342 LYS B N 1
ATOM 5372 C CA . LYS B 1 304 ? 64.321 -11.872 26.842 1.00 47.21 342 LYS B CA 1
ATOM 5373 C C . LYS B 1 304 ? 63.348 -10.721 27.055 1.00 48.10 342 LYS B C 1
ATOM 5374 O O . LYS B 1 304 ? 63.555 -9.919 27.973 1.00 51.25 342 LYS B O 1
ATOM 5380 N N . LYS B 1 305 ? 62.317 -10.601 26.218 1.00 45.19 343 LYS B N 1
ATOM 5381 C CA . LYS B 1 305 ? 61.409 -9.466 26.369 1.00 45.65 343 LYS B CA 1
ATOM 5382 C C . LYS B 1 305 ? 59.953 -9.794 26.072 1.00 37.09 343 LYS B C 1
ATOM 5383 O O . LYS B 1 305 ? 59.640 -10.718 25.321 1.00 36.73 343 LYS B O 1
ATOM 5389 N N . TRP B 1 306 ? 59.065 -9.023 26.684 1.00 36.92 344 TRP B N 1
ATOM 5390 C CA . TRP B 1 306 ? 57.649 -9.077 26.345 1.00 39.13 344 TRP B CA 1
ATOM 5391 C C . TRP B 1 306 ? 57.403 -8.124 25.189 1.00 34.97 344 TRP B C 1
ATOM 5392 O O . TRP B 1 306 ? 57.832 -6.972 25.232 1.00 34.59 344 TRP B O 1
ATOM 5403 N N . HIS B 1 307 ? 56.725 -8.615 24.160 1.00 33.48 345 HIS B N 1
ATOM 5404 C CA . HIS B 1 307 ? 56.445 -7.840 22.957 1.00 32.88 345 HIS B CA 1
ATOM 5405 C C . HIS B 1 307 ? 54.955 -7.731 22.667 1.00 35.62 345 HIS B C 1
ATOM 5406 O O . HIS B 1 307 ? 54.192 -8.677 22.919 1.00 36.25 345 HIS B O 1
ATOM 5413 N N . THR B 1 308 ? 54.546 -6.591 22.115 1.00 31.01 346 THR B N 1
ATOM 5414 C CA . THR B 1 308 ? 53.205 -6.477 21.551 1.00 29.81 346 THR B CA 1
ATOM 5415 C C . THR B 1 308 ? 53.217 -6.929 20.091 1.00 31.84 346 THR B C 1
ATOM 5416 O O . THR B 1 308 ? 53.984 -6.412 19.266 1.00 32.03 346 THR B O 1
ATOM 5420 N N . ILE B 1 309 ? 52.392 -7.926 19.802 1.00 28.92 347 ILE B N 1
ATOM 5421 C CA . ILE B 1 309 ? 52.204 -8.461 18.466 1.00 28.63 347 ILE B CA 1
ATOM 5422 C C . ILE B 1 309 ? 50.769 -8.234 17.987 1.00 27.43 347 ILE B C 1
ATOM 5423 O O . ILE B 1 309 ? 49.818 -8.791 18.561 1.00 26.82 347 ILE B O 1
ATOM 5428 N N . ASP B 1 310 ? 50.633 -7.372 16.973 1.00 27.19 348 ASP B N 1
ATOM 5429 C CA . ASP B 1 310 ? 49.359 -7.073 16.308 1.00 31.74 348 ASP B CA 1
ATOM 5430 C C . ASP B 1 310 ? 49.192 -7.978 15.088 1.00 31.37 348 ASP B C 1
ATOM 5431 O O . ASP B 1 310 ? 49.876 -7.788 14.078 1.00 29.21 348 ASP B O 1
ATOM 5436 N N . GLY B 1 311 ? 48.303 -8.958 15.182 1.00 25.41 349 GLY B N 1
ATOM 5437 C CA . GLY B 1 311 ? 48.132 -9.933 14.123 1.00 25.32 349 GLY B CA 1
ATOM 5438 C C . GLY B 1 311 ? 47.225 -9.425 13.021 1.00 34.58 349 GLY B C 1
ATOM 5439 O O . GLY B 1 311 ? 46.968 -10.123 12.036 1.00 33.97 349 GLY B O 1
ATOM 5440 N N . THR B 1 312 ? 46.725 -8.206 13.191 1.00 30.90 350 THR B N 1
ATOM 5441 C CA . THR B 1 312 ? 45.858 -7.609 12.189 1.00 28.67 350 THR B CA 1
ATOM 5442 C C . THR B 1 312 ? 46.374 -6.215 11.804 1.00 23.95 350 THR B C 1
ATOM 5443 O O . THR B 1 312 ? 45.651 -5.218 11.891 1.00 29.33 350 THR B O 1
ATOM 5447 N N . GLY B 1 313 ? 47.622 -6.160 11.353 1.00 24.84 351 GLY B N 1
ATOM 5448 C CA . GLY B 1 313 ? 48.281 -4.902 11.076 1.00 25.36 351 GLY B CA 1
ATOM 5449 C C . GLY B 1 313 ? 47.972 -4.280 9.723 1.00 25.27 351 GLY B C 1
ATOM 5450 O O . GLY B 1 313 ? 48.707 -3.402 9.277 1.00 28.40 351 GLY B O 1
ATOM 5451 N N . PHE B 1 314 ? 46.873 -4.703 9.104 1.00 24.53 352 PHE B N 1
ATOM 5452 C CA . PHE B 1 314 ? 46.490 -4.289 7.746 1.00 27.42 352 PHE B CA 1
ATOM 5453 C C . PHE B 1 314 ? 45.225 -3.433 7.708 1.00 27.09 352 PHE B C 1
ATOM 5454 O O . PHE B 1 314 ? 44.758 -3.042 6.638 1.00 31.73 352 PHE B O 1
ATOM 5462 N N . ILE B 1 315 ? 44.654 -3.163 8.871 1.00 28.17 353 ILE B N 1
ATOM 5463 C CA . ILE B 1 315 ? 43.381 -2.448 8.949 1.00 28.54 353 ILE B CA 1
ATOM 5464 C C . ILE B 1 315 ? 43.466 -0.970 8.567 1.00 31.32 353 ILE B C 1
ATOM 5465 O O . ILE B 1 315 ? 42.628 -0.458 7.829 1.00 44.67 353 ILE B O 1
ATOM 5470 N N . THR B 1 316 ? 44.490 -0.293 9.062 1.00 34.13 354 THR B N 1
ATOM 5471 C CA . THR B 1 316 ? 44.529 1.159 8.980 1.00 41.41 354 THR B CA 1
ATOM 5472 C C . THR B 1 316 ? 45.262 1.684 7.747 1.00 39.18 354 THR B C 1
ATOM 5473 O O . THR B 1 316 ? 46.459 1.486 7.607 1.00 35.90 354 THR B O 1
ATOM 5477 N N . GLY B 1 317 ? 44.534 2.361 6.864 1.00 35.93 355 GLY B N 1
ATOM 5478 C CA . GLY B 1 317 ? 45.131 2.987 5.693 1.00 29.68 355 GLY B CA 1
ATOM 5479 C C . GLY B 1 317 ? 46.097 4.127 6.002 1.00 35.84 355 GLY B C 1
ATOM 5480 O O . GLY B 1 317 ? 46.968 4.452 5.193 1.00 37.38 355 GLY B O 1
ATOM 5481 N N . ASN B 1 318 ? 45.955 4.745 7.169 1.00 44.81 356 ASN B N 1
ATOM 5482 C CA . ASN B 1 318 ? 46.757 5.927 7.497 1.00 49.85 356 ASN B CA 1
ATOM 5483 C C . ASN B 1 318 ? 47.963 5.618 8.371 1.00 53.79 356 ASN B C 1
ATOM 5484 O O . ASN B 1 318 ? 47.862 4.883 9.353 1.00 57.54 356 ASN B O 1
ATOM 5489 N N . LYS B 1 319 ? 49.104 6.195 8.009 1.00 57.85 357 LYS B N 1
ATOM 5490 C CA . LYS B 1 319 ? 50.353 5.915 8.701 1.00 59.07 357 LYS B CA 1
ATOM 5491 C C . LYS B 1 319 ? 50.617 6.920 9.811 1.00 66.53 357 LYS B C 1
ATOM 5492 O O . LYS B 1 319 ? 50.034 8.011 9.822 1.00 69.13 357 LYS B O 1
ATOM 5494 N N . HIS B 1 320 ? 51.478 6.540 10.751 1.00 69.42 358 HIS B N 1
ATOM 5495 C CA . HIS B 1 320 ? 51.924 7.450 11.798 1.00 71.01 358 HIS B CA 1
ATOM 5496 C C . HIS B 1 320 ? 53.331 7.040 12.279 1.00 71.93 358 HIS B C 1
ATOM 5497 O O . HIS B 1 320 ? 53.482 6.044 12.992 1.00 67.27 358 HIS B O 1
ATOM 5499 N N . GLN B 1 321 ? 54.348 7.793 11.858 1.00 77.74 359 GLN B N 1
ATOM 5500 C CA . GLN B 1 321 ? 55.729 7.527 12.240 1.00 82.34 359 GLN B CA 1
ATOM 5501 C C . GLN B 1 321 ? 56.043 8.166 13.601 1.00 87.06 359 GLN B C 1
ATOM 5502 O O . GLN B 1 321 ? 55.182 8.850 14.179 1.00 86.80 359 GLN B O 1
ATOM 5504 N N . ARG B 1 322 ? 57.275 7.947 14.086 1.00 88.56 360 ARG B N 1
ATOM 5505 C CA . ARG B 1 322 ? 57.816 8.600 15.288 1.00 79.69 360 ARG B CA 1
ATOM 5506 C C . ARG B 1 322 ? 57.149 8.068 16.572 1.00 80.23 360 ARG B C 1
ATOM 5507 O O . ARG B 1 322 ? 56.040 7.532 16.507 1.00 82.80 360 ARG B O 1
ATOM 5509 N N . SER B 1 323 ? 57.815 8.153 17.729 1.00 76.66 361 SER B N 1
ATOM 5510 C CA . SER B 1 323 ? 59.163 8.710 17.873 1.00 76.65 361 SER B CA 1
ATOM 5511 C C . SER B 1 323 ? 60.240 7.631 17.735 1.00 77.79 361 SER B C 1
ATOM 5512 O O . SER B 1 323 ? 59.935 6.446 17.603 1.00 80.35 361 SER B O 1
ATOM 5514 N N . ALA B 1 324 ? 61.503 8.045 17.776 1.00 76.23 362 ALA B N 1
ATOM 5515 C CA . ALA B 1 324 ? 62.606 7.121 17.524 1.00 76.69 362 ALA B CA 1
ATOM 5516 C C . ALA B 1 324 ? 62.995 6.297 18.751 1.00 78.07 362 ALA B C 1
ATOM 5517 O O . ALA B 1 324 ? 63.550 6.820 19.718 1.00 78.48 362 ALA B O 1
ATOM 5519 N N . LYS B 1 325 ? 62.696 5.002 18.698 1.00 79.91 363 LYS B N 1
ATOM 5520 C CA . LYS B 1 325 ? 63.202 4.042 19.681 1.00 76.35 363 LYS B CA 1
ATOM 5521 C C . LYS B 1 325 ? 63.470 2.681 19.025 1.00 75.89 363 LYS B C 1
ATOM 5522 O O . LYS B 1 325 ? 62.658 1.754 19.142 1.00 76.75 363 LYS B O 1
ATOM 5524 N N . TYR B 1 326 ? 64.597 2.558 18.322 1.00 73.43 364 TYR B N 1
ATOM 5525 C CA . TYR B 1 326 ? 65.543 3.655 18.122 1.00 66.11 364 TYR B CA 1
ATOM 5526 C C . TYR B 1 326 ? 65.489 4.154 16.681 1.00 71.21 364 TYR B C 1
ATOM 5527 O O . TYR B 1 326 ? 66.037 5.209 16.355 1.00 77.36 364 TYR B O 1
ATOM 5529 N N . SER B 1 327 ? 64.819 3.386 15.826 1.00 70.99 365 SER B N 1
ATOM 5530 C CA . SER B 1 327 ? 64.697 3.710 14.410 1.00 67.17 365 SER B CA 1
ATOM 5531 C C . SER B 1 327 ? 63.700 2.774 13.738 1.00 68.58 365 SER B C 1
ATOM 5532 O O . SER B 1 327 ? 63.146 1.867 14.374 1.00 69.72 365 SER B O 1
ATOM 5534 N N . GLU B 1 328 ? 63.469 3.004 12.448 1.00 65.77 366 GLU B N 1
ATOM 5535 C CA . GLU B 1 328 ? 62.789 2.026 11.611 1.00 59.86 366 GLU B CA 1
ATOM 5536 C C . GLU B 1 328 ? 63.786 0.915 11.272 1.00 52.21 366 GLU B C 1
ATOM 5537 O O . GLU B 1 328 ? 63.415 -0.151 10.784 1.00 53.95 366 GLU B O 1
ATOM 5539 N N . LYS B 1 329 ? 65.060 1.173 11.556 1.00 54.19 367 LYS B N 1
ATOM 5540 C CA . LYS B 1 329 ? 66.120 0.214 11.260 1.00 51.63 367 LYS B CA 1
ATOM 5541 C C . LYS B 1 329 ? 66.024 -1.004 12.166 1.00 50.05 367 LYS B C 1
ATOM 5542 O O . LYS B 1 329 ? 66.542 -2.071 11.830 1.00 48.81 367 LYS B O 1
ATOM 5548 N N . HIS B 1 330 ? 65.349 -0.855 13.304 1.00 49.95 368 HIS B N 1
ATOM 5549 C CA . HIS B 1 330 ? 64.963 -2.019 14.095 1.00 50.17 368 HIS B CA 1
ATOM 5550 C C . HIS B 1 330 ? 63.841 -2.701 13.342 1.00 49.57 368 HIS B C 1
ATOM 5551 O O . HIS B 1 330 ? 62.662 -2.572 13.686 1.00 55.29 368 HIS B O 1
ATOM 5558 N N . PHE B 1 331 ? 64.227 -3.424 12.297 1.00 52.43 369 PHE B N 1
ATOM 5559 C CA . PHE B 1 331 ? 63.289 -3.855 11.274 1.00 50.11 369 PHE B CA 1
ATOM 5560 C C . PHE B 1 331 ? 62.380 -4.968 11.754 1.00 45.97 369 PHE B C 1
ATOM 5561 O O . PHE B 1 331 ? 62.840 -5.968 12.310 1.00 44.17 369 PHE B O 1
ATOM 5569 N N . SER B 1 332 ? 61.083 -4.773 11.540 1.00 37.43 370 SER B N 1
ATOM 5570 C CA . SER B 1 332 ? 60.089 -5.804 11.792 1.00 36.74 370 SER B CA 1
ATOM 5571 C C . SER B 1 332 ? 59.092 -5.807 10.643 1.00 43.95 370 SER B C 1
ATOM 5572 O O . SER B 1 332 ? 58.763 -4.752 10.103 1.00 43.43 370 SER B O 1
ATOM 5575 N N . THR B 1 333 ? 58.623 -6.992 10.263 1.00 48.00 371 THR B N 1
ATOM 5576 C CA . THR B 1 333 ? 57.606 -7.106 9.231 1.00 45.86 371 THR B CA 1
ATOM 5577 C C . THR B 1 333 ? 56.278 -7.554 9.825 1.00 41.62 371 THR B C 1
ATOM 5578 O O . THR B 1 333 ? 55.367 -7.923 9.086 1.00 44.52 371 THR B O 1
ATOM 5582 N N . ILE B 1 334 ? 56.174 -7.539 11.154 1.00 37.37 372 ILE B N 1
ATOM 5583 C CA . ILE B 1 334 ? 54.881 -7.764 11.817 1.00 41.84 372 ILE B 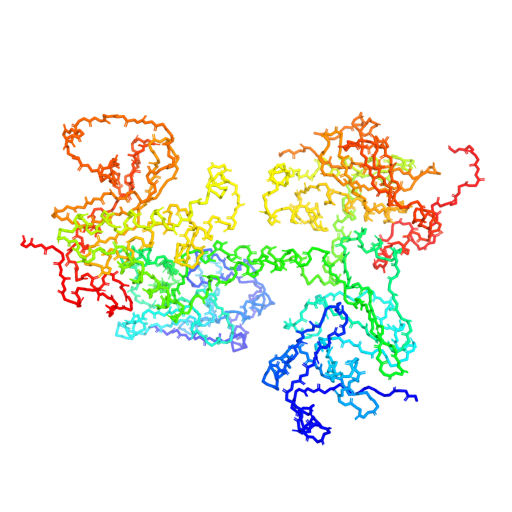CA 1
ATOM 5584 C C . ILE B 1 334 ? 54.613 -6.713 12.904 1.00 44.10 372 ILE B C 1
ATOM 5585 O O . ILE B 1 334 ? 53.813 -6.936 13.826 1.00 43.31 372 ILE B O 1
ATOM 5590 N N . GLY B 1 335 ? 55.276 -5.566 12.782 1.00 43.90 373 GLY B N 1
ATOM 5591 C CA . GLY B 1 335 ? 55.002 -4.420 13.637 1.00 43.92 373 GLY B CA 1
ATOM 5592 C C . GLY B 1 335 ? 55.292 -4.610 15.119 1.00 41.47 373 GLY B C 1
ATOM 5593 O O . GLY B 1 335 ? 54.693 -3.935 15.954 1.00 41.34 373 GLY B O 1
ATOM 5594 N N . GLU B 1 336 ? 56.208 -5.525 15.435 1.00 39.51 374 GLU B N 1
ATOM 5595 C CA . GLU B 1 336 ? 56.632 -5.796 16.807 1.00 40.00 374 GLU B CA 1
ATOM 5596 C C . GLU B 1 336 ? 56.809 -4.517 17.630 1.00 44.13 374 GLU B C 1
ATOM 5597 O O . GLU B 1 336 ? 57.548 -3.605 17.233 1.00 40.67 374 GLU B O 1
ATOM 5603 N N . ASP B 1 337 ? 56.088 -4.451 18.749 1.00 31.72 375 ASP B N 1
ATOM 5604 C CA . ASP B 1 337 ? 56.245 -3.401 19.754 1.00 31.99 375 ASP B CA 1
ATOM 5605 C C . ASP B 1 337 ? 55.996 -2.002 19.243 1.00 39.36 375 ASP B C 1
ATOM 5606 O O . ASP B 1 337 ? 56.728 -1.076 19.589 1.00 32.49 375 ASP B O 1
ATOM 5611 N N . SER B 1 338 ? 54.966 -1.839 18.430 1.00 30.83 376 SER B N 1
ATOM 5612 C CA . SER B 1 338 ? 54.670 -0.529 17.882 1.00 38.81 376 SER B CA 1
ATOM 5613 C C . SER B 1 338 ? 53.673 0.226 18.763 1.00 39.86 376 SER B C 1
ATOM 5614 O O . SER B 1 338 ? 53.300 1.366 18.462 1.00 37.87 376 SER B O 1
ATOM 5617 N N . TYR B 1 339 ? 53.241 -0.417 19.846 1.00 39.02 377 TYR B N 1
ATOM 5618 C CA . TYR B 1 339 ? 52.303 0.196 20.785 1.00 39.20 377 TYR B CA 1
ATOM 5619 C C . TYR B 1 339 ? 52.988 0.777 22.014 1.00 38.32 377 TYR B C 1
ATOM 5620 O O . TYR B 1 339 ? 53.966 0.223 22.511 1.00 34.02 377 TYR B O 1
ATOM 5629 N N . ASP B 1 340 ? 52.456 1.885 22.517 1.00 39.58 378 ASP B N 1
ATOM 5630 C CA . ASP B 1 340 ? 52.807 2.327 23.858 1.00 38.83 378 ASP B CA 1
ATOM 5631 C C . ASP B 1 340 ? 52.103 1.402 24.832 1.00 37.60 378 ASP B C 1
ATOM 5632 O O . ASP B 1 340 ? 51.074 0.819 24.504 1.00 37.82 378 ASP B O 1
ATOM 5637 N N . VAL B 1 341 ? 52.658 1.241 26.024 1.00 42.52 379 VAL B N 1
ATOM 5638 C CA . VAL B 1 341 ? 52.013 0.379 27.001 1.00 44.50 379 VAL B CA 1
ATOM 5639 C C . VAL B 1 341 ? 51.478 1.188 28.163 1.00 45.02 379 VAL B C 1
ATOM 5640 O O . VAL B 1 341 ? 52.098 2.155 28.608 1.00 49.01 379 VAL B O 1
ATOM 5644 N N . VAL B 1 342 ? 50.306 0.787 28.630 1.00 41.60 380 VAL B N 1
ATOM 5645 C CA . VAL B 1 342 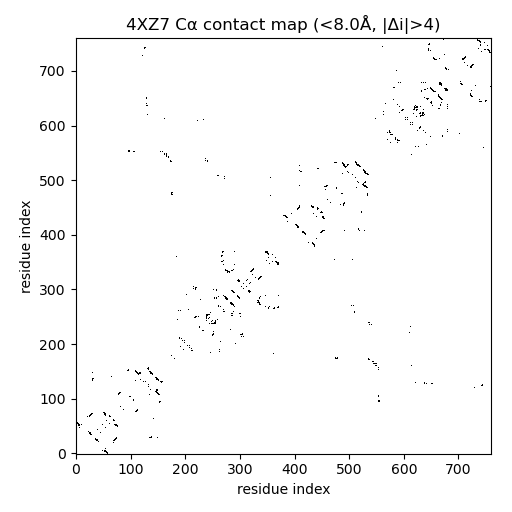? 49.657 1.419 29.762 1.00 42.35 380 VAL B CA 1
ATOM 5646 C C . VAL B 1 342 ? 49.510 0.349 30.815 1.00 39.79 380 VAL B C 1
ATOM 5647 O O . VAL B 1 342 ? 49.085 -0.759 30.509 1.00 40.66 380 VAL B O 1
ATOM 5651 N N . GLU B 1 343 ? 49.878 0.664 32.053 1.00 47.31 381 GLU B N 1
ATOM 5652 C CA . GLU B 1 343 ? 49.818 -0.330 33.119 1.00 40.86 381 GLU B CA 1
ATOM 5653 C C . GLU B 1 343 ? 48.394 -0.543 33.608 1.00 41.71 381 GLU B C 1
ATOM 5654 O O . GLU B 1 343 ? 47.652 0.418 33.799 1.00 43.44 381 GLU B O 1
ATOM 5660 N N . ALA B 1 344 ? 48.019 -1.807 33.799 1.00 46.09 382 ALA B N 1
ATOM 5661 C CA . ALA B 1 344 ? 46.699 -2.165 34.318 1.00 48.98 382 ALA B CA 1
ATOM 5662 C C . ALA B 1 344 ? 46.399 -1.411 35.611 1.00 55.46 382 ALA B C 1
ATOM 5663 O O . ALA B 1 344 ? 47.196 -1.434 36.546 1.00 51.70 382 ALA B O 1
ATOM 5665 N N . GLY B 1 345 ? 45.252 -0.741 35.660 1.00 60.33 383 GLY B N 1
ATOM 5666 C CA . GLY B 1 345 ? 44.912 0.078 36.810 1.00 65.78 383 GLY B CA 1
ATOM 5667 C C . GLY B 1 345 ? 45.116 1.558 36.533 1.00 69.93 383 GLY B C 1
ATOM 5668 O O . GLY B 1 345 ? 44.195 2.364 36.700 1.00 76.71 383 GLY B O 1
ATOM 5669 N N . GLN B 1 346 ? 46.328 1.916 36.118 1.00 64.37 384 GLN B N 1
ATOM 5670 C CA . GLN B 1 346 ? 46.612 3.276 35.678 1.00 58.25 384 GLN B CA 1
ATOM 5671 C C . GLN B 1 346 ? 45.678 3.643 34.544 1.00 58.36 384 GLN B C 1
ATOM 5672 O O . GLN B 1 346 ? 45.369 2.807 33.694 1.00 58.47 384 GLN B O 1
ATOM 5678 N N . GLU B 1 347 ? 45.203 4.885 34.543 1.00 60.86 385 GLU B N 1
ATOM 5679 C CA . GLU B 1 347 ? 44.365 5.362 33.454 1.00 54.16 385 GLU B CA 1
ATOM 5680 C C . GLU B 1 347 ? 45.245 5.741 32.268 1.00 54.04 385 GLU B C 1
ATOM 5681 O O . GLU B 1 347 ? 46.307 6.342 32.439 1.00 58.10 385 GLU B O 1
ATOM 5683 N N . PRO B 1 348 ? 44.800 5.380 31.057 1.00 51.51 386 PRO B N 1
ATOM 5684 C CA . PRO B 1 348 ? 45.530 5.696 29.830 1.00 52.25 386 PRO B CA 1
ATOM 5685 C C . PRO B 1 348 ? 45.738 7.199 29.697 1.00 54.63 386 PRO B C 1
ATOM 5686 O O . PRO B 1 348 ? 44.766 7.956 29.628 1.00 57.67 386 PRO B O 1
ATOM 5690 N N . LYS B 1 349 ? 46.992 7.625 29.659 1.00 47.49 387 LYS B N 1
ATOM 5691 C CA . LYS B 1 349 ? 47.279 9.042 29.582 1.00 50.68 387 LYS B CA 1
ATOM 5692 C C . LYS B 1 349 ? 47.053 9.541 28.156 1.00 59.00 387 LYS B C 1
ATOM 5693 O O . LYS B 1 349 ? 46.604 10.668 27.955 1.00 67.55 387 LYS B O 1
ATOM 5699 N N . ALA B 1 350 ? 47.335 8.698 27.167 1.00 57.98 388 ALA B N 1
ATOM 5700 C CA . ALA B 1 350 ? 46.970 9.023 25.793 1.00 55.59 388 ALA B CA 1
ATOM 5701 C C . ALA B 1 350 ? 45.661 8.332 25.463 1.00 56.27 388 ALA B C 1
ATOM 5702 O O . ALA B 1 350 ? 45.078 7.663 26.308 1.00 60.02 388 ALA B O 1
ATOM 5704 N N . GLU B 1 351 ? 45.194 8.492 24.234 1.00 56.78 389 GLU B N 1
ATOM 5705 C CA . GLU B 1 351 ? 43.961 7.832 23.822 1.00 61.20 389 GLU B CA 1
ATOM 5706 C C . GLU B 1 351 ? 44.090 7.192 22.454 1.00 56.65 389 GLU B C 1
ATOM 5707 O O . GLU B 1 351 ? 43.093 6.955 21.762 1.00 52.32 389 GLU B O 1
ATOM 5713 N N . ARG B 1 352 ? 45.330 6.909 22.075 1.00 55.78 390 ARG B N 1
ATOM 5714 C CA . ARG B 1 352 ? 45.622 6.219 20.829 1.00 48.29 390 ARG B CA 1
ATOM 5715 C C . ARG B 1 352 ? 46.949 5.496 20.960 1.00 35.32 390 ARG B C 1
ATOM 5716 O O . ARG B 1 352 ? 47.829 5.941 21.687 1.00 36.34 390 ARG B O 1
ATOM 5724 N N . ASN B 1 353 ? 47.067 4.368 20.267 1.00 34.62 391 ASN B N 1
ATOM 5725 C CA . ASN B 1 353 ? 48.296 3.579 20.219 1.00 33.69 391 ASN B CA 1
ATOM 5726 C C . ASN B 1 353 ? 48.816 3.140 21.585 1.00 31.22 391 ASN B C 1
ATOM 5727 O O . ASN B 1 353 ? 50.010 3.265 21.872 1.00 32.69 391 ASN B O 1
ATOM 5732 N N . TYR B 1 354 ? 47.921 2.612 22.417 1.00 31.48 392 TYR B N 1
ATOM 5733 C CA . TYR B 1 354 ? 48.336 1.910 23.625 1.00 32.03 392 TYR B CA 1
ATOM 5734 C C . TYR B 1 354 ? 47.668 0.545 23.721 1.00 29.76 392 TYR B C 1
ATOM 5735 O O . TYR B 1 354 ? 46.586 0.331 23.189 1.00 30.58 392 TYR B O 1
ATOM 5744 N N . MET B 1 355 ? 48.347 -0.367 24.403 1.00 27.37 393 MET B N 1
ATOM 5745 C CA . MET B 1 355 ? 47.777 -1.622 24.869 1.00 35.29 393 MET B CA 1
ATOM 5746 C C . MET B 1 355 ? 47.872 -1.630 26.388 1.00 38.21 393 MET B C 1
ATOM 5747 O O . MET B 1 355 ? 48.905 -1.249 26.948 1.00 33.91 393 MET B O 1
ATOM 5752 N N . ILE B 1 356 ? 46.794 -2.038 27.048 1.00 33.51 394 ILE B N 1
ATOM 5753 C CA . ILE B 1 356 ? 46.765 -2.110 28.504 1.00 35.85 394 ILE B CA 1
ATOM 5754 C C . ILE B 1 356 ? 47.355 -3.435 28.982 1.00 28.05 394 ILE B C 1
ATOM 5755 O O . ILE B 1 356 ? 46.720 -4.476 28.889 1.00 36.53 394 ILE B O 1
ATOM 5760 N N . ILE B 1 357 ? 48.580 -3.396 29.488 1.00 31.73 395 ILE B N 1
ATOM 5761 C CA . ILE B 1 357 ? 49.267 -4.626 29.867 1.00 35.01 395 ILE B CA 1
ATOM 5762 C C . ILE B 1 357 ? 49.280 -4.808 31.383 1.00 37.14 395 ILE B C 1
ATOM 5763 O O . ILE B 1 357 ? 48.971 -3.881 32.128 1.00 47.60 395 ILE B O 1
ATOM 5768 N N . ASP B 1 358 ? 49.635 -6.002 31.835 1.00 37.81 396 ASP B N 1
ATOM 5769 C CA . ASP B 1 358 ? 49.746 -6.281 33.266 1.00 39.39 396 ASP B CA 1
ATOM 5770 C C . ASP B 1 358 ? 51.142 -6.845 33.577 1.00 39.92 396 ASP B C 1
ATOM 5771 O O . ASP B 1 358 ? 51.416 -8.037 33.385 1.00 40.35 396 ASP B O 1
ATOM 5776 N N . SER B 1 359 ? 52.021 -5.978 34.065 1.00 33.51 397 SER B N 1
ATOM 5777 C CA . SER B 1 359 ? 53.429 -6.322 34.199 1.00 34.61 397 SER B CA 1
ATOM 5778 C C . SER B 1 359 ? 53.674 -7.395 35.249 1.00 51.33 397 SER B C 1
ATOM 5779 O O . SER B 1 359 ? 54.623 -8.172 35.143 1.00 42.50 397 SER B O 1
ATOM 5782 N N . ASN B 1 360 ? 52.825 -7.434 36.269 1.00 56.65 398 ASN B N 1
ATOM 5783 C CA . ASN B 1 360 ? 52.956 -8.446 37.307 1.00 58.63 398 ASN B CA 1
ATOM 5784 C C . ASN B 1 360 ? 52.682 -9.808 36.700 1.00 51.81 398 ASN B C 1
ATOM 5785 O O . ASN B 1 360 ? 53.432 -10.768 36.911 1.00 40.87 398 ASN B O 1
ATOM 5790 N N . TYR B 1 361 ? 51.607 -9.877 35.921 1.00 49.71 399 TYR B N 1
ATOM 5791 C CA . TYR B 1 361 ? 51.280 -11.110 35.234 1.00 46.29 399 TYR B CA 1
ATOM 5792 C C . TYR B 1 361 ? 52.405 -11.517 34.281 1.00 38.44 399 TYR B C 1
ATOM 5793 O O . TYR B 1 361 ? 52.723 -12.696 34.150 1.00 41.80 399 TYR B O 1
ATOM 5802 N N . GLU B 1 362 ? 52.975 -10.546 33.582 1.00 39.56 400 GLU B N 1
ATOM 5803 C CA . GLU B 1 362 ? 54.031 -10.855 32.633 1.00 38.14 400 GLU B CA 1
ATOM 5804 C C . GLU B 1 362 ? 55.238 -11.432 33.372 1.00 40.15 400 GLU B C 1
ATOM 5805 O O . GLU B 1 362 ? 55.752 -12.492 32.992 1.00 40.61 400 GLU B O 1
ATOM 5811 N N . SER B 1 363 ? 55.649 -10.775 34.456 1.00 37.50 401 SER B N 1
ATOM 5812 C CA . SER B 1 363 ? 56.779 -11.259 35.260 1.00 42.50 401 SER B CA 1
ATOM 5813 C C . SER B 1 363 ? 56.502 -12.661 35.768 1.00 39.67 401 SER B C 1
ATOM 5814 O O . SER B 1 363 ? 57.386 -13.505 35.787 1.00 39.57 401 SER B O 1
ATOM 5817 N N . TRP B 1 364 ? 55.249 -12.902 36.136 1.00 45.53 402 TRP B N 1
ATOM 5818 C CA . TRP B 1 364 ? 54.808 -14.206 36.606 1.00 45.16 402 TRP B CA 1
ATOM 5819 C C . TRP B 1 364 ? 54.787 -15.260 35.497 1.00 48.33 402 TRP B C 1
ATOM 5820 O O . TRP B 1 364 ? 55.293 -16.369 35.670 1.00 38.44 402 TRP B O 1
ATOM 5831 N N . ALA B 1 365 ? 54.193 -14.904 34.360 1.00 50.75 403 ALA B N 1
ATOM 5832 C CA . ALA B 1 365 ? 53.971 -15.854 33.273 1.00 42.31 403 ALA B CA 1
ATOM 5833 C C . ALA B 1 365 ? 55.281 -16.328 32.649 1.00 36.83 403 ALA B C 1
ATOM 5834 O O . ALA B 1 365 ? 55.454 -17.513 32.377 1.00 37.47 403 ALA B O 1
ATOM 5836 N N . MET B 1 366 ? 56.206 -15.401 32.431 1.00 41.94 404 MET B N 1
ATOM 5837 C CA . MET B 1 366 ? 57.481 -15.739 31.811 1.00 42.14 404 MET B CA 1
ATOM 5838 C C . MET B 1 366 ? 58.251 -16.757 32.641 1.00 49.76 404 MET B C 1
ATOM 5839 O O . MET B 1 366 ? 59.137 -17.438 32.127 1.00 44.86 404 MET B O 1
ATOM 5844 N N . LYS B 1 367 ? 57.898 -16.872 33.919 1.00 45.77 405 LYS B N 1
ATOM 5845 C CA . LYS B 1 367 ? 58.600 -17.776 34.816 1.00 46.62 405 LYS B CA 1
ATOM 5846 C C . LYS B 1 367 ? 57.858 -19.090 35.051 1.00 48.00 405 LYS B C 1
ATOM 5847 O O . LYS B 1 367 ? 58.378 -19.975 35.726 1.00 42.41 405 LYS B O 1
ATOM 5853 N N . GLN B 1 368 ? 56.652 -19.224 34.505 1.00 41.52 406 GLN B N 1
ATOM 5854 C CA . GLN B 1 368 ? 55.913 -20.477 34.644 1.00 44.05 406 GLN B CA 1
ATOM 5855 C C . GLN B 1 368 ? 56.408 -21.489 33.626 1.00 42.77 406 GLN B C 1
ATOM 5856 O O . GLN B 1 368 ? 57.005 -21.102 32.616 1.00 44.03 406 GLN B O 1
ATOM 5862 N N . LYS B 1 369 ? 56.174 -22.775 33.887 1.00 40.56 407 LYS B N 1
ATOM 5863 C CA . LYS B 1 369 ? 56.307 -23.784 32.841 1.00 43.80 407 LYS B CA 1
ATOM 5864 C C . LYS B 1 369 ? 55.286 -23.434 31.780 1.00 46.59 407 LYS B C 1
ATOM 5865 O O . LYS B 1 369 ? 54.120 -23.232 32.110 1.00 45.79 407 LYS B O 1
ATOM 5871 N N . THR B 1 370 ? 55.700 -23.361 30.519 1.00 48.44 408 THR B N 1
ATOM 5872 C CA . THR B 1 370 ? 54.788 -22.909 29.469 1.00 46.70 408 THR B CA 1
ATOM 5873 C C . THR B 1 370 ? 53.560 -23.821 29.302 1.00 46.18 408 THR B C 1
ATOM 5874 O O . THR B 1 370 ? 52.471 -23.339 28.976 1.00 45.04 408 THR B O 1
ATOM 5878 N N . ALA B 1 371 ? 53.715 -25.122 29.544 1.00 43.21 409 ALA B N 1
ATOM 5879 C CA . ALA B 1 371 ? 52.582 -26.029 29.385 1.00 44.72 409 ALA B CA 1
ATOM 5880 C C . ALA B 1 371 ? 51.507 -25.751 30.440 1.00 47.29 409 ALA B C 1
ATOM 5881 O O . ALA B 1 371 ? 50.311 -25.882 30.170 1.00 39.19 409 ALA B O 1
ATOM 5883 N N . ASP B 1 372 ? 51.947 -25.362 31.635 1.00 51.09 410 ASP B N 1
ATOM 5884 C CA . ASP B 1 372 ? 51.031 -24.908 32.684 1.00 48.23 410 ASP B CA 1
ATOM 5885 C C . ASP B 1 372 ? 50.201 -23.721 32.216 1.00 44.77 410 ASP B C 1
ATOM 5886 O O . ASP B 1 372 ? 49.026 -23.610 32.562 1.00 41.24 410 ASP B O 1
ATOM 5891 N N . LEU B 1 373 ? 50.811 -22.837 31.424 1.00 46.00 411 LEU B N 1
ATOM 5892 C CA . LEU B 1 373 ? 50.114 -21.650 30.935 1.00 33.54 411 LEU B CA 1
ATOM 5893 C C . LEU B 1 373 ? 48.899 -22.017 30.068 1.00 41.35 411 LEU B C 1
ATOM 5894 O O . LEU B 1 373 ? 47.999 -21.200 29.861 1.00 41.61 411 LEU B O 1
ATOM 5899 N N . LEU B 1 374 ? 48.880 -23.245 29.565 1.00 36.87 412 LEU B N 1
ATOM 5900 C CA . LEU B 1 374 ? 47.767 -23.740 28.759 1.00 38.96 412 LEU B CA 1
ATOM 5901 C C . LEU B 1 374 ? 46.534 -24.123 29.590 1.00 40.75 412 LEU B C 1
ATOM 5902 O O . LEU B 1 374 ? 45.430 -24.244 29.043 1.00 35.48 412 LEU B O 1
ATOM 5907 N N . LEU B 1 375 ? 46.745 -24.349 30.891 1.00 39.54 413 LEU B N 1
ATOM 5908 C CA . LEU B 1 375 ? 45.688 -24.699 31.854 1.00 33.96 413 LEU B CA 1
ATOM 5909 C C . LEU B 1 375 ? 45.083 -26.081 31.660 1.00 37.97 413 LEU B C 1
ATOM 5910 O O . LEU B 1 375 ? 44.787 -26.781 32.629 1.00 37.28 413 LEU B O 1
ATOM 5915 N N . PHE B 1 376 ? 44.872 -26.466 30.413 1.00 36.71 414 PHE B N 1
ATOM 5916 C CA . PHE B 1 376 ? 44.181 -27.709 30.118 1.00 38.73 414 PHE B CA 1
ATOM 5917 C C . PHE B 1 376 ? 44.671 -28.218 28.783 1.00 36.36 414 PHE B C 1
ATOM 5918 O O . PHE B 1 376 ? 45.184 -27.444 27.986 1.00 35.74 414 PHE B O 1
ATOM 5926 N N . ASN B 1 377 ? 44.516 -29.514 28.545 1.00 39.65 415 ASN B N 1
ATOM 5927 C CA . ASN B 1 377 ? 45.024 -30.142 27.336 1.00 37.06 415 ASN B CA 1
ATOM 5928 C C . ASN B 1 377 ? 46.527 -29.893 27.193 1.00 45.43 415 ASN B C 1
ATOM 5929 O O . ASN B 1 377 ? 47.039 -29.732 26.080 1.00 43.47 415 ASN B O 1
ATOM 5934 N N . LYS B 1 378 ? 47.217 -29.874 28.337 1.00 46.09 416 LYS B N 1
ATOM 5935 C CA . LYS B 1 378 ? 48.644 -29.547 28.437 1.00 48.22 416 LYS B CA 1
ATOM 5936 C C . LYS B 1 378 ? 49.535 -30.370 27.514 1.00 49.97 416 LYS B C 1
ATOM 5937 O O . LYS B 1 378 ? 50.656 -29.967 27.205 1.00 54.26 416 LYS B O 1
ATOM 5943 N N . GLU B 1 379 ? 49.034 -31.516 27.075 1.00 50.13 417 GLU B N 1
ATOM 5944 C CA . GLU B 1 379 ? 49.828 -32.420 26.263 1.00 56.02 417 GLU B CA 1
ATOM 5945 C C . GLU B 1 379 ? 50.064 -31.861 24.869 1.00 47.86 417 GLU B C 1
ATOM 5946 O O . GLU B 1 379 ? 51.033 -32.226 24.216 1.00 49.23 417 GLU B O 1
ATOM 5952 N N . LYS B 1 380 ? 49.197 -30.966 24.407 1.00 46.90 418 LYS B N 1
ATOM 5953 C CA . LYS B 1 380 ? 49.339 -30.468 23.045 1.00 49.22 418 LYS B CA 1
ATOM 5954 C C . LYS B 1 380 ? 50.488 -29.465 22.938 1.00 52.96 418 LYS B C 1
ATOM 5955 O O . LYS B 1 380 ? 50.858 -29.053 21.836 1.00 61.78 418 LYS B O 1
ATOM 5961 N N . SER B 1 381 ? 51.049 -29.083 24.084 1.00 50.54 419 SER B N 1
ATOM 5962 C CA . SER B 1 381 ? 52.301 -28.330 24.124 1.00 51.81 419 SER B CA 1
ATOM 5963 C C . SER B 1 381 ? 53.353 -28.979 23.225 1.00 49.42 419 SER B C 1
ATOM 5964 O O . SER B 1 381 ? 53.489 -30.202 23.197 1.00 45.27 419 SER B O 1
ATOM 5967 N N . LEU B 1 382 ? 54.075 -28.149 22.482 1.00 48.55 420 LEU B N 1
ATOM 5968 C CA . LEU B 1 382 ? 55.039 -28.623 21.498 1.00 50.01 420 LEU B CA 1
ATOM 5969 C C . LEU B 1 382 ? 56.449 -28.557 22.036 1.00 45.88 420 LEU B C 1
ATOM 5970 O O . LEU B 1 382 ? 57.412 -28.845 21.328 1.00 48.68 420 LEU B O 1
ATOM 5975 N N . VAL B 1 383 ? 56.562 -28.161 23.295 1.00 44.92 421 VAL B N 1
ATOM 5976 C CA . VAL B 1 383 ? 57.859 -28.020 23.938 1.00 51.67 421 VAL B CA 1
ATOM 5977 C C . VAL B 1 383 ? 57.893 -28.828 25.232 1.00 47.45 421 VAL B C 1
ATOM 5978 O O . VAL B 1 383 ? 58.657 -28.524 26.149 1.00 49.08 421 VAL B O 1
ATOM 5982 N N . GLY B 1 384 ? 57.055 -29.857 25.299 1.00 43.53 422 GLY B N 1
ATOM 5983 C CA . GLY B 1 384 ? 56.986 -30.694 26.480 1.00 49.56 422 GLY B CA 1
ATOM 5984 C C . GLY B 1 384 ? 56.290 -30.004 27.638 1.00 53.48 422 GLY B C 1
ATOM 5985 O O . GLY B 1 384 ? 55.682 -28.938 27.475 1.00 47.73 422 GLY B O 1
ATOM 5986 N N . LEU B 1 385 ? 56.397 -30.603 28.820 1.00 49.41 423 LEU B N 1
ATOM 5987 C CA . LEU B 1 385 ? 55.646 -30.143 29.981 1.00 48.51 423 LEU B CA 1
ATOM 5988 C C . LEU B 1 385 ? 56.530 -29.414 30.994 1.00 56.86 423 LEU B C 1
ATOM 5989 O O . LEU B 1 385 ? 56.045 -28.961 32.035 1.00 58.30 423 LEU B O 1
ATOM 5994 N N . ASP B 1 386 ? 57.821 -29.291 30.691 1.00 60.02 424 ASP B N 1
ATOM 5995 C CA . ASP B 1 386 ? 58.769 -28.764 31.669 1.00 60.27 424 ASP B CA 1
ATOM 5996 C C . ASP B 1 386 ? 59.538 -27.524 31.234 1.00 59.79 424 ASP B C 1
ATOM 5997 O O . ASP B 1 386 ? 60.363 -27.014 31.993 1.00 61.03 424 ASP B O 1
ATOM 6002 N N . TYR B 1 387 ? 59.288 -27.032 30.025 1.00 58.50 425 TYR B N 1
ATOM 6003 C CA . TYR B 1 387 ? 60.067 -25.891 29.547 1.00 51.31 425 TYR B CA 1
ATOM 6004 C C . TYR B 1 387 ? 59.581 -24.574 30.129 1.00 49.52 425 TYR B C 1
ATOM 6005 O O . TYR B 1 387 ? 58.375 -24.295 30.188 1.00 51.74 425 TYR B O 1
ATOM 6014 N N . ILE B 1 388 ? 60.549 -23.768 30.547 1.00 43.74 426 ILE B N 1
ATOM 6015 C CA . ILE B 1 388 ? 60.306 -22.450 31.106 1.00 48.89 426 ILE B CA 1
ATOM 6016 C C . ILE B 1 388 ? 61.069 -21.412 30.283 1.00 54.51 426 ILE B C 1
ATOM 6017 O O . ILE B 1 388 ? 62.292 -21.501 30.133 1.00 56.37 426 ILE B O 1
ATOM 6022 N N . ALA B 1 389 ? 60.341 -20.436 29.745 1.00 46.37 427 ALA B N 1
ATOM 6023 C CA . ALA B 1 389 ? 60.920 -19.473 28.817 1.00 48.16 427 ALA B CA 1
ATOM 6024 C C . ALA B 1 389 ? 62.006 -18.617 29.452 1.00 47.89 427 ALA B C 1
ATOM 6025 O O . ALA B 1 389 ? 62.988 -18.274 28.805 1.00 54.14 427 ALA B O 1
ATOM 6027 N N . TYR B 1 390 ? 61.809 -18.264 30.714 1.00 49.45 428 TYR B N 1
ATOM 6028 C CA . TYR B 1 390 ? 62.728 -17.388 31.419 1.00 52.09 428 TYR B CA 1
ATOM 6029 C C . TYR B 1 390 ? 64.037 -18.106 31.655 1.00 54.74 428 TYR B C 1
ATOM 6030 O O . TYR B 1 390 ? 64.075 -19.336 31.716 1.00 59.21 428 TYR B O 1
ATOM 6039 N N . VAL B 1 391 ? 65.108 -17.333 31.783 1.00 59.41 429 VAL B N 1
ATOM 6040 C CA . VAL B 1 391 ? 66.431 -17.889 32.059 1.00 58.66 429 VAL B CA 1
ATOM 6041 C C . VAL B 1 391 ? 67.166 -17.023 33.084 1.00 61.11 429 VAL B C 1
ATOM 6042 O O . VAL B 1 391 ? 67.026 -15.797 33.061 1.00 59.03 429 VAL B O 1
ATOM 6044 N N . GLU B 1 392 ? 67.923 -17.668 33.978 1.00 67.57 430 GLU B N 1
ATOM 6045 C CA . GLU B 1 392 ? 68.785 -16.995 34.968 1.00 69.42 430 GLU B CA 1
ATOM 6046 C C . GLU B 1 392 ? 68.096 -15.846 35.720 1.00 68.89 430 GLU B C 1
ATOM 6047 O O . GLU B 1 392 ? 68.551 -14.695 35.686 1.00 63.17 430 GLU B O 1
#

Organism: Streptococcus suis (NCBI:txid1307)

Foldseek 3Di:
DDKDWAALVVLVVLCVVPPVVQQFAWECEFLDDDTPDDRDGNVVVNVVRVFKIWIQDPNHQWACAPNGTYTYIYGDVAEEQEDPVSVCVLQVDAAALVPPVPVDDSPWHKYKYQDDDADDPVNQVVCVVVQKHFRHWGWDDGDVTIMIMITRHMYRNCVVVVVVVVCLVPVPPPDDPVNVVVLLVLLVVLLVVLCLVVDDFPLSSLVSSLQSLLAQAQEPVVLVVVVQVVNDDSVQVCQQDCCNCRPVSYHFQNNSAVSSCLSCLLALWHKDKWWAAEQVLDIHIFMFTDAPQDTKTARSHHDPCGCDPVCCVCPGIRPADEDEVPDDDPDSGRYIYDHVVVVVVRQQAQSLVVNVPPSVSRPVHRRRHRNPDPDDPD/DKDKDWAALVVLVVLCCVPPVPDAFEWECEPLDDDTPGGRDGSVVVNVVRVFKIWMAMPSHQFFQDVNGTYTYIYGPQAEEQPDPVSVCVLQVDAAAQCVDPPNPDSDWYKYKYQDDDADDPVNQVVCVVVQKHFRHWDWDDTDPTIMIMITRHIYRNCVVVVVVVVCLVPVPPPDDPVNVVVLLVLLLVLLVVLCLVVDDFLQSSLVSSLVSLLVQAAEPPVVVVCVQVPHDDVVQVCQQDCCNCRPVSYHHQNNSANSSCLSLLLAQWHKDKWWAAAQVLTIGIFMWTDGPNDTKTFRSNPPPDPDDDDDDPPPHCVVDDPRCIRVADEDEPPGDDPDRHRYIHDHVVVVVVRLADQSLVVNVPPSVSRPVDRGDHNDDD

B-factor: mean 38.13, std 15.64, range [12.06, 94.73]